Protein AF-0000000083092547 (afdb_homodimer)

Foldseek 3Di:
DVVVVVVVVVVVVLVVVQCVVVVNDPVSSVVVVVVVVVVVVVLVCLLVPVPDDDPPPDDDAAEDAAPDPQQKCVVVCLVPVPVVVVVCCVVRNQWYWTHHNSDIDIGGHFQVSCCCVQVDDCVVPNCLVQCVLLQCLLLHAPAQSNDDPVSNVQLLVLLLVQVDPVLLQVLLQLLLVLLVVLCVVVPFWDKDQQLVSLLLSLLLSLCCSAVHDLLSVVDDPVLSVLLVLLLLSQFPCSSNDGLVDPDPSSVSNNVSNVVQLVSLLVVLVVQVVDPDQDSHSLSSLQPDDDPVRHHDDSSHSSSSVSCSSNVLSNVLSQVLLLVQLVCQLVVVVLVVLLVVQCVVVNPVNDRDGDDPDDVNDDDDPPDDDDDDPPVVQQDPVQFDVSVDDDPCCAVPPNPPNDRPPPDQPQGHHPSGHSCVVVSCSNSVSSVSSVSQFKRKHADVSDDFDWDSRGPDTHGDPSMIIIGTDDD/DVVVVVVVVVCVVCVVVQCVVVVNDPVSSVVVVVVVVVVVVVLVCLLVVVPPDDPPPDDDAAEDAAPDPQQKCVVVCLVPVPVVVVVCCVVRNQWYWTHHNSDIDIGGHFQVSCCCVQVDDCVVPNCLVQCVLLQCLLLHAPAQSNDDPVSNVQLLVLLLVQVDPVLLQVLLQLLLVLLVVLCVVVPFWDKDQQLVSLLLSLLLSLCCSAVHDLRSVVDDPVLSVLLVLLLLSQFPCSSNDGLVDPDPSSVSNNVSNVVQLVSLLVVLVVQVVDPDQDSHSLSSLQPDDDPVRHHDDSSHSSSSVSCSSNVLSNVLSQVLLLVQLVCQLVVVVLVVLLVVQCVVVNPVNDRDGDDPDDVNDDDDPPDDDDDDPPVVQQDPVQFDVSVDDDPCCAVPPNPPRHRPPPDQPQGHHPRGHSCVVVSCSNSVSSVSSVSQFKRKHADVSDDFDWDSRGPDTHGDPSMIIIGTDDD

Structure (mmCIF, N/CA/C/O backbone):
data_AF-0000000083092547-model_v1
#
loop_
_entity.id
_entity.type
_entity.pdbx_description
1 polymer 'Lanosterol 14-alpha demethylase'
#
loop_
_atom_site.group_PDB
_atom_site.id
_atom_site.type_symbol
_atom_site.label_atom_id
_atom_site.label_alt_id
_atom_site.label_comp_id
_atom_site.label_asym_id
_atom_site.label_entity_id
_atom_site.label_seq_id
_atom_site.pdbx_PDB_ins_code
_atom_site.Cartn_x
_atom_site.Cartn_y
_atom_site.Cartn_z
_atom_site.occupancy
_atom_site.B_iso_or_equiv
_atom_site.auth_seq_id
_atom_site.auth_comp_id
_atom_site.auth_asym_id
_atom_site.auth_atom_id
_atom_site.pdbx_PDB_model_num
ATOM 1 N N . MET A 1 1 ? -41.469 18.703 29.484 1 38.44 1 MET A N 1
ATOM 2 C CA . MET A 1 1 ? -41.781 20.062 29.906 1 38.44 1 MET A CA 1
ATOM 3 C C . MET A 1 1 ? -40.656 21.016 29.531 1 38.44 1 MET A C 1
ATOM 5 O O . MET A 1 1 ? -40.906 22.156 29.109 1 38.44 1 MET A O 1
ATOM 9 N N . LEU A 1 2 ? -39.406 20.453 29.719 1 43.09 2 LEU A N 1
ATOM 10 C CA . LEU A 1 2 ? -38.219 21.281 29.469 1 43.09 2 LEU A CA 1
ATOM 11 C C . LEU A 1 2 ? -38 21.5 27.969 1 43.09 2 LEU A C 1
ATOM 13 O O . LEU A 1 2 ? -37.656 22.594 27.547 1 43.09 2 LEU A O 1
ATOM 17 N N . LEU A 1 3 ? -38.281 20.5 27.188 1 43.31 3 LEU A N 1
ATOM 18 C CA . LEU A 1 3 ? -38.125 20.641 25.734 1 43.31 3 LEU A CA 1
ATOM 19 C C . LEU A 1 3 ? -39.125 21.641 25.172 1 43.31 3 LEU A C 1
ATOM 21 O O . LEU A 1 3 ? -38.781 22.453 24.312 1 43.31 3 LEU A O 1
ATOM 25 N N . LEU A 1 4 ? -40.375 21.641 25.688 1 49.38 4 LEU A N 1
ATOM 26 C CA . LEU A 1 4 ? -41.375 22.609 25.281 1 49.38 4 LEU A CA 1
ATOM 27 C C . LEU A 1 4 ? -40.969 24.031 25.672 1 49.38 4 LEU A C 1
ATOM 29 O O . LEU A 1 4 ? -41.219 24.969 24.922 1 49.38 4 LEU A O 1
ATOM 33 N N . GLY A 1 5 ? -40.281 24.047 26.781 1 46.78 5 GLY A N 1
ATOM 34 C CA . GLY A 1 5 ? -39.812 25.344 27.25 1 46.78 5 GLY A CA 1
ATOM 35 C C . GLY A 1 5 ? -38.719 25.922 26.406 1 46.78 5 GLY A C 1
ATOM 36 O O . GLY A 1 5 ? -38.688 27.125 26.125 1 46.78 5 GLY A O 1
ATOM 37 N N . LEU A 1 6 ? -37.812 25.078 25.953 1 46.69 6 LEU A N 1
ATOM 38 C CA . LEU A 1 6 ? -36.688 25.547 25.156 1 46.69 6 LEU A CA 1
ATOM 39 C C . LEU A 1 6 ? -37.156 25.938 23.75 1 46.69 6 LEU A C 1
ATOM 41 O O . LEU A 1 6 ? -36.688 26.922 23.188 1 46.69 6 LEU A O 1
ATOM 45 N N . LEU A 1 7 ? -38.156 25.281 23.219 1 49 7 LEU A N 1
ATOM 46 C CA . LEU A 1 7 ? -38.781 25.672 21.953 1 49 7 LEU A CA 1
ATOM 47 C C . LEU A 1 7 ? -39.531 26.984 22.094 1 49 7 LEU A C 1
ATOM 49 O O . LEU A 1 7 ? -39.5 27.828 21.203 1 49 7 LEU A O 1
ATOM 53 N N . GLN A 1 8 ? -40.125 27.156 23.234 1 52.84 8 GLN A N 1
ATOM 54 C CA . GLN A 1 8 ? -40.875 28.391 23.5 1 52.84 8 GLN A CA 1
ATOM 55 C C . GLN A 1 8 ? -39.906 29.562 23.688 1 52.84 8 GLN A C 1
ATOM 57 O O . GLN A 1 8 ? -40.188 30.672 23.203 1 52.84 8 GLN A O 1
ATOM 62 N N . ALA A 1 9 ? -38.781 29.344 24.375 1 53.44 9 ALA A N 1
ATOM 63 C CA . ALA A 1 9 ? -37.781 30.406 24.578 1 53.44 9 ALA A CA 1
ATOM 64 C C . ALA A 1 9 ? -37.031 30.734 23.297 1 53.44 9 ALA A C 1
ATOM 66 O O . ALA A 1 9 ? -36.781 31.906 23 1 53.44 9 ALA A O 1
ATOM 67 N N . GLY A 1 10 ? -36.688 29.75 22.547 1 52.12 10 GLY A N 1
ATOM 68 C CA . GLY A 1 10 ? -36.125 30 21.219 1 52.12 10 GLY A CA 1
ATOM 69 C C . GLY A 1 10 ? -37.094 30.719 20.297 1 52.12 10 GLY A C 1
ATOM 70 O O . GLY A 1 10 ? -36.688 31.609 19.531 1 52.12 10 GLY A O 1
ATOM 71 N N . GLY A 1 11 ? -38.344 30.391 20.391 1 54.84 11 GLY A N 1
ATOM 72 C CA . GLY A 1 11 ? -39.375 31.094 19.672 1 54.84 11 GLY A CA 1
ATOM 73 C C . GLY A 1 11 ? -39.5 32.562 20.062 1 54.84 11 GLY A C 1
ATOM 74 O O . GLY A 1 11 ? -39.688 33.406 19.203 1 54.84 11 GLY A O 1
ATOM 75 N N . SER A 1 12 ? -39.375 32.781 21.359 1 56.62 12 SER A N 1
ATOM 76 C CA . SER A 1 12 ? -39.469 34.156 21.844 1 56.62 12 SER A CA 1
ATOM 77 C C . SER A 1 12 ? -38.281 34.969 21.406 1 56.62 12 SER A C 1
ATOM 79 O O . SER A 1 12 ? -38.406 36.125 20.984 1 56.62 12 SER A O 1
ATOM 81 N N . VAL A 1 13 ? -37.062 34.375 21.516 1 55.66 13 VAL A N 1
ATOM 82 C CA . VAL A 1 13 ? -35.875 35.094 21.094 1 55.66 13 VAL A CA 1
ATOM 83 C C . VAL A 1 13 ? -35.906 35.312 19.578 1 55.66 13 VAL A C 1
ATOM 85 O O . VAL A 1 13 ? -35.562 36.375 19.094 1 55.66 13 VAL A O 1
ATOM 88 N N . LEU A 1 14 ? -36.344 34.312 18.875 1 56.38 14 LEU A N 1
ATOM 89 C CA . LEU A 1 14 ? -36.531 34.469 17.438 1 56.38 14 LEU A CA 1
ATOM 90 C C . LEU A 1 14 ? -37.625 35.5 17.156 1 56.38 14 LEU A C 1
ATOM 92 O O . LEU A 1 14 ? -37.531 36.312 16.234 1 56.38 14 LEU A O 1
ATOM 96 N N . GLY A 1 15 ? -38.625 35.438 17.969 1 58.31 15 GLY A N 1
ATOM 97 C CA . GLY A 1 15 ? -39.688 36.406 17.891 1 58.31 15 GLY A CA 1
ATOM 98 C C . GLY A 1 15 ? -39.219 37.844 18.125 1 58.31 15 GLY A C 1
ATOM 99 O O . GLY A 1 15 ? -39.562 38.75 17.359 1 58.31 15 GLY A O 1
ATOM 100 N N . GLN A 1 16 ? -38.406 37.969 19.141 1 59.56 16 GLN A N 1
ATOM 101 C CA . GLN A 1 16 ? -37.875 39.312 19.453 1 59.56 16 GLN A CA 1
ATOM 102 C C . GLN A 1 16 ? -36.875 39.75 18.406 1 59.56 16 GLN A C 1
ATOM 104 O O . GLN A 1 16 ? -36.844 40.938 18.016 1 59.56 16 GLN A O 1
ATOM 109 N N . ALA A 1 17 ? -35.969 38.875 17.984 1 57.75 17 ALA A N 1
ATOM 110 C CA . ALA A 1 17 ? -35 39.188 16.938 1 57.75 17 ALA A CA 1
ATOM 111 C C . ALA A 1 17 ? -35.688 39.531 15.625 1 57.75 17 ALA A C 1
ATOM 113 O O . ALA A 1 17 ? -35.312 40.469 14.938 1 57.75 17 ALA A O 1
ATOM 114 N N . MET A 1 18 ? -36.719 38.812 15.32 1 57.62 18 MET A N 1
ATOM 115 C CA . MET A 1 18 ? -37.531 39.062 14.141 1 57.62 18 MET A CA 1
ATOM 116 C C . MET A 1 18 ? -38.219 40.406 14.258 1 57.62 18 MET A C 1
ATOM 118 O O . MET A 1 18 ? -38.375 41.156 13.273 1 57.62 18 MET A O 1
ATOM 122 N N . GLU A 1 19 ? -38.719 40.688 15.43 1 59.22 19 GLU A N 1
ATOM 123 C CA . GLU A 1 19 ? -39.312 41.969 15.68 1 59.22 19 GLU A CA 1
ATOM 124 C C . GLU A 1 19 ? -38.344 43.094 15.453 1 59.22 19 GLU A C 1
ATOM 126 O O . GLU A 1 19 ? -38.688 44.156 14.938 1 59.22 19 GLU A O 1
ATOM 131 N N . ARG A 1 20 ? -37.125 42.906 15.898 1 60.72 20 ARG A N 1
ATOM 132 C CA . ARG A 1 20 ? -36.125 43.938 15.727 1 60.72 20 ARG A CA 1
ATOM 133 C C . ARG A 1 20 ? -35.75 44.094 14.25 1 60.72 20 ARG A C 1
ATOM 135 O O . ARG A 1 20 ? -35.531 45.188 13.781 1 60.72 20 ARG A O 1
ATOM 142 N N . VAL A 1 21 ? -35.562 43.031 13.609 1 58.41 21 VAL A N 1
ATOM 143 C CA . VAL A 1 21 ? -35.156 43.094 12.211 1 58.41 21 VAL A CA 1
ATOM 144 C C . VAL A 1 21 ? -36.312 43.5 11.344 1 58.41 21 VAL A C 1
ATOM 146 O O . VAL A 1 21 ? -36.156 44.25 10.375 1 58.41 21 VAL A O 1
ATOM 149 N N . THR A 1 22 ? -37.594 43.062 11.758 1 59.53 22 THR A N 1
ATOM 150 C CA . THR A 1 22 ? -38.75 43.344 10.906 1 59.53 22 THR A CA 1
ATOM 151 C C . THR A 1 22 ? -39.438 44.625 11.367 1 59.53 22 THR A C 1
ATOM 153 O O . THR A 1 22 ? -40.375 45.125 10.695 1 59.53 22 THR A O 1
ATOM 156 N N . GLY A 1 23 ? -38.938 45.469 12.273 1 63.88 23 GLY A N 1
ATOM 157 C CA . GLY A 1 23 ? -39.5 46.719 12.742 1 63.88 23 GLY A CA 1
ATOM 158 C C . GLY A 1 23 ? -40.938 46.594 13.148 1 63.88 23 GLY A C 1
AT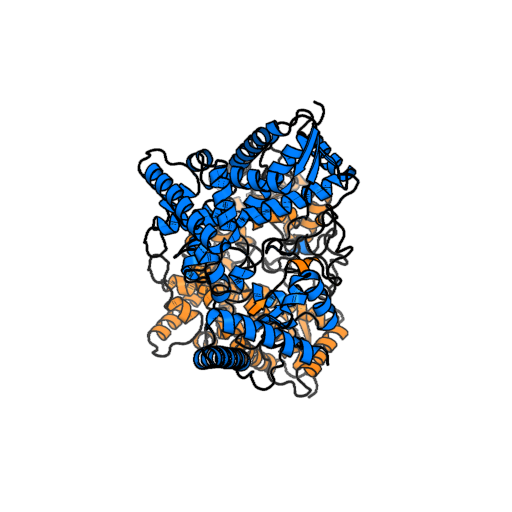OM 159 O O . GLY A 1 23 ? -41.719 47.562 13.055 1 63.88 23 GLY A O 1
ATOM 160 N N . GLY A 1 24 ? -41.625 45.531 13.648 1 59.41 24 GLY A N 1
ATOM 161 C CA . GLY A 1 24 ? -42.969 45.406 14.148 1 59.41 24 GLY A CA 1
ATOM 162 C C . GLY A 1 24 ? -43.969 45 13.086 1 59.41 24 GLY A C 1
ATOM 163 O O . GLY A 1 24 ? -45.156 44.906 13.344 1 59.41 24 GLY A O 1
ATOM 164 N N . ASN A 1 25 ? -43.594 45.062 11.852 1 64.62 25 ASN A N 1
ATOM 165 C CA . ASN A 1 25 ? -44.562 44.719 10.82 1 64.62 25 ASN A CA 1
ATOM 166 C C . ASN A 1 25 ? -44.875 43.219 10.812 1 64.62 25 ASN A C 1
ATOM 168 O O . ASN A 1 25 ? -43.969 42.406 10.672 1 64.62 25 ASN A O 1
ATOM 172 N N . LEU A 1 26 ? -46.062 42.812 11.281 1 66.69 26 LEU A N 1
ATOM 173 C CA . LEU A 1 26 ? -46.625 41.469 11.414 1 66.69 26 LEU A CA 1
ATOM 174 C C . LEU A 1 26 ? -46.406 40.688 10.133 1 66.69 26 LEU A C 1
ATOM 176 O O . LEU A 1 26 ? -46.062 39.5 10.195 1 66.69 26 LEU A O 1
ATOM 180 N N . LEU A 1 27 ? -46.469 41.375 9.023 1 64.38 27 LEU A N 1
ATOM 181 C CA . LEU A 1 27 ? -46.312 40.688 7.746 1 64.38 27 LEU A CA 1
ATOM 182 C C . LEU A 1 27 ? -44.875 40.219 7.57 1 64.38 27 LEU A C 1
ATOM 184 O O . LEU A 1 27 ? -44.656 39.094 7.113 1 64.38 27 LEU A O 1
ATOM 188 N N . SER A 1 28 ? -43.969 41.031 7.949 1 67.19 28 SER A N 1
ATOM 189 C CA . SER A 1 28 ? -42.562 40.625 7.84 1 67.19 28 SER A CA 1
ATOM 190 C C . SER A 1 28 ? -42.219 39.5 8.805 1 67.19 28 SER A C 1
ATOM 192 O O . SER A 1 28 ? -41.438 38.594 8.461 1 67.19 28 SER A O 1
ATOM 194 N N . MET A 1 29 ? -42.938 39.562 9.93 1 66.31 29 MET A N 1
ATOM 195 C CA . MET A 1 29 ? -42.719 38.5 10.906 1 66.31 29 MET A CA 1
ATOM 196 C C . MET A 1 29 ? -43.281 37.156 10.391 1 66.31 29 MET A C 1
ATOM 198 O O . MET A 1 29 ? -42.656 36.125 10.562 1 66.31 29 MET A O 1
ATOM 202 N N . LEU A 1 30 ? -44.406 37.312 9.781 1 68.69 30 LEU A N 1
ATOM 203 C CA . LEU A 1 30 ? -45.031 36.094 9.219 1 68.69 30 LEU A CA 1
ATOM 204 C C . LEU A 1 30 ? -44.188 35.562 8.062 1 68.69 30 LEU A C 1
ATOM 206 O O . LEU A 1 30 ? -44.031 34.344 7.926 1 68.69 30 LEU A O 1
ATOM 210 N N . LEU A 1 31 ? -43.594 36.406 7.281 1 67.12 31 LEU A N 1
ATOM 211 C CA . LEU A 1 31 ? -42.781 35.969 6.145 1 67.12 31 LEU A CA 1
ATOM 212 C C . LEU A 1 31 ? -41.5 35.312 6.617 1 67.12 31 LEU A C 1
ATOM 214 O O . LEU A 1 31 ? -41.062 34.312 6.051 1 67.12 31 LEU A O 1
ATOM 218 N N . ILE A 1 32 ? -41 35.844 7.629 1 69.94 32 ILE A N 1
ATOM 219 C CA . ILE A 1 32 ? -39.781 35.25 8.172 1 69.94 32 ILE A CA 1
ATOM 220 C C . ILE A 1 32 ? -40.094 33.906 8.82 1 69.94 32 ILE A C 1
ATOM 222 O O . ILE A 1 32 ? -39.312 32.938 8.664 1 69.94 32 ILE A O 1
ATOM 226 N N . ALA A 1 33 ? -41.281 33.938 9.508 1 68.88 33 ALA A N 1
ATOM 227 C CA . ALA A 1 33 ? -41.719 32.656 10.109 1 68.88 33 ALA A CA 1
ATOM 228 C C . ALA A 1 33 ? -41.969 31.609 9.047 1 68.88 33 ALA A C 1
ATOM 230 O O . ALA A 1 33 ? -41.594 30.453 9.211 1 68.88 33 ALA A O 1
ATOM 231 N N . CYS A 1 34 ? -42.594 31.969 7.965 1 67.19 34 CYS A N 1
ATOM 232 C CA . CYS A 1 34 ? -42.875 31.062 6.863 1 67.19 34 CYS A CA 1
ATOM 233 C C . CYS A 1 34 ? -41.562 30.609 6.188 1 67.19 34 CYS A C 1
ATOM 235 O O . CYS A 1 34 ? -41.406 29.438 5.879 1 67.19 34 CYS A O 1
ATOM 237 N N . ALA A 1 35 ? -40.75 31.547 5.922 1 68.56 35 ALA A N 1
ATOM 238 C CA . ALA A 1 35 ? -39.469 31.188 5.32 1 68.56 35 ALA A CA 1
ATOM 239 C C . ALA A 1 35 ? -38.688 30.234 6.215 1 68.56 35 ALA A C 1
ATOM 241 O O . ALA A 1 35 ? -38.062 29.281 5.727 1 68.56 35 ALA A O 1
ATOM 242 N N . PHE A 1 36 ? -38.844 30.5 7.484 1 66.12 36 PHE A N 1
ATOM 243 C CA . PHE A 1 36 ? -38.188 29.609 8.453 1 66.12 36 PHE A CA 1
ATOM 244 C C . PHE A 1 36 ? -38.812 28.219 8.422 1 66.12 36 PHE A C 1
ATOM 246 O O . PHE A 1 36 ? -38.125 27.219 8.422 1 66.12 36 PHE A O 1
ATOM 253 N N . THR A 1 37 ? -40.188 28.203 8.43 1 65.94 37 THR A N 1
ATOM 254 C CA . THR A 1 37 ? -40.906 26.922 8.398 1 65.94 37 THR A CA 1
ATOM 255 C C . THR A 1 37 ? -40.625 26.188 7.09 1 65.94 37 THR A C 1
ATOM 257 O O . THR A 1 37 ? -40.375 24.969 7.094 1 65.94 37 THR A O 1
ATOM 260 N N . LEU A 1 38 ? -40.656 26.781 5.988 1 63.62 38 LEU A N 1
ATOM 261 C CA . LEU A 1 38 ? -40.375 26.172 4.699 1 63.62 38 LEU A CA 1
ATOM 262 C C . LEU A 1 38 ? -38.938 25.703 4.621 1 63.62 38 LEU A C 1
ATOM 264 O O . LEU A 1 38 ? -38.625 24.656 4.051 1 63.62 38 LEU A O 1
ATOM 268 N N . GLY A 1 39 ? -38.062 26.438 5.086 1 63.47 39 GLY A N 1
ATOM 269 C CA . GLY A 1 39 ? -36.688 26.016 5.195 1 63.47 39 GLY A CA 1
ATOM 270 C C . GLY A 1 39 ? -36.531 24.734 6.008 1 63.47 39 GLY A C 1
ATOM 271 O O . GLY A 1 39 ? -35.781 23.844 5.617 1 63.47 39 GLY A O 1
ATOM 272 N N . LEU A 1 40 ? -37.375 24.75 7.074 1 63.69 40 LEU A N 1
ATOM 273 C CA . LEU A 1 40 ? -37.375 23.562 7.926 1 63.69 40 LEU A CA 1
ATOM 274 C C . LEU A 1 40 ? -37.906 22.344 7.176 1 63.69 40 LEU A C 1
ATOM 276 O O . LEU A 1 40 ? -37.344 21.25 7.293 1 63.69 40 LEU A O 1
ATOM 280 N N . VAL A 1 41 ? -38.969 22.531 6.5 1 61.53 41 VAL A N 1
ATOM 281 C CA . VAL A 1 41 ? -39.562 21.453 5.711 1 61.53 41 VAL A CA 1
ATOM 282 C C . VAL A 1 41 ? -38.594 21 4.625 1 61.53 41 VAL A C 1
ATOM 284 O O . VAL A 1 41 ? -38.438 19.812 4.383 1 61.53 41 VAL A O 1
ATOM 287 N N . TYR A 1 42 ? -38 21.875 3.947 1 57.31 42 TYR A N 1
ATOM 288 C CA . TYR A 1 42 ? -37.031 21.547 2.92 1 57.31 42 TYR A CA 1
ATOM 289 C C . TYR A 1 42 ? -35.875 20.766 3.506 1 57.31 42 TYR A C 1
ATOM 291 O O . TYR A 1 42 ? -35.438 19.75 2.939 1 57.31 42 TYR A O 1
ATOM 299 N N . LEU A 1 43 ? -35.469 21.25 4.539 1 57.41 43 LEU A N 1
ATOM 300 C CA . LEU A 1 43 ? -34.375 20.562 5.215 1 57.41 43 LEU A CA 1
ATOM 301 C C . LEU A 1 43 ? -34.812 19.156 5.637 1 57.41 43 LEU A C 1
ATOM 303 O O . LEU A 1 43 ? -34.031 18.203 5.543 1 57.41 43 LEU A O 1
ATOM 307 N N . PHE A 1 44 ? -36.031 19.062 6.051 1 56.47 44 PHE A N 1
ATOM 308 C CA . PHE A 1 44 ? -36.625 17.766 6.406 1 56.47 44 PHE A CA 1
ATOM 309 C C . PHE A 1 44 ? -36.688 16.859 5.188 1 56.47 44 PHE A C 1
ATOM 311 O O . PHE A 1 44 ? -36.375 15.672 5.27 1 56.47 44 PHE A O 1
ATOM 318 N N . ARG A 1 45 ? -37.156 17.344 4.125 1 54 45 ARG A N 1
ATOM 319 C CA . ARG A 1 45 ? -37.281 16.578 2.898 1 54 45 ARG A CA 1
ATOM 320 C C . ARG A 1 45 ? -35.906 16.125 2.4 1 54 45 ARG A C 1
ATOM 322 O O . ARG A 1 45 ? -35.75 15 1.912 1 54 45 ARG A O 1
ATOM 329 N N . LEU A 1 46 ? -35.062 16.984 2.365 1 54.09 46 LEU A N 1
ATOM 330 C CA . LEU A 1 46 ? -33.688 16.641 1.981 1 54.09 46 LEU A CA 1
ATOM 331 C C . LEU A 1 46 ? -33.156 15.5 2.855 1 54.09 46 LEU A C 1
ATOM 333 O O . LEU A 1 46 ? -32.438 14.625 2.371 1 54.09 46 LEU A O 1
ATOM 337 N N . ALA A 1 47 ? -33.594 15.617 4.074 1 51.5 47 ALA A N 1
ATOM 338 C CA . ALA A 1 47 ? -33.188 14.594 5.035 1 51.5 47 ALA A CA 1
ATOM 339 C C . ALA A 1 47 ? -33.844 13.25 4.715 1 51.5 47 ALA A C 1
ATOM 341 O O . ALA A 1 47 ? -33.219 12.195 4.848 1 51.5 47 ALA A O 1
ATOM 342 N N . VAL A 1 48 ? -35.062 13.328 4.395 1 50.88 48 VAL A N 1
ATOM 343 C CA . VAL A 1 48 ? -35.812 12.086 4.191 1 50.88 48 VAL A CA 1
ATOM 344 C C . VAL A 1 48 ? -35.594 11.578 2.77 1 50.88 48 VAL A C 1
ATOM 346 O O . VAL A 1 48 ? -35.656 10.375 2.518 1 50.88 48 VAL A O 1
ATOM 349 N N . GLY A 1 49 ? -35.5 12.383 1.814 1 47.59 49 GLY A N 1
ATOM 350 C CA . GLY A 1 49 ? -35.562 12.055 0.401 1 47.59 49 GLY A CA 1
ATOM 351 C C . GLY A 1 49 ? -34.469 11.133 -0.059 1 47.59 49 GLY A C 1
ATOM 352 O O . GLY A 1 49 ? -34.562 10.531 -1.129 1 47.59 49 GLY A O 1
ATOM 353 N N . HIS A 1 50 ? -33.344 11.234 0.402 1 49.78 50 HIS A N 1
ATOM 354 C CA . HIS A 1 50 ? -32.281 10.5 -0.278 1 49.78 50 HIS A CA 1
ATOM 355 C C . HIS A 1 50 ? -32.281 9.031 0.14 1 49.78 50 HIS A C 1
ATOM 357 O O . HIS A 1 50 ? -31.25 8.367 0.049 1 49.78 50 HIS A O 1
ATOM 363 N N . LEU A 1 51 ? -33.406 8.594 0.615 1 49.03 51 LEU A N 1
ATOM 364 C CA . LEU A 1 51 ? -33.375 7.172 0.926 1 49.03 51 LEU A CA 1
ATOM 365 C C . LEU A 1 51 ? -33.5 6.332 -0.344 1 49.03 51 LEU A C 1
ATOM 367 O O . LEU A 1 51 ? -34.562 6.195 -0.915 1 49.03 51 LEU A O 1
ATOM 371 N N . ALA A 1 52 ? -32.562 6.324 -1.123 1 53.59 52 ALA A N 1
ATOM 372 C CA . ALA A 1 52 ? -32.562 5.363 -2.223 1 53.59 52 ALA A CA 1
ATOM 373 C C . ALA A 1 52 ? -32.938 3.963 -1.726 1 53.59 52 ALA A C 1
ATOM 375 O O . ALA A 1 52 ? -32.531 3.572 -0.624 1 53.59 52 ALA A O 1
ATOM 376 N N . PRO A 1 53 ? -33.938 3.361 -2.5 1 58.41 53 PRO A N 1
ATOM 377 C CA . PRO A 1 53 ? -34.344 2.02 -2.102 1 58.41 53 PRO A CA 1
ATOM 378 C C . PRO A 1 53 ? -33.219 1.017 -2.059 1 58.41 53 PRO A C 1
ATOM 380 O O . PRO A 1 53 ? -32.312 1.054 -2.914 1 58.41 53 PRO A O 1
ATOM 383 N N . MET A 1 54 ? -33 0.577 -0.892 1 65.25 54 MET A N 1
ATOM 384 C CA . MET A 1 54 ? -32.031 -0.505 -0.712 1 65.25 54 MET A CA 1
ATOM 385 C C . MET A 1 54 ? -32.5 -1.772 -1.422 1 65.25 54 MET A C 1
ATOM 387 O O . MET A 1 54 ? -33.688 -2 -1.57 1 65.25 54 MET A O 1
ATOM 391 N N . PRO A 1 55 ? -31.578 -2.396 -2.166 1 62.84 55 PRO A N 1
ATOM 392 C CA . PRO A 1 55 ? -31.953 -3.689 -2.738 1 62.84 55 PRO A CA 1
ATOM 393 C C . PRO A 1 55 ? -32.719 -4.562 -1.752 1 62.84 55 PRO A C 1
ATOM 395 O O . PRO A 1 55 ? -32.562 -4.434 -0.538 1 62.84 55 PRO A O 1
ATOM 398 N N . PRO A 1 56 ? -33.781 -5.238 -2.318 1 64.31 56 PRO A N 1
ATOM 399 C CA . PRO A 1 56 ? -34.531 -6.125 -1.438 1 64.31 56 PRO A CA 1
ATOM 400 C C . PRO A 1 56 ? -33.656 -7.078 -0.645 1 64.31 56 PRO A C 1
ATOM 402 O O . PRO A 1 56 ? -32.688 -7.633 -1.191 1 64.31 56 PRO A O 1
ATOM 405 N N . GLY A 1 57 ? -33.75 -7.055 0.666 1 67.62 57 GLY A N 1
ATOM 406 C CA . GLY A 1 57 ? -33 -7.973 1.524 1 67.62 57 GLY A CA 1
ATOM 407 C C . GLY A 1 57 ? -31.719 -7.383 2.064 1 67.62 57 GLY A C 1
ATOM 408 O O . GLY A 1 57 ? -31.062 -7.996 2.9 1 67.62 57 GLY A O 1
ATOM 409 N N . ALA A 1 58 ? -31.422 -6.246 1.598 1 73.94 58 ALA A N 1
ATOM 410 C CA . ALA A 1 58 ? -30.188 -5.648 2.086 1 73.94 58 ALA A CA 1
ATOM 411 C C . ALA A 1 58 ? -30.344 -5.125 3.51 1 73.94 58 ALA A C 1
ATOM 413 O O . ALA A 1 58 ? -31.391 -4.578 3.859 1 73.94 58 ALA A O 1
ATOM 414 N N . LYS A 1 59 ? -29.391 -5.434 4.352 1 82.38 59 LYS A N 1
ATOM 415 C CA . LYS A 1 59 ? -29.375 -4.93 5.719 1 82.38 59 LYS A CA 1
ATOM 416 C C . LYS A 1 59 ? -28.594 -3.619 5.816 1 82.38 59 LYS A C 1
ATOM 418 O O . LYS A 1 59 ? -27.453 -3.535 5.371 1 82.38 59 LYS A O 1
ATOM 423 N N . SER A 1 60 ? -29.219 -2.613 6.312 1 86.38 60 SER A N 1
ATOM 424 C CA . SER A 1 60 ? -28.562 -1.323 6.52 1 86.38 60 SER A CA 1
ATOM 425 C C . SER A 1 60 ? -27.781 -1.305 7.828 1 86.38 60 SER A C 1
ATOM 427 O O . SER A 1 60 ? -28.109 -2.039 8.766 1 86.38 60 SER A O 1
ATOM 429 N N . PRO A 1 61 ? -26.766 -0.47 7.91 1 90.06 61 PRO A N 1
ATOM 430 C CA . PRO A 1 61 ? -26.047 -0.348 9.172 1 90.06 61 PRO A CA 1
ATOM 431 C C . PRO A 1 61 ? -26.922 0.155 10.312 1 90.06 61 PRO A C 1
ATOM 433 O O . PRO A 1 61 ? -27.891 0.874 10.078 1 90.06 61 PRO A O 1
ATOM 436 N N . PRO A 1 62 ? -26.547 -0.309 11.523 1 91.5 62 PRO A N 1
ATOM 437 C CA . PRO A 1 62 ? -27.25 0.269 12.672 1 91.5 62 PRO A CA 1
ATOM 438 C C . PRO A 1 62 ? -27.234 1.796 12.672 1 91.5 62 PRO A C 1
ATOM 440 O O . PRO A 1 62 ? -26.203 2.398 12.352 1 91.5 62 PRO A O 1
ATOM 443 N N . TYR A 1 63 ? -28.391 2.35 12.945 1 93.12 63 TYR A N 1
ATOM 444 C CA . TYR A 1 63 ? -28.516 3.801 12.984 1 93.12 63 TYR A CA 1
ATOM 445 C C . TYR A 1 63 ? -28.609 4.309 14.414 1 93.12 63 TYR A C 1
ATOM 447 O O . TYR A 1 63 ? -29.484 3.867 15.18 1 93.12 63 TYR A O 1
ATOM 455 N N . ILE A 1 64 ? -27.734 5.195 14.828 1 93.12 64 ILE A N 1
ATOM 456 C CA . ILE A 1 64 ? -27.766 5.797 16.156 1 93.12 64 ILE A CA 1
ATOM 457 C C . ILE A 1 64 ? -28.766 6.953 16.188 1 93.12 64 ILE A C 1
ATOM 459 O O . ILE A 1 64 ? -28.484 8.023 15.641 1 93.12 64 ILE A O 1
ATOM 463 N N . PHE A 1 65 ? -29.75 6.754 16.922 1 91.12 65 PHE A N 1
ATOM 464 C CA . PHE A 1 65 ? -30.844 7.707 16.938 1 91.12 65 PHE A CA 1
ATOM 465 C C . PHE A 1 65 ? -30.531 8.883 17.859 1 91.12 65 PHE A C 1
ATOM 467 O O . PHE A 1 65 ? -29.938 8.703 18.922 1 91.12 65 PHE A O 1
ATOM 474 N N . SER A 1 66 ? -30.812 10.031 17.328 1 89.94 66 SER A N 1
ATOM 475 C CA . SER A 1 66 ? -30.75 11.234 18.141 1 89.94 66 SER A CA 1
ATOM 476 C C . SER A 1 66 ? -32.094 11.938 18.203 1 89.94 66 SER A C 1
ATOM 478 O O . SER A 1 66 ? -32.812 12.062 17.188 1 89.94 66 SER A O 1
ATOM 480 N N . PRO A 1 67 ? -32.562 12.312 19.359 1 84.31 67 PRO A N 1
ATOM 481 C CA . PRO A 1 67 ? -33.844 13.023 19.484 1 84.31 67 PRO A CA 1
ATOM 482 C C . PRO A 1 67 ? -33.781 14.461 18.984 1 84.31 67 PRO A C 1
ATOM 484 O O . PRO A 1 67 ? -34.812 15.102 18.797 1 84.31 67 PRO A O 1
ATOM 487 N N . ILE A 1 68 ? -32.656 15.062 18.766 1 85.19 68 ILE A N 1
ATOM 488 C CA . ILE A 1 68 ? -32.5 16.422 18.297 1 85.19 68 ILE A CA 1
ATOM 489 C C . ILE A 1 68 ? -32.5 16.453 16.766 1 85.19 68 ILE A C 1
ATOM 491 O O . ILE A 1 68 ? -31.562 16.016 16.109 1 85.19 68 ILE A O 1
ATOM 495 N N . PRO A 1 69 ? -33.594 17 16.344 1 78.88 69 PRO A N 1
ATOM 496 C CA . PRO A 1 69 ? -33.719 16.984 14.883 1 78.88 69 PRO A CA 1
ATOM 497 C C . PRO A 1 69 ? -32.656 17.797 14.18 1 78.88 69 PRO A C 1
ATOM 499 O O . PRO A 1 69 ? -32.156 18.781 14.719 1 78.88 69 PRO A O 1
ATOM 502 N N . PHE A 1 70 ? -32.219 17.469 13.055 1 80.62 70 PHE A N 1
ATOM 503 C CA . PHE A 1 70 ? -31.297 18.141 12.141 1 80.62 70 PHE A CA 1
ATOM 504 C C . PHE A 1 70 ? -29.875 18.109 12.695 1 80.62 70 PHE A C 1
ATOM 506 O O . PHE A 1 70 ? -28.953 17.672 12.008 1 80.62 70 PHE A O 1
ATOM 513 N N . LEU A 1 71 ? -29.734 18.609 14.008 1 84 71 LEU A N 1
ATOM 514 C CA . LEU A 1 71 ? -28.406 18.641 14.594 1 84 71 LEU A CA 1
ATOM 515 C C . LEU A 1 71 ? -27.891 17.234 14.875 1 84 71 LEU A C 1
ATOM 517 O O . LEU A 1 71 ? -26.703 16.969 14.789 1 84 71 LEU A O 1
ATOM 521 N N . GLY A 1 72 ? -28.812 16.344 15.203 1 89.69 72 GLY A N 1
ATOM 522 C CA . GLY A 1 72 ? -28.469 14.969 15.516 1 89.69 72 GLY A CA 1
ATOM 523 C C . GLY A 1 72 ? -27.422 14.852 16.609 1 89.69 72 GLY A C 1
ATOM 524 O O . GLY A 1 72 ? -27.578 15.43 17.688 1 89.69 72 GLY A O 1
ATOM 525 N N . HIS A 1 73 ? -26.281 14.25 16.281 1 90.06 73 HIS A N 1
ATOM 526 C CA . HIS A 1 73 ? -25.234 13.984 17.266 1 90.06 73 HIS A CA 1
ATOM 527 C C . HIS A 1 73 ? -24.094 14.984 17.125 1 90.06 73 HIS A C 1
ATOM 529 O O . HIS A 1 73 ? -22.969 14.719 17.578 1 90.06 73 HIS A O 1
ATOM 535 N N . ALA A 1 74 ? -24.281 16.156 16.531 1 86.94 74 ALA A N 1
ATOM 536 C CA . ALA A 1 74 ? -23.25 17.141 16.25 1 86.94 74 ALA A CA 1
ATOM 537 C C . ALA A 1 74 ? -22.578 17.609 17.547 1 86.94 74 ALA A C 1
ATOM 539 O O . ALA A 1 74 ? -21.359 17.797 17.594 1 86.94 74 ALA A O 1
ATOM 540 N N . ILE A 1 75 ? -23.359 17.797 18.578 1 85.31 75 ILE A N 1
ATOM 541 C CA . ILE A 1 75 ? -22.828 18.328 19.828 1 85.31 75 ILE A CA 1
ATOM 542 C C . ILE A 1 75 ? -21.969 17.25 20.5 1 85.31 75 ILE A C 1
ATOM 544 O O . ILE A 1 75 ? -20.828 17.516 20.891 1 85.31 75 ILE A O 1
ATOM 548 N N . ALA A 1 76 ? -22.547 16.078 20.594 1 87 76 ALA A N 1
ATOM 549 C CA . ALA A 1 76 ? -21.812 14.969 21.219 1 87 76 ALA A CA 1
ATOM 550 C C . ALA A 1 76 ? -20.516 14.68 20.453 1 87 76 ALA A C 1
ATOM 552 O O . ALA A 1 76 ? -19.469 14.469 21.062 1 87 76 ALA A O 1
ATOM 553 N N . PHE A 1 77 ? -20.594 14.688 19.156 1 87.81 77 PHE A N 1
ATOM 554 C CA . PHE A 1 77 ? -19.438 14.453 18.312 1 87.81 77 PHE A CA 1
ATOM 555 C C . PHE A 1 77 ? -18.422 15.578 18.469 1 87.81 77 PHE A C 1
ATOM 557 O O . PHE A 1 77 ? -17.203 15.328 18.516 1 87.81 77 PHE A O 1
ATOM 564 N N . GLY A 1 78 ? -18.859 16.781 18.562 1 84 78 GLY A N 1
ATOM 565 C CA . GLY A 1 78 ? -17.984 17.938 18.688 1 84 78 GLY A CA 1
ATOM 566 C C . GLY A 1 78 ? -17.219 17.969 19.984 1 84 78 GLY A C 1
ATOM 567 O O . GLY A 1 78 ? -16.094 18.469 20.031 1 84 78 GLY A O 1
ATOM 568 N N . LYS A 1 79 ? -17.797 17.438 21.031 1 84.81 79 LYS A N 1
ATOM 569 C CA . LYS A 1 79 ? -17.125 17.406 22.328 1 84.81 79 LYS A CA 1
ATOM 570 C C . LYS A 1 79 ? -15.906 16.484 22.281 1 84.81 79 LYS A C 1
ATOM 572 O O . LYS A 1 79 ? -14.828 16.844 22.766 1 84.81 79 LYS A O 1
ATOM 577 N N . SER A 1 80 ? -16.094 15.336 21.734 1 86 80 SER A N 1
ATOM 578 C CA . SER A 1 80 ? -15 14.391 21.531 1 86 80 SER A CA 1
ATOM 579 C C . SER A 1 80 ? -15.359 13.359 20.469 1 86 80 SER A C 1
ATOM 581 O O . SER A 1 80 ? -15.93 12.312 20.781 1 86 80 SER A O 1
ATOM 583 N N . PRO A 1 81 ? -14.969 13.68 19.297 1 87.94 81 PRO A N 1
ATOM 584 C CA . PRO A 1 81 ? -15.273 12.719 18.234 1 87.94 81 PRO A CA 1
ATOM 585 C C . PRO A 1 81 ? -14.688 11.336 18.5 1 87.94 81 PRO A C 1
ATOM 587 O O . PRO A 1 81 ? -15.297 10.32 18.141 1 87.94 81 PRO A O 1
ATOM 590 N N . ILE A 1 82 ? -13.562 11.297 19.156 1 87.75 82 ILE A N 1
ATOM 591 C CA . ILE A 1 82 ? -12.875 10.039 19.422 1 87.75 82 ILE A CA 1
ATOM 592 C C . ILE A 1 82 ? -13.695 9.195 20.391 1 87.75 82 ILE A C 1
ATOM 594 O O . ILE A 1 82 ? -13.992 8.031 20.109 1 87.75 82 ILE A O 1
ATOM 598 N N . GLU A 1 83 ? -14.094 9.797 21.453 1 86.5 83 GLU A N 1
ATOM 599 C CA . GLU A 1 83 ? -14.875 9.078 22.453 1 86.5 83 GLU A CA 1
ATOM 600 C C . GLU A 1 83 ? -16.219 8.641 21.891 1 86.5 83 GLU A C 1
ATOM 602 O O . GLU A 1 83 ? -16.688 7.527 22.156 1 86.5 83 GLU A O 1
ATOM 607 N N . PHE A 1 84 ? -16.844 9.492 21.172 1 91.12 84 PHE A N 1
ATOM 608 C CA . PHE A 1 84 ? -18.125 9.172 20.547 1 91.12 84 PHE A CA 1
ATOM 609 C C . PHE A 1 84 ? -18.016 7.941 19.656 1 91.12 84 PHE A C 1
ATOM 611 O O . PHE A 1 84 ? -18.812 7.016 19.766 1 91.12 84 PHE A O 1
ATOM 618 N N . LEU A 1 85 ? -17 7.922 18.844 1 91.81 85 LEU A N 1
ATOM 619 C CA . LEU A 1 85 ? -16.828 6.848 17.875 1 91.81 85 LEU A CA 1
ATOM 620 C C . LEU A 1 85 ? -16.406 5.555 18.562 1 91.81 85 LEU A C 1
ATOM 622 O O . LEU A 1 85 ? -16.844 4.469 18.188 1 91.81 85 LEU A O 1
ATOM 626 N N . GLU A 1 86 ? -15.492 5.672 19.547 1 90.25 86 GLU A N 1
ATOM 627 C CA . GLU A 1 86 ? -15.094 4.484 20.297 1 90.25 86 GLU A CA 1
ATOM 628 C C . GLU A 1 86 ? -16.281 3.832 20.984 1 90.25 86 GLU A C 1
ATOM 630 O O . GLU A 1 86 ? -16.438 2.609 20.953 1 90.25 86 GLU A O 1
ATOM 635 N N . ASN A 1 87 ? -17.109 4.684 21.594 1 90.06 87 ASN A N 1
ATOM 636 C CA . ASN A 1 87 ? -18.312 4.18 22.25 1 90.06 87 ASN A CA 1
ATOM 637 C C . ASN A 1 87 ? -19.266 3.529 21.25 1 90.06 87 ASN A C 1
ATOM 639 O O . ASN A 1 87 ? -19.844 2.477 21.531 1 90.06 87 ASN A O 1
ATOM 643 N N . ALA A 1 88 ? -19.484 4.176 20.188 1 92.25 88 ALA A N 1
ATOM 644 C CA . ALA A 1 88 ? -20.359 3.637 19.141 1 92.25 88 ALA A CA 1
ATOM 645 C C . ALA A 1 88 ? -19.828 2.305 18.625 1 92.25 88 ALA A C 1
ATOM 647 O O . ALA A 1 88 ? -20.594 1.372 18.391 1 92.25 88 ALA A O 1
ATOM 648 N N . TYR A 1 89 ? -18.531 2.238 18.422 1 90.94 89 TYR A N 1
ATOM 649 C CA . TYR A 1 89 ? -17.906 1.003 17.969 1 90.94 89 TYR A CA 1
ATOM 650 C C . TYR A 1 89 ? -18.172 -0.137 18.953 1 90.94 89 TYR A C 1
ATOM 652 O O . TYR A 1 89 ? -18.469 -1.257 18.531 1 90.94 89 TYR A O 1
ATOM 660 N N . GLU A 1 90 ? -18 0.14 20.219 1 86.44 90 GLU A N 1
ATOM 661 C CA . GLU A 1 90 ? -18.203 -0.875 21.25 1 86.44 90 GLU A CA 1
ATOM 662 C C . GLU A 1 90 ? -19.656 -1.332 21.297 1 86.44 90 GLU A C 1
ATOM 664 O O . GLU A 1 90 ? -19.938 -2.516 21.5 1 86.44 90 GLU A O 1
ATOM 669 N N . LYS A 1 91 ? -20.516 -0.449 21.078 1 90.31 91 LYS A N 1
ATOM 670 C CA . LYS A 1 91 ? -21.938 -0.733 21.25 1 90.31 91 LYS A CA 1
ATOM 671 C C . LYS A 1 91 ? -22.547 -1.319 19.984 1 90.31 91 LYS A C 1
ATOM 673 O O . LYS A 1 91 ? -23.391 -2.211 20.047 1 90.31 91 LYS A O 1
ATOM 678 N N . TYR A 1 92 ? -22.156 -0.778 18.797 1 91.69 92 TYR A N 1
ATOM 679 C CA . TYR A 1 92 ? -22.875 -1.088 17.562 1 91.69 92 TYR A CA 1
ATOM 680 C C . TYR A 1 92 ? -22 -1.886 16.609 1 91.69 92 TYR A C 1
ATOM 682 O O . TYR A 1 92 ? -22.484 -2.391 15.594 1 91.69 92 TYR A O 1
ATOM 690 N N . GLY A 1 93 ? -20.719 -1.983 16.875 1 89.81 93 GLY A N 1
ATOM 691 C CA . GLY A 1 93 ? -19.812 -2.701 15.984 1 89.81 93 GLY A CA 1
ATOM 692 C C . GLY A 1 93 ? -19.078 -1.789 15.016 1 89.81 93 GLY A C 1
ATOM 693 O O . GLY A 1 93 ? -19.031 -0.574 15.219 1 89.81 93 GLY A O 1
ATOM 694 N N . PRO A 1 94 ? -18.5 -2.326 13.938 1 90.44 94 PRO A N 1
ATOM 695 C CA . PRO A 1 94 ? -17.547 -1.597 13.094 1 90.44 94 PRO A CA 1
ATOM 696 C C . PRO A 1 94 ? -18.25 -0.696 12.07 1 90.44 94 PRO A C 1
ATOM 698 O O . PRO A 1 94 ? -17.594 0.134 11.43 1 90.44 94 PRO A O 1
ATOM 701 N N . VAL A 1 95 ? -19.547 -0.917 11.859 1 92.31 95 VAL A N 1
ATOM 702 C CA . VAL A 1 95 ? -20.266 -0.115 10.883 1 92.31 95 VAL A CA 1
ATOM 703 C C . VAL A 1 95 ? -21.531 0.452 11.523 1 92.31 95 VAL A C 1
ATOM 705 O O . VAL A 1 95 ? -22.359 -0.296 12.062 1 92.31 95 VAL A O 1
ATOM 708 N N . PHE A 1 96 ? -21.672 1.746 11.5 1 94.25 96 PHE A N 1
ATOM 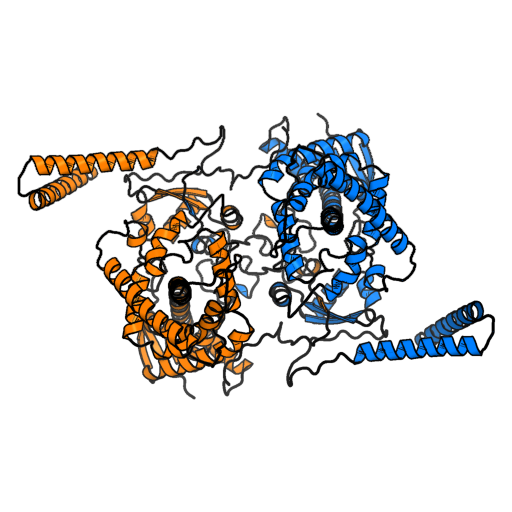709 C CA . PHE A 1 96 ? -22.844 2.404 12.039 1 94.25 96 PHE A CA 1
ATOM 710 C C . PHE A 1 96 ? -23.062 3.762 11.375 1 94.25 96 PHE A C 1
ATOM 712 O O . PHE 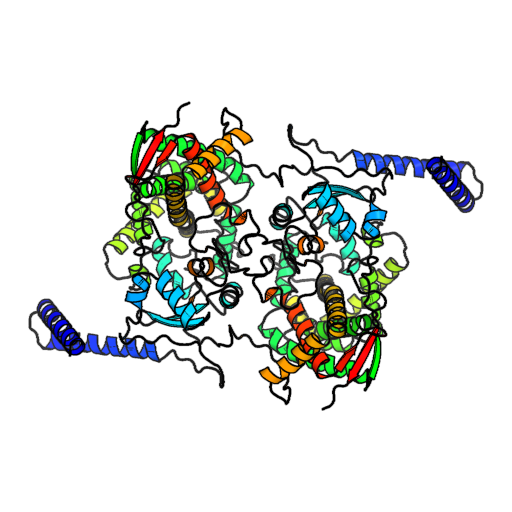A 1 96 ? -22.141 4.32 10.781 1 94.25 96 PHE A O 1
ATOM 719 N N . SER A 1 97 ? -24.297 4.211 11.469 1 93.5 97 SER A N 1
ATOM 720 C CA . SER A 1 97 ? -24.656 5.484 10.859 1 93.5 97 SER A CA 1
ATOM 721 C C . SER A 1 97 ? -25.281 6.43 11.883 1 93.5 97 SER A C 1
ATOM 723 O O . SER A 1 97 ? -25.875 5.98 12.859 1 93.5 97 SER A O 1
ATOM 725 N N . PHE A 1 98 ? -25.062 7.676 11.711 1 92.12 98 PHE A N 1
ATOM 726 C CA . PHE A 1 98 ? -25.75 8.711 12.477 1 92.12 98 PHE A CA 1
ATOM 727 C C . PHE A 1 98 ? -25.812 10.008 11.688 1 92.12 98 PHE A C 1
ATOM 729 O O . PHE A 1 98 ? -25.172 10.148 10.641 1 92.12 98 PHE A O 1
ATOM 736 N N . THR A 1 99 ? -26.625 10.875 12.164 1 89.5 99 THR A N 1
ATOM 737 C CA . THR A 1 99 ? -26.844 12.133 11.453 1 89.5 99 THR A CA 1
ATOM 738 C C . THR A 1 99 ? -26.219 13.297 12.219 1 89.5 99 THR A C 1
ATOM 740 O O . THR A 1 99 ? -26.266 13.336 13.445 1 89.5 99 THR A O 1
ATOM 743 N N . MET A 1 100 ? -25.594 14.141 11.477 1 86.75 100 MET A N 1
ATOM 744 C CA . MET A 1 100 ? -25.094 15.43 11.969 1 86.75 100 MET A CA 1
ATOM 745 C C . MET A 1 100 ? -25.438 16.547 11 1 86.75 100 MET A C 1
ATOM 747 O O . MET A 1 100 ? -25.062 16.5 9.82 1 86.75 100 MET A O 1
ATOM 751 N N . VAL A 1 101 ? -26.188 17.516 11.5 1 80.94 101 VAL A N 1
ATOM 752 C CA . VAL A 1 101 ? -26.531 18.719 10.75 1 80.94 101 VAL A CA 1
ATOM 753 C C . VAL A 1 101 ? -27.156 18.328 9.414 1 80.94 101 VAL A C 1
ATOM 755 O O . VAL A 1 101 ? -26.688 18.75 8.352 1 80.94 101 VAL A O 1
ATOM 758 N N . GLY A 1 102 ? -28.016 17.391 9.43 1 79.69 102 GLY A N 1
ATOM 759 C CA . GLY A 1 102 ? -28.859 17.062 8.281 1 79.69 102 GLY A CA 1
ATOM 760 C C . GLY A 1 102 ? -28.219 16.047 7.355 1 79.69 102 GLY A C 1
ATOM 761 O O . GLY A 1 102 ? -28.844 15.625 6.375 1 79.69 102 GLY A O 1
ATOM 762 N N . LYS A 1 103 ? -27.016 15.641 7.621 1 83.31 103 LYS A N 1
ATOM 763 C CA . LYS A 1 103 ? -26.344 14.641 6.789 1 83.31 103 LYS A CA 1
ATOM 764 C C . LYS A 1 103 ? -26.125 13.344 7.562 1 83.31 103 LYS A C 1
ATOM 766 O O . LYS A 1 103 ? -25.875 13.367 8.766 1 83.31 103 LYS A O 1
ATOM 771 N N . THR A 1 104 ? -26.203 12.305 6.84 1 87.56 104 THR A N 1
ATOM 772 C CA . THR A 1 104 ? -26 11.008 7.473 1 87.56 104 THR A CA 1
ATOM 773 C C . THR A 1 104 ? -24.594 10.492 7.203 1 87.56 104 THR A C 1
ATOM 775 O O . THR A 1 104 ? -24.156 10.445 6.051 1 87.56 104 THR A O 1
ATOM 778 N N . PHE A 1 105 ? -23.953 10.203 8.266 1 90 105 PHE A N 1
ATOM 779 C CA . PHE A 1 105 ? -22.594 9.68 8.211 1 90 105 PHE A CA 1
ATOM 780 C C . PHE A 1 105 ? -22.562 8.195 8.547 1 90 105 PHE A C 1
ATOM 782 O O . PHE A 1 105 ? -23.172 7.762 9.523 1 90 105 PHE A O 1
ATOM 789 N N . THR A 1 106 ? -21.938 7.41 7.715 1 92.69 106 THR A N 1
ATOM 790 C CA . THR A 1 106 ? -21.688 6.004 8.016 1 92.69 106 THR A CA 1
ATOM 791 C C . THR A 1 106 ? -20.203 5.766 8.266 1 92.69 106 THR A C 1
ATOM 793 O O . THR A 1 106 ? -19.375 5.953 7.363 1 92.69 106 THR A O 1
ATOM 796 N N . TYR A 1 107 ? -19.891 5.363 9.445 1 92.69 107 TYR A N 1
ATOM 797 C CA . TYR A 1 107 ? -18.5 5.152 9.82 1 92.69 107 TYR A CA 1
ATOM 798 C C . TYR A 1 107 ? -18.109 3.684 9.688 1 92.69 107 TYR A C 1
ATOM 800 O O . TYR A 1 107 ? -18.891 2.797 10.062 1 92.69 107 TYR A O 1
ATOM 808 N N . LEU A 1 108 ? -16.984 3.496 9.078 1 90.81 108 LEU A N 1
ATOM 809 C CA . LEU A 1 108 ? -16.328 2.201 8.961 1 90.81 108 LEU A CA 1
ATOM 810 C C . LEU A 1 108 ? -15.078 2.146 9.844 1 90.81 108 LEU A C 1
ATOM 812 O O . LEU A 1 108 ? -14.023 2.66 9.461 1 90.81 108 LEU A O 1
ATOM 816 N N . LEU A 1 109 ? -15.211 1.492 10.977 1 87.88 109 LEU A N 1
ATOM 817 C CA . LEU A 1 109 ? -14.109 1.464 11.938 1 87.88 109 LEU A CA 1
ATOM 818 C C . LEU A 1 109 ? -13.492 0.073 12.016 1 87.88 109 LEU A C 1
ATOM 820 O O . LEU A 1 109 ? -14.195 -0.933 11.914 1 87.88 109 LEU A O 1
ATOM 824 N N . GLY A 1 110 ? -12.195 0.058 12.219 1 82.5 110 GLY A N 1
ATOM 825 C CA . GLY A 1 110 ? -11.469 -1.202 12.188 1 82.5 110 GLY A CA 1
ATOM 826 C C . GLY A 1 110 ? -10.883 -1.517 10.828 1 82.5 110 GLY A C 1
ATOM 827 O O . GLY A 1 110 ? -11.352 -1.005 9.805 1 82.5 110 GLY A O 1
ATOM 828 N N . SER A 1 111 ? -9.906 -2.295 10.867 1 76.38 111 SER A N 1
ATOM 829 C CA . SER A 1 111 ? -9.148 -2.588 9.656 1 76.38 111 SER A CA 1
ATOM 830 C C . SER A 1 111 ? -10.047 -3.176 8.57 1 76.38 111 SER A C 1
ATOM 832 O O . SER A 1 111 ? -10.031 -2.717 7.43 1 76.38 111 SER A O 1
ATOM 834 N N . ASP A 1 112 ? -10.883 -4.074 8.891 1 74 112 ASP A N 1
ATOM 835 C CA . ASP A 1 112 ? -11.695 -4.785 7.91 1 74 112 ASP A CA 1
ATOM 836 C C . ASP A 1 112 ? -12.742 -3.859 7.289 1 74 112 ASP A C 1
ATOM 838 O O . ASP A 1 112 ? -12.883 -3.805 6.066 1 74 112 ASP A O 1
ATOM 842 N N . ALA A 1 113 ? -13.461 -3.191 8.148 1 81.62 113 ALA A N 1
ATOM 843 C CA . ALA A 1 113 ? -14.5 -2.301 7.641 1 81.62 113 ALA A CA 1
ATOM 844 C C . ALA A 1 113 ? -13.891 -1.151 6.84 1 81.62 113 ALA A C 1
ATOM 846 O O . ALA A 1 113 ? -14.406 -0.782 5.781 1 81.62 113 ALA A O 1
ATOM 847 N N . ALA A 1 114 ? -12.828 -0.668 7.336 1 83.62 114 ALA A N 1
ATOM 848 C CA . ALA A 1 114 ? -12.195 0.475 6.688 1 83.62 114 ALA A CA 1
ATOM 849 C C . ALA A 1 114 ? -11.672 0.101 5.305 1 83.62 114 ALA A C 1
ATOM 851 O O . ALA A 1 114 ? -11.477 0.97 4.449 1 83.62 114 ALA A O 1
ATOM 852 N N . ALA A 1 115 ? -11.398 -1.129 5.094 1 76.88 115 ALA A N 1
ATOM 853 C CA . ALA A 1 115 ? -10.875 -1.612 3.822 1 76.88 115 ALA A CA 1
ATOM 854 C C . ALA A 1 115 ? -11.789 -1.229 2.666 1 76.88 115 ALA A C 1
ATOM 856 O O . ALA A 1 115 ? -11.328 -0.979 1.552 1 76.88 115 ALA A O 1
ATOM 857 N N . LEU A 1 116 ? -13.062 -1.164 2.975 1 78.38 116 LEU A N 1
ATOM 858 C CA . LEU A 1 116 ? -14.008 -0.797 1.927 1 78.38 116 LEU A CA 1
ATOM 859 C C . LEU A 1 116 ? -13.672 0.576 1.352 1 78.38 116 LEU A C 1
ATOM 861 O O . LEU A 1 116 ? -13.594 0.739 0.132 1 78.38 116 LEU A O 1
ATOM 865 N N . LEU A 1 117 ? -13.508 1.444 2.268 1 82.44 117 LEU A N 1
ATOM 866 C CA . LEU A 1 117 ? -13.242 2.803 1.812 1 82.44 117 LEU A CA 1
ATOM 867 C C . LEU A 1 117 ? -11.891 2.883 1.106 1 82.44 117 LEU A C 1
ATOM 869 O O . LEU A 1 117 ? -11.781 3.465 0.025 1 82.44 117 LEU A O 1
ATOM 873 N N . PHE A 1 118 ? -10.938 2.297 1.612 1 79.25 118 PHE A N 1
ATOM 874 C CA . PHE A 1 118 ? -9.578 2.457 1.113 1 79.25 118 PHE A CA 1
ATOM 875 C C . PHE A 1 118 ? -9.383 1.698 -0.195 1 79.25 118 PHE A C 1
ATOM 877 O O . PHE A 1 118 ? -8.5 2.027 -0.986 1 79.25 118 PHE A O 1
ATOM 884 N N . ASN A 1 119 ? -10.195 0.761 -0.385 1 71.62 119 ASN A N 1
ATOM 885 C CA . ASN A 1 119 ? -10.062 -0.039 -1.597 1 71.62 119 ASN A CA 1
ATOM 886 C C . ASN A 1 119 ? -11.094 0.358 -2.65 1 71.62 119 ASN A C 1
ATOM 888 O O . ASN A 1 119 ? -11.094 -0.187 -3.756 1 71.62 119 ASN A O 1
ATOM 892 N N . SER A 1 120 ? -11.922 1.287 -2.326 1 75 120 SER A N 1
ATOM 893 C CA . SER A 1 120 ? -12.992 1.663 -3.242 1 75 120 SER A CA 1
ATOM 894 C C . SER A 1 120 ? -12.461 2.525 -4.383 1 75 120 SER A C 1
ATOM 896 O O . SER A 1 120 ? -11.477 3.248 -4.219 1 75 120 SER A O 1
ATOM 898 N N . LYS A 1 121 ? -13.164 2.475 -5.438 1 74.12 121 LYS A N 1
ATOM 899 C CA . LYS A 1 121 ? -12.875 3.354 -6.566 1 74.12 121 LYS A CA 1
ATOM 900 C C . LYS A 1 121 ? -13.516 4.723 -6.379 1 74.12 121 LYS A C 1
ATOM 902 O O . LYS A 1 121 ? -14.508 4.855 -5.656 1 74.12 121 LYS A O 1
ATOM 907 N N . ASN A 1 122 ? -12.984 5.629 -7.102 1 79.56 122 ASN A N 1
ATOM 908 C CA . ASN A 1 122 ? -13.484 6.992 -6.98 1 79.56 122 ASN A CA 1
ATOM 909 C C . ASN A 1 122 ? -14.922 7.105 -7.469 1 79.56 122 ASN A C 1
ATOM 911 O O . ASN A 1 122 ? -15.688 7.934 -6.965 1 79.56 122 ASN A O 1
ATOM 915 N N . GLU A 1 123 ? -15.289 6.309 -8.359 1 77 123 GLU A N 1
ATOM 916 C CA . GLU A 1 123 ? -16.641 6.363 -8.914 1 77 123 GLU A CA 1
ATOM 917 C C . GLU A 1 123 ? -17.672 5.926 -7.887 1 77 123 GLU A C 1
ATOM 919 O O . GLU A 1 123 ? -18.828 6.371 -7.934 1 77 123 GLU A O 1
ATOM 924 N N . ASP A 1 124 ? -17.25 5.105 -6.973 1 75.44 124 ASP A N 1
ATOM 925 C CA . ASP A 1 124 ? -18.172 4.594 -5.957 1 75.44 124 ASP A CA 1
ATOM 926 C C . ASP A 1 124 ? -18.188 5.496 -4.723 1 75.44 124 ASP A C 1
ATOM 928 O O . ASP A 1 124 ? -19.25 5.777 -4.168 1 75.44 124 ASP A O 1
ATOM 932 N N . LEU A 1 125 ? -17.094 5.828 -4.289 1 79.31 125 LEU A N 1
ATOM 933 C CA . LEU A 1 125 ? -16.922 6.727 -3.154 1 79.31 125 LEU A CA 1
ATOM 934 C C . LEU A 1 125 ? -15.992 7.883 -3.518 1 79.31 125 LEU A C 1
ATOM 936 O O . LEU A 1 125 ? -14.773 7.695 -3.633 1 79.31 125 LEU A O 1
ATOM 940 N N . ASN A 1 126 ? -16.594 8.992 -3.65 1 83.81 126 ASN A N 1
ATOM 941 C CA . ASN A 1 126 ? -15.797 10.141 -4.062 1 83.81 126 ASN A CA 1
ATOM 942 C C . ASN A 1 126 ? -15.625 11.141 -2.924 1 83.81 126 ASN A C 1
ATOM 944 O O . ASN A 1 126 ? -16.547 11.352 -2.133 1 83.81 126 ASN A O 1
ATOM 948 N N . ALA A 1 127 ? -14.508 11.672 -2.82 1 83.56 127 ALA A N 1
ATOM 949 C CA . ALA A 1 127 ? -14.195 12.625 -1.757 1 83.56 127 ALA A CA 1
ATOM 950 C C . ALA A 1 127 ? -14.453 14.055 -2.211 1 83.56 127 ALA A C 1
ATOM 952 O O . ALA A 1 127 ? -14.562 14.969 -1.386 1 83.56 127 ALA A O 1
ATOM 953 N N . GLU A 1 128 ? -14.531 14.32 -3.482 1 84.5 128 GLU A N 1
ATOM 954 C CA . GLU A 1 128 ? -14.656 15.664 -4.043 1 84.5 128 GLU A CA 1
ATOM 955 C C . GLU A 1 128 ? -15.914 16.359 -3.537 1 84.5 128 GLU A C 1
ATOM 957 O O . GLU A 1 128 ? -15.875 17.531 -3.182 1 84.5 128 GLU A O 1
ATOM 962 N N . ASP A 1 129 ? -16.906 15.625 -3.42 1 78.94 129 ASP A N 1
ATOM 963 C CA . ASP A 1 129 ? -18.172 16.203 -3.01 1 78.94 129 ASP A CA 1
ATOM 964 C C . ASP A 1 129 ? -18.109 16.719 -1.569 1 78.94 129 ASP A C 1
ATOM 966 O O . ASP A 1 129 ? -18.812 17.656 -1.206 1 78.94 129 ASP A O 1
ATOM 970 N N . VAL A 1 130 ? -17.281 16.125 -0.883 1 80.06 130 VAL A N 1
ATOM 971 C CA . VAL A 1 130 ? -17.188 16.469 0.532 1 80.06 130 VAL A CA 1
ATOM 972 C C . VAL A 1 130 ? -16.156 17.578 0.733 1 80.06 130 VAL A C 1
ATOM 974 O O . VAL A 1 130 ? -16.406 18.531 1.48 1 80.06 130 VAL A O 1
ATOM 977 N N . TYR A 1 131 ? -15.086 17.531 0.026 1 87.44 131 TYR A N 1
ATOM 978 C CA . TYR A 1 131 ? -13.945 18.375 0.375 1 87.44 131 TYR A CA 1
ATOM 979 C C . TYR A 1 131 ? -13.875 19.594 -0.527 1 87.44 131 TYR A C 1
ATOM 9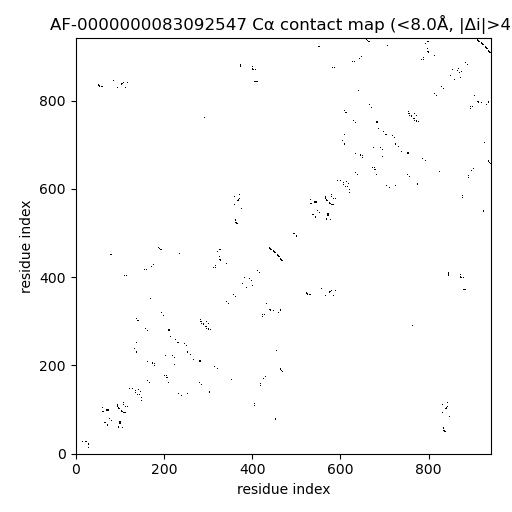81 O O . TYR A 1 131 ? -13.188 20.578 -0.209 1 87.44 131 TYR A O 1
ATOM 989 N N . SER A 1 132 ? -14.523 19.625 -1.637 1 87.69 132 SER A N 1
ATOM 990 C CA . SER A 1 132 ? -14.391 20.719 -2.586 1 87.69 132 SER A CA 1
ATOM 991 C C . SER A 1 132 ? -14.789 22.047 -1.951 1 87.69 132 SER A C 1
ATOM 993 O O . SER A 1 132 ? -14.078 23.047 -2.092 1 87.69 132 SER A O 1
ATOM 995 N N . ARG A 1 133 ? -15.828 22.062 -1.223 1 85.25 133 ARG A N 1
ATOM 996 C CA . ARG A 1 133 ? -16.328 23.297 -0.623 1 85.25 133 ARG A CA 1
ATOM 997 C C . ARG A 1 133 ? -15.359 23.812 0.439 1 85.25 133 ARG A C 1
ATOM 999 O O . ARG A 1 133 ? -15.258 25.031 0.654 1 85.25 133 ARG A O 1
ATOM 1006 N N . LEU A 1 134 ? -14.719 22.953 1.025 1 87.38 134 LEU A N 1
ATOM 1007 C CA . LEU A 1 134 ? -13.812 23.297 2.115 1 87.38 134 LEU A CA 1
ATOM 1008 C C . LEU A 1 134 ? -12.469 23.766 1.571 1 87.38 134 LEU A C 1
ATOM 1010 O O . LEU A 1 134 ? -11.891 24.734 2.078 1 87.38 134 LEU A O 1
ATOM 1014 N N . THR A 1 135 ? -12 23.156 0.537 1 90.69 135 THR A N 1
ATOM 1015 C CA . THR A 1 135 ? -10.617 23.375 0.124 1 90.69 135 THR A CA 1
ATOM 1016 C C . THR A 1 135 ? -10.531 24.438 -0.963 1 90.69 135 THR A C 1
ATOM 1018 O O . THR A 1 135 ? -9.516 25.125 -1.084 1 90.69 135 THR A O 1
ATOM 1021 N N . THR A 1 136 ? -11.539 24.625 -1.725 1 92.56 136 THR A N 1
ATOM 1022 C CA . THR A 1 136 ? -11.469 25.516 -2.881 1 92.56 136 THR A CA 1
ATOM 1023 C C . THR A 1 136 ? -11.219 26.953 -2.445 1 92.56 136 THR A C 1
ATOM 1025 O O . THR A 1 136 ? -10.383 27.656 -3.033 1 92.56 136 THR A O 1
ATOM 1028 N N . PRO A 1 137 ? -11.875 27.375 -1.381 1 91.88 137 PRO A N 1
ATOM 1029 C CA . PRO A 1 137 ? -11.594 28.75 -0.958 1 91.88 137 PRO A CA 1
ATOM 1030 C C . PRO A 1 137 ? -10.172 28.922 -0.426 1 91.88 137 PRO A C 1
ATOM 1032 O O . PRO A 1 137 ? -9.656 30.047 -0.383 1 91.88 137 PRO A O 1
ATOM 1035 N N . VAL A 1 138 ? -9.57 27.906 -0.091 1 91.88 138 VAL A N 1
ATOM 1036 C CA . VAL A 1 138 ? -8.234 27.969 0.503 1 91.88 138 VAL A CA 1
ATOM 1037 C C . VAL A 1 138 ? -7.176 27.797 -0.583 1 91.88 138 VAL A C 1
ATOM 1039 O O . VAL A 1 138 ? -6.266 28.609 -0.708 1 91.88 138 VAL A O 1
ATOM 1042 N N . PHE A 1 139 ? -7.336 26.828 -1.436 1 93.69 139 PHE A N 1
ATOM 1043 C CA . PHE A 1 139 ? -6.324 26.516 -2.436 1 93.69 139 PHE A CA 1
ATOM 1044 C C . PHE A 1 139 ? -6.574 27.281 -3.723 1 93.69 139 PHE A C 1
ATOM 1046 O O . PHE A 1 139 ? -5.641 27.547 -4.484 1 93.69 139 PHE A O 1
ATOM 1053 N N . GLY A 1 140 ? -7.836 27.547 -3.98 1 93.12 140 GLY A N 1
ATOM 1054 C CA . GLY A 1 140 ? -8.203 28.203 -5.223 1 93.12 140 GLY A CA 1
ATOM 1055 C C . GLY A 1 140 ? -8.891 27.281 -6.211 1 93.12 140 GLY A C 1
ATOM 1056 O O . GLY A 1 140 ? -8.836 26.047 -6.059 1 93.12 140 GLY A O 1
ATOM 1057 N N . LYS A 1 141 ? -9.484 27.891 -7.152 1 93.75 141 LYS A N 1
ATOM 1058 C CA . LYS A 1 141 ? -10.172 27.141 -8.203 1 93.75 141 LYS A CA 1
ATOM 1059 C C . LYS A 1 141 ? -9.18 26.391 -9.086 1 93.75 141 LYS A C 1
ATOM 1061 O O . LYS A 1 141 ? -8.07 26.875 -9.32 1 93.75 141 LYS A O 1
ATOM 1066 N N . GLY A 1 142 ? -9.609 25.234 -9.477 1 94.88 142 GLY A N 1
ATOM 1067 C CA . GLY A 1 142 ? -8.812 24.469 -10.43 1 94.88 142 GLY A CA 1
ATOM 1068 C C . GLY A 1 142 ? -7.754 23.609 -9.766 1 94.88 142 GLY A C 1
ATOM 1069 O O . GLY A 1 142 ? -6.859 23.094 -10.438 1 94.88 142 GLY A O 1
ATOM 1070 N N . VAL A 1 143 ? -7.848 23.453 -8.508 1 95.25 143 VAL A N 1
ATOM 1071 C CA . VAL A 1 143 ? -6.793 22.734 -7.805 1 95.25 143 VAL A CA 1
ATOM 1072 C C . VAL A 1 143 ? -7.41 21.703 -6.867 1 95.25 143 VAL A C 1
ATOM 1074 O O . VAL A 1 143 ? -8.477 21.938 -6.289 1 95.25 143 VAL A O 1
ATOM 1077 N N . ALA A 1 144 ? -6.754 20.531 -6.758 1 93.31 144 ALA A N 1
ATOM 1078 C CA . ALA A 1 144 ? -7.082 19.484 -5.797 1 93.31 144 ALA A CA 1
ATOM 1079 C C . ALA A 1 144 ? -8.523 19 -5.977 1 93.31 144 ALA A C 1
ATOM 1081 O O . ALA A 1 144 ? -8.883 18.469 -7.031 1 93.31 144 ALA A O 1
ATOM 1082 N N . TYR A 1 145 ? -9.406 19.375 -5.008 1 91.5 145 TYR A N 1
ATOM 1083 C CA . TYR A 1 145 ? -10.742 18.797 -5.039 1 91.5 145 TYR A CA 1
ATOM 1084 C C . TYR A 1 145 ? -11.695 19.656 -5.859 1 91.5 145 TYR A C 1
ATOM 1086 O O . TYR A 1 145 ? -12.883 19.359 -5.973 1 91.5 145 TYR A O 1
ATOM 1094 N N . ASP A 1 146 ? -11.172 20.688 -6.484 1 93.69 146 ASP A N 1
ATOM 1095 C CA . ASP A 1 146 ? -11.992 21.531 -7.348 1 93.69 146 ASP A CA 1
ATOM 1096 C C . ASP A 1 146 ? -11.945 21.047 -8.797 1 93.69 146 ASP A C 1
ATOM 1098 O O . ASP A 1 146 ? -12.477 21.703 -9.695 1 93.69 146 ASP A O 1
ATOM 1102 N N . VAL A 1 147 ? -11.273 19.984 -9.062 1 93.88 147 VAL A N 1
ATOM 1103 C CA . VAL A 1 147 ? -11.18 19.438 -10.414 1 93.88 147 VAL A CA 1
ATOM 1104 C C . VAL A 1 147 ? -11.625 17.984 -10.406 1 93.88 147 VAL A C 1
ATOM 1106 O O . VAL A 1 147 ? -11.672 17.344 -9.352 1 93.88 147 VAL A O 1
ATOM 1109 N N . PRO A 1 148 ? -11.906 17.5 -11.594 1 90.69 148 PRO A N 1
ATOM 1110 C CA . PRO A 1 148 ? -12.203 16.062 -11.656 1 90.69 148 PRO A CA 1
ATOM 1111 C C . PRO A 1 148 ? -11.039 15.195 -11.188 1 90.69 148 PRO A C 1
ATOM 1113 O O . PRO A 1 148 ? -9.875 15.594 -11.312 1 90.69 148 PRO A O 1
ATOM 1116 N N . ASN A 1 149 ? -11.375 14.047 -10.711 1 90.06 149 ASN A N 1
ATOM 1117 C CA . ASN A 1 149 ? -10.414 13.164 -10.062 1 90.06 149 ASN A CA 1
ATOM 1118 C C . ASN A 1 149 ? -9.234 12.859 -10.977 1 90.06 149 ASN A C 1
ATOM 1120 O O . ASN A 1 149 ? -8.086 12.852 -10.523 1 90.06 149 ASN A O 1
ATOM 1124 N N . PRO A 1 150 ? -9.43 12.617 -12.266 1 86.19 150 PRO A N 1
ATOM 1125 C CA . PRO A 1 150 ? -8.266 12.328 -13.117 1 86.19 150 PRO A CA 1
ATOM 1126 C C . PRO A 1 150 ? -7.273 13.477 -13.172 1 86.19 150 PRO A C 1
ATOM 1128 O O . PRO A 1 150 ? -6.059 13.258 -13.172 1 86.19 150 PRO A O 1
ATOM 1131 N N . VAL A 1 151 ? -7.754 14.648 -13.188 1 93 151 VAL A N 1
ATOM 1132 C CA . VAL A 1 151 ? -6.895 15.828 -13.195 1 93 151 VAL A CA 1
ATOM 1133 C C . VAL A 1 151 ? -6.191 15.969 -11.844 1 93 151 VAL A C 1
ATOM 1135 O O . VAL A 1 151 ? -5.004 16.297 -11.789 1 93 151 VAL A O 1
ATOM 1138 N N . PHE A 1 152 ? -6.891 15.703 -10.828 1 93.94 152 PHE A N 1
ATOM 1139 C CA . PHE A 1 152 ? -6.328 15.758 -9.484 1 93.94 152 PHE A CA 1
ATOM 1140 C C . PHE A 1 152 ? -5.176 14.773 -9.336 1 93.94 152 PHE A C 1
ATOM 1142 O O . PHE A 1 152 ? -4.148 15.094 -8.734 1 93.94 152 PHE A O 1
ATOM 1149 N N . LEU A 1 153 ? -5.355 13.664 -9.914 1 89.81 153 LEU A N 1
ATOM 1150 C CA . LEU A 1 153 ? -4.309 12.648 -9.844 1 89.81 153 LEU A CA 1
ATOM 1151 C C . LEU A 1 153 ? -3.055 13.117 -10.578 1 89.81 153 LEU A C 1
ATOM 1153 O O . LEU A 1 153 ? -1.936 12.828 -10.156 1 89.81 153 LEU A O 1
ATOM 1157 N N . GLU A 1 154 ? -3.213 13.75 -11.633 1 91.56 154 GLU A N 1
ATOM 1158 C CA . GLU A 1 154 ? -2.07 14.32 -12.352 1 91.56 154 GLU A CA 1
ATOM 1159 C C . GLU A 1 154 ? -1.366 15.375 -11.508 1 91.56 154 GLU A C 1
ATOM 1161 O O . GLU A 1 154 ? -0.135 15.422 -11.461 1 91.56 154 GLU A O 1
ATOM 1166 N N . GLN A 1 155 ? -2.152 16.172 -10.867 1 94.69 155 GLN A N 1
ATOM 1167 C CA . GLN A 1 155 ? -1.577 17.203 -10 1 94.69 155 GLN A CA 1
ATOM 1168 C C . GLN A 1 155 ? -0.77 16.562 -8.867 1 94.69 155 GLN A C 1
ATOM 1170 O O . GLN A 1 155 ? 0.332 17.016 -8.555 1 94.69 155 GLN A O 1
ATOM 1175 N N . LYS A 1 156 ? -1.337 15.586 -8.281 1 92.12 156 LYS A N 1
ATOM 1176 C CA . LYS A 1 156 ? -0.647 14.867 -7.215 1 92.12 156 LYS A CA 1
ATOM 1177 C C . LYS A 1 156 ? 0.681 14.297 -7.703 1 92.12 156 LYS A C 1
ATOM 1179 O O . LYS A 1 156 ? 1.688 14.359 -6.996 1 92.12 156 LYS A O 1
ATOM 1184 N N . LYS A 1 157 ? 0.621 13.812 -8.852 1 87.94 157 LYS A N 1
ATOM 1185 C CA . LYS A 1 157 ? 1.825 13.227 -9.438 1 87.94 157 LYS A CA 1
ATOM 1186 C C . LYS A 1 157 ? 2.898 14.289 -9.664 1 87.94 157 LYS A C 1
ATOM 1188 O O . LYS A 1 157 ? 4.082 14.039 -9.422 1 87.94 157 LYS A O 1
ATOM 1193 N N . MET A 1 158 ? 2.52 15.383 -10.156 1 92 158 MET A N 1
ATOM 1194 C CA . MET A 1 158 ? 3.451 16.484 -10.383 1 92 158 MET A CA 1
ATOM 1195 C C . MET A 1 158 ? 4.129 16.891 -9.078 1 92 158 MET A C 1
ATOM 1197 O O . MET A 1 158 ? 5.344 17.094 -9.047 1 92 158 MET A O 1
ATOM 1201 N N . LEU A 1 159 ? 3.387 16.953 -8.039 1 92.56 159 LEU A N 1
ATOM 1202 C CA . LEU A 1 159 ? 3.932 17.344 -6.746 1 92.56 159 LEU A CA 1
ATOM 1203 C C . LEU A 1 159 ? 4.844 16.25 -6.191 1 92.56 159 LEU A C 1
ATOM 1205 O O . LEU A 1 159 ? 5.895 16.547 -5.625 1 92.56 159 LEU A O 1
ATOM 1209 N N . LYS A 1 160 ? 4.395 15.078 -6.363 1 87.25 160 LYS A N 1
ATOM 1210 C CA . LYS A 1 160 ? 5.164 13.938 -5.863 1 87.25 160 LYS A CA 1
ATOM 1211 C C . LYS A 1 160 ? 6.551 13.898 -6.5 1 87.25 160 LYS A C 1
ATOM 1213 O O . LYS A 1 160 ? 7.527 13.523 -5.844 1 87.25 160 LYS A O 1
ATOM 1218 N N . SER A 1 161 ? 6.629 14.25 -7.691 1 81.38 161 SER A N 1
ATOM 1219 C CA . SER A 1 161 ? 7.902 14.219 -8.406 1 81.38 161 SER A CA 1
ATOM 1220 C C . SER A 1 161 ? 8.914 15.164 -7.766 1 81.38 161 SER A C 1
ATOM 1222 O O . SER A 1 161 ? 10.125 14.93 -7.836 1 81.38 161 SER A O 1
ATOM 1224 N N . GLY A 1 162 ? 8.438 16.172 -7.117 1 79.81 162 GLY A N 1
ATOM 1225 C CA . GLY A 1 162 ? 9.32 17.109 -6.438 1 79.81 162 GLY A CA 1
ATOM 1226 C C . GLY A 1 162 ? 9.672 16.672 -5.027 1 79.81 162 GLY A C 1
ATOM 1227 O O . GLY A 1 162 ? 10.578 17.234 -4.406 1 79.81 162 GLY A O 1
ATOM 1228 N N . LEU A 1 163 ? 8.984 15.703 -4.551 1 83.81 163 LEU A N 1
ATOM 1229 C CA . LEU A 1 163 ? 9.188 15.203 -3.197 1 83.81 163 LEU A CA 1
ATOM 1230 C C . LEU A 1 163 ? 9.922 13.867 -3.217 1 83.81 163 LEU A C 1
ATOM 1232 O O . LEU A 1 163 ? 9.352 12.828 -2.875 1 83.81 163 LEU A O 1
ATOM 1236 N N . ASN A 1 164 ? 11.203 13.898 -3.6 1 75.62 164 ASN A N 1
ATOM 1237 C CA . ASN A 1 164 ? 11.938 12.641 -3.748 1 75.62 164 ASN A CA 1
ATOM 1238 C C . ASN A 1 164 ? 13.172 12.609 -2.852 1 75.62 164 ASN A C 1
ATOM 1240 O O . ASN A 1 164 ? 13.539 13.625 -2.256 1 75.62 164 ASN A O 1
ATOM 1244 N N . ILE A 1 165 ? 13.805 11.484 -2.785 1 68.06 165 ILE A N 1
ATOM 1245 C CA . ILE A 1 165 ? 14.891 11.156 -1.866 1 68.06 165 ILE A CA 1
ATOM 1246 C C . ILE A 1 165 ? 16.109 12.039 -2.164 1 68.06 165 ILE A C 1
ATOM 1248 O O . ILE A 1 165 ? 16.797 12.484 -1.246 1 68.06 165 ILE A O 1
ATOM 1252 N N . ALA A 1 166 ? 16.328 12.266 -3.373 1 70.56 166 ALA A N 1
ATOM 1253 C CA . ALA A 1 166 ? 17.469 13.078 -3.764 1 70.56 166 ALA A CA 1
ATOM 1254 C C . ALA A 1 166 ? 17.391 14.469 -3.135 1 70.56 166 ALA A C 1
ATOM 1256 O O . ALA A 1 166 ? 18.406 15.023 -2.705 1 70.56 166 ALA A O 1
ATOM 1257 N N . HIS A 1 167 ? 16.25 15 -2.936 1 81.75 167 HIS A N 1
ATOM 1258 C CA . HIS A 1 167 ? 16.062 16.328 -2.371 1 81.75 167 HIS A CA 1
ATOM 1259 C C . HIS A 1 167 ? 16.125 16.297 -0.848 1 81.75 167 HIS A C 1
ATOM 1261 O O . HIS A 1 167 ? 16.484 17.297 -0.218 1 81.75 167 HIS A O 1
ATOM 1267 N N . PHE A 1 168 ? 15.867 15.164 -0.333 1 85.56 168 PHE A N 1
ATOM 1268 C CA . PHE A 1 168 ? 15.766 15.078 1.119 1 85.56 168 PHE A CA 1
ATOM 1269 C C . PHE A 1 168 ? 17.125 15.266 1.77 1 85.56 168 PHE A C 1
ATOM 1271 O O . PHE A 1 168 ? 17.234 15.82 2.865 1 85.56 168 PHE A O 1
ATOM 1278 N N . ARG A 1 169 ? 18.156 14.867 1.098 1 82.25 169 ARG A N 1
ATOM 1279 C CA . ARG A 1 169 ? 19.5 15.086 1.613 1 82.25 169 ARG A CA 1
ATOM 1280 C C . ARG A 1 169 ? 19.781 16.578 1.792 1 82.25 169 ARG A C 1
ATOM 1282 O O . ARG A 1 169 ? 20.312 17 2.818 1 82.25 169 ARG A O 1
ATOM 1289 N N . GLN A 1 170 ? 19.359 17.266 0.814 1 87.38 170 GLN A N 1
ATOM 1290 C CA . GLN A 1 170 ? 19.531 18.703 0.88 1 87.38 170 GLN A CA 1
ATOM 1291 C C . GLN A 1 170 ? 18.594 19.328 1.9 1 87.38 170 GLN A C 1
ATOM 1293 O O . GLN A 1 170 ? 18.953 20.297 2.576 1 87.38 170 GLN A O 1
ATOM 1298 N N . HIS A 1 171 ? 17.469 18.812 2.021 1 92.69 171 HIS A N 1
ATOM 1299 C CA . HIS A 1 171 ? 16.453 19.344 2.92 1 92.69 171 HIS A CA 1
ATOM 1300 C C . HIS A 1 171 ? 16.891 19.234 4.379 1 92.69 171 HIS A C 1
ATOM 1302 O O . HIS A 1 171 ? 16.625 20.125 5.184 1 92.69 171 HIS A O 1
ATOM 1308 N N . VAL A 1 172 ? 17.578 18.141 4.645 1 94.5 172 VAL A N 1
ATOM 1309 C CA . VAL A 1 172 ? 18.016 17.922 6.016 1 94.5 172 VAL A CA 1
ATOM 1310 C C . VAL A 1 172 ? 18.938 19.078 6.445 1 94.5 172 VAL A C 1
ATOM 1312 O O . VAL A 1 172 ? 18.766 19.641 7.527 1 94.5 172 VAL A O 1
ATOM 1315 N N . SER A 1 173 ? 19.812 19.422 5.59 1 94.69 173 SER A N 1
ATOM 1316 C CA . SER A 1 173 ? 20.734 20.5 5.895 1 94.69 173 SER A CA 1
ATOM 1317 C C . SER A 1 173 ? 20 21.828 6.035 1 94.69 173 SER A C 1
ATOM 1319 O O . SER A 1 173 ? 20.297 22.625 6.938 1 94.69 173 SER A O 1
ATOM 1321 N N . ILE A 1 174 ? 19.094 22.078 5.203 1 94.62 174 ILE A N 1
ATOM 1322 C CA . ILE A 1 174 ? 18.312 23.312 5.223 1 94.62 174 ILE A CA 1
ATOM 1323 C C . ILE A 1 174 ? 17.5 23.391 6.516 1 94.62 174 ILE A C 1
ATOM 1325 O O . ILE A 1 174 ? 17.516 24.406 7.203 1 94.62 174 ILE A O 1
ATOM 1329 N N . ILE A 1 175 ? 16.875 22.344 6.863 1 97.06 175 ILE A N 1
ATOM 1330 C CA . ILE A 1 175 ? 15.992 22.312 8.023 1 97.06 175 ILE A CA 1
ATOM 1331 C C . ILE A 1 175 ? 16.812 22.469 9.305 1 97.06 175 ILE A C 1
ATOM 1333 O O . ILE A 1 175 ? 16.406 23.188 10.219 1 97.06 175 ILE A O 1
ATOM 1337 N N . GLU A 1 176 ? 17.922 21.812 9.328 1 97.62 176 GLU A N 1
ATOM 1338 C CA . GLU A 1 176 ? 18.797 21.938 10.5 1 97.62 176 GLU A CA 1
ATOM 1339 C C . GLU A 1 176 ? 19.234 23.391 10.703 1 97.62 176 GLU A C 1
ATOM 1341 O O . GLU A 1 176 ? 19.172 23.906 11.82 1 97.62 176 GLU A O 1
ATOM 1346 N N . LYS A 1 177 ? 19.625 23.984 9.648 1 96.75 177 LYS A N 1
ATOM 1347 C CA . LYS A 1 177 ? 20.094 25.375 9.727 1 96.75 177 LYS A CA 1
ATOM 1348 C C . LYS A 1 177 ? 18.953 26.297 10.164 1 96.75 177 LYS A C 1
ATOM 1350 O O . LYS A 1 177 ? 19.141 27.141 11.039 1 96.75 177 LYS A O 1
ATOM 1355 N N . GLU A 1 178 ? 17.797 26.156 9.547 1 95.75 178 GLU A N 1
ATOM 1356 C CA . GLU A 1 178 ? 16.641 26.984 9.906 1 95.75 178 GLU A CA 1
ATOM 1357 C C . GLU A 1 178 ? 16.25 26.781 11.367 1 95.75 178 GLU A C 1
ATOM 1359 O O . GLU A 1 178 ? 15.844 27.719 12.047 1 95.75 178 GLU A O 1
ATOM 1364 N N . THR A 1 179 ? 16.344 25.594 11.805 1 97.38 179 THR A N 1
ATOM 1365 C CA . THR A 1 179 ? 15.969 25.266 13.18 1 97.38 179 THR A CA 1
ATOM 1366 C C . THR A 1 179 ? 16.922 25.938 14.164 1 97.38 179 THR A C 1
ATOM 1368 O O . THR A 1 179 ? 16.484 26.547 15.141 1 97.38 179 THR A O 1
ATOM 1371 N N . LYS A 1 180 ? 18.188 25.844 13.914 1 97.31 180 LYS A N 1
ATOM 1372 C CA . LYS A 1 180 ? 19.188 26.484 14.773 1 97.31 180 LYS A CA 1
ATOM 1373 C C . LYS A 1 180 ? 19 28 14.812 1 97.31 180 LYS A C 1
ATOM 1375 O O . LYS A 1 180 ? 19.016 28.609 15.883 1 97.31 180 LYS A O 1
ATOM 1380 N N . GLU A 1 181 ? 18.766 28.547 13.648 1 95.5 181 GLU A N 1
ATOM 1381 C CA . GLU A 1 181 ? 18.562 29.984 13.555 1 95.5 181 GLU A CA 1
ATOM 1382 C C . GLU A 1 181 ? 17.297 30.422 14.305 1 95.5 181 GLU A C 1
ATOM 1384 O O . GLU A 1 181 ? 17.312 31.422 15.008 1 95.5 181 GLU A O 1
ATOM 1389 N N . TYR A 1 182 ? 16.25 29.75 14.156 1 94.38 182 TYR A N 1
ATOM 1390 C CA . TYR A 1 182 ? 14.977 30.078 14.781 1 94.38 182 TYR A CA 1
ATOM 1391 C C . TYR A 1 182 ? 15.102 30.094 16.297 1 94.38 182 TYR A C 1
ATOM 1393 O O . TYR A 1 182 ? 14.602 31 16.969 1 94.38 182 TYR A O 1
ATOM 1401 N N . PHE A 1 183 ? 15.797 29.188 16.875 1 96.19 183 PHE A N 1
ATOM 1402 C CA . PHE A 1 183 ? 15.789 28.984 18.328 1 96.19 183 PHE A CA 1
ATOM 1403 C C . PHE A 1 183 ? 16.906 29.797 18.984 1 96.19 183 PHE A C 1
ATOM 1405 O O . PHE A 1 183 ? 17.062 29.766 20.219 1 96.19 183 PHE A O 1
ATOM 1412 N N . GLN A 1 184 ? 17.609 30.531 18.203 1 95.38 184 GLN A N 1
ATOM 1413 C CA . GLN A 1 184 ? 18.547 31.484 18.797 1 95.38 184 GLN A CA 1
ATOM 1414 C C . GLN A 1 184 ? 17.828 32.469 19.703 1 95.38 184 GLN A C 1
ATOM 1416 O O . GLN A 1 184 ? 18.359 32.875 20.75 1 95.38 184 GLN A O 1
ATOM 1421 N N . SER A 1 185 ? 16.656 32.75 19.344 1 93.75 185 SER A N 1
ATOM 1422 C CA . SER A 1 185 ? 15.898 33.75 20.078 1 93.75 185 SER A CA 1
ATOM 1423 C C . SER A 1 185 ? 15.375 33.188 21.391 1 93.75 185 SER A C 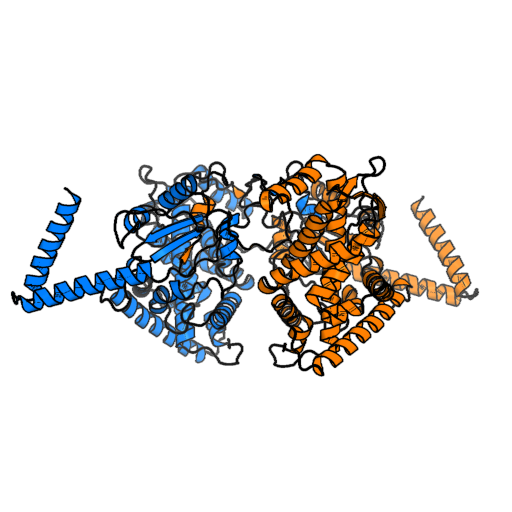1
ATOM 1425 O O . SER A 1 185 ? 14.961 33.938 22.281 1 93.75 185 SER A O 1
ATOM 1427 N N . TRP A 1 186 ? 15.367 31.906 21.547 1 95.75 186 TRP A N 1
ATOM 1428 C CA . TRP A 1 186 ? 14.844 31.297 22.766 1 95.75 186 TRP A CA 1
ATOM 1429 C C . TRP A 1 186 ? 15.82 31.469 23.922 1 95.75 186 TRP A C 1
ATOM 1431 O O . TRP A 1 186 ? 15.438 31.359 25.094 1 95.75 186 TRP A O 1
ATOM 1441 N N . GLY A 1 187 ? 17.109 31.734 23.656 1 94.88 187 GLY A N 1
ATOM 1442 C CA . GLY A 1 187 ? 18.109 31.969 24.688 1 94.88 187 GLY A CA 1
ATOM 1443 C C . GLY A 1 187 ? 18.438 30.719 25.484 1 94.88 187 GLY A C 1
ATOM 1444 O O . GLY A 1 187 ? 18.406 29.609 24.953 1 94.88 187 GLY A O 1
ATOM 1445 N N . GLU A 1 188 ? 18.812 30.922 26.828 1 96.12 188 GLU A N 1
ATOM 1446 C CA . GLU A 1 188 ? 19.375 29.844 27.625 1 96.12 188 GLU 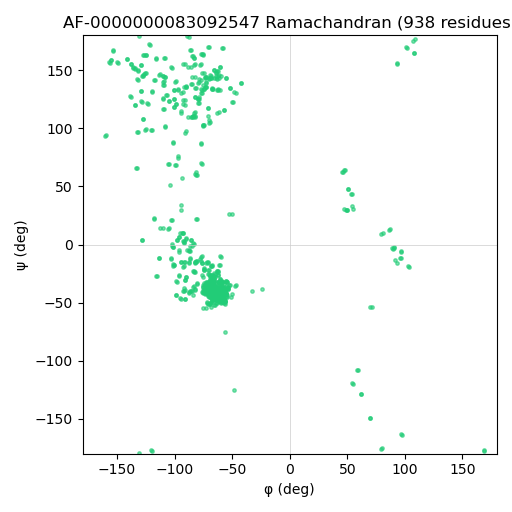A CA 1
ATOM 1447 C C . GLU A 1 188 ? 18.266 29 28.281 1 96.12 188 GLU A C 1
ATOM 1449 O O . GLU A 1 188 ? 18.406 27.797 28.438 1 96.12 188 GLU A O 1
ATOM 1454 N N . SER A 1 189 ? 17.281 29.672 28.734 1 97.31 189 SER A N 1
ATOM 1455 C CA . SER A 1 189 ? 16.156 28.969 29.359 1 97.31 189 SER A CA 1
ATOM 1456 C C . SER A 1 189 ? 14.891 29.812 29.328 1 97.31 189 SER A C 1
ATOM 1458 O O . SER A 1 189 ? 14.945 31.031 29.109 1 97.31 189 SER A O 1
ATOM 1460 N N . GLY A 1 190 ? 13.742 29.172 29.406 1 97.62 190 GLY A N 1
ATOM 1461 C CA . GLY A 1 190 ? 12.484 29.906 29.422 1 97.62 190 GLY A CA 1
ATOM 1462 C C . GLY A 1 190 ? 11.266 29.016 29.25 1 97.62 190 GLY A C 1
ATOM 1463 O O . GLY A 1 190 ? 11.367 27.781 29.359 1 97.62 190 GLY A O 1
ATOM 1464 N N . GLU A 1 191 ? 10.125 29.641 29.203 1 98.06 191 GLU A N 1
ATOM 1465 C CA . GLU A 1 191 ? 8.836 29.016 28.922 1 98.06 191 GLU A CA 1
ATOM 1466 C C . GLU A 1 191 ? 8.164 29.672 27.719 1 98.06 191 GLU A C 1
ATOM 1468 O O . GLU A 1 191 ? 7.992 30.891 27.672 1 98.06 191 GLU A O 1
ATOM 1473 N N . LYS A 1 192 ? 7.887 28.891 26.703 1 97.56 192 LYS A N 1
ATOM 1474 C CA . LYS A 1 192 ? 7.277 29.422 25.484 1 97.56 192 LYS A CA 1
ATOM 1475 C C . LYS A 1 192 ? 6.242 28.453 24.922 1 97.56 192 LYS A C 1
ATOM 1477 O O . LYS A 1 192 ? 6.223 27.281 25.281 1 97.56 192 LYS A O 1
ATOM 1482 N N . ASN A 1 193 ? 5.363 29 24.109 1 96.44 193 ASN A N 1
ATOM 1483 C CA . ASN A 1 193 ? 4.383 28.172 23.391 1 96.44 193 ASN A CA 1
ATOM 1484 C C . ASN A 1 193 ? 5.043 27.328 22.312 1 96.44 193 ASN A C 1
ATOM 1486 O O . ASN A 1 193 ? 5.414 27.828 21.266 1 96.44 193 ASN A O 1
ATOM 1490 N N . LEU A 1 194 ? 5.156 26.078 22.625 1 95.88 194 LEU A N 1
ATOM 1491 C CA . LEU A 1 194 ? 5.867 25.156 21.734 1 95.88 194 LEU A CA 1
ATOM 1492 C C . LEU A 1 194 ? 5.133 25 20.406 1 95.88 194 LEU A C 1
ATOM 1494 O O . LEU A 1 194 ? 5.758 24.953 19.344 1 95.88 194 LEU A O 1
ATOM 1498 N N . PHE A 1 195 ? 3.807 24.922 20.422 1 92.88 195 PHE A N 1
ATOM 1499 C CA . PHE A 1 195 ? 3.02 24.75 19.203 1 92.88 195 PHE A CA 1
ATOM 1500 C C . PHE A 1 195 ? 3.184 25.938 18.281 1 92.88 195 PHE A C 1
ATOM 1502 O O . PHE A 1 195 ? 3.328 25.781 17.062 1 92.88 195 PHE A O 1
ATOM 1509 N N . GLU A 1 196 ? 3.127 27.094 18.844 1 90.12 196 GLU A N 1
ATOM 1510 C CA . GLU A 1 196 ? 3.316 28.312 18.062 1 90.12 196 GLU A CA 1
ATOM 1511 C C . GLU A 1 196 ? 4.699 28.328 17.406 1 90.12 196 GLU A C 1
ATOM 1513 O O . GLU A 1 196 ? 4.832 28.656 16.219 1 90.12 196 GLU A O 1
ATOM 1518 N N . ALA A 1 197 ? 5.711 28.016 18.141 1 93.56 197 ALA A N 1
ATOM 1519 C CA . ALA A 1 197 ? 7.082 28 17.641 1 93.56 197 ALA A CA 1
ATOM 1520 C C . ALA A 1 197 ? 7.242 27 16.516 1 93.56 197 ALA A C 1
ATOM 1522 O O . ALA A 1 197 ? 7.824 27.297 15.469 1 93.56 197 ALA A O 1
ATOM 1523 N N . LEU A 1 198 ? 6.734 25.812 16.734 1 93.56 198 LEU A N 1
ATOM 1524 C CA . LEU A 1 198 ? 6.883 24.75 15.742 1 93.56 198 LEU A CA 1
ATOM 1525 C C . LEU A 1 198 ? 6.035 25.031 14.5 1 93.56 198 LEU A C 1
ATOM 1527 O O . LEU A 1 198 ? 6.422 24.688 13.383 1 93.56 198 LEU A O 1
ATOM 1531 N N . SER A 1 199 ? 4.855 25.656 14.656 1 89 199 SER A N 1
ATOM 1532 C CA . SER A 1 199 ? 4.043 26.062 13.516 1 89 199 SER A CA 1
ATOM 1533 C C . SER A 1 199 ? 4.805 27.031 12.617 1 89 199 SER A C 1
ATOM 1535 O O . SER A 1 199 ? 4.793 26.875 11.391 1 89 199 SER A O 1
ATOM 1537 N N . GLU A 1 200 ? 5.473 27.953 13.234 1 88.88 200 GLU A N 1
ATOM 1538 C CA . GLU A 1 200 ? 6.27 28.922 12.484 1 88.88 200 GLU A CA 1
ATOM 1539 C C . GLU A 1 200 ? 7.461 28.25 11.805 1 88.88 200 GLU A C 1
ATOM 1541 O O . GLU A 1 200 ? 7.711 28.469 10.617 1 88.88 200 GLU A O 1
ATOM 1546 N N . LEU A 1 201 ? 8.141 27.469 12.539 1 93.12 201 LEU A N 1
ATOM 1547 C CA . LEU A 1 201 ? 9.328 26.797 12.031 1 93.12 201 LEU A CA 1
ATOM 1548 C C . LEU A 1 201 ? 8.984 25.875 10.867 1 93.12 201 LEU A C 1
ATOM 1550 O O . LEU A 1 201 ? 9.719 25.797 9.883 1 93.12 201 LEU A O 1
ATOM 1554 N N . ILE A 1 202 ? 7.91 25.141 11 1 92.94 202 ILE A N 1
ATOM 1555 C CA . ILE A 1 202 ? 7.488 24.188 9.977 1 92.94 202 ILE A CA 1
ATOM 1556 C C . ILE A 1 202 ? 7.168 24.922 8.68 1 92.94 202 ILE A C 1
ATOM 1558 O O . ILE A 1 202 ? 7.539 24.469 7.594 1 92.94 202 ILE A O 1
ATOM 1562 N N . ILE A 1 203 ? 6.535 26.031 8.773 1 88 203 ILE A N 1
ATOM 1563 C CA . ILE A 1 203 ? 6.223 26.828 7.586 1 88 203 ILE A CA 1
ATOM 1564 C C . ILE A 1 203 ? 7.516 27.344 6.957 1 88 203 ILE A C 1
ATOM 1566 O O . ILE A 1 203 ? 7.66 27.344 5.73 1 88 203 ILE A O 1
ATOM 1570 N N . LEU A 1 204 ? 8.445 27.797 7.789 1 91.38 204 LEU A N 1
ATOM 1571 C CA . LEU A 1 204 ? 9.711 28.328 7.297 1 91.38 204 LEU A CA 1
ATOM 1572 C C . LEU A 1 204 ? 10.516 27.234 6.59 1 91.38 204 LEU A C 1
ATOM 1574 O O . LEU A 1 204 ? 11.016 27.453 5.48 1 91.38 204 LEU A O 1
ATOM 1578 N N . THR A 1 205 ? 10.602 26.125 7.191 1 94 205 THR A N 1
ATOM 1579 C CA . THR A 1 205 ? 11.406 25.062 6.625 1 94 205 THR A CA 1
ATOM 1580 C C . THR A 1 205 ? 10.75 24.484 5.375 1 94 205 THR A C 1
ATOM 1582 O O . THR A 1 205 ? 11.422 24.188 4.387 1 94 205 THR A O 1
ATOM 1585 N N . ALA A 1 206 ? 9.43 24.312 5.434 1 92.06 206 ALA A N 1
ATOM 1586 C CA . ALA A 1 206 ? 8.727 23.797 4.262 1 92.06 206 ALA A CA 1
ATOM 1587 C C . ALA A 1 206 ? 8.844 24.766 3.086 1 92.06 206 ALA A C 1
ATOM 1589 O O . ALA A 1 206 ? 9.078 24.344 1.952 1 92.06 206 ALA A O 1
ATOM 1590 N N . SER A 1 207 ? 8.648 26.016 3.35 1 90.5 207 SER A N 1
ATOM 1591 C CA . SER A 1 207 ? 8.766 27.016 2.297 1 90.5 207 SER A CA 1
ATOM 1592 C C . SER A 1 207 ? 10.156 27.016 1.678 1 90.5 207 SER A C 1
ATOM 1594 O O . SER A 1 207 ? 10.297 27.094 0.456 1 90.5 207 SER A O 1
ATOM 1596 N N . HIS A 1 208 ? 11.148 26.938 2.496 1 91.31 208 HIS A N 1
ATOM 1597 C CA . HIS A 1 208 ? 12.531 26.922 2.033 1 91.31 208 HIS A CA 1
ATOM 1598 C C . HIS A 1 208 ? 12.828 25.672 1.206 1 91.31 208 HIS A C 1
ATOM 1600 O O . HIS A 1 208 ? 13.461 25.766 0.149 1 91.31 208 HIS A O 1
ATOM 1606 N N . CYS A 1 209 ? 12.391 24.609 1.672 1 91.81 209 CYS A N 1
ATOM 1607 C CA . CYS A 1 209 ? 12.695 23.344 1.03 1 91.81 209 CYS A CA 1
ATOM 1608 C C . CYS A 1 209 ? 11.883 23.156 -0.243 1 91.81 209 CYS A C 1
ATOM 1610 O O . CYS A 1 209 ? 12.398 22.688 -1.256 1 91.81 209 CYS A 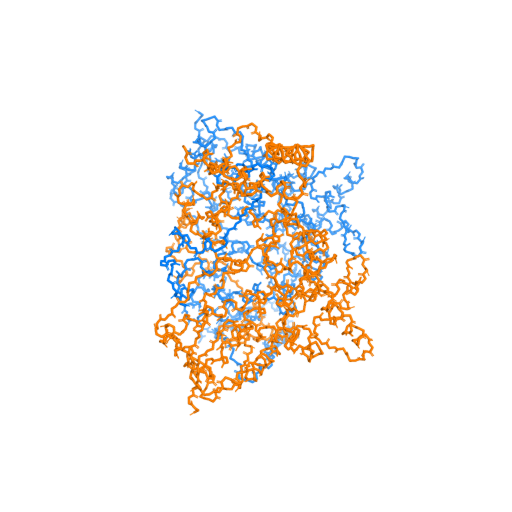O 1
ATOM 1612 N N . LEU A 1 210 ? 10.617 23.531 -0.193 1 90.19 210 LEU A N 1
ATOM 1613 C CA . LEU A 1 210 ? 9.688 23.125 -1.249 1 90.19 210 LEU A CA 1
ATOM 1614 C C . LEU A 1 210 ? 9.508 24.25 -2.262 1 90.19 210 LEU A C 1
ATOM 1616 O O . LEU A 1 210 ? 9.461 24 -3.469 1 90.19 210 LEU A O 1
ATOM 1620 N N . HIS A 1 211 ? 9.359 25.484 -1.774 1 88.25 211 HIS A N 1
ATOM 1621 C CA . HIS A 1 211 ? 9.109 26.609 -2.672 1 88.25 211 HIS A CA 1
ATOM 1622 C C . HIS A 1 211 ? 10.422 27.25 -3.131 1 88.25 211 HIS A C 1
ATOM 1624 O O . HIS A 1 211 ? 10.469 27.891 -4.184 1 88.25 211 HIS A O 1
ATOM 1630 N N . GLY A 1 212 ? 11.398 27.125 -2.312 1 85.31 212 GLY A N 1
ATOM 1631 C CA . GLY A 1 212 ? 12.688 27.688 -2.666 1 85.31 212 GLY A CA 1
ATOM 1632 C C . GLY A 1 212 ? 13.031 28.938 -1.869 1 85.31 212 GLY A C 1
ATOM 1633 O O . GLY A 1 212 ? 12.219 29.422 -1.085 1 85.31 212 GLY A O 1
ATOM 1634 N N . LYS A 1 213 ? 14.211 29.422 -2.086 1 84.69 213 LYS A N 1
ATOM 1635 C CA . LYS A 1 213 ? 14.781 30.516 -1.302 1 84.69 213 LYS A CA 1
ATOM 1636 C C . LYS A 1 213 ? 14.031 31.828 -1.55 1 84.69 213 LYS A C 1
ATOM 1638 O O . LYS A 1 213 ? 13.898 32.656 -0.645 1 84.69 213 LYS A O 1
ATOM 1643 N N . GLU A 1 214 ? 13.484 31.984 -2.705 1 82.44 214 GLU A N 1
ATOM 1644 C CA . GLU A 1 214 ? 12.797 33.219 -3.064 1 82.44 214 GLU A CA 1
ATOM 1645 C C . GLU A 1 214 ? 11.531 33.438 -2.23 1 82.44 214 GLU A C 1
ATOM 1647 O O . GLU A 1 214 ? 11.289 34.5 -1.712 1 82.44 214 GLU A O 1
ATOM 1652 N N . ILE A 1 215 ? 10.852 32.375 -2.123 1 82.94 215 ILE A N 1
ATOM 1653 C CA . ILE A 1 215 ? 9.609 32.469 -1.366 1 82.94 215 ILE A CA 1
ATOM 1654 C C . ILE A 1 215 ? 9.914 32.531 0.128 1 82.94 215 ILE A C 1
ATOM 1656 O O . ILE A 1 215 ? 9.297 33.312 0.863 1 82.94 215 ILE A O 1
ATOM 1660 N N . ARG A 1 216 ? 10.875 31.766 0.515 1 88.62 216 ARG A N 1
ATOM 1661 C CA . ARG A 1 216 ? 11.297 31.766 1.912 1 88.62 216 ARG A CA 1
ATOM 1662 C C . ARG A 1 216 ? 11.711 33.156 2.352 1 88.62 216 ARG A C 1
ATOM 1664 O O . ARG A 1 216 ? 11.398 33.594 3.467 1 88.62 216 ARG A O 1
ATOM 1671 N N . SER A 1 217 ? 12.336 33.844 1.525 1 86.69 217 SER A N 1
ATOM 1672 C CA . SER A 1 217 ? 12.852 35.156 1.854 1 86.69 217 SER A CA 1
ATOM 1673 C C . SER A 1 217 ? 11.719 36.156 2.061 1 86.69 217 SER A C 1
ATOM 1675 O O . SER A 1 217 ? 11.906 37.188 2.725 1 86.69 217 SER A O 1
ATOM 1677 N N . GLN A 1 218 ? 10.594 35.844 1.586 1 80.94 218 GLN A N 1
ATOM 1678 C CA . GLN A 1 218 ? 9.445 36.719 1.712 1 80.94 218 GLN A CA 1
ATOM 1679 C C . GLN A 1 218 ? 8.648 36.406 2.977 1 80.94 218 GLN A C 1
ATOM 1681 O O . GLN A 1 218 ? 7.793 37.219 3.383 1 80.94 218 GLN A O 1
ATOM 1686 N N . LEU A 1 219 ? 8.953 35.25 3.504 1 81.12 219 LEU A N 1
ATOM 1687 C CA . LEU A 1 219 ? 8.18 34.844 4.66 1 81.12 219 LEU A CA 1
ATOM 1688 C C . LEU A 1 219 ? 8.594 35.594 5.91 1 81.12 219 LEU A C 1
ATOM 1690 O O . LEU A 1 219 ? 9.695 35.406 6.418 1 81.12 219 LEU A O 1
ATOM 1694 N N . ASN A 1 220 ? 7.82 36.531 6.258 1 79.19 220 ASN A N 1
ATOM 1695 C CA . ASN A 1 220 ? 7.93 37.312 7.488 1 79.19 220 ASN A CA 1
ATOM 1696 C C . ASN A 1 220 ? 6.672 37.156 8.344 1 79.19 220 ASN A C 1
ATOM 1698 O O . ASN A 1 220 ? 5.84 36.281 8.102 1 79.19 220 ASN A O 1
ATOM 1702 N N . GLU A 1 221 ? 6.641 37.844 9.422 1 70.19 221 GLU A N 1
ATOM 1703 C CA . GLU A 1 221 ? 5.523 37.75 10.352 1 70.19 221 GLU A CA 1
ATOM 1704 C C . GLU A 1 221 ? 4.191 37.969 9.641 1 70.19 221 GLU A C 1
ATOM 1706 O O . GLU A 1 221 ? 3.201 37.312 9.953 1 70.19 221 GLU A O 1
ATOM 1711 N N . LYS A 1 222 ? 4.238 38.781 8.727 1 76.62 222 LYS A N 1
ATOM 1712 C CA . LYS A 1 222 ? 3.02 39.094 7.98 1 76.62 222 LYS A CA 1
ATOM 1713 C C . LYS A 1 222 ? 2.555 37.875 7.176 1 76.62 222 LYS A C 1
ATOM 1715 O O . LYS A 1 222 ? 1.368 37.531 7.172 1 76.62 222 LYS A O 1
ATOM 1720 N N . VAL A 1 223 ? 3.455 37.25 6.535 1 79.25 223 VAL A N 1
ATOM 1721 C CA . VAL A 1 223 ? 3.113 36.094 5.707 1 79.25 223 VAL A CA 1
ATOM 1722 C C . VAL A 1 223 ? 2.678 34.938 6.594 1 79.25 223 VAL A C 1
ATOM 1724 O O . VAL A 1 223 ? 1.768 34.188 6.234 1 79.25 223 VAL A O 1
ATOM 1727 N N . ALA A 1 224 ? 3.293 34.875 7.68 1 74.94 224 ALA A N 1
ATOM 1728 C CA . ALA A 1 224 ? 2.871 33.844 8.641 1 74.94 224 ALA A CA 1
ATOM 1729 C C . ALA A 1 224 ? 1.414 34.062 9.047 1 74.94 224 ALA A C 1
ATOM 1731 O O . ALA A 1 224 ? 0.663 33.062 9.172 1 74.94 224 ALA A O 1
ATOM 1732 N N . GLN A 1 225 ? 1.092 35.281 9.219 1 80.62 225 GLN A N 1
ATOM 1733 C CA . GLN A 1 225 ? -0.286 35.625 9.57 1 80.62 225 GLN A CA 1
ATOM 1734 C C . GLN A 1 225 ? -1.239 35.281 8.422 1 80.62 225 GLN A C 1
ATOM 1736 O O . GLN A 1 225 ? -2.367 34.844 8.656 1 80.62 225 GLN A O 1
ATOM 1741 N N . LEU A 1 226 ? -0.838 35.562 7.266 1 87 226 LEU A N 1
ATOM 1742 C CA . LEU A 1 226 ? -1.661 35.25 6.109 1 87 226 LEU A CA 1
ATOM 1743 C C . LEU A 1 226 ? -1.936 33.75 6.055 1 87 226 LEU A C 1
ATOM 1745 O O . LEU A 1 226 ? -3.064 33.312 5.793 1 87 226 LEU A O 1
ATOM 1749 N N . TYR A 1 227 ? -0.934 32.969 6.336 1 83.31 227 TYR A N 1
ATOM 1750 C CA . TYR A 1 227 ? -1.12 31.531 6.32 1 83.31 227 TYR A CA 1
ATOM 1751 C C . TYR A 1 227 ? -2.021 31.078 7.465 1 83.31 227 TYR A C 1
ATOM 1753 O O . TYR A 1 227 ? -2.812 30.141 7.312 1 83.31 227 TYR A O 1
ATOM 1761 N N . ALA A 1 228 ? -1.901 31.734 8.562 1 80.44 228 ALA A N 1
ATOM 1762 C CA . ALA A 1 228 ? -2.801 31.438 9.68 1 80.44 228 ALA A CA 1
ATOM 1763 C C . ALA A 1 228 ? -4.25 31.75 9.305 1 80.44 228 ALA A C 1
ATOM 1765 O O . ALA A 1 228 ? -5.156 30.984 9.648 1 80.44 228 ALA A O 1
ATOM 1766 N N . ASP A 1 229 ? -4.43 32.875 8.695 1 86.06 229 ASP A N 1
ATOM 1767 C CA . ASP A 1 229 ? -5.762 33.281 8.242 1 86.06 229 ASP A CA 1
ATOM 1768 C C . ASP A 1 229 ? -6.297 32.281 7.211 1 86.06 229 ASP A C 1
ATOM 1770 O O . ASP A 1 229 ? -7.488 31.953 7.211 1 86.06 229 ASP A O 1
ATOM 1774 N N . LEU A 1 230 ? -5.465 31.922 6.395 1 88.94 230 LEU A N 1
ATOM 1775 C CA . LEU A 1 230 ? -5.855 30.938 5.383 1 88.94 230 LEU A CA 1
ATOM 1776 C C . LEU A 1 230 ? -6.25 29.625 6.035 1 88.94 230 LEU A C 1
ATOM 1778 O O . LEU A 1 230 ? -7.258 29.016 5.656 1 88.94 230 LEU A O 1
ATOM 1782 N N . ASP A 1 231 ? -5.504 29.188 6.922 1 82.69 231 ASP A N 1
ATOM 1783 C CA . ASP A 1 231 ? -5.762 27.953 7.66 1 82.69 231 ASP A CA 1
ATOM 1784 C C . ASP A 1 231 ? -7.086 28.031 8.414 1 82.69 231 ASP A C 1
ATOM 1786 O O . ASP A 1 231 ? -7.719 27.016 8.68 1 82.69 231 ASP A O 1
ATOM 1790 N N . GLY A 1 232 ? -7.441 29.25 8.836 1 78.62 232 GLY A N 1
ATOM 1791 C CA . GLY A 1 232 ? -8.711 29.484 9.5 1 78.62 232 GLY A CA 1
ATOM 1792 C C . GLY A 1 232 ? -9.906 29.109 8.641 1 78.62 232 GLY A C 1
ATOM 1793 O O . GLY A 1 232 ? -11.023 28.969 9.148 1 78.62 232 GLY A O 1
ATOM 1794 N N . GLY A 1 233 ? -9.641 28.859 7.402 1 81.56 233 GLY A N 1
ATOM 1795 C CA . GLY A 1 233 ? -10.688 28.406 6.496 1 81.56 233 GLY A CA 1
ATOM 1796 C C . GLY A 1 233 ? -11.023 26.938 6.668 1 81.56 233 GLY A C 1
ATOM 1797 O O . GLY A 1 233 ? -12.062 26.484 6.176 1 81.56 233 GLY A O 1
ATOM 1798 N N . PHE A 1 234 ? -10.164 26.25 7.406 1 81.5 234 PHE A N 1
ATOM 1799 C CA . PHE A 1 234 ? -10.43 24.859 7.723 1 81.5 234 PHE A CA 1
ATOM 1800 C C . PHE A 1 234 ? -11.062 24.719 9.102 1 81.5 234 PHE A C 1
ATOM 1802 O O . PHE A 1 234 ? -10.383 24.359 10.062 1 81.5 234 PHE A O 1
ATOM 1809 N N . SER A 1 235 ? -12.273 25.062 9.148 1 76.94 235 SER A N 1
ATOM 1810 C CA . SER A 1 235 ? -13.008 25.031 10.406 1 76.94 235 SER A CA 1
ATOM 1811 C C . SER A 1 235 ? -14.297 24.219 10.266 1 76.94 235 SER A C 1
ATOM 1813 O O . SER A 1 235 ? -14.734 23.938 9.156 1 76.94 235 SER A O 1
ATOM 1815 N N . HIS A 1 236 ? -14.773 23.891 11.406 1 74.56 236 HIS A N 1
ATOM 1816 C CA . HIS A 1 236 ? -16.062 23.219 11.414 1 74.56 236 HIS A CA 1
ATOM 1817 C C . HIS A 1 236 ? -17.141 24.062 10.727 1 74.56 236 HIS A C 1
ATOM 1819 O O . HIS A 1 236 ? -17.984 23.531 10.008 1 74.56 236 HIS A O 1
ATOM 1825 N N . ALA A 1 237 ? -17.047 25.344 10.969 1 74.25 237 ALA A N 1
ATOM 1826 C CA . ALA A 1 237 ? -18 26.266 10.336 1 74.25 237 ALA A CA 1
ATOM 1827 C C . ALA A 1 237 ? -17.891 26.203 8.812 1 74.25 237 ALA A C 1
ATOM 1829 O O . ALA A 1 237 ? -18.906 26.219 8.117 1 74.25 237 ALA A O 1
ATOM 1830 N N . ALA A 1 238 ? -16.734 26.125 8.328 1 80.12 238 ALA A N 1
ATOM 1831 C CA . ALA A 1 238 ? -16.516 26.062 6.883 1 80.12 238 ALA A CA 1
ATOM 1832 C C . ALA A 1 238 ? -17.062 24.766 6.293 1 80.12 238 ALA A C 1
ATOM 1834 O O . ALA A 1 238 ? -17.5 24.734 5.137 1 80.12 238 ALA A O 1
ATOM 1835 N N . TRP A 1 239 ? -17.047 23.75 7.07 1 77.56 239 TRP A N 1
ATOM 1836 C CA . TRP A 1 239 ? -17.547 22.453 6.637 1 77.56 239 TRP A CA 1
ATOM 1837 C C . TRP A 1 239 ? -19.078 22.438 6.613 1 77.56 239 TRP A C 1
ATOM 1839 O O . TRP A 1 239 ? -19.688 21.859 5.715 1 77.56 239 TRP A O 1
ATOM 1849 N N . LEU A 1 240 ? -19.672 23.156 7.578 1 70.19 240 LEU A N 1
ATOM 1850 C CA . LEU A 1 240 ? -21.094 23.031 7.82 1 70.19 240 LEU A CA 1
ATOM 1851 C C . LEU A 1 240 ? -21.875 24.156 7.133 1 70.19 240 LEU A C 1
ATOM 1853 O O . LEU A 1 240 ? -23.031 23.969 6.742 1 70.19 240 LEU A O 1
ATOM 1857 N N . LEU A 1 241 ? -21.266 25.297 7.031 1 73.75 241 LEU A N 1
ATOM 1858 C CA . LEU A 1 241 ? -21.984 26.484 6.582 1 73.75 241 LEU A CA 1
ATOM 1859 C C . LEU A 1 241 ? -21.656 26.797 5.129 1 73.75 241 LEU A C 1
ATOM 1861 O O . LEU A 1 241 ? -20.562 26.469 4.648 1 73.75 241 LEU A O 1
ATOM 1865 N N . PRO A 1 242 ? -22.594 27.391 4.531 1 78.19 242 PRO A N 1
ATOM 1866 C CA . PRO A 1 242 ? -22.312 27.828 3.162 1 78.19 242 PRO A CA 1
ATOM 1867 C C . PRO A 1 242 ? -21.141 28.812 3.086 1 78.19 242 PRO A C 1
ATOM 1869 O O . PRO A 1 242 ? -21.016 29.688 3.945 1 78.19 242 PRO A O 1
ATOM 1872 N N . GLY A 1 243 ? -20.422 28.734 2.105 1 79.38 243 GLY A N 1
ATOM 1873 C CA . GLY A 1 243 ? -19.203 29.5 1.944 1 79.38 243 GLY A CA 1
ATOM 1874 C C . GLY A 1 243 ? -19.453 30.969 1.697 1 79.38 243 GLY A C 1
ATOM 1875 O O . GLY A 1 243 ? -18.562 31.797 1.916 1 79.38 243 GLY A O 1
ATOM 1876 N N . TRP A 1 244 ? -20.703 31.312 1.352 1 82.75 244 TRP A N 1
ATOM 1877 C CA . TRP A 1 244 ? -20.969 32.688 0.997 1 82.75 244 TRP A CA 1
ATOM 1878 C C . TRP A 1 244 ? -21.344 33.5 2.23 1 82.75 244 TRP A C 1
ATOM 1880 O O . TRP A 1 244 ? -21.453 34.75 2.164 1 82.75 244 TRP A O 1
ATOM 1890 N N . LEU A 1 245 ? -21.469 32.844 3.404 1 83.75 245 LEU A N 1
ATOM 1891 C CA . LEU A 1 245 ? -21.797 33.562 4.629 1 83.75 245 LEU A CA 1
ATOM 1892 C C . LEU A 1 245 ? -20.656 34.5 5.027 1 83.75 245 LEU A C 1
ATOM 1894 O O . LEU A 1 245 ? -19.484 34.125 5 1 83.75 245 LEU A O 1
ATOM 1898 N N . PRO A 1 246 ? -20.969 35.719 5.367 1 87.25 246 PRO A N 1
ATOM 1899 C CA . PRO A 1 246 ? -19.938 36.688 5.656 1 87.25 246 PRO A CA 1
ATOM 1900 C C . PRO A 1 246 ? -19.359 36.562 7.066 1 87.25 246 PRO A C 1
ATOM 1902 O O . PRO A 1 246 ? -19.359 37.531 7.832 1 87.25 246 PRO A O 1
ATOM 1905 N N . LEU A 1 247 ? -18.828 35.5 7.371 1 87.38 247 LEU A N 1
ATOM 1906 C CA . LEU A 1 247 ? -18.156 35.281 8.656 1 87.38 247 LEU A CA 1
ATOM 1907 C C . LEU A 1 247 ? -16.766 35.938 8.656 1 87.38 247 LEU A C 1
ATOM 1909 O O . LEU A 1 247 ? -16.078 35.906 7.637 1 87.38 247 LEU A O 1
ATOM 1913 N N . PRO A 1 248 ? -16.422 36.5 9.766 1 89.44 248 PRO A N 1
ATOM 1914 C CA . PRO A 1 248 ? -15.086 37.125 9.82 1 89.44 248 PRO A CA 1
ATOM 1915 C C . PRO A 1 248 ? -13.969 36.156 9.406 1 89.44 248 PRO A C 1
ATOM 1917 O O . PRO A 1 248 ? -13.047 36.562 8.695 1 89.44 248 PRO A O 1
ATOM 1920 N N . SER A 1 249 ? -14.039 34.938 9.766 1 87.06 249 SER A N 1
ATOM 1921 C CA . SER A 1 249 ? -13.008 33.969 9.406 1 87.06 249 SER A CA 1
ATOM 1922 C C . SER A 1 249 ? -12.984 33.719 7.902 1 87.06 249 SER A C 1
ATOM 1924 O O . SER A 1 249 ? -11.914 33.562 7.316 1 87.06 249 SER A O 1
ATOM 1926 N N . PHE A 1 250 ? -14.086 33.781 7.266 1 90.81 250 PHE A N 1
ATOM 1927 C CA . PHE A 1 250 ? -14.156 33.562 5.824 1 90.81 250 PHE A CA 1
ATOM 1928 C C . PHE A 1 250 ? -13.555 34.75 5.078 1 90.81 250 PHE A C 1
ATOM 1930 O O . PHE A 1 250 ? -12.852 34.562 4.082 1 90.81 250 PHE A O 1
ATOM 1937 N N . ARG A 1 251 ? -13.867 35.875 5.621 1 92.56 251 ARG A N 1
ATOM 1938 C CA . ARG A 1 251 ? -13.328 37.062 4.992 1 92.56 251 ARG A CA 1
ATOM 1939 C C . ARG A 1 251 ? -11.812 37.125 5.117 1 92.56 251 ARG A C 1
ATOM 1941 O O . ARG A 1 251 ? -11.117 37.469 4.164 1 92.56 251 ARG A O 1
ATOM 1948 N N . ARG A 1 252 ? -11.375 36.844 6.27 1 92.75 252 ARG A N 1
ATOM 1949 C CA . ARG A 1 252 ? -9.93 36.781 6.477 1 92.75 252 ARG A CA 1
ATOM 1950 C C . ARG A 1 252 ? -9.273 35.75 5.582 1 92.75 252 ARG A C 1
ATOM 1952 O O . ARG A 1 252 ? -8.211 36 5.004 1 92.75 252 ARG A O 1
ATOM 1959 N N . ARG A 1 253 ? -9.852 34.625 5.5 1 92.56 253 ARG A N 1
ATOM 1960 C CA . ARG A 1 253 ? -9.375 33.562 4.637 1 92.56 253 ARG A CA 1
ATOM 1961 C C . ARG A 1 253 ? -9.281 34.031 3.186 1 92.56 253 ARG A C 1
ATOM 1963 O O . ARG A 1 253 ? -8.25 33.844 2.533 1 92.56 253 ARG A O 1
ATOM 1970 N N . ASP A 1 254 ? -10.328 34.656 2.697 1 94.44 254 ASP A N 1
ATOM 1971 C CA . ASP A 1 254 ? -10.391 35.062 1.302 1 94.44 254 ASP A CA 1
ATOM 1972 C C . ASP A 1 254 ? -9.352 36.156 1.013 1 94.44 254 ASP A C 1
ATOM 1974 O O . ASP A 1 254 ? -8.734 36.156 -0.054 1 94.44 254 ASP A O 1
ATOM 1978 N N . ARG A 1 255 ? -9.266 37.031 1.946 1 94.81 255 ARG A N 1
ATOM 1979 C CA . ARG A 1 255 ? -8.25 38.062 1.802 1 94.81 255 ARG A CA 1
ATOM 1980 C C . ARG A 1 255 ? -6.848 37.469 1.797 1 94.81 255 ARG A C 1
ATOM 1982 O O . ARG A 1 255 ? -6.004 37.875 0.983 1 94.81 255 ARG A O 1
ATOM 1989 N N . ALA A 1 256 ? -6.594 36.594 2.729 1 94.56 256 ALA A N 1
ATOM 1990 C CA . ALA A 1 256 ? -5.297 35.938 2.807 1 94.56 256 ALA A CA 1
ATOM 1991 C C . ALA A 1 256 ? -4.996 35.156 1.522 1 94.56 256 ALA A C 1
ATOM 1993 O O . ALA A 1 256 ? -3.863 35.188 1.036 1 94.56 256 ALA A O 1
ATOM 1994 N N . HIS A 1 257 ? -5.988 34.531 0.984 1 94.81 257 HIS A N 1
ATOM 1995 C CA . HIS A 1 257 ? -5.832 33.781 -0.263 1 94.81 257 HIS A CA 1
ATOM 1996 C C . HIS A 1 257 ? -5.359 34.688 -1.39 1 94.81 257 HIS A C 1
ATOM 1998 O O . HIS A 1 257 ? -4.414 34.375 -2.107 1 94.81 257 HIS A O 1
ATOM 2004 N N . ARG A 1 258 ? -5.992 35.812 -1.499 1 95.25 258 ARG A N 1
ATOM 2005 C CA . ARG A 1 258 ? -5.648 36.75 -2.553 1 95.25 258 ARG A CA 1
ATOM 2006 C C . ARG A 1 258 ? -4.227 37.281 -2.377 1 95.25 258 ARG A C 1
ATOM 2008 O O . ARG A 1 258 ? -3.467 37.375 -3.344 1 95.25 258 ARG A O 1
ATOM 2015 N N . GLU A 1 259 ? -3.889 37.594 -1.2 1 93.75 259 GLU A N 1
ATOM 2016 C CA . GLU A 1 259 ? -2.57 38.125 -0.927 1 93.75 259 GLU A CA 1
ATOM 2017 C C . GLU A 1 259 ? -1.471 37.125 -1.172 1 93.75 259 GLU A C 1
ATOM 2019 O O . GLU A 1 259 ? -0.432 37.438 -1.753 1 93.75 259 GLU A O 1
ATOM 2024 N N . ILE A 1 260 ? -1.684 35.969 -0.764 1 92.5 260 ILE A N 1
ATOM 2025 C CA . ILE A 1 260 ? -0.688 34.906 -0.94 1 92.5 260 ILE A CA 1
ATOM 2026 C C . ILE A 1 260 ? -0.545 34.562 -2.424 1 92.5 260 ILE A C 1
ATOM 2028 O O . ILE A 1 260 ? 0.566 34.344 -2.912 1 92.5 260 ILE A O 1
ATOM 2032 N N . LYS A 1 261 ? -1.624 34.5 -3.111 1 94.31 261 LYS A N 1
ATOM 2033 C CA . LYS A 1 261 ? -1.555 34.281 -4.551 1 94.31 261 LYS A CA 1
ATOM 2034 C C . LYS A 1 261 ? -0.705 35.344 -5.242 1 94.31 261 LYS A C 1
ATOM 2036 O O . LYS A 1 261 ? 0.071 35.031 -6.148 1 94.31 261 LYS A O 1
ATOM 2041 N N . ASN A 1 262 ? -0.916 36.5 -4.781 1 93.44 262 ASN A N 1
ATOM 2042 C CA . ASN A 1 262 ? -0.144 37.594 -5.367 1 93.44 262 ASN A CA 1
ATOM 2043 C C . ASN A 1 262 ? 1.353 37.406 -5.141 1 93.44 262 ASN A C 1
ATOM 2045 O O . ASN A 1 262 ? 2.162 37.719 -6.02 1 93.44 262 ASN A O 1
ATOM 2049 N N . ILE A 1 263 ? 1.652 37 -4.027 1 90.44 263 ILE A N 1
ATOM 2050 C CA . ILE A 1 263 ? 3.051 36.719 -3.721 1 90.44 263 ILE A CA 1
ATOM 2051 C C . ILE A 1 263 ? 3.58 35.656 -4.66 1 90.44 263 ILE A C 1
ATOM 2053 O O . ILE A 1 263 ? 4.676 35.781 -5.211 1 90.44 263 ILE A O 1
ATOM 2057 N N . PHE A 1 264 ? 2.805 34.625 -4.887 1 92.69 264 PHE A N 1
ATOM 2058 C CA . PHE A 1 264 ? 3.24 33.531 -5.734 1 92.69 264 PHE A CA 1
ATOM 2059 C C . PHE A 1 264 ? 3.301 33.969 -7.195 1 92.69 264 PHE A C 1
ATOM 2061 O O . PHE A 1 264 ? 4.164 33.5 -7.945 1 92.69 264 PHE A O 1
ATOM 2068 N N . TYR A 1 265 ? 2.355 34.844 -7.59 1 94.19 265 TYR A N 1
ATOM 2069 C CA . TYR A 1 265 ? 2.406 35.344 -8.953 1 94.19 265 TYR A CA 1
ATOM 2070 C C . TYR A 1 265 ? 3.723 36.062 -9.211 1 94.19 265 TYR A C 1
ATOM 2072 O O . TYR A 1 265 ? 4.34 35.906 -10.266 1 94.19 265 TYR A O 1
ATOM 2080 N N . LYS A 1 266 ? 4.09 36.812 -8.234 1 91.56 266 LYS A N 1
ATOM 2081 C CA . LYS A 1 266 ? 5.348 37.531 -8.367 1 91.56 266 LYS A CA 1
ATOM 2082 C C . LYS A 1 266 ? 6.531 36.562 -8.422 1 91.56 266 LYS A C 1
ATOM 2084 O O . LYS A 1 266 ? 7.465 36.781 -9.203 1 91.56 266 LYS A O 1
ATOM 2089 N N . ALA A 1 267 ? 6.523 35.625 -7.641 1 89.75 267 ALA A N 1
ATOM 2090 C CA . ALA A 1 267 ? 7.594 34.625 -7.625 1 89.75 267 ALA A CA 1
ATOM 2091 C C . ALA A 1 267 ? 7.664 33.875 -8.953 1 89.75 267 ALA A C 1
ATOM 2093 O O . ALA A 1 267 ? 8.75 33.594 -9.453 1 89.75 267 ALA A O 1
ATOM 2094 N N . ILE A 1 268 ? 6.508 33.531 -9.508 1 92.75 268 ILE A N 1
ATOM 2095 C CA . ILE A 1 268 ? 6.418 32.812 -10.773 1 92.75 268 ILE A CA 1
ATOM 2096 C C . ILE A 1 268 ? 7.016 33.688 -11.891 1 92.75 268 ILE A C 1
ATOM 2098 O O . ILE A 1 268 ? 7.809 33.188 -12.695 1 92.75 268 ILE A O 1
ATOM 2102 N N . GLN A 1 269 ? 6.652 34.938 -11.852 1 93.19 269 GLN A N 1
ATOM 2103 C CA . GLN A 1 269 ? 7.16 35.844 -12.867 1 93.19 269 GLN A CA 1
ATOM 2104 C C . GLN A 1 269 ? 8.68 36 -12.766 1 93.19 269 GLN A C 1
ATOM 2106 O O . GLN A 1 269 ? 9.375 35.969 -13.781 1 93.19 269 GLN A O 1
ATOM 2111 N N . LYS A 1 270 ? 9.102 36.125 -11.617 1 90.06 270 LYS A N 1
ATOM 2112 C CA . LYS A 1 270 ? 10.539 36.25 -11.398 1 90.06 270 LYS A CA 1
ATOM 2113 C C . LYS A 1 270 ? 11.281 35 -11.867 1 90.06 270 LYS A C 1
ATOM 2115 O O . LYS A 1 270 ? 12.359 35.125 -12.469 1 90.06 270 LYS A O 1
ATOM 2120 N N . ARG A 1 271 ? 10.766 33.875 -11.578 1 90.25 271 ARG A N 1
ATOM 2121 C CA . ARG A 1 271 ? 11.383 32.625 -11.977 1 90.25 271 ARG A CA 1
ATOM 2122 C C . ARG A 1 271 ? 11.445 32.5 -13.5 1 90.25 271 ARG A C 1
ATOM 2124 O O . ARG A 1 271 ? 12.438 32.031 -14.047 1 90.25 271 ARG A O 1
ATOM 2131 N N . ARG A 1 272 ? 10.414 32.875 -14.117 1 90.94 272 ARG A N 1
ATOM 2132 C CA . ARG A 1 272 ? 10.367 32.781 -15.57 1 90.94 272 ARG A CA 1
ATOM 2133 C C . ARG A 1 272 ? 11.391 33.719 -16.219 1 90.94 272 ARG A C 1
ATOM 2135 O O . ARG A 1 272 ? 11.914 33.438 -17.297 1 90.94 272 ARG A O 1
ATOM 2142 N N . GLN A 1 273 ? 11.695 34.781 -15.484 1 90.94 273 GLN A N 1
ATOM 2143 C CA . GLN A 1 273 ? 12.633 35.781 -16 1 90.94 273 GLN A CA 1
ATOM 2144 C C . GLN A 1 273 ? 14.078 35.406 -15.664 1 90.94 273 GLN A C 1
ATOM 2146 O O . GLN A 1 273 ? 15.016 35.906 -16.266 1 90.94 273 GLN A O 1
ATOM 2151 N N . SER A 1 274 ? 14.094 34.5 -14.766 1 87.06 274 SER A N 1
ATOM 2152 C CA . SER A 1 274 ? 15.43 34.094 -14.328 1 87.06 274 SER A CA 1
ATOM 2153 C C . SER A 1 274 ? 16.016 33.031 -15.25 1 87.06 274 SER A C 1
ATOM 2155 O O . SER A 1 274 ? 15.289 32.188 -15.773 1 87.06 274 SER A O 1
ATOM 2157 N N . GLU A 1 275 ? 17.328 33.094 -15.477 1 81.44 275 GLU A N 1
ATOM 2158 C CA . GLU A 1 275 ? 18.031 32.094 -16.297 1 81.44 275 GLU A CA 1
ATOM 2159 C C . GLU A 1 275 ? 18.391 30.859 -15.477 1 81.44 275 GLU A C 1
ATOM 2161 O O . GLU A 1 275 ? 18.609 29.781 -16.031 1 81.44 275 GLU A O 1
ATOM 2166 N N . GLU A 1 276 ? 18.469 31.109 -14.195 1 81.38 276 GLU A N 1
ATOM 2167 C CA . GLU A 1 276 ? 18.844 30 -13.32 1 81.38 276 GLU A CA 1
ATOM 2168 C C . GLU A 1 276 ? 17.656 29.078 -13.055 1 81.38 276 GLU A C 1
ATOM 2170 O O . GLU A 1 276 ? 16.578 29.531 -12.703 1 81.38 276 GLU A O 1
ATOM 2175 N N . LYS A 1 277 ? 17.859 27.828 -13.414 1 80.31 277 LYS A N 1
ATOM 2176 C CA . LYS A 1 277 ? 16.844 26.828 -13.102 1 80.31 277 LYS A CA 1
ATOM 2177 C C . LYS A 1 277 ? 17.156 26.125 -11.781 1 80.31 277 LYS A C 1
ATOM 2179 O O . LYS A 1 277 ? 18.234 25.547 -11.625 1 80.31 277 LYS A O 1
ATOM 2184 N N . LEU A 1 278 ? 16.281 26.375 -10.82 1 80 278 LEU A N 1
ATOM 2185 C CA . LEU A 1 278 ? 16.438 25.75 -9.516 1 80 278 LEU A CA 1
ATOM 2186 C C . LEU A 1 278 ? 15.688 24.422 -9.453 1 80 278 LEU A C 1
ATOM 2188 O O . LEU A 1 278 ? 14.789 24.172 -10.258 1 80 278 LEU A O 1
ATOM 2192 N N . ASP A 1 279 ? 16.172 23.594 -8.562 1 79.81 279 ASP A N 1
ATOM 2193 C CA . ASP A 1 279 ? 15.555 22.281 -8.43 1 79.81 279 ASP A CA 1
ATOM 2194 C C . ASP A 1 279 ? 14.586 22.234 -7.246 1 79.81 279 ASP A C 1
ATOM 2196 O O . ASP A 1 279 ? 14.875 21.625 -6.219 1 79.81 279 ASP A O 1
ATOM 2200 N N . ASP A 1 280 ? 13.516 22.953 -7.422 1 86 280 ASP A N 1
ATOM 2201 C CA . ASP A 1 280 ? 12.477 22.953 -6.398 1 86 280 ASP A CA 1
ATOM 2202 C C . ASP A 1 280 ? 11.102 22.703 -7.02 1 86 280 ASP A C 1
ATOM 2204 O O . ASP A 1 280 ? 10.984 22.516 -8.234 1 86 280 ASP A O 1
ATOM 2208 N N . ILE A 1 281 ? 10.094 22.672 -6.234 1 91.56 281 ILE A N 1
ATOM 2209 C CA . ILE A 1 281 ? 8.773 22.266 -6.695 1 91.56 281 ILE A CA 1
ATOM 2210 C C . ILE A 1 281 ? 8.18 23.359 -7.59 1 91.56 281 ILE A C 1
ATOM 2212 O O . ILE A 1 281 ? 7.465 23.062 -8.547 1 91.56 281 ILE A O 1
ATOM 2216 N N . LEU A 1 282 ? 8.492 24.609 -7.273 1 91.12 282 LEU A N 1
ATOM 2217 C CA . LEU A 1 282 ? 8.023 25.688 -8.141 1 91.12 282 LEU A CA 1
ATOM 2218 C C . LEU A 1 282 ? 8.484 25.469 -9.578 1 91.12 282 LEU A C 1
ATOM 2220 O O . LEU A 1 282 ? 7.688 25.531 -10.508 1 91.12 282 LEU A O 1
ATOM 2224 N N . GLN A 1 283 ? 9.719 25.203 -9.734 1 90.44 283 GLN A N 1
ATOM 2225 C CA . GLN A 1 283 ? 10.266 24.953 -11.062 1 90.44 283 GLN A CA 1
ATOM 2226 C C . GLN A 1 283 ? 9.625 23.719 -11.695 1 90.44 283 GLN A C 1
ATOM 2228 O O . GLN A 1 283 ? 9.336 23.703 -12.898 1 90.44 283 GLN A O 1
ATOM 2233 N N . THR A 1 284 ? 9.453 22.734 -10.898 1 91.19 284 THR A N 1
ATOM 2234 C CA . THR A 1 284 ? 8.82 21.516 -11.375 1 91.19 284 THR A CA 1
ATOM 2235 C C . THR A 1 284 ? 7.434 21.812 -11.945 1 91.19 284 THR A C 1
ATOM 2237 O O . THR A 1 284 ? 7.082 21.312 -13.016 1 91.19 284 THR A O 1
ATOM 2240 N N . LEU A 1 285 ? 6.672 22.562 -11.25 1 94.88 285 LEU A N 1
ATOM 2241 C CA . LEU A 1 285 ? 5.316 22.875 -11.688 1 94.88 285 LEU A CA 1
ATOM 2242 C C . LEU A 1 285 ? 5.336 23.734 -12.953 1 94.88 285 LEU A C 1
ATOM 2244 O O . LEU A 1 285 ? 4.504 23.531 -13.852 1 94.88 285 LEU A O 1
ATOM 2248 N N . LEU A 1 286 ? 6.281 24.578 -13.039 1 93 286 LEU A N 1
ATOM 2249 C CA . LEU A 1 286 ? 6.383 25.453 -14.211 1 93 286 LEU A CA 1
ATOM 2250 C C . LEU A 1 286 ? 6.762 24.656 -15.453 1 93 286 LEU A C 1
ATOM 2252 O O . LEU A 1 286 ? 6.375 25.016 -16.562 1 93 286 LEU A O 1
ATOM 2256 N N . ASP A 1 287 ? 7.414 23.578 -15.219 1 92.12 287 ASP A N 1
ATOM 2257 C CA . ASP A 1 287 ? 7.887 22.766 -16.328 1 92.12 287 ASP A CA 1
ATOM 2258 C C . ASP A 1 287 ? 6.91 21.625 -16.625 1 92.12 287 ASP A C 1
ATOM 2260 O O . ASP A 1 287 ? 7.082 20.906 -17.609 1 92.12 287 ASP A O 1
ATOM 2264 N N . SER A 1 288 ? 5.906 21.484 -15.836 1 94.31 288 SER A N 1
ATOM 2265 C CA . SER A 1 288 ? 4.992 20.344 -15.969 1 94.31 288 SER A CA 1
ATOM 2266 C C . SER A 1 288 ? 3.867 20.656 -16.953 1 94.31 288 SER A C 1
ATOM 2268 O O . SER A 1 288 ? 3.52 21.828 -17.156 1 94.31 288 SER A O 1
ATOM 2270 N N . THR A 1 289 ? 3.334 19.562 -17.578 1 94.62 289 THR A N 1
ATOM 2271 C CA . THR A 1 289 ? 2.139 19.625 -18.406 1 94.62 289 THR A CA 1
ATOM 2272 C C . THR A 1 289 ? 1.18 18.484 -18.062 1 94.62 289 THR A C 1
ATOM 2274 O O . THR A 1 289 ? 1.601 17.438 -17.578 1 94.62 289 THR A O 1
ATOM 2277 N N . TYR A 1 290 ? -0.031 18.781 -18.297 1 93.12 290 TYR A N 1
ATOM 2278 C CA . TYR A 1 290 ? -1.016 17.719 -18.172 1 93.12 290 TYR A CA 1
ATOM 2279 C C . TYR A 1 290 ? -0.871 16.703 -19.312 1 93.12 290 TYR A C 1
ATOM 2281 O O . TYR A 1 290 ? -0.169 16.969 -20.297 1 93.12 290 TYR A O 1
ATOM 2289 N N . LYS A 1 291 ? -1.535 15.633 -19.203 1 83 291 LYS A N 1
ATOM 2290 C CA . LYS A 1 291 ? -1.485 14.57 -20.188 1 83 291 LYS A CA 1
ATOM 2291 C C . LYS A 1 291 ? -1.96 15.062 -21.547 1 83 291 LYS A C 1
ATOM 2293 O O . LYS A 1 291 ? -1.485 14.586 -22.594 1 83 291 LYS A O 1
ATOM 2298 N N . ASP A 1 292 ? -2.791 15.969 -21.516 1 86.31 292 ASP A N 1
ATOM 2299 C CA . ASP A 1 292 ? -3.328 16.5 -22.766 1 86.31 292 ASP A CA 1
ATOM 2300 C C . ASP A 1 292 ? -2.4 17.547 -23.359 1 86.31 292 ASP A C 1
ATOM 2302 O O . ASP A 1 292 ? -2.723 18.156 -24.391 1 86.31 292 ASP A O 1
ATOM 2306 N N . GLY A 1 293 ? -1.292 17.828 -22.719 1 89.12 293 GLY A N 1
ATOM 2307 C CA . GLY A 1 293 ? -0.273 18.719 -23.25 1 89.12 293 GLY A CA 1
ATOM 2308 C C . GLY A 1 293 ? -0.399 20.141 -22.719 1 89.12 293 GLY A C 1
ATOM 2309 O O . GLY A 1 293 ? 0.492 20.953 -22.938 1 89.12 293 GLY A O 1
ATOM 2310 N N . ARG A 1 294 ? -1.405 20.453 -22.109 1 94.44 294 ARG A N 1
ATOM 2311 C CA . ARG A 1 294 ? -1.632 21.797 -21.609 1 94.44 294 ARG A CA 1
ATOM 2312 C C . ARG A 1 294 ? -0.738 22.094 -20.406 1 94.44 294 ARG A C 1
ATOM 2314 O O . ARG A 1 294 ? -0.662 21.297 -19.469 1 94.44 294 ARG A O 1
ATOM 2321 N N . PRO A 1 295 ? -0.122 23.297 -20.391 1 95.44 295 PRO A N 1
ATOM 2322 C CA . PRO A 1 295 ? 0.64 23.688 -19.203 1 95.44 295 PRO A CA 1
ATOM 2323 C C . PRO A 1 295 ? -0.254 24.141 -18.047 1 95.44 295 PRO A C 1
ATOM 2325 O O . PRO A 1 295 ? -1.429 24.453 -18.266 1 95.44 295 PRO A O 1
ATOM 2328 N N . LEU A 1 296 ? 0.297 24.188 -16.875 1 97.06 296 LEU A N 1
ATOM 2329 C CA . LEU A 1 296 ? -0.43 24.734 -15.742 1 97.06 296 LEU A CA 1
ATOM 2330 C C . LEU A 1 296 ? -0.547 26.25 -15.844 1 97.06 296 LEU A C 1
ATOM 2332 O O . LEU A 1 296 ? 0.403 26.922 -16.25 1 97.06 296 LEU A O 1
ATOM 2336 N N . THR A 1 297 ? -1.719 26.719 -15.484 1 96.75 297 THR A N 1
ATOM 2337 C CA . THR A 1 297 ? -1.883 28.156 -15.391 1 96.75 297 THR A CA 1
ATOM 2338 C C . THR A 1 297 ? -1.211 28.703 -14.133 1 96.75 297 THR A C 1
ATOM 2340 O O . THR A 1 297 ? -0.949 27.953 -13.188 1 96.75 297 THR A O 1
ATOM 2343 N N . ASP A 1 298 ? -0.978 30.031 -14.078 1 96.25 298 ASP A N 1
ATOM 2344 C CA . ASP A 1 298 ? -0.411 30.656 -12.883 1 96.25 298 ASP A CA 1
ATOM 2345 C C . ASP A 1 298 ? -1.324 30.453 -11.68 1 96.25 298 ASP A C 1
ATOM 2347 O O . ASP A 1 298 ? -0.849 30.312 -10.555 1 96.25 298 ASP A O 1
ATOM 2351 N N . ASP A 1 299 ? -2.574 30.453 -11.977 1 96.56 299 ASP A N 1
ATOM 2352 C CA . ASP A 1 299 ? -3.545 30.25 -10.906 1 96.56 299 ASP A CA 1
ATOM 2353 C C . ASP A 1 299 ? -3.422 28.828 -10.328 1 96.56 299 ASP A C 1
ATOM 2355 O O . ASP A 1 299 ? -3.492 28.641 -9.117 1 96.56 299 ASP A O 1
ATOM 2359 N N . GLU A 1 300 ? -3.234 27.922 -11.18 1 97.19 300 GLU A N 1
ATOM 2360 C CA . GLU A 1 300 ? -3.08 26.531 -10.742 1 97.19 300 GLU A CA 1
ATOM 2361 C C . GLU A 1 300 ? -1.77 26.344 -9.984 1 97.19 300 GLU A C 1
ATOM 2363 O O . GLU A 1 300 ? -1.743 25.688 -8.938 1 97.19 300 GLU A O 1
ATOM 2368 N N . VAL A 1 301 ? -0.719 26.922 -10.508 1 96.56 301 VAL A N 1
ATOM 2369 C CA . VAL A 1 301 ? 0.582 26.797 -9.859 1 96.56 301 VAL A CA 1
ATOM 2370 C C . VAL A 1 301 ? 0.519 27.422 -8.461 1 96.56 301 VAL A C 1
ATOM 2372 O O . VAL A 1 301 ? 0.942 26.797 -7.484 1 96.56 301 VAL A O 1
ATOM 2375 N N . ALA A 1 302 ? -0.045 28.594 -8.391 1 95.69 302 ALA A N 1
ATOM 2376 C CA . ALA A 1 302 ? -0.167 29.281 -7.105 1 95.69 302 ALA A CA 1
ATOM 2377 C C . ALA A 1 302 ? -1.013 28.453 -6.133 1 95.69 302 ALA A C 1
ATOM 2379 O O . ALA A 1 302 ? -0.65 28.312 -4.961 1 95.69 302 ALA A O 1
ATOM 2380 N N . GLY A 1 303 ? -2.105 28 -6.605 1 96.12 303 GLY A N 1
ATOM 2381 C CA . GLY A 1 303 ? -2.979 27.203 -5.766 1 96.12 303 GLY A CA 1
ATOM 2382 C C . GLY A 1 303 ? -2.32 25.922 -5.273 1 96.12 303 GLY A C 1
ATOM 2383 O O . GLY A 1 303 ? -2.482 25.547 -4.109 1 96.12 303 GLY A O 1
ATOM 2384 N N . MET A 1 304 ? -1.603 25.297 -6.152 1 95.94 304 MET A N 1
ATOM 2385 C CA . MET A 1 304 ? -0.915 24.062 -5.793 1 95.94 304 MET A CA 1
ATOM 2386 C C . MET A 1 304 ? 0.178 24.312 -4.762 1 95.94 304 MET A C 1
ATOM 2388 O O . MET A 1 304 ? 0.382 23.516 -3.85 1 95.94 304 MET A O 1
ATOM 2392 N N . LEU A 1 305 ? 0.815 25.406 -4.895 1 93.62 305 LEU A N 1
ATOM 2393 C CA . LEU A 1 305 ? 1.849 25.781 -3.93 1 93.62 305 LEU A CA 1
ATOM 2394 C C . LEU A 1 305 ? 1.236 26.109 -2.572 1 93.62 305 LEU A C 1
ATOM 2396 O O . LEU A 1 305 ? 1.802 25.75 -1.532 1 93.62 305 LEU A O 1
ATOM 2400 N N . ILE A 1 306 ? 0.136 26.734 -2.557 1 92.81 306 ILE A N 1
ATOM 2401 C CA . ILE A 1 306 ? -0.583 27 -1.316 1 92.81 306 ILE A CA 1
ATOM 2402 C C . ILE A 1 306 ? -0.949 25.688 -0.641 1 92.81 306 ILE A C 1
ATOM 2404 O O . ILE A 1 306 ? -0.694 25.5 0.551 1 92.81 306 ILE A O 1
ATOM 2408 N N . GLY A 1 307 ? -1.524 24.812 -1.427 1 92.12 307 GLY A N 1
ATOM 2409 C CA . GLY A 1 307 ? -1.9 23.516 -0.903 1 92.12 307 GLY A CA 1
ATOM 2410 C C . GLY A 1 307 ? -0.722 22.719 -0.359 1 92.12 307 GLY A C 1
ATOM 2411 O O . GLY A 1 307 ? -0.825 22.094 0.695 1 92.12 307 GLY A O 1
ATOM 2412 N N . LEU A 1 308 ? 0.314 22.797 -1.067 1 91.62 308 LEU A N 1
ATOM 2413 C CA . LEU A 1 308 ? 1.52 22.062 -0.68 1 91.62 308 LEU A CA 1
ATOM 2414 C C . LEU A 1 308 ? 1.998 22.5 0.699 1 91.62 308 LEU A C 1
ATOM 2416 O O . LEU A 1 308 ? 2.377 21.672 1.524 1 91.62 308 LEU A O 1
ATOM 2420 N N . LEU A 1 309 ? 2.014 23.734 0.944 1 87.5 309 LEU A N 1
ATOM 2421 C CA . LEU A 1 309 ? 2.51 24.266 2.211 1 87.5 309 LEU A CA 1
ATOM 2422 C C . LEU A 1 309 ? 1.514 24.016 3.336 1 87.5 309 LEU A C 1
ATOM 2424 O O . LEU A 1 309 ? 1.904 23.625 4.441 1 87.5 309 LEU A O 1
ATOM 2428 N N . LEU A 1 310 ? 0.249 24.141 3.064 1 86.69 310 LEU A N 1
ATOM 2429 C CA . LEU A 1 310 ? -0.77 24.062 4.105 1 86.69 310 LEU A CA 1
ATOM 2430 C C . LEU A 1 310 ? -1.079 22.609 4.465 1 86.69 310 LEU A C 1
ATOM 2432 O O . LEU A 1 310 ? -1.424 22.312 5.609 1 86.69 310 LEU A O 1
ATOM 2436 N N . ALA A 1 311 ? -1.007 21.75 3.541 1 85.31 311 ALA A N 1
ATOM 2437 C CA . ALA A 1 311 ? -1.4 20.359 3.76 1 85.31 311 ALA A CA 1
ATOM 2438 C C . ALA A 1 311 ? -0.524 19.703 4.824 1 85.31 311 ALA A C 1
ATOM 2440 O O . ALA A 1 311 ? -0.998 18.859 5.598 1 85.31 311 ALA A O 1
ATOM 2441 N N . GLY A 1 312 ? 0.635 20.062 4.91 1 82.19 312 GLY A N 1
ATOM 2442 C CA . GLY A 1 312 ? 1.525 19.406 5.855 1 82.19 312 GLY A CA 1
ATOM 2443 C C . GLY A 1 312 ? 1.781 20.234 7.102 1 82.19 312 GLY A C 1
ATOM 2444 O O . GLY A 1 312 ? 2.213 19.688 8.125 1 82.19 312 GLY A O 1
ATOM 2445 N N . GLN A 1 313 ? 1.432 21.391 7.062 1 84.19 313 GLN A N 1
ATOM 2446 C CA . GLN A 1 313 ? 1.853 22.312 8.117 1 84.19 313 GLN A CA 1
ATOM 2447 C C . GLN A 1 313 ? 1.155 22 9.438 1 84.19 313 GLN A C 1
ATOM 2449 O O . GLN A 1 313 ? 1.813 21.797 10.461 1 84.19 313 GLN A O 1
ATOM 2454 N N . HIS A 1 314 ? -0.092 21.891 9.422 1 83 314 HIS A N 1
ATOM 2455 C CA . HIS A 1 314 ? -0.846 21.719 10.656 1 83 314 HIS A CA 1
ATOM 2456 C C . HIS A 1 314 ? -0.604 20.344 11.273 1 83 314 HIS A C 1
ATOM 2458 O O . HIS A 1 314 ? -0.465 20.219 12.492 1 83 314 HIS A O 1
ATOM 2464 N N . THR A 1 315 ? -0.566 19.438 10.391 1 89.25 315 THR A N 1
ATOM 2465 C CA . THR A 1 315 ? -0.348 18.062 10.867 1 89.25 315 THR A CA 1
ATOM 2466 C C . THR A 1 315 ? 1.061 17.922 11.438 1 89.25 315 THR A C 1
ATOM 2468 O O . THR A 1 315 ? 1.242 17.359 12.516 1 89.25 315 THR A O 1
ATOM 2471 N N . SER A 1 316 ? 2.025 18.469 10.75 1 92.94 316 SER A N 1
ATOM 2472 C CA . SER A 1 316 ? 3.41 18.344 11.195 1 92.94 316 SER A CA 1
ATOM 2473 C C . SER A 1 316 ? 3.646 19.141 12.477 1 92.94 316 SER A C 1
ATOM 2475 O O . SER A 1 316 ? 4.344 18.688 13.383 1 92.94 316 SER A O 1
ATOM 2477 N N . SER A 1 317 ? 3.109 20.344 12.586 1 91.75 317 SER A N 1
ATOM 2478 C CA . SER A 1 317 ? 3.266 21.156 13.773 1 91.75 317 SER A CA 1
ATOM 2479 C C . SER A 1 317 ? 2.615 20.516 14.992 1 91.75 317 SER A C 1
ATOM 2481 O O . SER A 1 317 ? 3.193 20.5 16.078 1 91.75 317 SER A O 1
ATOM 2483 N N . THR A 1 318 ? 1.399 20.016 14.766 1 91.5 318 THR A N 1
ATOM 2484 C CA . THR A 1 318 ? 0.67 19.359 15.844 1 91.5 318 THR A CA 1
ATOM 2485 C C . THR A 1 318 ? 1.415 18.125 16.312 1 91.5 318 THR A C 1
ATOM 2487 O O . THR A 1 318 ? 1.621 17.938 17.516 1 91.5 318 THR A O 1
ATOM 2490 N N . THR A 1 319 ? 1.836 17.297 15.375 1 93.62 319 THR A N 1
ATOM 2491 C CA . THR A 1 319 ? 2.572 16.078 15.703 1 93.62 319 THR A CA 1
ATOM 2492 C C . THR A 1 319 ? 3.869 16.406 16.438 1 93.62 319 THR A C 1
ATOM 2494 O O . THR A 1 319 ? 4.207 15.766 17.438 1 93.62 319 THR A O 1
ATOM 2497 N N . SER A 1 320 ? 4.527 17.375 15.984 1 95.12 320 SER A N 1
ATOM 2498 C CA . SER A 1 320 ? 5.789 17.797 16.578 1 95.12 320 SER A CA 1
ATOM 2499 C C . SER A 1 320 ? 5.574 18.344 18 1 95.12 320 SER A C 1
ATOM 2501 O O . SER A 1 320 ? 6.387 18.094 18.891 1 95.12 320 SER A O 1
ATOM 2503 N N . ALA A 1 321 ? 4.543 19.094 18.141 1 94.75 321 ALA A N 1
ATOM 2504 C CA . ALA A 1 321 ? 4.242 19.641 19.469 1 94.75 321 ALA A CA 1
ATOM 2505 C C . ALA A 1 321 ? 3.945 18.516 20.469 1 94.75 321 ALA A C 1
ATOM 2507 O O . ALA A 1 321 ? 4.473 18.516 21.578 1 94.75 321 ALA A O 1
ATOM 2508 N N . TRP A 1 322 ? 3.064 17.656 20.062 1 94.25 322 TRP A N 1
ATOM 2509 C CA . TRP A 1 322 ? 2.77 16.516 20.922 1 94.25 322 TRP A CA 1
ATOM 2510 C C . TRP A 1 322 ? 4.043 15.75 21.281 1 94.25 322 TRP A C 1
ATOM 2512 O O . TRP A 1 322 ? 4.246 15.359 22.422 1 94.25 322 TRP A O 1
ATOM 2522 N N . MET A 1 323 ? 4.898 15.539 20.328 1 94.62 323 MET A N 1
ATOM 2523 C CA . MET A 1 323 ? 6.168 14.859 20.578 1 94.62 323 MET A CA 1
ATOM 2524 C C . MET A 1 323 ? 6.973 15.578 21.656 1 94.62 323 MET A C 1
ATOM 2526 O O . MET A 1 323 ? 7.555 14.938 22.531 1 94.62 323 MET A O 1
ATOM 2530 N N . GLY A 1 324 ? 6.988 16.875 21.578 1 96.25 324 GLY A N 1
ATOM 2531 C CA . GLY A 1 324 ? 7.688 17.656 22.594 1 96.25 324 GLY A CA 1
ATOM 2532 C C . GLY A 1 324 ? 7.168 17.422 24 1 96.25 324 GLY A C 1
ATOM 2533 O O . GLY A 1 324 ? 7.949 17.266 24.938 1 96.25 324 GLY A O 1
ATOM 2534 N N . PHE A 1 325 ? 5.902 17.391 24.125 1 95.06 325 PHE A N 1
ATOM 2535 C CA . PHE A 1 325 ? 5.312 17.219 25.438 1 95.06 325 PHE A CA 1
ATOM 2536 C C . PHE A 1 325 ? 5.523 15.805 25.953 1 95.06 325 PHE A C 1
ATOM 2538 O O . PHE A 1 325 ? 5.758 15.594 27.156 1 95.06 325 PHE A O 1
ATOM 2545 N N . PHE A 1 326 ? 5.457 14.82 25.078 1 94.25 326 PHE A N 1
ATOM 2546 C CA . PHE A 1 326 ? 5.754 13.453 25.5 1 94.25 326 PHE A CA 1
ATOM 2547 C C . PHE A 1 326 ? 7.207 13.32 25.938 1 94.25 326 PHE A C 1
ATOM 2549 O O . PHE A 1 326 ? 7.504 12.656 26.938 1 94.25 326 PHE A O 1
ATOM 2556 N N . LEU A 1 327 ? 8.078 13.961 25.203 1 93.81 327 LEU A N 1
ATOM 2557 C CA . LEU A 1 327 ? 9.492 13.922 25.562 1 93.81 327 LEU A CA 1
ATOM 2558 C C . LEU A 1 327 ? 9.734 14.672 26.875 1 93.81 327 LEU A C 1
ATOM 2560 O O . LEU A 1 327 ? 10.578 14.258 27.672 1 93.81 327 LEU A O 1
ATOM 2564 N N . ALA A 1 328 ? 9.031 15.766 27.047 1 95.94 328 ALA A N 1
ATOM 2565 C CA . ALA A 1 328 ? 9.164 16.531 28.281 1 95.94 328 ALA A CA 1
ATOM 2566 C C . ALA A 1 328 ? 8.656 15.742 29.484 1 95.94 328 ALA A C 1
ATOM 2568 O O . ALA A 1 328 ? 9.172 15.875 30.594 1 95.94 328 ALA A O 1
ATOM 2569 N N . ARG A 1 329 ? 7.648 14.977 29.266 1 93.5 329 ARG A N 1
ATOM 2570 C CA . ARG A 1 329 ? 7.082 14.148 30.328 1 93.5 329 ARG A CA 1
ATOM 2571 C C . ARG A 1 329 ? 7.988 12.953 30.641 1 93.5 329 ARG A C 1
ATOM 2573 O O . ARG A 1 329 ? 8.172 12.594 31.797 1 93.5 329 ARG A O 1
ATOM 2580 N N . ASP A 1 330 ? 8.516 12.352 29.641 1 93 330 ASP A N 1
ATOM 2581 C CA . ASP A 1 330 ? 9.414 11.203 29.766 1 93 330 ASP A CA 1
ATOM 2582 C C . ASP A 1 330 ? 10.867 11.617 29.594 1 93 330 ASP A C 1
ATOM 2584 O O . ASP A 1 330 ? 11.469 11.367 28.531 1 93 330 ASP A O 1
ATOM 2588 N N . LYS A 1 331 ? 11.453 11.992 30.625 1 93.31 331 LYS A N 1
ATOM 2589 C CA . LYS A 1 331 ? 12.805 12.539 30.594 1 93.31 331 LYS A CA 1
ATOM 2590 C C . LYS A 1 331 ? 13.828 11.461 30.234 1 93.31 331 LYS A C 1
ATOM 2592 O O . LYS A 1 331 ? 14.844 11.742 29.609 1 93.31 331 LYS A O 1
ATOM 2597 N N . THR A 1 332 ? 13.531 10.297 30.656 1 90.62 332 THR A N 1
ATOM 2598 C CA . THR A 1 332 ? 14.414 9.188 30.328 1 90.62 332 THR A CA 1
ATOM 2599 C C . THR A 1 332 ? 14.469 8.977 28.812 1 90.62 332 THR A C 1
ATOM 2601 O O . THR A 1 332 ? 15.547 8.805 28.234 1 90.62 332 THR A O 1
ATOM 2604 N N . LEU A 1 333 ? 13.328 8.992 28.25 1 91.31 333 LEU A N 1
ATOM 2605 C CA . LEU A 1 333 ? 13.258 8.859 26.797 1 91.31 333 LEU A CA 1
ATOM 2606 C C . LEU A 1 333 ? 13.961 10.023 26.109 1 91.31 333 LEU A C 1
ATOM 2608 O O . LEU A 1 333 ? 14.672 9.828 25.125 1 91.31 333 LEU A O 1
ATOM 2612 N N . GLN A 1 334 ? 13.727 11.219 26.578 1 95.19 334 GLN A N 1
ATOM 2613 C CA . GLN A 1 334 ? 14.359 12.406 26.016 1 95.19 334 GLN A CA 1
ATOM 2614 C C . GLN A 1 334 ? 15.875 12.266 26 1 95.19 334 GLN A C 1
ATOM 2616 O O . GLN A 1 334 ? 16.531 12.523 24.984 1 95.19 334 GLN A O 1
ATOM 2621 N N . GLU A 1 335 ? 16.391 11.797 27.109 1 94.25 335 GLU A N 1
ATOM 2622 C CA . GLU A 1 335 ? 17.844 11.633 27.25 1 94.25 335 GLU A CA 1
ATOM 2623 C C . GLU A 1 335 ? 18.344 10.508 26.344 1 94.25 335 GLU A C 1
ATOM 2625 O O . GLU A 1 335 ? 19.438 10.602 25.781 1 94.25 335 GLU A O 1
ATOM 2630 N N . LYS A 1 336 ? 17.594 9.516 26.312 1 92.38 336 LYS A N 1
ATOM 2631 C CA . LYS A 1 336 ? 17.969 8.414 25.438 1 92.38 336 LYS A CA 1
ATOM 2632 C C . LYS A 1 336 ? 18.094 8.875 23.984 1 92.38 336 LYS A C 1
ATOM 2634 O O . LYS A 1 336 ? 19.016 8.461 23.281 1 92.38 336 LYS A O 1
ATOM 2639 N N . CYS A 1 337 ? 17.188 9.648 23.516 1 93.44 337 CYS A N 1
ATOM 2640 C CA . CYS A 1 337 ? 17.234 10.172 22.156 1 93.44 337 CYS A CA 1
ATOM 2641 C C . CYS A 1 337 ? 18.469 11.023 21.922 1 93.44 337 CYS A C 1
ATOM 2643 O O . CYS A 1 337 ? 19.125 10.922 20.891 1 93.44 337 CYS A O 1
ATOM 2645 N N . TYR A 1 338 ? 18.766 11.828 22.938 1 94.75 338 TYR A N 1
ATOM 2646 C CA . TYR A 1 338 ? 19.953 12.68 22.859 1 94.75 338 TYR A CA 1
ATOM 2647 C C . TYR A 1 338 ? 21.219 11.836 22.844 1 94.75 338 TYR A C 1
ATOM 2649 O O . TYR A 1 338 ? 22.094 12.039 22 1 94.75 338 TYR A O 1
ATOM 2657 N N . LEU A 1 339 ? 21.312 10.875 23.688 1 92.94 339 LEU A N 1
ATOM 2658 C CA . LEU A 1 339 ? 22.5 10.031 23.812 1 92.94 339 LEU A CA 1
ATOM 2659 C C . LEU A 1 339 ? 22.672 9.164 22.562 1 92.94 339 LEU A C 1
ATOM 2661 O O . LEU A 1 339 ? 23.812 8.867 22.172 1 92.94 339 LEU A O 1
ATOM 2665 N N . GLU A 1 340 ? 21.562 8.781 22.031 1 91.31 340 GLU A N 1
ATOM 2666 C CA . GLU A 1 340 ? 21.641 8.016 20.781 1 91.31 340 GLU A CA 1
ATOM 2667 C C . GLU A 1 340 ? 22.359 8.812 19.703 1 91.31 340 GLU A C 1
ATOM 2669 O O . GLU A 1 340 ? 23.125 8.25 18.922 1 91.31 340 GLU A O 1
ATOM 2674 N N . GLN A 1 341 ? 22.094 10.047 19.625 1 92.25 341 GLN A N 1
ATOM 2675 C CA . GLN A 1 341 ? 22.75 10.883 18.625 1 92.25 341 GLN A CA 1
ATOM 2676 C C . GLN A 1 341 ? 24.266 10.93 18.859 1 92.25 341 GLN A C 1
ATOM 2678 O O . GLN A 1 341 ? 25.047 10.859 17.922 1 92.25 341 GLN A O 1
ATOM 2683 N N . LYS A 1 342 ? 24.625 10.977 20.078 1 91.88 342 LYS A N 1
ATOM 2684 C CA . LYS A 1 342 ? 26.031 10.984 20.422 1 91.88 342 LYS A CA 1
ATOM 2685 C C . LYS A 1 342 ? 26.703 9.656 20.078 1 91.88 342 LYS A C 1
ATOM 2687 O O . LYS A 1 342 ? 27.828 9.625 19.594 1 91.88 342 LYS A O 1
ATOM 2692 N N . THR A 1 343 ? 25.984 8.648 20.359 1 89.62 343 THR A N 1
ATOM 2693 C CA . THR A 1 343 ? 26.516 7.312 20.094 1 89.62 343 THR A CA 1
ATOM 2694 C C . THR A 1 343 ? 26.688 7.078 18.609 1 89.62 343 THR A C 1
ATOM 2696 O O . THR A 1 343 ? 27.688 6.504 18.172 1 89.62 343 THR A O 1
ATOM 2699 N N . VAL A 1 344 ? 25.734 7.543 17.875 1 81.31 344 VAL A N 1
ATOM 2700 C CA . VAL A 1 344 ? 25.719 7.242 16.453 1 81.31 344 VAL A CA 1
ATOM 2701 C C . VAL A 1 344 ? 26.594 8.242 15.695 1 81.31 344 VAL A C 1
ATOM 2703 O O . VAL A 1 344 ? 27.312 7.871 14.766 1 81.31 344 VAL A O 1
ATOM 2706 N N . CYS A 1 345 ? 26.516 9.453 16.109 1 85.5 345 CYS A N 1
ATOM 2707 C CA . CYS A 1 345 ? 27.172 10.516 15.336 1 85.5 345 CYS A CA 1
ATOM 2708 C C . CYS A 1 345 ? 28.5 10.906 15.961 1 85.5 345 CYS A C 1
ATOM 2710 O O . CYS A 1 345 ? 29.344 11.516 15.297 1 85.5 345 CYS A O 1
ATOM 2712 N N . GLY A 1 346 ? 28.703 10.57 17.172 1 89.5 346 GLY A N 1
ATOM 2713 C CA . GLY A 1 346 ? 29.875 11.016 17.906 1 89.5 346 GLY A CA 1
ATOM 2714 C C . GLY A 1 346 ? 29.594 12.164 18.859 1 89.5 346 GLY A C 1
ATOM 2715 O O . GLY A 1 346 ? 28.547 12.82 18.75 1 89.5 346 GLY A O 1
ATOM 2716 N N . GLU A 1 347 ? 30.531 12.445 19.672 1 90.94 347 GLU A N 1
ATOM 2717 C CA . GLU A 1 347 ? 30.375 13.422 20.75 1 90.94 347 GLU A CA 1
ATOM 2718 C C . GLU A 1 347 ? 30.297 14.844 20.188 1 90.94 347 GLU A C 1
ATOM 2720 O O . GLU A 1 347 ? 29.672 15.711 20.797 1 90.94 347 GLU A O 1
ATOM 2725 N N . ASP A 1 348 ? 30.812 14.969 19.016 1 91.69 348 ASP A N 1
ATOM 2726 C CA . ASP A 1 348 ? 30.875 16.312 18.438 1 91.69 348 ASP A CA 1
ATOM 2727 C C . ASP A 1 348 ? 29.578 16.656 17.703 1 91.69 348 ASP A C 1
ATOM 2729 O O . ASP A 1 348 ? 29.406 17.766 17.219 1 91.69 348 ASP A O 1
ATOM 2733 N N . LEU A 1 349 ? 28.703 15.766 17.578 1 91.81 349 LEU A N 1
ATOM 2734 C CA . LEU A 1 349 ? 27.375 15.945 16.984 1 91.81 349 LEU A CA 1
ATOM 2735 C C . LEU A 1 349 ? 27.469 16.688 15.656 1 91.81 349 LEU A C 1
ATOM 2737 O O . LEU A 1 349 ? 26.938 17.781 15.523 1 91.81 349 LEU A O 1
ATOM 2741 N N . PRO A 1 350 ? 28.156 16 14.719 1 91.56 350 PRO A N 1
ATOM 2742 C CA . PRO A 1 350 ? 28.234 16.625 13.391 1 91.56 350 PRO A CA 1
ATOM 2743 C C . PRO A 1 350 ? 26.875 16.875 12.766 1 91.56 350 PRO A C 1
ATOM 2745 O O . PRO A 1 350 ? 25.859 16.406 13.281 1 91.56 350 PRO A O 1
ATOM 2748 N N . PRO A 1 351 ? 26.891 17.656 11.664 1 90.75 351 PRO A N 1
ATOM 2749 C CA . PRO A 1 351 ? 25.609 17.953 11 1 90.75 351 PRO A CA 1
ATOM 2750 C C . PRO A 1 351 ? 24.844 16.688 10.625 1 90.75 351 PRO A C 1
ATOM 2752 O O . PRO A 1 351 ? 25.453 15.672 10.281 1 90.75 351 PRO A O 1
ATOM 2755 N N . LEU A 1 352 ? 23.531 16.797 10.758 1 90.12 352 LEU A N 1
ATOM 2756 C CA . LEU A 1 352 ? 22.656 15.68 10.461 1 90.12 352 LEU A CA 1
ATOM 2757 C C . LEU A 1 352 ? 22.703 15.328 8.977 1 90.12 352 LEU A C 1
ATOM 2759 O O . LEU A 1 352 ? 22.906 16.203 8.133 1 90.12 352 LEU A O 1
ATOM 2763 N N . THR A 1 353 ? 22.625 14.047 8.672 1 80.94 353 THR A N 1
ATOM 2764 C CA . THR A 1 353 ? 22.625 13.578 7.289 1 80.94 353 THR A CA 1
ATOM 2765 C C . THR A 1 353 ? 21.453 12.633 7.047 1 80.94 353 THR A C 1
ATOM 2767 O O . THR A 1 353 ? 20.891 12.07 7.992 1 80.94 353 THR A O 1
ATOM 2770 N N . TYR A 1 354 ? 21.062 12.578 5.824 1 75 354 TYR A N 1
ATOM 2771 C CA . TYR A 1 354 ? 20.047 11.609 5.398 1 75 354 TYR A CA 1
ATOM 2772 C C . TYR A 1 354 ? 20.703 10.312 4.93 1 75 354 TYR A C 1
ATOM 2774 O O . TYR A 1 354 ? 21.375 10.289 3.891 1 75 354 TYR A O 1
ATOM 2782 N N . ASP A 1 355 ? 20.766 9.367 5.836 1 64.56 355 ASP A N 1
ATOM 2783 C CA . ASP A 1 355 ? 21.422 8.117 5.465 1 64.56 355 ASP A CA 1
ATOM 2784 C C . ASP A 1 355 ? 20.406 7.105 4.926 1 64.56 355 ASP A C 1
ATOM 2786 O O . ASP A 1 355 ? 19.344 6.898 5.527 1 64.56 355 ASP A O 1
ATOM 2790 N N . GLN A 1 356 ? 20.688 6.734 3.713 1 63.91 356 GLN A N 1
ATOM 2791 C CA . GLN A 1 356 ? 19.828 5.738 3.078 1 63.91 356 GLN A CA 1
ATOM 2792 C C . GLN A 1 356 ? 20.391 4.332 3.256 1 63.91 356 GLN A C 1
ATOM 2794 O O . GLN A 1 356 ? 20.188 3.463 2.408 1 63.91 356 GLN A O 1
ATOM 2799 N N . THR A 1 357 ? 21.016 4.039 4.352 1 68.19 357 THR A N 1
ATOM 2800 C CA . THR A 1 357 ? 21.531 2.688 4.523 1 68.19 357 THR A CA 1
ATOM 2801 C C . THR A 1 357 ? 20.406 1.716 4.855 1 68.19 357 THR A C 1
ATOM 2803 O O . THR A 1 357 ? 19.328 2.131 5.293 1 68.19 357 THR A O 1
ATOM 2806 N N . VAL A 1 358 ? 20.641 0.55 4.383 1 71.12 358 VAL A N 1
ATOM 2807 C CA . VAL A 1 358 ? 19.734 -0.522 4.781 1 71.12 358 VAL A CA 1
ATOM 2808 C C . VAL A 1 358 ? 20.375 -1.358 5.887 1 71.12 358 VAL A C 1
ATOM 2810 O O . VAL A 1 358 ? 21.359 -2.061 5.648 1 71.12 358 VAL A O 1
ATOM 2813 N N . ALA A 1 359 ? 19.75 -1.384 7.02 1 70.81 359 ALA A N 1
ATOM 2814 C CA . ALA A 1 359 ? 20.297 -2.072 8.188 1 70.81 359 ALA A CA 1
ATOM 2815 C C . ALA A 1 359 ? 21.766 -1.704 8.398 1 70.81 359 ALA A C 1
ATOM 2817 O O . ALA A 1 359 ? 22.594 -2.564 8.727 1 70.81 359 ALA A O 1
ATOM 2818 N N . GLY A 1 360 ? 22.141 -0.526 8.023 1 71.94 360 GLY A N 1
ATOM 2819 C CA . GLY A 1 360 ? 23.484 -0.022 8.25 1 71.94 360 GLY A CA 1
ATOM 2820 C C . GLY A 1 360 ? 24.438 -0.32 7.105 1 71.94 360 GLY A C 1
ATOM 2821 O O . GLY A 1 360 ? 25.609 0.052 7.156 1 71.94 360 GLY A O 1
ATOM 2822 N N . TYR A 1 361 ? 23.938 -1.037 6.09 1 79.06 361 TYR A N 1
ATOM 2823 C CA . TYR A 1 361 ? 24.812 -1.43 4.988 1 79.06 361 TYR A CA 1
ATOM 2824 C C . TYR A 1 361 ? 24.484 -0.64 3.729 1 79.06 361 TYR A C 1
ATOM 2826 O O . TYR A 1 361 ? 23.344 -0.235 3.52 1 79.06 361 TYR A O 1
ATOM 2834 N N . THR A 1 362 ? 25.516 -0.346 3 1 79.25 362 THR A N 1
ATOM 2835 C CA . THR A 1 362 ? 25.375 0.146 1.634 1 79.25 362 THR A CA 1
ATOM 2836 C C . THR A 1 362 ? 25.578 -0.987 0.629 1 79.25 362 THR A C 1
ATOM 2838 O O . THR A 1 362 ? 26.625 -1.643 0.622 1 79.25 362 THR A O 1
ATOM 2841 N N . ILE A 1 363 ? 24.625 -1.235 -0.146 1 80.69 363 ILE A N 1
ATOM 2842 C CA . ILE A 1 363 ? 24.703 -2.322 -1.116 1 80.69 363 ILE A CA 1
ATOM 2843 C C . ILE A 1 363 ? 25.516 -1.873 -2.328 1 80.69 363 ILE A C 1
ATOM 2845 O O . ILE A 1 363 ? 25.188 -0.872 -2.969 1 80.69 363 ILE A O 1
ATOM 2849 N N . PRO A 1 364 ? 26.5 -2.576 -2.666 1 80.44 364 PRO A N 1
ATOM 2850 C CA . PRO A 1 364 ? 27.312 -2.178 -3.816 1 80.44 364 PRO A CA 1
ATOM 2851 C C . PRO A 1 364 ? 26.547 -2.254 -5.137 1 80.44 364 PRO A C 1
ATOM 2853 O O . PRO A 1 364 ? 25.672 -3.109 -5.297 1 80.44 364 PRO A O 1
ATOM 2856 N N . PRO A 1 365 ? 26.922 -1.376 -6.098 1 79.56 365 PRO A N 1
ATOM 2857 C CA . PRO A 1 365 ? 26.312 -1.484 -7.43 1 79.56 365 PRO A CA 1
ATOM 2858 C C . PRO A 1 365 ? 26.641 -2.811 -8.117 1 79.56 365 PRO A C 1
ATOM 2860 O O . PRO A 1 365 ? 27.734 -3.35 -7.945 1 79.56 365 PRO A O 1
ATOM 2863 N N . GLY A 1 366 ? 25.703 -3.377 -8.836 1 79.75 366 GLY A N 1
ATOM 2864 C CA . GLY A 1 366 ? 25.922 -4.602 -9.594 1 79.75 366 GLY A CA 1
ATOM 2865 C C . GLY A 1 366 ? 25.312 -5.824 -8.938 1 79.75 366 GLY A C 1
ATOM 2866 O O . GLY A 1 366 ? 25.125 -6.859 -9.578 1 79.75 366 GLY A O 1
ATOM 2867 N N . HIS A 1 367 ? 25.047 -5.617 -7.566 1 82.62 367 HIS A N 1
ATOM 2868 C CA . HIS A 1 367 ? 24.359 -6.715 -6.891 1 82.62 367 HIS A CA 1
ATOM 2869 C C . HIS A 1 367 ? 22.922 -6.84 -7.359 1 82.62 367 HIS A C 1
ATOM 2871 O O . HIS A 1 367 ? 22.281 -5.836 -7.688 1 82.62 367 HIS A O 1
ATOM 2877 N N . GLN A 1 368 ? 22.469 -8.07 -7.469 1 84.75 368 GLN A N 1
ATOM 2878 C CA . GLN A 1 368 ? 21.031 -8.305 -7.586 1 84.75 368 GLN A CA 1
ATOM 2879 C C . GLN A 1 368 ? 20.359 -8.305 -6.219 1 84.75 368 GLN A C 1
ATOM 2881 O O . GLN A 1 368 ? 20.625 -9.18 -5.391 1 84.75 368 GLN A O 1
ATOM 2886 N N . VAL A 1 369 ? 19.625 -7.309 -6.008 1 87.62 369 VAL A N 1
ATOM 2887 C CA . VAL A 1 369 ? 18.953 -7.16 -4.715 1 87.62 369 VAL A CA 1
ATOM 2888 C C . VAL A 1 369 ? 17.672 -7.984 -4.695 1 87.62 369 VAL A C 1
ATOM 2890 O O . VAL A 1 369 ? 16.859 -7.891 -5.617 1 87.62 369 VAL A O 1
ATOM 2893 N N . CYS A 1 370 ? 17.531 -8.852 -3.643 1 88.62 370 CYS A N 1
ATOM 2894 C CA . CYS A 1 370 ? 16.422 -9.797 -3.586 1 88.62 370 CYS A CA 1
ATOM 2895 C C . CYS A 1 370 ? 15.695 -9.695 -2.254 1 88.62 370 CYS A C 1
ATOM 2897 O O . CYS A 1 370 ? 16.297 -9.352 -1.233 1 88.62 370 CYS A O 1
ATOM 2899 N N . VAL A 1 371 ? 14.445 -9.883 -2.318 1 87.5 371 VAL A N 1
ATOM 2900 C CA . VAL A 1 371 ? 13.625 -10.148 -1.14 1 87.5 371 VAL A CA 1
ATOM 2901 C C . VAL A 1 371 ? 13.008 -11.539 -1.238 1 87.5 371 VAL A C 1
ATOM 2903 O O . VAL A 1 371 ? 13.039 -12.164 -2.301 1 87.5 371 VAL A O 1
ATOM 2906 N N . SER A 1 372 ? 12.602 -12.07 -0.105 1 87.69 372 SER A N 1
ATOM 2907 C CA . SER A 1 372 ? 11.898 -13.344 -0.092 1 87.69 372 SER A CA 1
ATOM 2908 C C . SER A 1 372 ? 10.641 -13.273 0.771 1 87.69 372 SER A C 1
ATOM 2910 O O . SER A 1 372 ? 10.703 -13.469 1.987 1 87.69 372 SER A O 1
ATOM 2912 N N . PRO A 1 373 ? 9.516 -13.047 0.089 1 82.75 373 PRO A N 1
ATOM 2913 C CA . PRO A 1 373 ? 8.258 -13.055 0.842 1 82.75 373 PRO A CA 1
ATOM 2914 C C . PRO A 1 373 ? 8.039 -14.367 1.596 1 82.75 373 PRO A C 1
ATOM 2916 O O . PRO A 1 373 ? 7.531 -14.359 2.723 1 82.75 373 PRO A O 1
ATOM 2919 N N . THR A 1 374 ? 8.438 -15.461 0.957 1 84.5 374 THR A N 1
ATOM 2920 C CA . THR A 1 374 ? 8.273 -16.766 1.589 1 84.5 374 THR A CA 1
ATOM 2921 C C . THR A 1 374 ? 9.023 -16.828 2.918 1 84.5 374 THR A C 1
ATOM 2923 O O . THR A 1 374 ? 8.469 -17.25 3.932 1 84.5 374 THR A O 1
ATOM 2926 N N . VAL A 1 375 ? 10.227 -16.312 2.918 1 84.81 375 VAL A N 1
ATOM 2927 C CA . VAL A 1 375 ? 11.047 -16.359 4.125 1 84.81 375 VAL A CA 1
ATOM 2928 C C . VAL A 1 375 ? 10.547 -15.312 5.121 1 84.81 375 VAL A C 1
ATOM 2930 O O . VAL A 1 375 ? 10.469 -15.57 6.324 1 84.81 375 VAL A O 1
ATOM 2933 N N . ASN A 1 376 ? 10.211 -14.141 4.605 1 80.06 376 ASN A N 1
ATOM 2934 C CA . ASN A 1 376 ? 9.664 -13.102 5.473 1 80.06 376 ASN A CA 1
ATOM 2935 C C . ASN A 1 376 ? 8.453 -13.609 6.254 1 80.06 376 ASN A C 1
ATOM 2937 O O . ASN A 1 376 ? 8.25 -13.219 7.406 1 80.06 376 ASN A O 1
ATOM 2941 N N . GLN A 1 377 ? 7.656 -14.523 5.676 1 79.06 377 GLN A N 1
ATOM 2942 C CA . GLN A 1 377 ? 6.422 -15.023 6.277 1 79.06 377 GLN A CA 1
ATOM 2943 C C . GLN A 1 377 ? 6.699 -16.188 7.223 1 79.06 377 GLN A C 1
ATOM 2945 O O . GLN A 1 377 ? 5.77 -16.812 7.742 1 79.06 377 GLN A O 1
ATOM 2950 N N . ARG A 1 378 ? 8.062 -16.484 7.387 1 80.88 378 ARG A N 1
ATOM 2951 C CA . ARG A 1 378 ? 8.438 -17.625 8.211 1 80.88 378 ARG A CA 1
ATOM 2952 C C . ARG A 1 378 ? 9.461 -17.219 9.266 1 80.88 378 ARG A C 1
ATOM 2954 O O . ARG A 1 378 ? 9.969 -18.062 10.008 1 80.88 378 ARG A O 1
ATOM 2961 N N . LEU A 1 379 ? 9.758 -16 9.32 1 79.88 379 LEU A N 1
ATOM 2962 C CA . LEU A 1 379 ? 10.828 -15.57 10.227 1 79.88 379 LEU A CA 1
ATOM 2963 C C . LEU A 1 379 ? 10.414 -15.75 11.68 1 79.88 379 LEU A C 1
ATOM 2965 O O . LEU A 1 379 ? 9.32 -15.344 12.07 1 79.88 379 LEU A O 1
ATOM 2969 N N . LYS A 1 380 ? 11.273 -16.297 12.445 1 76.62 380 LYS A N 1
ATOM 2970 C CA . LYS A 1 380 ? 11.016 -16.641 13.836 1 76.62 380 LYS A CA 1
ATOM 2971 C C . LYS A 1 380 ? 10.703 -15.391 14.664 1 76.62 380 LYS A C 1
ATOM 2973 O O . LYS A 1 380 ? 9.898 -15.438 15.586 1 76.62 380 LYS A O 1
ATOM 2978 N N . ASP A 1 381 ? 11.305 -14.352 14.281 1 72.75 381 ASP A N 1
ATOM 2979 C CA . ASP A 1 381 ? 11.148 -13.148 15.094 1 72.75 381 ASP A CA 1
ATOM 2980 C C . ASP A 1 381 ? 9.898 -12.375 14.68 1 72.75 381 ASP A C 1
ATOM 2982 O O . ASP A 1 381 ? 9.531 -11.391 15.328 1 72.75 381 ASP A O 1
ATOM 2986 N N . SER A 1 382 ? 9.211 -12.914 13.664 1 70.69 382 SER A N 1
ATOM 2987 C CA . SER A 1 382 ? 8.055 -12.172 13.18 1 70.69 382 SER A CA 1
ATOM 2988 C C . SER A 1 382 ? 6.762 -12.953 13.414 1 70.69 382 SER A C 1
ATOM 2990 O O . SER A 1 382 ? 5.684 -12.359 13.516 1 70.69 382 SER A O 1
ATOM 2992 N N . TRP A 1 383 ? 6.91 -14.305 13.453 1 71.44 383 TRP A N 1
ATOM 2993 C CA . TRP A 1 383 ? 5.699 -15.125 13.453 1 71.44 383 TRP A CA 1
ATOM 2994 C C . TRP A 1 383 ? 5.734 -16.141 14.586 1 71.44 383 TRP A C 1
ATOM 2996 O O . TRP A 1 383 ? 6.742 -16.828 14.781 1 71.44 383 TRP A O 1
ATOM 3006 N N . VAL A 1 384 ? 4.57 -16.156 15.289 1 72.31 384 VAL A N 1
ATOM 3007 C CA . VAL A 1 384 ? 4.367 -17.219 16.266 1 72.31 384 VAL A CA 1
ATOM 3008 C C . VAL A 1 384 ? 3.801 -18.469 15.578 1 72.31 384 VAL A C 1
ATOM 3010 O O . VAL A 1 384 ? 2.908 -18.359 14.734 1 72.31 384 VAL A O 1
ATOM 3013 N N . GLU A 1 385 ? 4.301 -19.656 15.945 1 79.19 385 GLU A N 1
ATOM 3014 C CA . GLU A 1 385 ? 3.879 -20.891 15.305 1 79.19 385 GLU A CA 1
ATOM 3015 C C . GLU A 1 385 ? 3.957 -20.797 13.789 1 79.19 385 GLU A C 1
ATOM 3017 O O . GLU A 1 385 ? 3.004 -21.141 13.086 1 79.19 385 GLU A O 1
ATOM 3022 N N . ARG A 1 386 ? 5.078 -20.312 13.367 1 76.75 386 ARG A N 1
ATOM 3023 C CA . ARG A 1 386 ? 5.301 -19.844 12 1 76.75 386 ARG A CA 1
ATOM 3024 C C . ARG A 1 386 ? 5.137 -20.984 11 1 76.75 386 ARG A C 1
ATOM 3026 O O . ARG A 1 386 ? 4.844 -20.75 9.828 1 76.75 386 ARG A O 1
ATOM 3033 N N . LEU A 1 387 ? 5.285 -22.234 11.383 1 80.56 387 LEU A N 1
ATOM 3034 C CA . LEU A 1 387 ? 5.281 -23.328 10.422 1 80.56 387 LEU A CA 1
ATOM 3035 C C . LEU A 1 387 ? 3.934 -24.047 10.422 1 80.56 387 LEU A C 1
ATOM 3037 O O . LEU A 1 387 ? 3.711 -24.969 9.633 1 80.56 387 LEU A O 1
ATOM 3041 N N . ASP A 1 388 ? 3.043 -23.562 11.344 1 79.88 388 ASP A N 1
ATOM 3042 C CA . ASP A 1 388 ? 1.754 -24.234 11.469 1 79.88 388 ASP A CA 1
ATOM 3043 C C . ASP A 1 388 ? 0.717 -23.609 10.531 1 79.88 388 ASP A C 1
ATOM 3045 O O . ASP A 1 388 ? 0.661 -22.391 10.383 1 79.88 388 ASP A O 1
ATOM 3049 N N . PHE A 1 389 ? -0.01 -24.531 9.891 1 82.31 389 PHE A N 1
ATOM 3050 C CA . PHE A 1 389 ? -1.182 -24.078 9.148 1 82.31 389 PHE A CA 1
ATOM 3051 C C . PHE A 1 389 ? -2.326 -23.734 10.094 1 82.31 389 PHE A C 1
ATOM 3053 O O . PHE A 1 389 ? -2.91 -24.625 10.711 1 82.31 389 PHE A O 1
ATOM 3060 N N . ASN A 1 390 ? -2.5 -22.438 10.297 1 77.25 390 ASN A N 1
ATOM 3061 C CA . ASN A 1 390 ? -3.586 -21.922 11.133 1 77.25 390 ASN A CA 1
ATOM 3062 C C . ASN A 1 390 ? -4.516 -21.016 10.336 1 77.25 390 ASN A C 1
ATOM 3064 O O . ASN A 1 390 ? -4.199 -19.844 10.117 1 77.25 390 ASN A O 1
ATOM 3068 N N . PRO A 1 391 ? -5.672 -21.578 9.859 1 77.31 391 PRO A N 1
ATOM 3069 C CA . PRO A 1 391 ? -6.586 -20.797 9.031 1 77.31 391 PRO A CA 1
ATOM 3070 C C . PRO A 1 391 ? -7.145 -19.578 9.758 1 77.31 391 PRO A C 1
ATOM 3072 O O . PRO A 1 391 ? -7.664 -18.656 9.117 1 77.31 391 PRO A O 1
ATOM 3075 N N . ASP A 1 392 ? -7.02 -19.641 11.094 1 68.94 392 ASP A N 1
ATOM 3076 C CA . ASP A 1 392 ? -7.582 -18.547 11.883 1 68.94 392 ASP A CA 1
ATOM 3077 C C . ASP A 1 392 ? -6.504 -17.531 12.266 1 68.94 392 ASP A C 1
ATOM 3079 O O . ASP A 1 392 ? -6.766 -16.594 13.023 1 68.94 392 ASP A O 1
ATOM 3083 N N . ARG A 1 393 ? -5.363 -17.781 11.766 1 70 393 ARG A N 1
ATOM 3084 C CA . ARG A 1 393 ? -4.207 -16.984 12.164 1 70 393 ARG A CA 1
ATOM 3085 C C . ARG A 1 393 ? -4.473 -15.5 11.969 1 70 393 ARG A C 1
ATOM 3087 O O . ARG A 1 393 ? -4.035 -14.68 12.773 1 70 393 ARG A O 1
ATOM 3094 N N . TYR A 1 394 ? -5.156 -15.344 10.906 1 61.62 394 TYR A N 1
ATOM 3095 C CA . TYR A 1 394 ? -5.312 -13.938 10.555 1 61.62 394 TYR A CA 1
ATOM 3096 C C . TYR A 1 394 ? -6.617 -13.375 11.102 1 61.62 394 TYR A C 1
ATOM 3098 O O . TYR A 1 394 ? -6.91 -12.188 10.938 1 61.62 394 TYR A O 1
ATOM 3106 N N . LEU A 1 395 ? -7.457 -14.352 11.492 1 57.12 395 LEU A N 1
ATOM 3107 C CA . LEU A 1 395 ? -8.688 -13.906 12.133 1 57.12 395 LEU A CA 1
ATOM 3108 C C . LEU A 1 395 ? -8.398 -13.305 13.508 1 57.12 395 LEU A C 1
ATOM 3110 O O . LEU A 1 395 ? -9.141 -12.445 13.984 1 57.12 395 LEU A O 1
ATOM 3114 N N . GLN A 1 396 ? -7.453 -14 14.102 1 49.78 396 GLN A N 1
ATOM 3115 C CA . GLN A 1 396 ? -7.117 -13.57 15.453 1 49.78 396 GLN A CA 1
ATOM 3116 C C . GLN A 1 396 ? -6.023 -12.508 15.438 1 49.78 396 GLN A C 1
ATOM 3118 O O . GLN A 1 396 ? -5.512 -12.148 14.375 1 49.78 396 GLN A O 1
ATOM 3123 N N . ASP A 1 397 ? -5.547 -11.953 16.453 1 47.41 397 ASP A N 1
ATOM 3124 C CA . ASP A 1 397 ? -4.555 -10.914 16.719 1 47.41 397 ASP A CA 1
ATOM 3125 C C . ASP A 1 397 ? -3.234 -11.227 16.016 1 47.41 397 ASP A C 1
ATOM 3127 O O . ASP A 1 397 ? -2.244 -11.562 16.672 1 47.41 397 ASP A O 1
ATOM 3131 N N . ASN A 1 398 ? -3.377 -11.984 14.914 1 45.84 398 ASN A N 1
ATOM 3132 C CA . ASN A 1 398 ? -2.057 -12.258 14.359 1 45.84 398 ASN A CA 1
ATOM 3133 C C . ASN A 1 398 ? -1.347 -10.977 13.938 1 45.84 398 ASN A C 1
ATOM 3135 O O . ASN A 1 398 ? -1.88 -10.195 13.141 1 45.84 398 ASN A O 1
ATOM 3139 N N . PRO A 1 399 ? -0.373 -10.664 14.523 1 44.97 399 PRO A N 1
ATOM 3140 C CA . PRO A 1 399 ? 0.38 -9.422 14.375 1 44.97 399 PRO A CA 1
ATOM 3141 C C . PRO A 1 399 ? 0.73 -9.117 12.914 1 44.97 399 PRO A C 1
ATOM 3143 O O . PRO A 1 399 ? 0.759 -7.949 12.516 1 44.97 399 PRO A O 1
ATOM 3146 N N . ALA A 1 400 ? 1.205 -10.203 12.211 1 44.31 400 ALA A N 1
ATOM 3147 C CA . ALA A 1 400 ? 1.791 -9.945 10.898 1 44.31 400 ALA A CA 1
ATOM 3148 C C . ALA A 1 400 ? 0.713 -9.602 9.875 1 44.31 400 ALA A C 1
ATOM 3150 O O . ALA A 1 400 ? 0.964 -8.852 8.93 1 44.31 400 ALA A O 1
ATOM 3151 N N . SER A 1 401 ? -0.294 -10.508 9.758 1 45.72 401 SER A N 1
ATOM 3152 C CA . SER A 1 401 ? -1.328 -10.383 8.734 1 45.72 401 SER A CA 1
ATOM 3153 C C . SER A 1 401 ? -2.168 -9.133 8.945 1 45.72 401 SER A C 1
ATOM 3155 O O . SER A 1 401 ? -2.969 -8.758 8.086 1 45.72 401 SER A O 1
ATOM 3157 N N . GLY A 1 402 ? -2.396 -8.891 10.219 1 47.25 402 GLY A N 1
ATOM 3158 C CA . GLY A 1 402 ? -3.553 -8.078 10.555 1 47.25 402 GLY A CA 1
ATOM 3159 C C . GLY A 1 402 ? -3.643 -6.805 9.742 1 47.25 402 GLY A C 1
ATOM 3160 O O . GLY A 1 402 ? -4.125 -6.82 8.602 1 47.25 402 GLY A O 1
ATOM 3161 N N . GLU A 1 403 ? -3.73 -5.629 10.383 1 55.75 403 GLU A N 1
ATOM 3162 C CA . GLU A 1 403 ? -4.672 -4.523 10.227 1 55.75 403 GLU A CA 1
ATOM 3163 C C . GLU A 1 403 ? -4.133 -3.469 9.266 1 55.75 403 GLU A C 1
ATOM 3165 O O . GLU A 1 403 ? -3.688 -2.402 9.695 1 55.75 403 GLU A O 1
ATOM 3170 N N . LYS A 1 404 ? -3.898 -4.145 8.133 1 62 404 LYS A N 1
ATOM 3171 C CA . LYS A 1 404 ? -3.418 -3.26 7.074 1 62 404 LYS A CA 1
ATOM 3172 C C . LYS A 1 404 ? -3.869 -1.821 7.312 1 62 404 LYS A C 1
ATOM 3174 O O . LYS A 1 404 ? -3.109 -0.88 7.074 1 62 404 LYS A O 1
ATOM 3179 N N . PHE A 1 405 ? -5.121 -1.854 7.809 1 70.06 405 PHE A N 1
ATOM 3180 C CA . PHE A 1 405 ? -5.66 -0.506 7.953 1 70.06 405 PHE A CA 1
ATOM 3181 C C . PHE A 1 405 ? -5.84 -0.151 9.422 1 70.06 405 PHE A C 1
ATOM 3183 O O . PHE A 1 405 ? -6.504 0.832 9.758 1 70.06 405 PHE A O 1
ATOM 3190 N N . ALA A 1 406 ? -5.207 -0.982 10.242 1 69.75 406 ALA A N 1
ATOM 3191 C CA . ALA A 1 406 ? -5.242 -0.65 11.664 1 69.75 406 ALA A CA 1
ATOM 3192 C C . ALA A 1 406 ? -4.348 0.55 11.969 1 69.75 406 ALA A C 1
ATOM 3194 O O . ALA A 1 406 ? -4.625 1.317 12.891 1 69.75 406 ALA A O 1
ATOM 3195 N N . TYR A 1 407 ? -3.26 0.65 11.219 1 73.56 407 TYR A N 1
ATOM 3196 C CA . TYR A 1 407 ? -2.342 1.773 11.375 1 73.56 407 TYR A CA 1
ATOM 3197 C C . TYR A 1 407 ? -2.129 2.496 10.055 1 73.56 407 TYR A C 1
ATOM 3199 O O . TYR A 1 407 ? -1.328 2.061 9.219 1 73.56 407 TYR A O 1
ATOM 3207 N N . VAL A 1 408 ? -2.801 3.564 9.883 1 77.06 408 VAL A N 1
ATOM 3208 C CA . VAL A 1 408 ? -2.723 4.32 8.641 1 77.06 408 VAL A CA 1
ATOM 3209 C C . VAL A 1 408 ? -2.545 5.805 8.945 1 77.06 408 VAL A C 1
ATOM 3211 O O . VAL A 1 408 ? -3.336 6.641 8.5 1 77.06 408 VAL A O 1
ATOM 3214 N N . PRO A 1 409 ? -1.383 6.156 9.547 1 77.06 409 PRO A N 1
ATOM 3215 C CA . PRO A 1 409 ? -1.184 7.547 9.969 1 77.06 409 PRO A CA 1
ATOM 3216 C C . PRO A 1 409 ? -1.177 8.523 8.789 1 77.06 409 PRO A C 1
ATOM 3218 O O . PRO A 1 409 ? -1.474 9.703 8.961 1 77.06 409 PRO A O 1
ATOM 3221 N N . PHE A 1 410 ? -0.875 8.016 7.625 1 78.69 410 PHE A N 1
ATOM 3222 C CA . PHE A 1 410 ? -0.823 8.898 6.469 1 78.69 410 PHE A CA 1
ATOM 3223 C C . PHE A 1 410 ? -1.865 8.492 5.43 1 78.69 410 PHE A C 1
ATOM 3225 O O . PHE A 1 410 ? -1.713 8.781 4.242 1 78.69 410 PHE A O 1
ATOM 3232 N N . GLY A 1 411 ? -2.887 7.785 5.93 1 77.75 411 GLY A N 1
ATOM 3233 C CA . GLY A 1 411 ? -3.91 7.312 5.012 1 77.75 411 GLY A CA 1
ATOM 3234 C C . GLY A 1 411 ? -3.496 6.07 4.246 1 77.75 411 GLY A C 1
ATOM 3235 O O . GLY A 1 411 ? -2.459 5.473 4.535 1 77.75 411 GLY A O 1
ATOM 3236 N N . ALA A 1 412 ? -4.359 5.641 3.322 1 76.31 412 ALA A N 1
ATOM 3237 C CA . ALA A 1 412 ? -4.117 4.426 2.549 1 76.31 412 ALA A CA 1
ATOM 3238 C C . ALA A 1 412 ? -4.738 4.523 1.16 1 76.31 412 ALA A C 1
ATOM 3240 O O . ALA A 1 412 ? -5.605 5.371 0.92 1 76.31 412 ALA A O 1
ATOM 3241 N N . GLY A 1 413 ? -4.18 3.73 0.258 1 70.75 413 GLY A N 1
ATOM 3242 C CA . GLY A 1 413 ? -4.73 3.691 -1.087 1 70.75 413 GLY A CA 1
ATOM 3243 C C . GLY A 1 413 ? -4.66 5.031 -1.799 1 70.75 413 GLY A C 1
ATOM 3244 O O . GLY A 1 413 ? -3.605 5.668 -1.824 1 70.75 413 GLY A O 1
ATOM 3245 N N . ARG A 1 414 ? -5.777 5.465 -2.33 1 74.5 414 ARG A N 1
ATOM 3246 C CA . ARG A 1 414 ? -5.844 6.703 -3.102 1 74.5 414 ARG A CA 1
ATOM 3247 C C . ARG A 1 414 ? -5.824 7.922 -2.186 1 74.5 414 ARG A C 1
ATOM 3249 O O . ARG A 1 414 ? -5.594 9.047 -2.641 1 74.5 414 ARG A O 1
ATOM 3256 N N . HIS A 1 415 ? -5.977 7.613 -0.897 1 77.38 415 HIS A N 1
ATOM 3257 C CA . HIS A 1 415 ? -6.051 8.703 0.071 1 77.38 415 HIS A CA 1
ATOM 3258 C C . HIS A 1 415 ? -4.746 8.828 0.855 1 77.38 415 HIS A C 1
ATOM 3260 O O . HIS A 1 415 ? -4.688 9.547 1.854 1 77.38 415 HIS A O 1
ATOM 3266 N N . ARG A 1 416 ? -3.816 8.188 0.341 1 82.25 416 ARG A N 1
ATOM 3267 C CA . ARG A 1 416 ? -2.533 8.242 1.034 1 82.25 416 ARG A CA 1
ATOM 3268 C C . ARG A 1 416 ? -1.869 9.602 0.847 1 82.25 416 ARG A C 1
ATOM 3270 O O . ARG A 1 416 ? -1.911 10.172 -0.245 1 82.25 416 ARG A O 1
ATOM 3277 N N . CYS A 1 417 ? -1.251 10.023 1.819 1 86.44 417 CYS A N 1
ATOM 3278 C CA . CYS A 1 417 ? -0.598 11.328 1.817 1 86.44 417 CYS A CA 1
ATOM 3279 C C . CYS A 1 417 ? 0.693 11.289 1.009 1 86.44 417 CYS A C 1
ATOM 3281 O O . CYS A 1 417 ? 1.589 10.492 1.3 1 86.44 417 CYS A O 1
ATOM 3283 N N . ILE A 1 418 ? 0.861 12.219 0.126 1 86.5 418 ILE A N 1
ATOM 3284 C CA . ILE A 1 418 ? 2.057 12.273 -0.708 1 86.5 418 ILE A CA 1
ATOM 3285 C C . ILE A 1 418 ? 3.191 12.945 0.055 1 86.5 418 ILE A C 1
ATOM 3287 O O . ILE A 1 418 ? 4.359 12.836 -0.325 1 86.5 418 ILE A O 1
ATOM 3291 N N . GLY A 1 419 ? 2.865 13.656 1.166 1 89.25 419 GLY A N 1
ATOM 3292 C CA . GLY A 1 419 ? 3.869 14.391 1.92 1 89.25 419 GLY A CA 1
ATOM 3293 C C . GLY A 1 419 ? 4.473 13.586 3.055 1 89.25 419 GLY A C 1
ATOM 3294 O O . GLY A 1 419 ? 5.203 14.125 3.889 1 89.25 419 GLY A O 1
ATOM 3295 N N . GLU A 1 420 ? 4.172 12.336 3.08 1 88.31 420 GLU A N 1
ATOM 3296 C CA . GLU A 1 420 ? 4.57 11.477 4.195 1 88.31 420 GLU A CA 1
ATOM 3297 C C . GLU A 1 420 ? 6.082 11.508 4.402 1 88.31 420 GLU A C 1
ATOM 3299 O O . GLU A 1 420 ? 6.559 11.789 5.504 1 88.31 420 GLU A O 1
ATOM 3304 N N . ASN A 1 421 ? 6.84 11.297 3.367 1 83.94 421 ASN A N 1
ATOM 3305 C CA . ASN A 1 421 ? 8.289 11.219 3.492 1 83.94 421 ASN A CA 1
ATOM 3306 C C . ASN A 1 421 ? 8.898 12.562 3.889 1 83.94 421 ASN A C 1
ATOM 3308 O O . ASN A 1 421 ? 9.828 12.609 4.691 1 83.94 421 ASN A O 1
ATOM 3312 N N . PHE A 1 422 ? 8.391 13.57 3.354 1 91.5 422 PHE A N 1
ATOM 3313 C CA . PHE A 1 422 ? 8.883 14.891 3.723 1 91.5 422 PHE A CA 1
ATOM 3314 C C . PHE A 1 422 ? 8.562 15.195 5.18 1 91.5 422 PHE A C 1
ATOM 3316 O O . PHE A 1 422 ? 9.383 15.789 5.887 1 91.5 422 PHE A O 1
ATOM 3323 N N . ALA A 1 423 ? 7.352 14.852 5.566 1 93.25 423 ALA A N 1
ATOM 3324 C CA . ALA A 1 423 ? 6.953 15.078 6.953 1 93.25 423 ALA A CA 1
ATOM 3325 C C . ALA A 1 423 ? 7.926 14.406 7.918 1 93.25 423 ALA A C 1
ATOM 3327 O O . ALA A 1 423 ? 8.344 15.008 8.914 1 93.25 423 ALA A O 1
ATOM 3328 N N . TYR A 1 424 ? 8.344 13.203 7.629 1 90.19 424 TYR A N 1
ATOM 3329 C CA . TYR A 1 424 ? 9.289 12.492 8.484 1 90.19 424 TYR A CA 1
ATOM 3330 C C . TYR A 1 424 ? 10.641 13.195 8.5 1 90.19 424 TYR A C 1
ATOM 3332 O O . TYR A 1 424 ? 11.234 13.367 9.562 1 90.19 424 TYR A O 1
ATOM 3340 N N . VAL A 1 425 ? 11.07 13.578 7.367 1 92.25 425 VAL A N 1
ATOM 3341 C CA . VAL A 1 425 ? 12.352 14.258 7.277 1 92.25 425 VAL A CA 1
ATOM 3342 C C . VAL A 1 425 ? 12.305 15.555 8.086 1 92.25 425 VAL A C 1
ATOM 3344 O O . VAL A 1 425 ? 13.227 15.844 8.852 1 92.25 425 VAL A O 1
ATOM 3347 N N . GLN A 1 426 ? 11.25 16.266 7.895 1 95.38 426 GLN A N 1
ATOM 3348 C CA . GLN A 1 426 ? 11.117 17.562 8.539 1 95.38 426 GLN A CA 1
ATOM 3349 C C . GLN A 1 426 ? 11.039 17.422 10.055 1 95.38 426 GLN A C 1
ATOM 3351 O O . GLN A 1 426 ? 11.844 18 10.781 1 95.38 426 GLN A O 1
ATOM 3356 N N . ILE A 1 427 ? 10.164 16.594 10.523 1 96 427 ILE A N 1
ATOM 3357 C CA . ILE A 1 427 ? 9.914 16.469 11.953 1 96 427 ILE A CA 1
ATOM 3358 C C . ILE A 1 427 ? 11.125 15.836 12.641 1 96 427 ILE A C 1
ATOM 3360 O O . ILE A 1 427 ? 11.562 16.297 13.695 1 96 427 ILE A O 1
ATOM 3364 N N . LYS A 1 428 ? 11.711 14.812 12.016 1 94.38 428 LYS A N 1
ATOM 3365 C CA . LYS A 1 428 ? 12.867 14.148 12.609 1 94.38 428 LYS A CA 1
ATOM 3366 C C . LYS A 1 428 ? 14.07 15.094 12.688 1 94.38 428 LYS A C 1
ATOM 3368 O O . LYS A 1 428 ? 14.797 15.109 13.68 1 94.38 428 LYS A O 1
ATOM 3373 N N . THR A 1 429 ? 14.258 15.828 11.625 1 96.81 429 THR A N 1
ATOM 3374 C CA . THR A 1 429 ? 15.391 16.75 11.609 1 96.81 429 THR A CA 1
ATOM 3375 C C . THR A 1 429 ? 15.203 17.844 12.648 1 96.81 429 THR A C 1
ATOM 3377 O O . THR A 1 429 ? 16.141 18.172 13.391 1 96.81 429 THR A O 1
ATOM 3380 N N . ILE A 1 430 ? 14.047 18.375 12.711 1 97.25 430 ILE A N 1
ATOM 3381 C CA . ILE A 1 430 ? 13.75 19.438 13.656 1 97.25 430 ILE A CA 1
ATOM 3382 C C . ILE A 1 430 ? 13.977 18.938 15.086 1 97.25 430 ILE A C 1
ATOM 3384 O O . ILE A 1 430 ? 14.711 19.562 15.859 1 97.25 430 ILE A O 1
ATOM 3388 N N . TRP A 1 431 ? 13.477 17.875 15.383 1 97 431 TRP A N 1
ATOM 3389 C CA . TRP A 1 431 ? 13.555 17.406 16.766 1 97 431 TRP A CA 1
ATOM 3390 C C . TRP A 1 431 ? 14.953 16.891 17.094 1 97 431 TRP A C 1
ATOM 3392 O O . TRP A 1 431 ? 15.422 17.031 18.219 1 97 431 TRP A O 1
ATOM 3402 N N . SER A 1 432 ? 15.594 16.234 16.094 1 96.5 432 SER A N 1
ATOM 3403 C CA . SER A 1 432 ? 16.984 15.883 16.328 1 96.5 432 SER A CA 1
ATOM 3404 C C . SER A 1 432 ? 17.812 17.109 16.688 1 96.5 432 SER A C 1
ATOM 3406 O O . SER A 1 432 ? 18.656 17.062 17.594 1 96.5 432 SER A O 1
ATOM 3408 N N . THR A 1 433 ? 17.562 18.172 16 1 97.75 433 THR A N 1
ATOM 3409 C CA . THR A 1 433 ? 18.281 19.406 16.25 1 97.75 433 THR A CA 1
ATOM 3410 C C . THR A 1 433 ? 17.875 20 17.594 1 97.75 433 THR A C 1
ATOM 3412 O O . THR A 1 433 ? 18.734 20.422 18.375 1 97.75 433 THR A O 1
ATOM 3415 N N . MET A 1 434 ? 16.641 20.047 17.906 1 97.94 434 MET A N 1
ATOM 3416 C CA . MET A 1 434 ? 16.141 20.641 19.141 1 97.94 434 MET A CA 1
ATOM 3417 C C . MET A 1 434 ? 16.672 19.906 20.359 1 97.94 434 MET A C 1
ATOM 3419 O O . MET A 1 434 ? 17.016 20.516 21.359 1 97.94 434 MET A O 1
ATOM 3423 N N . LEU A 1 435 ? 16.797 18.578 20.25 1 97.06 435 LEU A N 1
ATOM 3424 C CA . LEU A 1 435 ? 17.266 17.75 21.359 1 97.06 435 LEU A CA 1
ATOM 3425 C C . LEU A 1 435 ? 18.75 17.984 21.609 1 97.06 435 LEU A C 1
ATOM 3427 O O . LEU A 1 435 ? 19.25 17.719 22.703 1 97.06 435 LEU A O 1
ATOM 3431 N N . ARG A 1 436 ? 19.406 18.391 20.594 1 96.69 436 ARG A N 1
ATOM 3432 C CA . ARG A 1 436 ? 20.812 18.75 20.75 1 96.69 436 ARG A CA 1
ATOM 3433 C C . ARG A 1 436 ? 20.969 20.109 21.422 1 96.69 436 ARG A C 1
ATOM 3435 O O . ARG A 1 436 ? 21.953 20.359 22.109 1 96.69 436 ARG A O 1
ATOM 3442 N N . LEU A 1 437 ? 20.031 20.984 21.312 1 97.06 437 LEU A N 1
ATOM 3443 C CA . LEU A 1 437 ? 20.109 22.359 21.781 1 97.06 437 LEU A CA 1
ATOM 3444 C C . LEU A 1 437 ? 19.562 22.484 23.203 1 97.06 437 LEU A C 1
ATOM 3446 O O . LEU A 1 437 ? 20.109 23.234 24.016 1 97.06 437 LEU A O 1
ATOM 3450 N N . TYR A 1 438 ? 18.453 21.734 23.438 1 97.88 438 TYR A N 1
ATOM 3451 C CA . TYR A 1 438 ? 17.734 22.016 24.688 1 97.88 438 TYR A CA 1
ATOM 3452 C C . TYR A 1 438 ? 17.312 20.719 25.359 1 97.88 438 TYR A C 1
ATOM 3454 O O . TYR A 1 438 ? 17.203 19.688 24.719 1 97.88 438 TYR A O 1
ATOM 3462 N N . GLU A 1 439 ? 17.141 20.844 26.656 1 97.5 439 GLU A N 1
ATOM 3463 C CA . GLU A 1 439 ? 16.312 19.922 27.438 1 97.5 439 GLU A CA 1
ATOM 3464 C C . GLU A 1 439 ? 14.922 20.516 27.703 1 97.5 439 GLU A C 1
ATOM 3466 O O . GLU A 1 439 ? 14.797 21.703 27.969 1 97.5 439 GLU A O 1
ATOM 3471 N N . PHE A 1 440 ? 13.906 19.719 27.625 1 97.94 440 PHE A N 1
ATOM 3472 C CA . PHE A 1 440 ? 12.531 20.188 27.766 1 97.94 440 PHE A CA 1
ATOM 3473 C C . PHE A 1 440 ? 11.867 19.562 28.984 1 97.94 440 PHE A C 1
ATOM 3475 O O . PHE A 1 440 ? 12.078 18.375 29.281 1 97.94 440 PHE A O 1
ATOM 3482 N N . ASP A 1 441 ? 11.078 20.391 29.656 1 97.56 441 ASP A N 1
ATOM 3483 C CA . ASP A 1 441 ? 10.367 19.938 30.859 1 97.56 441 ASP A CA 1
ATOM 3484 C C . ASP A 1 441 ? 8.922 20.422 30.844 1 97.56 441 ASP A C 1
ATOM 3486 O O . ASP A 1 441 ? 8.602 21.453 30.234 1 97.56 441 ASP A O 1
ATOM 3490 N N . LEU A 1 442 ? 8.078 19.641 31.531 1 97.25 442 LEU A N 1
ATOM 3491 C CA . LEU A 1 442 ? 6.723 20.125 31.781 1 97.25 442 LEU A CA 1
ATOM 3492 C C . LEU A 1 442 ? 6.73 21.219 32.844 1 97.25 442 LEU A C 1
ATOM 3494 O O . LEU A 1 442 ? 7.547 21.188 33.781 1 97.25 442 LEU A O 1
ATOM 3498 N N . ILE A 1 443 ? 5.883 22.141 32.656 1 97.5 443 ILE A N 1
ATOM 3499 C CA . ILE A 1 443 ? 5.707 23.172 33.688 1 97.5 443 ILE A CA 1
ATOM 3500 C C . ILE A 1 443 ? 4.75 22.672 34.75 1 97.5 443 ILE A C 1
ATOM 3502 O O . ILE A 1 443 ? 3.547 22.531 34.531 1 97.5 443 ILE A O 1
ATOM 3506 N N . ASP A 1 444 ? 5.27 22.422 35.906 1 96.31 444 ASP A N 1
ATOM 3507 C CA . ASP A 1 444 ? 4.492 21.969 37.062 1 96.31 444 ASP A CA 1
ATOM 3508 C C . ASP A 1 444 ? 3.699 20.703 36.719 1 96.31 444 ASP A C 1
ATOM 3510 O O . ASP A 1 444 ? 2.516 20.594 37.031 1 96.31 444 ASP A O 1
ATOM 3514 N N . GLY A 1 445 ? 4.246 19.938 35.844 1 93.88 445 GLY A N 1
ATOM 3515 C CA . GLY A 1 445 ? 3.652 18.641 35.531 1 93.88 445 GLY A CA 1
ATOM 3516 C C . GLY A 1 445 ? 2.498 18.75 34.562 1 93.88 445 GLY A C 1
ATOM 3517 O O . GLY A 1 445 ? 1.863 17.734 34.25 1 93.88 445 GLY A O 1
ATOM 3518 N N . TYR A 1 446 ? 2.277 19.906 33.969 1 95.56 446 TYR A N 1
ATOM 3519 C CA . TYR A 1 446 ? 1.152 20.125 33.062 1 95.56 446 TYR A CA 1
ATOM 3520 C C . TYR A 1 446 ? 1.356 19.375 31.75 1 95.56 446 TYR A C 1
ATOM 3522 O O . TYR A 1 446 ? 2.35 19.594 31.062 1 95.56 446 TYR A O 1
ATOM 3530 N N . PHE A 1 447 ? 0.468 18.438 31.453 1 95.25 447 PHE A N 1
ATOM 3531 C CA . PHE A 1 447 ? 0.387 17.797 30.141 1 95.25 447 PHE A CA 1
ATOM 3532 C C . PHE A 1 447 ? -0.878 18.219 29.406 1 95.25 447 PHE A C 1
ATOM 3534 O O . PHE A 1 447 ? -1.984 18.078 29.938 1 95.25 447 PHE A O 1
ATOM 3541 N N . PRO A 1 448 ? -0.793 18.719 28.188 1 94.5 448 PRO A N 1
ATOM 3542 C CA . PRO A 1 448 ? -1.943 19.297 27.484 1 94.5 448 PRO A CA 1
ATOM 3543 C C . PRO A 1 448 ? -3.041 18.281 27.203 1 94.5 448 PRO A C 1
ATOM 3545 O O . PRO A 1 448 ? -2.75 17.094 26.969 1 94.5 448 PRO A O 1
ATOM 3548 N N . THR A 1 449 ? -4.23 18.781 27.266 1 90.56 449 THR A N 1
ATOM 3549 C CA . THR A 1 449 ? -5.359 18.016 26.75 1 90.56 449 THR A CA 1
ATOM 3550 C C . THR A 1 449 ? -5.535 18.266 25.25 1 90.56 449 THR A C 1
ATOM 3552 O O . THR A 1 449 ? -4.902 19.172 24.688 1 90.56 449 THR A O 1
ATOM 3555 N N . VAL A 1 450 ? -6.348 17.438 24.609 1 88.31 450 VAL A N 1
ATOM 3556 C CA . VAL A 1 450 ? -6.59 17.547 23.172 1 88.31 450 VAL A CA 1
ATOM 3557 C C . VAL A 1 450 ? -7.59 18.672 22.906 1 88.31 450 VAL A C 1
ATOM 3559 O O . VAL A 1 450 ? -8.641 18.75 23.547 1 88.31 450 VAL A O 1
ATOM 3562 N N . ASN A 1 451 ? -7.219 19.562 22.094 1 86.12 451 ASN A N 1
ATOM 3563 C CA . ASN A 1 451 ? -8.117 20.594 21.594 1 86.12 451 ASN A CA 1
ATOM 3564 C C . ASN A 1 451 ? -8.93 20.109 20.406 1 86.12 451 ASN A C 1
ATOM 3566 O O . ASN A 1 451 ? -8.406 19.984 19.297 1 86.12 451 ASN A O 1
ATOM 3570 N N . TYR A 1 452 ? -10.242 19.906 20.594 1 80.19 452 TYR A N 1
ATOM 3571 C CA . TYR A 1 452 ? -11.094 19.344 19.547 1 80.19 452 TYR A CA 1
ATOM 3572 C C . TYR A 1 452 ? -11.805 20.453 18.766 1 80.19 452 TYR A C 1
ATOM 3574 O O . TYR A 1 452 ? -12.641 20.172 17.906 1 80.19 452 TYR A O 1
ATOM 3582 N N . THR A 1 453 ? -11.508 21.625 19 1 74.69 453 THR A N 1
ATOM 3583 C CA . THR A 1 453 ? -12.203 22.719 18.344 1 74.69 453 THR A CA 1
ATOM 3584 C C . THR A 1 453 ? -11.633 22.953 16.953 1 74.69 453 THR A C 1
ATOM 3586 O O . THR A 1 453 ? -12.234 23.672 16.141 1 74.69 453 THR A O 1
ATOM 3589 N N . THR A 1 454 ? -10.523 22.406 16.672 1 73 454 THR A N 1
ATOM 3590 C CA . THR A 1 454 ? -9.93 22.469 15.336 1 73 454 THR A CA 1
ATOM 3591 C C . THR A 1 454 ? -10.008 21.109 14.641 1 73 454 THR A C 1
ATOM 3593 O O . THR A 1 454 ? -10.203 20.078 15.297 1 73 454 THR A O 1
ATOM 3596 N N . MET A 1 455 ? -9.883 21.125 13.375 1 75.94 455 MET A N 1
ATOM 3597 C CA . MET A 1 455 ? -9.961 19.875 12.625 1 75.94 455 MET A CA 1
ATOM 3598 C C . MET A 1 455 ? -8.773 18.984 12.945 1 75.94 455 MET A C 1
ATOM 3600 O O . MET A 1 455 ? -8.875 17.75 12.867 1 75.94 455 MET A O 1
ATOM 3604 N N . ILE A 1 456 ? -7.703 19.609 13.219 1 80.31 456 ILE A N 1
ATOM 3605 C CA . ILE A 1 456 ? -6.527 18.875 13.672 1 80.31 456 ILE A CA 1
ATOM 3606 C C . ILE A 1 456 ? -6.41 18.984 15.188 1 80.31 456 ILE A C 1
ATOM 3608 O O . ILE A 1 456 ? -6.562 20.062 15.758 1 80.31 456 ILE A O 1
ATOM 3612 N N . HIS A 1 457 ? -6.176 17.906 15.875 1 84.81 457 HIS A N 1
ATOM 3613 C CA . HIS A 1 457 ? -6.188 17.812 17.328 1 84.81 457 HIS A CA 1
ATOM 3614 C C . HIS A 1 457 ? -4.91 18.391 17.922 1 84.81 457 HIS A C 1
ATOM 3616 O O . HIS A 1 457 ? -3.986 17.656 18.266 1 84.81 457 HIS A O 1
ATOM 3622 N N . THR A 1 458 ? -4.902 19.672 18.172 1 88 458 THR A N 1
ATOM 3623 C CA . THR A 1 458 ? -3.75 20.375 18.719 1 88 458 THR A CA 1
ATOM 3624 C C . THR A 1 458 ? -3.734 20.266 20.25 1 88 458 THR A C 1
ATOM 3626 O O . THR A 1 458 ? -4.746 19.922 20.859 1 88 458 THR A O 1
ATOM 3629 N N . PRO A 1 459 ? -2.58 20.531 20.891 1 92.06 459 PRO A N 1
ATOM 3630 C CA . PRO A 1 459 ? -2.523 20.562 22.359 1 92.06 459 PRO A CA 1
ATOM 3631 C C . PRO A 1 459 ? -3.055 21.875 22.938 1 92.06 459 PRO A C 1
ATOM 3633 O O . PRO A 1 459 ? -2.816 22.938 22.375 1 92.06 459 PRO A O 1
ATOM 3636 N N . GLU A 1 460 ? -3.803 21.734 24.031 1 91.81 460 GLU A N 1
ATOM 3637 C CA . GLU A 1 460 ? -4.32 22.906 24.719 1 91.81 460 GLU A CA 1
ATOM 3638 C C . GLU A 1 460 ? -3.23 23.594 25.547 1 91.81 460 GLU A C 1
ATOM 3640 O O . GLU A 1 460 ? -2.506 22.938 26.297 1 91.81 460 GLU A O 1
ATOM 3645 N N . ASN A 1 461 ? -3.121 24.844 25.438 1 94 461 ASN A N 1
ATOM 3646 C CA . ASN A 1 461 ? -2.146 25.641 26.188 1 94 461 ASN A CA 1
ATOM 3647 C C . ASN A 1 461 ? -0.757 25 26.141 1 94 461 ASN A C 1
ATOM 3649 O O . ASN A 1 461 ? -0.158 24.734 27.172 1 94 461 ASN A O 1
ATOM 3653 N N . PRO A 1 462 ? -0.186 24.891 24.938 1 96.19 462 PRO A N 1
ATOM 3654 C CA . PRO A 1 462 ? 1.048 24.125 24.75 1 96.19 462 PRO A CA 1
ATOM 3655 C C . PRO A 1 462 ? 2.299 24.922 25.109 1 96.19 462 PRO A C 1
ATOM 3657 O O . PRO A 1 462 ? 3.201 25.062 24.281 1 96.19 462 PRO A O 1
ATOM 3660 N N . VAL A 1 463 ? 2.381 25.328 26.344 1 97.75 463 VAL A N 1
ATOM 3661 C CA . VAL A 1 463 ? 3.57 26 26.844 1 97.75 463 VAL A CA 1
ATOM 3662 C C . VAL A 1 463 ? 4.527 25 27.469 1 97.75 463 VAL A C 1
ATOM 3664 O O . VAL A 1 463 ? 4.117 24.141 28.25 1 97.75 463 VAL A O 1
ATOM 3667 N N . ILE A 1 464 ? 5.809 25.094 27.062 1 97.69 464 ILE A N 1
ATOM 3668 C CA . ILE A 1 464 ? 6.805 24.125 27.5 1 97.69 464 ILE A CA 1
ATOM 3669 C C . ILE A 1 464 ? 8.008 24.859 28.094 1 97.69 464 ILE A C 1
ATOM 3671 O O . ILE A 1 464 ? 8.289 26 27.719 1 97.69 464 ILE A O 1
ATOM 3675 N N . ARG A 1 465 ? 8.633 24.25 29.109 1 98.31 465 ARG A N 1
ATOM 3676 C CA . ARG A 1 465 ? 9.867 24.781 29.688 1 98.31 465 ARG A CA 1
ATOM 3677 C C . ARG A 1 465 ? 11.086 24.203 28.969 1 98.31 465 ARG A C 1
ATOM 3679 O O . ARG A 1 465 ? 11.109 23.016 28.625 1 98.31 465 ARG A O 1
ATOM 3686 N N . TYR A 1 466 ? 12.078 25.031 28.656 1 98.31 466 TYR A N 1
ATOM 3687 C CA . TYR A 1 466 ? 13.297 24.578 28 1 98.31 466 TYR A CA 1
ATOM 3688 C C . TYR A 1 466 ? 14.531 25.125 28.703 1 98.31 466 TYR A C 1
ATOM 3690 O O . TYR A 1 466 ? 14.484 26.188 29.328 1 98.31 466 TYR A O 1
ATOM 3698 N N . LYS A 1 467 ? 15.602 24.406 28.656 1 98.06 467 LYS A N 1
ATOM 3699 C CA . LYS A 1 467 ? 16.938 24.781 29.125 1 98.06 467 LYS A CA 1
ATOM 3700 C C . LYS A 1 467 ? 18.016 24.328 28.156 1 98.06 467 LYS A C 1
ATOM 3702 O O . LYS A 1 467 ? 18.047 23.156 27.75 1 98.06 467 LYS A O 1
ATOM 3707 N N . ARG A 1 468 ? 18.844 25.297 27.797 1 97.44 468 ARG A N 1
ATOM 3708 C CA . ARG A 1 468 ? 19.906 24.984 26.844 1 97.44 468 ARG A CA 1
ATOM 3709 C C . ARG A 1 468 ? 20.859 23.938 27.406 1 97.44 468 ARG A C 1
ATOM 3711 O O . ARG A 1 468 ? 21.219 23.984 28.594 1 97.44 468 ARG A O 1
ATOM 3718 N N . ARG A 1 469 ? 21.141 22.953 26.547 1 94.69 469 ARG A N 1
ATOM 3719 C CA . ARG A 1 469 ? 22.109 21.938 26.969 1 94.69 469 ARG A CA 1
ATOM 3720 C C . ARG A 1 469 ? 23.516 22.531 27.078 1 94.69 469 ARG A C 1
ATOM 3722 O O . ARG A 1 469 ? 23.875 23.406 26.281 1 94.69 469 ARG A O 1
ATOM 3729 N N . SER A 1 470 ? 24.266 22.016 28.062 1 83.75 470 SER A N 1
ATOM 3730 C CA . SER A 1 470 ? 25.641 22.484 28.25 1 83.75 470 SER A CA 1
ATOM 3731 C C . SER A 1 470 ? 26.562 21.906 27.172 1 83.75 470 SER A C 1
ATOM 3733 O O . SER A 1 470 ? 26.391 20.766 26.75 1 83.75 470 SER A O 1
ATOM 3735 N N . LYS A 1 471 ? 27.484 22.672 26.562 1 66.25 471 LYS A N 1
ATOM 3736 C CA . LYS A 1 471 ? 28.453 22.234 25.562 1 66.25 471 LYS A CA 1
ATOM 3737 C C . LYS A 1 471 ? 29.469 21.266 26.156 1 66.25 471 LYS A C 1
ATOM 3739 O O . LYS A 1 471 ? 29.844 21.406 27.328 1 66.25 471 LYS A O 1
ATOM 3744 N N . MET B 1 1 ? 42.75 -33.406 -1.229 1 38.69 1 MET B N 1
ATOM 3745 C CA . MET B 1 1 ? 43.062 -34.531 -2.109 1 38.69 1 MET B CA 1
ATOM 3746 C C . MET B 1 1 ? 41.875 -34.844 -3.029 1 38.69 1 MET B C 1
ATOM 3748 O O . MET B 1 1 ? 42.062 -35.156 -4.207 1 38.69 1 MET B O 1
ATOM 3752 N N . LEU B 1 2 ? 40.656 -34.719 -2.381 1 42.78 2 LEU B N 1
ATOM 3753 C CA . LEU B 1 2 ? 39.438 -35.031 -3.119 1 42.78 2 LEU B CA 1
ATOM 3754 C C . LEU B 1 2 ? 39.125 -33.969 -4.145 1 42.78 2 LEU B C 1
ATOM 3756 O O . LEU B 1 2 ? 38.688 -34.281 -5.266 1 42.78 2 LEU B O 1
ATOM 3760 N N . LEU B 1 3 ? 39.344 -32.719 -3.816 1 43 3 LEU B N 1
ATOM 3761 C CA . LEU B 1 3 ? 39.094 -31.625 -4.758 1 43 3 LEU B CA 1
ATOM 3762 C C . LEU B 1 3 ? 40.031 -31.734 -5.965 1 43 3 LEU B C 1
ATOM 3764 O O . LEU B 1 3 ? 39.594 -31.516 -7.102 1 43 3 LEU B O 1
ATOM 3768 N N . LEU B 1 4 ? 41.312 -32.094 -5.754 1 49.47 4 LEU B N 1
ATOM 3769 C CA . LEU B 1 4 ? 42.25 -32.281 -6.836 1 49.47 4 LEU B CA 1
ATOM 3770 C C . LEU B 1 4 ? 41.844 -33.469 -7.73 1 49.47 4 LEU B C 1
ATOM 3772 O O . LEU B 1 4 ? 42 -33.406 -8.953 1 49.47 4 LEU B O 1
ATOM 3776 N N . GLY B 1 5 ? 41.219 -34.406 -7.055 1 46.84 5 GLY B N 1
ATOM 3777 C CA . GLY B 1 5 ? 40.75 -35.562 -7.805 1 46.84 5 GLY B CA 1
ATOM 3778 C C . GLY B 1 5 ? 39.594 -35.25 -8.703 1 46.84 5 GLY B C 1
ATOM 3779 O O . GLY B 1 5 ? 39.5 -35.719 -9.836 1 46.84 5 GLY B O 1
ATOM 3780 N N . LEU B 1 6 ? 38.656 -34.438 -8.195 1 46.84 6 LEU B N 1
ATOM 3781 C CA . LEU B 1 6 ? 37.469 -34.094 -8.984 1 46.84 6 LEU B CA 1
ATOM 3782 C C . LEU B 1 6 ? 37.844 -33.156 -10.133 1 46.84 6 LEU B C 1
ATOM 3784 O O . LEU B 1 6 ? 37.312 -33.312 -11.242 1 46.84 6 LEU B O 1
ATOM 3788 N N . LEU B 1 7 ? 38.812 -32.312 -9.977 1 48.75 7 LEU B N 1
ATOM 3789 C CA . LEU B 1 7 ? 39.344 -31.5 -11.062 1 48.75 7 LEU B CA 1
ATOM 3790 C C . LEU B 1 7 ? 40.062 -32.344 -12.094 1 48.75 7 LEU B C 1
ATOM 3792 O O . LEU B 1 7 ? 39.938 -32.094 -13.297 1 48.75 7 LEU B O 1
ATOM 3796 N N . GLN B 1 8 ? 40.75 -33.344 -11.625 1 52.47 8 GLN B N 1
ATOM 3797 C CA . GLN B 1 8 ? 41.438 -34.25 -12.508 1 52.47 8 GLN B CA 1
ATOM 3798 C C . GLN B 1 8 ? 40.469 -35.125 -13.297 1 52.47 8 GLN B C 1
ATOM 3800 O O . GLN B 1 8 ? 40.656 -35.344 -14.492 1 52.47 8 GLN B O 1
ATOM 3805 N N . ALA B 1 9 ? 39.375 -35.625 -12.625 1 53.16 9 ALA B N 1
ATOM 3806 C CA . ALA B 1 9 ? 38.406 -36.469 -13.297 1 53.16 9 ALA B CA 1
ATOM 3807 C C . ALA B 1 9 ? 37.562 -35.656 -14.273 1 53.16 9 ALA B C 1
ATOM 3809 O O . ALA B 1 9 ? 37.25 -36.094 -15.375 1 53.16 9 ALA B O 1
ATOM 3810 N N . GLY B 1 10 ? 37.156 -34.469 -13.906 1 51.94 10 GLY B N 1
ATOM 3811 C CA . GLY B 1 10 ? 36.5 -33.562 -14.836 1 51.94 10 GLY B CA 1
ATOM 3812 C C . GLY B 1 10 ? 37.375 -33.188 -16.016 1 51.94 10 GLY B C 1
ATOM 3813 O O . GLY B 1 10 ? 36.906 -33.125 -17.156 1 51.94 10 GLY B O 1
ATOM 3814 N N . GLY B 1 11 ? 38.656 -33 -15.758 1 54.84 11 GLY B N 1
ATOM 3815 C CA . GLY B 1 11 ? 39.625 -32.781 -16.828 1 54.84 11 GLY B CA 1
ATOM 3816 C C . GLY B 1 11 ? 39.719 -33.969 -17.781 1 54.84 11 GLY B C 1
ATOM 3817 O O . GLY B 1 11 ? 39.812 -33.781 -19 1 54.84 11 GLY B O 1
ATOM 3818 N N . SER B 1 12 ? 39.688 -35.156 -17.203 1 56.38 12 SER B N 1
ATOM 3819 C CA . SER B 1 12 ? 39.781 -36.344 -18.047 1 56.38 12 SER B CA 1
ATOM 3820 C C . SER B 1 12 ? 38.5 -36.5 -18.891 1 56.38 12 SER B C 1
ATOM 3822 O O . SER B 1 12 ? 38.594 -36.844 -20.078 1 56.38 12 SER B O 1
ATOM 3824 N N . VAL B 1 13 ? 37.344 -36.312 -18.25 1 55.28 13 VAL B N 1
ATOM 3825 C CA . VAL B 1 13 ? 36.094 -36.406 -18.984 1 55.28 13 VAL B CA 1
ATOM 3826 C C . VAL B 1 13 ? 36 -35.312 -20.047 1 55.28 13 VAL B C 1
ATOM 3828 O O . VAL B 1 13 ? 35.594 -35.562 -21.188 1 55.28 13 VAL B O 1
ATOM 3831 N N . LEU B 1 14 ? 36.438 -34.125 -19.672 1 56.28 14 LEU B N 1
ATOM 3832 C CA . LEU B 1 14 ? 36.5 -33.062 -20.656 1 56.28 14 LEU B CA 1
ATOM 3833 C C . LEU B 1 14 ? 37.562 -33.375 -21.719 1 56.28 14 LEU B C 1
ATOM 3835 O O . LEU B 1 14 ? 37.344 -33.094 -22.891 1 56.28 14 LEU B O 1
ATOM 3839 N N . GLY B 1 15 ? 38.594 -33.969 -21.25 1 58.19 15 GLY B N 1
ATOM 3840 C CA . GLY B 1 15 ? 39.625 -34.438 -22.172 1 58.19 15 GLY B CA 1
ATOM 3841 C C . GLY B 1 15 ? 39.125 -35.469 -23.172 1 58.19 15 GLY B C 1
ATOM 3842 O O . GLY B 1 15 ? 39.375 -35.375 -24.359 1 58.19 15 GLY B O 1
ATOM 3843 N N . GLN B 1 16 ? 38.375 -36.438 -22.641 1 59.59 16 GLN B N 1
ATOM 3844 C CA . GLN B 1 16 ? 37.844 -37.469 -23.5 1 59.59 16 GLN B CA 1
ATOM 3845 C C . GLN B 1 16 ? 36.75 -36.906 -24.406 1 59.59 16 GLN B C 1
ATOM 3847 O O . GLN B 1 16 ? 36.656 -37.25 -25.578 1 59.59 16 GLN B O 1
ATOM 3852 N N . ALA B 1 17 ? 35.844 -36.094 -23.844 1 57.62 17 ALA B N 1
ATOM 3853 C CA . ALA B 1 17 ? 34.781 -35.469 -24.641 1 57.62 17 ALA B CA 1
ATOM 3854 C C . ALA B 1 17 ? 35.375 -34.562 -25.719 1 57.62 17 ALA B C 1
ATOM 3856 O O . ALA B 1 17 ? 34.938 -34.562 -26.859 1 57.62 17 ALA B O 1
ATOM 3857 N N . MET B 1 18 ? 36.406 -33.875 -25.375 1 57.41 18 MET B N 1
ATOM 3858 C CA . MET B 1 18 ? 37.125 -33.031 -26.328 1 57.41 18 MET B CA 1
ATOM 3859 C C . MET B 1 18 ? 37.781 -33.875 -27.406 1 57.41 18 MET B C 1
ATOM 3861 O O . MET B 1 18 ? 37.812 -33.5 -28.562 1 57.41 18 MET B O 1
ATOM 3865 N N . GLU B 1 19 ? 38.344 -34.969 -26.969 1 59.31 19 GLU B N 1
ATOM 3866 C CA . GLU B 1 19 ? 38.906 -35.906 -27.922 1 59.31 19 GLU B CA 1
ATOM 3867 C C . GLU B 1 19 ? 37.875 -36.406 -28.906 1 59.31 19 GLU B C 1
ATOM 3869 O O . GLU B 1 19 ? 38.156 -36.562 -30.094 1 59.31 19 GLU B O 1
ATOM 3874 N N . ARG B 1 20 ? 36.719 -36.688 -28.391 1 60.44 20 ARG B N 1
ATOM 3875 C CA . ARG B 1 20 ? 35.656 -37.188 -29.266 1 60.44 20 ARG B CA 1
ATOM 3876 C C . ARG B 1 20 ? 35.188 -36.094 -30.219 1 60.44 20 ARG B C 1
ATOM 3878 O O . ARG B 1 20 ? 34.875 -36.344 -31.391 1 60.44 20 ARG B O 1
ATOM 3885 N N . VAL B 1 21 ? 35 -34.938 -29.734 1 58.03 21 VAL B N 1
ATOM 3886 C CA . VAL B 1 21 ? 34.5 -33.844 -30.547 1 58.03 21 VAL B CA 1
ATOM 3887 C C . VAL B 1 21 ? 35.594 -33.344 -31.484 1 58.03 21 VAL B C 1
ATOM 3889 O O . VAL B 1 21 ? 35.312 -33 -32.625 1 58.03 21 VAL B O 1
ATOM 3892 N N . THR B 1 22 ? 36.906 -33.375 -30.984 1 59.19 22 THR B N 1
ATOM 3893 C CA . THR B 1 22 ? 38 -32.812 -31.797 1 59.19 22 THR B CA 1
ATOM 3894 C C . THR B 1 22 ? 38.656 -33.906 -32.625 1 59.19 22 THR B C 1
ATOM 3896 O O . THR B 1 22 ? 39.5 -33.594 -33.469 1 59.19 22 THR B O 1
ATOM 3899 N N . GLY B 1 23 ? 38.188 -35.125 -32.75 1 64.06 23 GLY B N 1
ATOM 3900 C CA . GLY B 1 23 ? 38.719 -36.219 -33.562 1 64.06 23 GLY B CA 1
ATOM 3901 C C . GLY B 1 23 ? 40.219 -36.438 -33.344 1 64.06 23 GLY B C 1
ATOM 3902 O O . GLY B 1 23 ? 40.938 -36.875 -34.25 1 64.06 23 GLY B O 1
ATOM 3903 N N . GLY B 1 24 ? 40.969 -36.219 -32.25 1 59.62 24 GLY B N 1
ATOM 3904 C CA . GLY B 1 24 ? 42.375 -36.5 -31.969 1 59.62 24 GLY B CA 1
ATOM 3905 C C . GLY B 1 24 ? 43.281 -35.344 -32.281 1 59.62 24 GLY B C 1
ATOM 3906 O O . GLY B 1 24 ? 44.5 -35.469 -32.188 1 59.62 24 GLY B O 1
ATOM 3907 N N . ASN B 1 25 ? 42.812 -34.375 -33.031 1 64.25 25 ASN B N 1
ATOM 3908 C CA . ASN B 1 25 ? 43.75 -33.312 -33.406 1 64.25 25 ASN B CA 1
ATOM 3909 C C . ASN B 1 25 ? 44.094 -32.438 -32.219 1 64.25 25 ASN B C 1
ATOM 3911 O O . ASN B 1 25 ? 43.219 -31.875 -31.578 1 64.25 25 ASN B O 1
ATOM 3915 N N . LEU B 1 26 ? 45.344 -32.531 -31.734 1 66 26 LEU B N 1
ATOM 3916 C CA . LEU B 1 26 ? 45.969 -31.828 -30.609 1 66 26 LEU B CA 1
ATOM 3917 C C . LEU B 1 26 ? 45.688 -30.328 -30.688 1 66 26 LEU B C 1
ATOM 3919 O O . LEU B 1 26 ? 45.406 -29.688 -29.656 1 66 26 LEU B O 1
ATOM 3923 N N . LEU B 1 27 ? 45.656 -29.828 -31.891 1 64.06 27 LEU B N 1
ATOM 3924 C CA . LEU B 1 27 ? 45.438 -28.391 -32.062 1 64.06 27 LEU B CA 1
ATOM 3925 C C . LEU B 1 27 ? 44 -28.016 -31.672 1 64.06 27 LEU B C 1
ATOM 3927 O O . LEU B 1 27 ? 43.781 -27 -31.016 1 64.06 27 LEU B O 1
ATOM 3931 N N . SER B 1 28 ? 43.094 -28.828 -32.062 1 67 28 SER B N 1
ATOM 3932 C CA . SER B 1 28 ? 41.688 -28.562 -31.719 1 67 28 SER B CA 1
ATOM 3933 C C . SER B 1 28 ? 41.438 -28.703 -30.219 1 67 28 SER B C 1
ATOM 3935 O O . SER B 1 28 ? 40.688 -27.922 -29.625 1 67 28 SER B O 1
ATOM 3937 N N . MET B 1 29 ? 42.25 -29.625 -29.641 1 66.06 29 MET B N 1
ATOM 3938 C CA . MET B 1 29 ? 42.156 -29.797 -28.203 1 66.06 29 MET B CA 1
ATOM 3939 C C . MET B 1 29 ? 42.719 -28.578 -27.469 1 66.06 29 MET B C 1
ATOM 3941 O O . MET B 1 29 ? 42.125 -28.141 -26.469 1 66.06 29 MET B O 1
ATOM 3945 N N . LEU B 1 30 ? 43.781 -28.125 -28 1 68.06 30 LEU B N 1
ATOM 3946 C CA . LEU B 1 30 ? 44.406 -26.938 -27.406 1 68.06 30 LEU B CA 1
ATOM 3947 C C . LEU B 1 30 ? 43.531 -25.719 -27.578 1 68.06 30 LEU B C 1
ATOM 3949 O O . LEU B 1 30 ? 43.406 -24.906 -26.656 1 68.06 30 LEU B O 1
ATOM 3953 N N . LEU B 1 31 ? 42.844 -25.594 -28.688 1 66.88 31 LEU B N 1
ATOM 3954 C CA . LEU B 1 31 ? 41.969 -24.453 -28.938 1 66.88 31 LEU B CA 1
ATOM 3955 C C . LEU B 1 31 ? 40.75 -24.5 -28.031 1 66.88 31 LEU B C 1
ATOM 3957 O O . LEU B 1 31 ? 40.312 -23.469 -27.516 1 66.88 31 LEU B O 1
ATOM 3961 N N . ILE B 1 32 ? 40.281 -25.672 -27.844 1 69.56 32 ILE B N 1
ATOM 3962 C CA . ILE B 1 32 ? 39.125 -25.812 -26.969 1 69.56 32 ILE B CA 1
ATOM 3963 C C . ILE B 1 32 ? 39.531 -25.547 -25.531 1 69.56 32 ILE B C 1
ATOM 3965 O O . ILE B 1 32 ? 38.812 -24.891 -24.781 1 69.56 32 ILE B O 1
ATOM 3969 N N . ALA B 1 33 ? 40.781 -26.062 -25.219 1 68.06 33 ALA B N 1
ATOM 3970 C CA . ALA B 1 33 ? 41.281 -25.797 -23.875 1 68.06 33 ALA B CA 1
ATOM 3971 C C . ALA B 1 33 ? 41.531 -24.312 -23.656 1 68.06 33 ALA B C 1
ATOM 3973 O O . ALA B 1 33 ? 41.188 -23.781 -22.594 1 68.06 33 ALA B O 1
ATOM 3974 N N . CYS B 1 34 ? 42.031 -23.625 -24.625 1 66.81 34 CYS B N 1
ATOM 3975 C CA . CYS B 1 34 ? 42.25 -22.172 -24.531 1 66.81 34 CYS B CA 1
ATOM 3976 C C . CYS B 1 34 ? 40.938 -21.422 -24.484 1 66.81 34 CYS B C 1
ATOM 3978 O O . CYS B 1 34 ? 40.781 -20.484 -23.688 1 66.81 34 CYS B O 1
ATOM 3980 N N . ALA B 1 35 ? 40.062 -21.781 -25.328 1 68.12 35 ALA B N 1
ATOM 3981 C CA . ALA B 1 35 ? 38.75 -21.141 -25.297 1 68.12 35 ALA B CA 1
ATOM 3982 C C . ALA B 1 35 ? 38.062 -21.328 -23.953 1 68.12 35 ALA B C 1
ATOM 3984 O O . ALA B 1 35 ? 37.438 -20.406 -23.422 1 68.12 35 ALA B O 1
ATOM 3985 N N . PHE B 1 36 ? 38.312 -22.516 -23.438 1 65.81 36 PHE B N 1
ATOM 3986 C CA . PHE B 1 36 ? 37.781 -22.812 -22.125 1 65.81 36 PHE B CA 1
ATOM 3987 C C . PHE B 1 36 ? 38.438 -21.953 -21.047 1 65.81 36 PHE B C 1
ATOM 3989 O O . PHE B 1 36 ? 37.781 -21.406 -20.188 1 65.81 36 PHE B O 1
ATOM 3996 N N . THR B 1 37 ? 39.812 -21.891 -21.125 1 65.69 37 THR B N 1
ATOM 3997 C CA . THR B 1 37 ? 40.531 -21.094 -20.156 1 65.69 37 THR B CA 1
ATOM 3998 C C . THR B 1 37 ? 40.188 -19.625 -20.297 1 65.69 37 THR B C 1
ATOM 4000 O O . THR B 1 37 ? 40 -18.922 -19.297 1 65.69 37 THR B O 1
ATOM 4003 N N . LEU B 1 38 ? 40.125 -19.078 -21.422 1 63.31 38 LEU B N 1
ATOM 4004 C CA . LEU B 1 38 ? 39.781 -17.672 -21.641 1 63.31 38 LEU B CA 1
ATOM 4005 C C . LEU B 1 38 ? 38.344 -17.406 -21.219 1 63.31 38 LEU B C 1
ATOM 4007 O O . LEU B 1 38 ? 38.062 -16.344 -20.672 1 63.31 38 LEU B O 1
ATOM 4011 N N . GLY B 1 39 ? 37.5 -18.25 -21.484 1 63.59 39 GLY B N 1
ATOM 4012 C CA . GLY B 1 39 ? 36.156 -18.141 -20.984 1 63.59 39 GLY B CA 1
ATOM 4013 C C . GLY B 1 39 ? 36.094 -18.062 -19.469 1 63.59 39 GLY B C 1
ATOM 4014 O O . GLY B 1 39 ? 35.344 -17.25 -18.922 1 63.59 39 GLY B O 1
ATOM 4015 N N . LEU B 1 40 ? 37 -18.891 -18.922 1 63.78 40 LEU B N 1
ATOM 4016 C CA . LEU B 1 40 ? 37.094 -18.891 -17.469 1 63.78 40 LEU B CA 1
ATOM 4017 C C . LEU B 1 40 ? 37.625 -17.562 -16.938 1 63.78 40 LEU B C 1
ATOM 4019 O O . LEU B 1 40 ? 37.094 -17.031 -15.945 1 63.78 40 LEU B O 1
ATOM 4023 N N . VAL B 1 41 ? 38.625 -17.078 -17.547 1 61.09 41 VAL B N 1
ATOM 4024 C CA . VAL B 1 41 ? 39.188 -15.781 -17.172 1 61.09 41 VAL B CA 1
ATOM 4025 C C . VAL B 1 41 ? 38.156 -14.68 -17.375 1 61.09 41 VAL B C 1
ATOM 4027 O O . VAL B 1 41 ? 38.031 -13.789 -16.531 1 61.09 41 VAL B O 1
ATOM 4030 N N . TYR B 1 42 ? 37.5 -14.664 -18.438 1 57.41 42 TYR B N 1
ATOM 4031 C CA . TYR B 1 42 ? 36.469 -13.68 -18.703 1 57.41 42 TYR B CA 1
ATOM 4032 C C . TYR B 1 42 ? 35.375 -13.742 -17.656 1 57.41 42 TYR B C 1
ATOM 4034 O O . TYR B 1 42 ? 34.938 -12.711 -17.125 1 57.41 42 TYR B O 1
ATOM 4042 N N . LEU B 1 43 ? 35 -14.883 -17.422 1 57.72 43 LEU B N 1
ATOM 4043 C CA . LEU B 1 43 ? 34 -15.062 -16.391 1 57.72 43 LEU B CA 1
ATOM 4044 C C . LEU B 1 43 ? 34.5 -14.578 -15.039 1 57.72 43 LEU B C 1
ATOM 4046 O O . LEU B 1 43 ? 33.75 -13.977 -14.266 1 57.72 43 LEU B O 1
ATOM 4050 N N . PHE B 1 44 ? 35.781 -14.82 -14.805 1 56.34 44 PHE B N 1
ATOM 4051 C CA . PHE B 1 44 ? 36.406 -14.336 -13.586 1 56.34 44 PHE B CA 1
ATOM 4052 C C . PHE B 1 44 ? 36.438 -12.812 -13.555 1 56.34 44 PHE B C 1
ATOM 4054 O O . PHE B 1 44 ? 36.188 -12.203 -12.516 1 56.34 44 PHE B O 1
ATOM 4061 N N . ARG B 1 45 ? 36.812 -12.211 -14.594 1 53.62 45 ARG B N 1
ATOM 4062 C CA . ARG B 1 45 ? 36.875 -10.758 -14.672 1 53.62 45 ARG B CA 1
ATOM 4063 C C . ARG B 1 45 ? 35.5 -10.141 -14.508 1 53.62 45 ARG B C 1
ATOM 4065 O O . ARG B 1 45 ? 35.344 -9.102 -13.867 1 53.62 45 ARG B O 1
ATOM 4072 N N . LEU B 1 46 ? 34.625 -10.664 -15.18 1 53.97 46 LEU B N 1
ATOM 4073 C CA . LEU B 1 46 ? 33.25 -10.195 -15.023 1 53.97 46 LEU B CA 1
ATOM 4074 C C . LEU B 1 46 ? 32.812 -10.273 -13.562 1 53.97 46 LEU B C 1
ATOM 4076 O O . LEU B 1 46 ? 32.094 -9.398 -13.078 1 53.97 46 LEU B O 1
ATOM 4080 N N . ALA B 1 47 ? 33.312 -11.305 -12.969 1 51.53 47 ALA B N 1
ATOM 4081 C CA . ALA B 1 47 ? 33 -11.508 -11.555 1 51.53 47 ALA B CA 1
ATOM 4082 C C . ALA B 1 47 ? 33.688 -10.445 -10.688 1 51.53 47 ALA B C 1
ATOM 4084 O O . ALA B 1 47 ? 33.094 -9.969 -9.719 1 51.53 47 ALA B O 1
ATOM 4085 N N . VAL B 1 48 ? 34.875 -10.195 -11.023 1 50.97 48 VAL B N 1
ATOM 4086 C CA . VAL B 1 48 ? 35.656 -9.281 -10.18 1 50.97 48 VAL B CA 1
ATOM 4087 C C . VAL B 1 48 ? 35.344 -7.84 -10.562 1 50.97 48 VAL B C 1
ATOM 4089 O O . VAL B 1 48 ? 35.406 -6.938 -9.727 1 50.97 48 VAL B O 1
ATOM 4092 N N . GLY B 1 49 ? 35.125 -7.535 -11.766 1 47.53 49 GLY B N 1
ATOM 4093 C CA . GLY B 1 49 ? 35.125 -6.188 -12.312 1 47.53 49 GLY B CA 1
ATOM 4094 C C . GLY B 1 49 ? 34 -5.332 -11.742 1 47.53 49 GLY B C 1
ATOM 4095 O O . GLY B 1 49 ? 34.031 -4.105 -11.859 1 47.53 49 GLY B O 1
ATOM 4096 N N . HIS B 1 50 ? 32.938 -5.816 -11.484 1 49.62 50 HIS B N 1
ATOM 4097 C CA . HIS B 1 50 ? 31.844 -4.891 -11.195 1 49.62 50 HIS B CA 1
ATOM 4098 C C . HIS B 1 50 ? 31.906 -4.391 -9.758 1 49.62 50 HIS B C 1
ATOM 4100 O O . HIS B 1 50 ? 30.891 -3.971 -9.195 1 49.62 50 HIS B O 1
ATOM 4106 N N . LEU B 1 51 ? 33.094 -4.488 -9.195 1 49.12 51 LEU B N 1
ATOM 4107 C CA . LEU B 1 51 ? 33.125 -3.936 -7.848 1 49.12 51 LEU B CA 1
ATOM 4108 C C . LEU B 1 51 ? 33.156 -2.412 -7.887 1 49.12 51 LEU B C 1
ATOM 4110 O O . LEU B 1 51 ? 34.219 -1.826 -8.18 1 49.12 51 LEU B O 1
ATOM 4114 N N . ALA B 1 52 ? 32.219 -1.793 -8.25 1 53.66 52 ALA B N 1
ATOM 4115 C CA . ALA B 1 52 ? 32.188 -0.341 -8.094 1 53.66 52 ALA B CA 1
ATOM 4116 C C . ALA B 1 52 ? 32.594 0.073 -6.691 1 53.66 52 ALA B C 1
ATOM 4118 O O . ALA B 1 52 ? 32.312 -0.623 -5.715 1 53.66 52 ALA B O 1
ATOM 4119 N N . PRO B 1 53 ? 33.562 1.091 -6.711 1 58.62 53 PRO B N 1
ATOM 4120 C CA . PRO B 1 53 ? 34.094 1.557 -5.418 1 58.62 53 PRO B CA 1
ATOM 4121 C C . PRO B 1 53 ? 32.969 2.061 -4.492 1 58.62 53 PRO B C 1
ATOM 4123 O O . PRO B 1 53 ? 32.031 2.699 -4.949 1 58.62 53 PRO B O 1
ATOM 4126 N N . MET B 1 54 ? 32.844 1.362 -3.457 1 65.5 54 MET B N 1
ATOM 4127 C CA . MET B 1 54 ? 31.953 1.811 -2.402 1 65.5 54 MET B CA 1
ATOM 4128 C C . MET B 1 54 ? 32.406 3.143 -1.819 1 65.5 54 MET B C 1
ATOM 4130 O O . MET B 1 54 ? 33.625 3.443 -1.815 1 65.5 54 MET B O 1
ATOM 4134 N N . PRO B 1 55 ? 31.469 4.066 -1.66 1 62.88 55 PRO B N 1
ATOM 4135 C CA . PRO B 1 55 ? 31.859 5.301 -0.973 1 62.88 55 PRO B CA 1
ATOM 4136 C C . PRO B 1 55 ? 32.75 5.043 0.252 1 62.88 55 PRO B C 1
ATOM 4138 O O . PRO B 1 55 ? 32.656 3.973 0.862 1 62.88 55 PRO B O 1
ATOM 4141 N N . PRO B 1 56 ? 33.781 5.926 0.389 1 64.38 56 PRO B N 1
ATOM 4142 C CA . PRO B 1 56 ? 34.625 5.754 1.564 1 64.38 56 PRO B CA 1
ATOM 4143 C C . PRO B 1 56 ? 33.844 5.629 2.861 1 64.38 56 PRO B C 1
ATOM 4145 O O . PRO B 1 56 ? 32.875 6.355 3.066 1 64.38 56 PRO B O 1
ATOM 4148 N N . GLY B 1 57 ? 34.031 4.562 3.586 1 67.69 57 GLY B N 1
ATOM 4149 C CA . GLY B 1 57 ? 33.406 4.367 4.879 1 67.69 57 GLY B CA 1
ATOM 4150 C C . GLY B 1 57 ? 32.125 3.535 4.809 1 67.69 57 GLY B C 1
ATOM 4151 O O . GLY B 1 57 ? 31.547 3.184 5.836 1 67.69 57 GLY B O 1
ATOM 4152 N N . ALA B 1 58 ? 31.766 3.256 3.641 1 73.75 58 ALA B N 1
ATOM 4153 C CA . ALA B 1 58 ? 30.547 2.461 3.523 1 73.75 58 ALA B CA 1
ATOM 4154 C C . ALA B 1 58 ? 30.797 1.007 3.91 1 73.75 58 ALA B C 1
ATOM 4156 O O . ALA B 1 58 ? 31.844 0.446 3.59 1 73.75 58 ALA B O 1
ATOM 4157 N N . LYS B 1 59 ? 29.906 0.456 4.711 1 82.44 59 LYS B N 1
ATOM 4158 C CA . LYS B 1 59 ? 29.984 -0.95 5.098 1 82.44 59 LYS B CA 1
ATOM 4159 C C . LYS B 1 59 ? 29.156 -1.821 4.148 1 82.44 59 LYS B C 1
ATOM 4161 O O . LYS B 1 59 ? 27.984 -1.549 3.9 1 82.44 59 LYS B O 1
ATOM 4166 N N . SER B 1 60 ? 29.781 -2.789 3.572 1 86.38 60 SER B N 1
ATOM 4167 C CA . SER B 1 60 ? 29.094 -3.736 2.695 1 86.38 60 SER B CA 1
ATOM 4168 C C . SER B 1 60 ? 28.406 -4.836 3.498 1 86.38 60 SER B C 1
ATOM 4170 O O . SER B 1 60 ? 28.828 -5.156 4.609 1 86.38 60 SER B O 1
ATOM 4172 N N . PRO B 1 61 ? 27.375 -5.438 2.924 1 90.06 61 PRO B N 1
ATOM 4173 C CA . PRO B 1 61 ? 26.734 -6.559 3.613 1 90.06 61 PRO B CA 1
ATOM 4174 C C . PRO B 1 61 ? 27.672 -7.746 3.803 1 90.06 61 PRO B C 1
ATOM 4176 O O . PRO B 1 61 ? 28.609 -7.938 3.012 1 90.06 61 PRO B O 1
ATOM 4179 N N . PRO B 1 62 ? 27.422 -8.469 4.918 1 91.44 62 PRO B N 1
ATOM 4180 C CA . PRO B 1 62 ? 28.188 -9.711 5.066 1 91.44 62 PRO B CA 1
ATOM 4181 C C . PRO B 1 62 ? 28.094 -10.609 3.832 1 91.44 62 PRO B C 1
ATOM 4183 O O . PRO B 1 62 ? 27.016 -10.75 3.24 1 91.44 62 PRO B O 1
ATOM 4186 N N . TYR B 1 63 ? 29.25 -11.109 3.449 1 93.19 63 TYR B N 1
ATOM 4187 C CA . TYR B 1 63 ? 29.328 -11.977 2.281 1 93.19 63 TYR B CA 1
ATOM 4188 C C . TYR B 1 63 ? 29.5 -13.43 2.697 1 93.19 63 TYR B C 1
ATOM 4190 O O . TYR B 1 63 ? 30.422 -13.766 3.447 1 93.19 63 TYR B O 1
ATOM 4198 N N . ILE B 1 64 ? 28.625 -14.312 2.268 1 93.19 64 ILE B N 1
ATOM 4199 C CA . ILE B 1 64 ? 28.719 -15.742 2.551 1 93.19 64 ILE B CA 1
ATOM 4200 C C . ILE B 1 64 ? 29.672 -16.406 1.555 1 93.19 64 ILE B C 1
ATOM 4202 O O . ILE B 1 64 ? 29.328 -16.594 0.39 1 93.19 64 ILE B O 1
ATOM 4206 N N . PHE B 1 65 ? 30.719 -16.844 2.07 1 91.12 65 PHE B N 1
ATOM 4207 C CA . PHE B 1 65 ? 31.781 -17.375 1.229 1 91.12 65 PHE B CA 1
ATOM 4208 C C . PHE B 1 65 ? 31.484 -18.812 0.824 1 91.12 65 PHE B C 1
ATOM 4210 O O . PHE B 1 65 ? 30.969 -19.594 1.624 1 91.12 65 PHE B O 1
ATOM 4217 N N . SER B 1 66 ? 31.688 -19.047 -0.43 1 90 66 SER B N 1
ATOM 4218 C CA . SER B 1 66 ? 31.641 -20.406 -0.939 1 90 66 SER B CA 1
ATOM 4219 C C . SER B 1 66 ? 32.969 -20.828 -1.562 1 90 66 SER B C 1
ATOM 4221 O O . SER B 1 66 ? 33.594 -20.047 -2.299 1 90 66 SER B O 1
ATOM 4223 N N . PRO B 1 67 ? 33.469 -21.984 -1.229 1 84.69 67 PRO B N 1
ATOM 4224 C CA . PRO B 1 67 ? 34.719 -22.453 -1.823 1 84.69 67 PRO B CA 1
ATOM 4225 C C . PRO B 1 67 ? 34.562 -22.875 -3.281 1 84.69 67 PRO B C 1
ATOM 4227 O O . PRO B 1 67 ? 35.562 -23.078 -3.982 1 84.69 67 PRO B O 1
ATOM 4230 N N . ILE B 1 68 ? 33.406 -23.094 -3.812 1 85.19 68 ILE B N 1
ATOM 4231 C CA . ILE B 1 68 ? 33.156 -23.5 -5.191 1 85.19 68 ILE B CA 1
ATOM 4232 C C . ILE B 1 68 ? 33.094 -22.266 -6.09 1 85.19 68 ILE B C 1
ATOM 4234 O O . ILE B 1 68 ? 32.125 -21.516 -6.047 1 85.19 68 ILE B O 1
ATOM 4238 N N . PRO B 1 69 ? 34.125 -22.203 -6.867 1 78.88 69 PRO B N 1
ATOM 4239 C CA . PRO B 1 69 ? 34.156 -21 -7.703 1 78.88 69 PRO B CA 1
ATOM 4240 C C . PRO B 1 69 ? 33 -20.938 -8.695 1 78.88 69 PRO B C 1
ATOM 4242 O O . PRO B 1 69 ? 32.5 -21.969 -9.148 1 78.88 69 PRO B O 1
ATOM 4245 N N . PHE B 1 70 ? 32.5 -19.844 -9.055 1 80.81 70 PHE B N 1
ATOM 4246 C CA . PHE B 1 70 ? 31.484 -19.531 -10.055 1 80.81 70 PHE B CA 1
ATOM 4247 C C . PHE B 1 70 ? 30.109 -20.016 -9.609 1 80.81 70 PHE B C 1
ATOM 4249 O O . PHE B 1 70 ? 29.156 -19.234 -9.578 1 80.81 70 PHE B O 1
ATOM 4256 N N . LEU B 1 71 ? 30.047 -21.375 -9.25 1 84 71 LEU B N 1
ATOM 4257 C CA . LEU B 1 71 ? 28.766 -21.922 -8.836 1 84 71 LEU B CA 1
ATOM 4258 C C . LEU B 1 71 ? 28.328 -21.344 -7.492 1 84 71 LEU B C 1
ATOM 4260 O O . LEU B 1 71 ? 27.141 -21.172 -7.242 1 84 71 LEU B O 1
ATOM 4264 N N . GLY B 1 72 ? 29.297 -21.078 -6.645 1 89.75 72 GLY B N 1
ATOM 4265 C CA . GLY B 1 72 ? 29.031 -20.531 -5.316 1 89.75 72 GLY B CA 1
ATOM 4266 C C . GLY B 1 72 ? 28.062 -21.391 -4.516 1 89.75 72 GLY B C 1
ATOM 4267 O O . GLY B 1 72 ? 28.281 -22.594 -4.367 1 89.75 72 GLY B O 1
ATOM 4268 N N . HIS B 1 73 ? 26.938 -20.812 -4.129 1 90 73 HIS B N 1
ATOM 4269 C CA . HIS B 1 73 ? 25.984 -21.484 -3.268 1 90 73 HIS B CA 1
ATOM 4270 C C . HIS B 1 73 ? 24.797 -22.016 -4.07 1 90 73 HIS B C 1
ATOM 4272 O O . HIS B 1 73 ? 23.719 -22.266 -3.51 1 90 73 HIS B O 1
ATOM 4278 N N . ALA B 1 74 ? 24.891 -22.219 -5.383 1 87.12 74 ALA B N 1
ATOM 4279 C CA . ALA B 1 74 ? 23.797 -22.594 -6.266 1 87.12 74 ALA B CA 1
ATOM 4280 C C . ALA B 1 74 ? 23.219 -23.953 -5.863 1 87.12 74 ALA B C 1
ATOM 4282 O O . ALA B 1 74 ? 22 -24.141 -5.891 1 87.12 74 ALA B O 1
ATOM 4283 N N . ILE B 1 75 ? 24.062 -24.844 -5.477 1 85.19 75 ILE B N 1
ATOM 4284 C CA . ILE B 1 75 ? 23.609 -26.188 -5.133 1 85.19 75 ILE B CA 1
ATOM 4285 C C . ILE B 1 75 ? 22.844 -26.156 -3.811 1 85.19 75 ILE B C 1
ATOM 4287 O O . ILE B 1 75 ? 21.734 -26.672 -3.717 1 85.19 75 ILE B O 1
ATOM 4291 N N . ALA B 1 76 ? 23.469 -25.531 -2.832 1 86.94 76 ALA B N 1
ATOM 4292 C CA . ALA B 1 76 ? 22.812 -25.422 -1.53 1 86.94 76 ALA B CA 1
ATOM 4293 C C . ALA B 1 76 ? 21.484 -24.672 -1.642 1 86.94 76 ALA B C 1
ATOM 4295 O O . ALA B 1 76 ? 20.484 -25.078 -1.045 1 86.94 76 ALA B O 1
ATOM 4296 N N . PHE B 1 77 ? 21.469 -23.625 -2.398 1 87.94 77 PHE B N 1
ATOM 4297 C CA . PHE B 1 77 ? 20.25 -22.844 -2.607 1 87.94 77 PHE B CA 1
ATOM 4298 C C . PHE B 1 77 ? 19.219 -23.656 -3.363 1 87.94 77 PHE B C 1
ATOM 4300 O O . PHE B 1 77 ? 18.016 -23.594 -3.053 1 87.94 77 PHE B O 1
ATOM 4307 N N . GLY B 1 78 ? 19.609 -24.422 -4.316 1 84 78 GLY B N 1
ATOM 4308 C CA . GLY B 1 78 ? 18.719 -25.219 -5.129 1 84 78 GLY B CA 1
ATOM 4309 C C . GLY B 1 78 ? 18.031 -26.328 -4.344 1 84 78 GLY B C 1
ATOM 4310 O O . GLY B 1 78 ? 16.891 -26.703 -4.645 1 84 78 GLY B O 1
ATOM 4311 N N . LYS B 1 79 ? 18.719 -26.844 -3.357 1 84.69 79 LYS B N 1
ATOM 4312 C CA . LYS B 1 79 ? 18.141 -27.891 -2.529 1 84.69 79 LYS B CA 1
ATOM 4313 C C . LYS B 1 79 ? 16.969 -27.359 -1.707 1 84.69 79 LYS B C 1
ATOM 4315 O O . LYS B 1 79 ? 15.914 -28 -1.635 1 84.69 79 LYS B O 1
ATOM 4320 N N . SER B 1 80 ? 17.156 -26.266 -1.111 1 86 80 SER B N 1
ATOM 4321 C CA . SER B 1 80 ? 16.078 -25.578 -0.378 1 86 80 SER B CA 1
ATOM 4322 C C . SER B 1 80 ? 16.406 -24.109 -0.185 1 86 80 SER B C 1
ATOM 4324 O O . SER B 1 80 ? 17.047 -23.719 0.794 1 86 80 SER B O 1
ATOM 4326 N N . PRO B 1 81 ? 15.906 -23.344 -1.094 1 88 81 PRO B N 1
ATOM 4327 C CA . PRO B 1 81 ? 16.172 -21.906 -0.954 1 88 81 PRO B CA 1
ATOM 4328 C C . PRO B 1 81 ? 15.648 -21.344 0.365 1 88 81 PRO B C 1
ATOM 4330 O O . PRO B 1 81 ? 16.266 -20.453 0.942 1 88 81 PRO B O 1
ATOM 4333 N N . ILE B 1 82 ? 14.586 -21.906 0.861 1 87.75 82 ILE B N 1
ATOM 4334 C CA . ILE B 1 82 ? 13.961 -21.406 2.084 1 87.75 82 ILE B CA 1
ATOM 4335 C C . ILE B 1 82 ? 14.883 -21.672 3.273 1 87.75 82 ILE B C 1
ATOM 4337 O O . ILE B 1 82 ? 15.203 -20.75 4.031 1 87.75 82 ILE B O 1
ATOM 4341 N N . GLU B 1 83 ? 15.344 -22.875 3.373 1 86.5 83 GLU B N 1
ATOM 4342 C CA . GLU B 1 83 ? 16.234 -23.234 4.48 1 86.5 83 GLU B CA 1
ATOM 4343 C C . GLU B 1 83 ? 17.547 -22.469 4.406 1 86.5 83 GLU B C 1
ATOM 4345 O O . GLU B 1 83 ? 18.062 -22.016 5.434 1 86.5 83 GLU B O 1
ATOM 4350 N N . PHE B 1 84 ? 18.078 -22.359 3.246 1 91.06 84 PHE B N 1
ATOM 4351 C CA . PHE B 1 84 ? 19.328 -21.609 3.053 1 91.06 84 PHE B CA 1
ATOM 4352 C C . PHE B 1 84 ? 19.188 -20.188 3.549 1 91.06 84 PHE B C 1
ATOM 4354 O O . PHE B 1 84 ? 20.031 -19.703 4.309 1 91.06 84 PHE B O 1
ATOM 4361 N N . LEU B 1 85 ? 18.125 -19.547 3.172 1 91.94 85 LEU B N 1
ATOM 4362 C CA . LEU B 1 85 ? 17.906 -18.141 3.496 1 91.94 85 LEU B CA 1
ATOM 4363 C C . LEU B 1 85 ? 17.594 -17.969 4.977 1 91.94 85 LEU B C 1
ATOM 4365 O O . LEU B 1 85 ? 18.047 -17 5.605 1 91.94 85 LEU B O 1
ATOM 4369 N N . GLU B 1 86 ? 16.75 -18.859 5.508 1 90.25 86 GLU B N 1
ATOM 4370 C CA . GLU B 1 86 ? 16.453 -18.781 6.934 1 90.25 86 GLU B CA 1
ATOM 4371 C C . GLU B 1 86 ? 17.719 -18.922 7.773 1 90.25 86 GLU B C 1
ATOM 4373 O O . GLU B 1 86 ? 17.922 -18.172 8.734 1 90.25 86 GLU B O 1
ATOM 4378 N N . ASN B 1 87 ? 18.547 -19.875 7.379 1 89.94 87 ASN B N 1
ATOM 4379 C CA . ASN B 1 87 ? 19.812 -20.078 8.086 1 89.94 87 ASN B CA 1
ATOM 4380 C C . ASN B 1 87 ? 20.719 -18.859 7.965 1 89.94 87 ASN B C 1
ATOM 4382 O O . ASN B 1 87 ? 21.359 -18.438 8.945 1 89.94 87 ASN B O 1
ATOM 4386 N N . ALA B 1 88 ? 20.828 -18.359 6.809 1 92.31 88 ALA B N 1
ATOM 4387 C CA . ALA B 1 88 ? 21.641 -17.172 6.578 1 92.31 88 ALA B CA 1
ATOM 4388 C C . ALA B 1 88 ? 21.141 -15.984 7.391 1 92.31 88 ALA B C 1
ATOM 4390 O O . ALA B 1 88 ? 21.922 -15.227 7.961 1 92.31 88 ALA B O 1
ATOM 4391 N N . TYR B 1 89 ? 19.828 -15.836 7.438 1 91.06 89 TYR B N 1
ATOM 4392 C CA . TYR B 1 89 ? 19.219 -14.766 8.219 1 91.06 89 TYR B CA 1
ATOM 4393 C C . TYR B 1 89 ? 19.594 -14.883 9.695 1 91.06 89 TYR B C 1
ATOM 4395 O O . TYR B 1 89 ? 19.922 -13.883 10.336 1 91.06 89 TYR B O 1
ATOM 4403 N N . GLU B 1 90 ? 19.516 -16.094 10.203 1 86.56 90 GLU B N 1
ATOM 4404 C CA . GLU B 1 90 ? 19.828 -16.328 11.609 1 86.56 90 GLU B CA 1
ATOM 4405 C C . GLU B 1 90 ? 21.297 -16.047 11.906 1 86.56 90 GLU B C 1
ATOM 4407 O O . GLU B 1 90 ? 21.625 -15.516 12.969 1 86.56 90 GLU B O 1
ATOM 4412 N N . LYS B 1 91 ? 22.109 -16.344 11.008 1 90.38 91 LYS B N 1
ATOM 4413 C CA . LYS B 1 91 ? 23.547 -16.281 11.234 1 90.38 91 LYS B CA 1
ATOM 4414 C C . LYS B 1 91 ? 24.078 -14.875 10.938 1 90.38 91 LYS B C 1
ATOM 4416 O O . LYS B 1 91 ? 24.953 -14.375 11.641 1 90.38 91 LYS B O 1
ATOM 4421 N N . TYR B 1 92 ? 23.578 -14.242 9.836 1 91.69 92 TYR B N 1
ATOM 4422 C CA . TYR B 1 92 ? 24.234 -13.039 9.32 1 91.69 92 TYR B CA 1
ATOM 4423 C C . TYR B 1 92 ? 23.312 -11.828 9.484 1 91.69 92 TYR B C 1
ATOM 4425 O O . TYR B 1 92 ? 23.75 -10.688 9.266 1 91.69 92 TYR B O 1
ATOM 4433 N N . GLY B 1 93 ? 22.047 -12.031 9.805 1 89.94 93 GLY B N 1
ATOM 4434 C CA . GLY B 1 93 ? 21.125 -10.922 9.938 1 89.94 93 GLY B CA 1
ATOM 4435 C C . GLY B 1 93 ? 20.281 -10.695 8.688 1 89.94 93 GLY B C 1
ATOM 4436 O O . GLY B 1 93 ? 20.203 -11.57 7.82 1 89.94 93 GLY B O 1
ATOM 4437 N N . PRO B 1 94 ? 19.641 -9.539 8.539 1 90.5 94 PRO B N 1
ATOM 4438 C CA . PRO B 1 94 ? 18.609 -9.312 7.523 1 90.5 94 PRO B CA 1
ATOM 4439 C C . PRO B 1 94 ? 19.188 -8.984 6.152 1 90.5 94 PRO B C 1
ATOM 4441 O O . PRO B 1 94 ? 18.469 -8.977 5.152 1 90.5 94 PRO B O 1
ATOM 4444 N N . VAL B 1 95 ? 20.484 -8.633 6.121 1 92.31 95 VAL B N 1
ATOM 4445 C CA . VAL B 1 95 ? 21.109 -8.273 4.852 1 92.31 95 VAL B CA 1
ATOM 4446 C C . VAL B 1 95 ? 22.391 -9.078 4.668 1 92.31 95 VAL B C 1
ATOM 4448 O O . VAL B 1 95 ? 23.266 -9.055 5.527 1 92.31 95 VAL B O 1
ATOM 4451 N N . PHE B 1 96 ? 22.469 -9.812 3.59 1 94.19 96 PHE B N 1
ATOM 4452 C CA . PHE B 1 96 ? 23.656 -10.586 3.281 1 94.19 96 PHE B CA 1
ATOM 4453 C C . PHE B 1 96 ? 23.766 -10.836 1.782 1 94.19 96 PHE B C 1
ATOM 4455 O O . PHE B 1 96 ? 22.781 -10.711 1.052 1 94.19 96 PHE B O 1
ATOM 4462 N N . SER B 1 97 ? 24.984 -11.133 1.377 1 93.5 97 SER B N 1
ATOM 4463 C CA . SER B 1 97 ? 25.25 -11.367 -0.038 1 93.5 97 SER B CA 1
ATOM 4464 C C . SER B 1 97 ? 25.922 -12.719 -0.258 1 93.5 97 SER B C 1
ATOM 4466 O O . SER B 1 97 ? 26.609 -13.227 0.628 1 93.5 97 SER B O 1
ATOM 4468 N N . PHE B 1 98 ? 25.641 -13.312 -1.359 1 92 98 PHE B N 1
ATOM 4469 C CA . PHE B 1 98 ? 26.344 -14.516 -1.806 1 92 98 PHE B CA 1
ATOM 4470 C C . PHE B 1 98 ? 26.312 -14.625 -3.324 1 92 98 PHE B C 1
ATOM 4472 O O . PHE B 1 98 ? 25.594 -13.883 -3.992 1 92 98 PHE B O 1
ATOM 4479 N N . THR B 1 99 ? 27.109 -15.5 -3.805 1 89.56 99 THR B N 1
ATOM 4480 C CA . THR B 1 99 ? 27.234 -15.648 -5.25 1 89.56 99 THR B CA 1
ATOM 4481 C C . THR B 1 99 ? 26.625 -16.969 -5.711 1 89.56 99 THR B C 1
ATOM 4483 O O . THR B 1 99 ? 26.734 -17.984 -5.027 1 89.56 99 THR B O 1
ATOM 4486 N N . MET B 1 100 ? 25.906 -16.875 -6.789 1 86.81 100 MET B N 1
ATOM 4487 C CA . MET B 1 100 ? 25.391 -18.047 -7.508 1 86.81 100 MET B CA 1
ATOM 4488 C C . MET B 1 100 ? 25.625 -17.891 -9.008 1 86.81 100 MET B C 1
ATOM 4490 O O . MET B 1 100 ? 25.172 -16.922 -9.617 1 86.81 100 MET B O 1
ATOM 4494 N N . VAL B 1 101 ? 26.375 -18.828 -9.555 1 81 101 VAL B N 1
ATOM 4495 C CA . VAL B 1 101 ? 26.625 -18.906 -10.984 1 81 101 VAL B CA 1
ATOM 4496 C C . VAL B 1 101 ? 27.156 -17.578 -11.492 1 81 101 VAL B C 1
ATOM 4498 O O . VAL B 1 101 ? 26.609 -16.984 -12.422 1 81 101 VAL B O 1
ATOM 4501 N N . GLY B 1 102 ? 28.047 -17 -10.781 1 79.69 102 GLY B N 1
ATOM 4502 C CA . GLY B 1 102 ? 28.812 -15.852 -11.234 1 79.69 102 GLY B CA 1
ATOM 4503 C C . GLY B 1 102 ? 28.141 -14.531 -10.898 1 79.69 102 GLY B C 1
ATOM 4504 O O . GLY B 1 102 ? 28.703 -13.461 -11.172 1 79.69 102 GLY B O 1
ATOM 4505 N N . LYS B 1 103 ? 26.984 -14.562 -10.336 1 83.38 103 LYS B N 1
ATOM 4506 C CA . LYS B 1 103 ? 26.297 -13.328 -9.953 1 83.38 103 LYS B CA 1
ATOM 4507 C C . LYS B 1 103 ? 26.188 -13.203 -8.438 1 83.38 103 LYS B C 1
ATOM 4509 O O . LYS B 1 103 ? 26.016 -14.203 -7.742 1 83.38 103 LYS B O 1
ATOM 4514 N N . THR B 1 104 ? 26.25 -12.008 -8.016 1 87.62 104 THR B N 1
ATOM 4515 C CA . THR B 1 104 ? 26.141 -11.773 -6.582 1 87.62 104 THR B CA 1
ATOM 4516 C C . THR B 1 104 ? 24.734 -11.312 -6.219 1 87.62 104 THR B C 1
ATOM 4518 O O . THR B 1 104 ? 24.219 -10.367 -6.82 1 87.62 104 THR B O 1
ATOM 4521 N N . PHE B 1 105 ? 24.188 -12.031 -5.316 1 90.12 105 PHE B N 1
ATOM 4522 C CA . PHE B 1 105 ? 22.844 -11.734 -4.828 1 90.12 105 PHE B CA 1
ATOM 4523 C C . PHE B 1 105 ? 22.891 -11.148 -3.426 1 90.12 105 PHE B C 1
ATOM 4525 O O . PHE B 1 105 ? 23.594 -11.664 -2.551 1 90.12 105 PHE B O 1
ATOM 4532 N N . THR B 1 106 ? 22.25 -10.031 -3.221 1 92.69 106 THR B N 1
ATOM 4533 C CA . THR B 1 106 ? 22.062 -9.469 -1.887 1 92.69 106 THR B CA 1
ATOM 4534 C C . THR B 1 106 ? 20.609 -9.586 -1.441 1 92.69 106 THR B C 1
ATOM 4536 O O . THR B 1 106 ? 19.719 -8.992 -2.057 1 92.69 106 THR B O 1
ATOM 4539 N N . TYR B 1 107 ? 20.406 -10.32 -0.407 1 92.75 107 TYR B N 1
ATOM 4540 C CA . TYR B 1 107 ? 19.062 -10.555 0.083 1 92.75 107 TYR B CA 1
ATOM 4541 C C . TYR B 1 107 ? 18.719 -9.609 1.226 1 92.75 107 TYR B C 1
ATOM 4543 O O . TYR B 1 107 ? 19.547 -9.359 2.102 1 92.75 107 TYR B O 1
ATOM 4551 N N . LEU B 1 108 ? 17.562 -9.055 1.112 1 90.88 108 LEU B N 1
ATOM 4552 C CA . LEU B 1 108 ? 16.938 -8.227 2.143 1 90.88 108 LEU B CA 1
ATOM 4553 C C . LEU B 1 108 ? 15.766 -8.953 2.789 1 90.88 108 LEU B C 1
ATOM 4555 O O . LEU B 1 108 ? 14.664 -8.984 2.227 1 90.88 108 LEU B O 1
ATOM 4559 N N . LEU B 1 109 ? 16 -9.492 3.965 1 88 109 LEU B N 1
ATOM 4560 C CA . LEU B 1 109 ? 14.977 -10.297 4.625 1 88 109 LEU B CA 1
ATOM 4561 C C . LEU B 1 109 ? 14.422 -9.562 5.844 1 88 109 LEU B C 1
ATOM 4563 O O . LEU B 1 109 ? 15.156 -8.875 6.547 1 88 109 LEU B O 1
ATOM 4567 N N . GLY B 1 110 ? 13.133 -9.766 6.07 1 82.75 110 GLY B N 1
ATOM 4568 C CA . GLY B 1 110 ? 12.461 -9.023 7.121 1 82.75 110 GLY B CA 1
ATOM 4569 C C . GLY B 1 110 ? 11.797 -7.754 6.625 1 82.75 110 GLY B C 1
ATOM 4570 O O . GLY B 1 110 ? 12.172 -7.211 5.586 1 82.75 110 GLY B O 1
ATOM 4571 N N . SER B 1 111 ? 10.844 -7.363 7.344 1 76.69 111 SER B N 1
ATOM 4572 C CA . SER B 1 111 ? 10.023 -6.234 6.926 1 76.69 111 SER B CA 1
ATOM 4573 C C . SER B 1 111 ? 10.867 -4.984 6.711 1 76.69 111 SER B C 1
ATOM 4575 O O . SER B 1 111 ? 10.758 -4.32 5.68 1 76.69 111 SER B O 1
ATOM 4577 N N . ASP B 1 112 ? 11.75 -4.688 7.566 1 74.12 112 ASP B N 1
ATOM 4578 C CA . ASP B 1 112 ? 12.523 -3.451 7.52 1 74.12 112 ASP B CA 1
ATOM 4579 C C . ASP B 1 112 ? 13.484 -3.451 6.336 1 74.12 112 ASP B C 1
ATOM 4581 O O . ASP B 1 112 ? 13.539 -2.484 5.57 1 74.12 112 ASP B O 1
ATOM 4585 N N . ALA B 1 113 ? 14.234 -4.52 6.238 1 81.88 113 ALA B N 1
ATOM 4586 C CA . ALA B 1 113 ? 15.195 -4.594 5.145 1 81.88 113 ALA B CA 1
ATOM 4587 C C . ALA B 1 113 ? 14.492 -4.633 3.793 1 81.88 113 ALA B C 1
ATOM 4589 O O . ALA B 1 113 ? 14.914 -3.971 2.844 1 81.88 113 ALA B O 1
ATOM 4590 N N . ALA B 1 114 ? 13.453 -5.355 3.764 1 83.69 114 ALA B N 1
ATOM 4591 C CA . ALA B 1 114 ? 12.727 -5.52 2.508 1 83.69 114 ALA B CA 1
ATOM 4592 C C . ALA B 1 114 ? 12.125 -4.195 2.047 1 83.69 114 ALA B C 1
ATOM 4594 O O . ALA B 1 114 ? 11.844 -4.012 0.86 1 83.69 114 ALA B O 1
ATOM 4595 N N . ALA B 1 115 ? 11.883 -3.314 2.943 1 77 115 ALA B N 1
ATOM 4596 C CA . ALA B 1 115 ? 11.289 -2.016 2.635 1 77 115 ALA B CA 1
ATOM 4597 C C . ALA B 1 115 ? 12.109 -1.271 1.589 1 77 115 ALA B C 1
ATOM 4599 O O . ALA B 1 115 ? 11.562 -0.527 0.772 1 77 115 ALA B O 1
ATOM 4600 N N . LEU B 1 116 ? 13.398 -1.515 1.626 1 78.38 116 LEU B N 1
ATOM 4601 C CA . LEU B 1 116 ? 14.25 -0.846 0.652 1 78.38 116 LEU B CA 1
ATOM 4602 C C . LEU B 1 116 ? 13.828 -1.191 -0.771 1 78.38 116 LEU B C 1
ATOM 4604 O O . LEU B 1 116 ? 13.656 -0.3 -1.605 1 78.38 116 LEU B O 1
ATOM 4608 N N . LEU B 1 117 ? 13.688 -2.449 -0.932 1 82.62 117 LEU B N 1
ATOM 4609 C CA . LEU B 1 117 ? 13.336 -2.881 -2.279 1 82.62 117 LEU B CA 1
ATOM 4610 C C . LEU B 1 117 ? 11.938 -2.395 -2.658 1 82.62 117 LEU B C 1
ATOM 4612 O O . LEU B 1 117 ? 11.742 -1.856 -3.748 1 82.62 117 LEU B O 1
ATOM 4616 N N . PHE B 1 118 ? 11.039 -2.502 -1.813 1 79.69 118 PHE B N 1
ATOM 4617 C CA . PHE B 1 118 ? 9.641 -2.236 -2.137 1 79.69 118 PHE B CA 1
ATOM 4618 C C . PHE B 1 118 ? 9.391 -0.738 -2.268 1 79.69 118 PHE B C 1
ATOM 4620 O O . PHE B 1 118 ? 8.438 -0.318 -2.93 1 79.69 118 PHE B O 1
ATOM 4627 N N . ASN B 1 119 ? 10.227 -0.006 -1.675 1 72.06 119 ASN B N 1
ATOM 4628 C CA . ASN B 1 119 ? 10.039 1.439 -1.719 1 72.06 119 ASN B CA 1
ATOM 4629 C C . ASN B 1 119 ? 10.984 2.098 -2.727 1 72.06 119 ASN B C 1
ATOM 4631 O O . ASN B 1 119 ? 10.938 3.312 -2.922 1 72.06 119 ASN B O 1
ATOM 4635 N N . SER B 1 120 ? 11.781 1.311 -3.373 1 75.25 120 SER B N 1
ATOM 4636 C CA . SER B 1 120 ? 12.773 1.868 -4.289 1 75.25 120 SER B CA 1
ATOM 4637 C C . SER B 1 120 ? 12.133 2.268 -5.617 1 75.25 120 SER B C 1
ATOM 4639 O O . SER B 1 120 ? 11.133 1.678 -6.035 1 75.25 120 SER B O 1
ATOM 4641 N N . LYS B 1 121 ? 12.758 3.178 -6.238 1 74.44 121 LYS B N 1
ATOM 4642 C CA . LYS B 1 121 ? 12.359 3.568 -7.586 1 74.44 121 LYS B CA 1
ATOM 4643 C C . LYS B 1 121 ? 12.961 2.635 -8.633 1 74.44 121 LYS B C 1
ATOM 4645 O O . LYS B 1 121 ? 13.984 2 -8.383 1 74.44 121 LYS B O 1
ATOM 4650 N N . ASN B 1 122 ? 12.336 2.686 -9.758 1 80.25 122 ASN B N 1
ATOM 4651 C CA . ASN B 1 122 ? 12.797 1.808 -10.828 1 80.25 122 ASN B CA 1
ATOM 4652 C C . ASN B 1 122 ? 14.195 2.184 -11.305 1 80.25 122 ASN B C 1
ATOM 4654 O O . ASN B 1 122 ? 14.961 1.32 -11.734 1 80.25 122 ASN B O 1
ATOM 4658 N N . GLU B 1 123 ? 14.516 3.389 -11.188 1 77.31 123 GLU B N 1
ATOM 4659 C CA . GLU B 1 123 ? 15.82 3.859 -11.641 1 77.31 123 GLU B CA 1
ATOM 4660 C C . GLU B 1 123 ? 16.953 3.316 -10.766 1 77.31 123 GLU B C 1
ATOM 4662 O O . GLU B 1 123 ? 18.078 3.139 -11.227 1 77.31 123 GLU B O 1
ATOM 4667 N N . ASP B 1 124 ? 16.625 3.035 -9.539 1 75.94 124 ASP B N 1
ATOM 4668 C CA . ASP B 1 124 ? 17.625 2.547 -8.594 1 75.94 124 ASP B CA 1
ATOM 4669 C C . ASP B 1 124 ? 17.688 1.022 -8.609 1 75.94 124 ASP B C 1
ATOM 4671 O O . ASP B 1 124 ? 18.781 0.449 -8.586 1 75.94 124 ASP B O 1
ATOM 4675 N N . LEU B 1 125 ? 16.625 0.439 -8.562 1 79.94 125 LEU B N 1
ATOM 4676 C CA . LEU B 1 125 ? 16.5 -1.012 -8.625 1 79.94 125 LEU B CA 1
ATOM 4677 C C . LEU B 1 125 ? 15.508 -1.421 -9.711 1 79.94 125 LEU B C 1
ATOM 4679 O O . LEU B 1 125 ? 14.297 -1.248 -9.547 1 79.94 125 LEU B O 1
ATOM 4683 N N . ASN B 1 126 ? 16.062 -1.947 -10.734 1 84.25 126 ASN B N 1
ATOM 4684 C CA . ASN B 1 126 ? 15.188 -2.309 -11.844 1 84.25 126 ASN B CA 1
ATOM 4685 C C . ASN B 1 126 ? 15.07 -3.822 -11.992 1 84.25 126 ASN B C 1
ATOM 4687 O O . ASN B 1 126 ? 16.031 -4.551 -11.773 1 84.25 126 ASN B O 1
ATOM 4691 N N . ALA B 1 127 ? 13.938 -4.262 -12.273 1 83.88 127 ALA B N 1
ATOM 4692 C CA . ALA B 1 127 ? 13.672 -5.691 -12.406 1 83.88 127 ALA B CA 1
ATOM 4693 C C . ALA B 1 127 ? 13.852 -6.152 -13.852 1 83.88 127 ALA B C 1
ATOM 4695 O O . ALA B 1 127 ? 13.977 -7.348 -14.125 1 83.88 127 ALA B O 1
ATOM 4696 N N . GLU B 1 128 ? 13.836 -5.262 -14.805 1 84.62 128 GLU B N 1
ATOM 4697 C CA . GLU B 1 128 ? 13.867 -5.582 -16.234 1 84.62 128 GLU B CA 1
ATOM 4698 C C . GLU B 1 128 ? 15.125 -6.359 -16.594 1 84.62 128 GLU B C 1
ATOM 4700 O O . GLU B 1 128 ? 15.062 -7.34 -17.344 1 84.62 128 GLU B O 1
ATOM 4705 N N . ASP B 1 129 ? 16.141 -5.996 -15.992 1 78.62 129 ASP B N 1
ATOM 4706 C CA . ASP B 1 129 ? 17.422 -6.625 -16.312 1 78.62 129 ASP B CA 1
ATOM 4707 C C . ASP B 1 129 ? 17.438 -8.086 -15.883 1 78.62 129 ASP B C 1
ATOM 4709 O O . ASP B 1 129 ? 18.125 -8.914 -16.5 1 78.62 129 ASP B O 1
ATOM 4713 N N . VAL B 1 130 ? 16.672 -8.336 -14.945 1 80.12 130 VAL B N 1
ATOM 4714 C CA . VAL B 1 130 ? 16.688 -9.688 -14.398 1 80.12 130 VAL B CA 1
ATOM 4715 C C . VAL B 1 130 ? 15.633 -10.539 -15.109 1 80.12 130 VAL B C 1
ATOM 4717 O O . VAL B 1 130 ? 15.883 -11.688 -15.461 1 80.12 130 VAL B O 1
ATOM 4720 N N . TYR B 1 131 ? 14.516 -9.969 -15.414 1 87.44 131 TYR B N 1
ATOM 4721 C CA . TYR B 1 131 ? 13.375 -10.781 -15.812 1 87.44 131 TYR B CA 1
ATOM 4722 C C . TYR B 1 131 ? 13.188 -10.773 -17.328 1 87.44 131 TYR B C 1
ATOM 4724 O O . TYR B 1 131 ? 12.492 -11.625 -17.875 1 87.44 131 TYR B O 1
ATOM 4732 N N . SER B 1 132 ? 13.742 -9.859 -18.031 1 87.62 132 SER B N 1
ATOM 4733 C CA . SER B 1 132 ? 13.508 -9.742 -19.469 1 87.62 132 SER B CA 1
ATOM 4734 C C . SER B 1 132 ? 13.898 -11.016 -20.203 1 87.62 132 SER B C 1
ATOM 4736 O O . SER B 1 132 ? 13.141 -11.516 -21.047 1 87.62 132 SER B O 1
ATOM 4738 N N . ARG B 1 133 ? 14.992 -11.578 -19.875 1 85.12 133 ARG B N 1
ATOM 4739 C CA . ARG B 1 133 ? 15.484 -12.766 -20.562 1 85.12 133 ARG B CA 1
ATOM 4740 C C . ARG B 1 133 ? 14.578 -13.969 -20.297 1 85.12 133 ARG B C 1
ATOM 4742 O O . ARG B 1 133 ? 14.445 -14.852 -21.141 1 85.12 133 ARG B O 1
ATOM 4749 N N . LEU B 1 134 ? 14.008 -13.953 -19.203 1 87.38 134 LEU B N 1
ATOM 4750 C CA . LEU B 1 134 ? 13.164 -15.07 -18.781 1 87.38 134 LEU B CA 1
ATOM 4751 C C . LEU B 1 134 ? 11.773 -14.953 -19.391 1 87.38 134 LEU B C 1
ATOM 4753 O O . LEU B 1 134 ? 11.203 -15.945 -19.859 1 87.38 134 LEU B O 1
ATOM 4757 N N . THR B 1 135 ? 11.258 -13.773 -19.469 1 90.69 135 THR B N 1
ATOM 4758 C CA . THR B 1 135 ? 9.844 -13.609 -19.766 1 90.69 135 THR B CA 1
ATOM 4759 C C . THR B 1 135 ? 9.641 -13.359 -21.266 1 90.69 135 THR B C 1
ATOM 4761 O O . THR B 1 135 ? 8.602 -13.703 -21.828 1 90.69 135 THR B O 1
ATOM 4764 N N . THR B 1 136 ? 10.578 -12.82 -21.938 1 92.56 136 THR B N 1
ATOM 4765 C CA . THR B 1 136 ? 10.398 -12.406 -23.328 1 92.56 136 THR B CA 1
ATOM 4766 C C . THR B 1 136 ? 10.125 -13.609 -24.219 1 92.56 136 THR B C 1
ATOM 4768 O O . THR B 1 136 ? 9.219 -13.57 -25.062 1 92.56 136 THR B O 1
ATOM 4771 N N . PRO B 1 137 ? 10.836 -14.695 -23.984 1 91.88 137 PRO B N 1
ATOM 4772 C CA . PRO B 1 137 ? 10.531 -15.852 -24.828 1 91.88 137 PRO B CA 1
ATOM 4773 C C . PRO B 1 137 ? 9.148 -16.438 -24.562 1 91.88 137 PRO B C 1
ATOM 4775 O O . PRO B 1 137 ? 8.594 -17.141 -25.406 1 91.88 137 PRO B O 1
ATOM 4778 N N . VAL B 1 138 ? 8.617 -16.125 -23.5 1 91.81 138 VAL B N 1
ATOM 4779 C CA . VAL B 1 138 ? 7.332 -16.703 -23.109 1 91.81 138 VAL B CA 1
ATOM 4780 C C . VAL B 1 138 ? 6.207 -15.75 -23.516 1 91.81 138 VAL B C 1
ATOM 4782 O O . VAL B 1 138 ? 5.258 -16.156 -24.203 1 91.81 138 VAL B O 1
ATOM 4785 N N . PHE B 1 139 ? 6.34 -14.492 -23.25 1 93.62 139 PHE B N 1
ATOM 4786 C CA . PHE B 1 139 ? 5.27 -13.531 -23.5 1 93.62 139 PHE B CA 1
ATOM 4787 C C . PHE B 1 139 ? 5.398 -12.93 -24.891 1 93.62 139 PHE B C 1
ATOM 4789 O O . PHE B 1 139 ? 4.406 -12.492 -25.469 1 93.62 139 PHE B O 1
ATOM 4796 N N . GLY B 1 140 ? 6.633 -12.828 -25.344 1 93.06 140 GLY B N 1
ATOM 4797 C CA . GLY B 1 140 ? 6.883 -12.188 -26.625 1 93.06 140 GLY B CA 1
ATOM 4798 C C . GLY B 1 140 ? 7.535 -10.82 -26.5 1 93.06 140 GLY B C 1
ATOM 4799 O O . GLY B 1 140 ? 7.547 -10.234 -25.406 1 93.06 140 GLY B O 1
ATOM 4800 N N . LYS B 1 141 ? 8.031 -10.391 -27.578 1 93.69 141 LYS B N 1
ATOM 4801 C CA . LYS B 1 141 ? 8.672 -9.078 -27.641 1 93.69 141 LYS B CA 1
ATOM 4802 C C . LYS B 1 141 ? 7.641 -7.965 -27.469 1 93.69 141 LYS B C 1
ATOM 4804 O O . LYS B 1 141 ? 6.5 -8.094 -27.922 1 93.69 141 LYS B O 1
ATOM 4809 N N . GLY B 1 142 ? 8.086 -6.945 -26.781 1 94.81 142 GLY B N 1
ATOM 4810 C CA . GLY B 1 142 ? 7.254 -5.762 -26.656 1 94.81 142 GLY B CA 1
ATOM 4811 C C . GLY B 1 142 ? 6.273 -5.836 -25.5 1 94.81 142 GLY B C 1
ATOM 4812 O O . GLY B 1 142 ? 5.348 -5.027 -25.422 1 94.81 142 GLY B O 1
ATOM 4813 N N . VAL B 1 143 ? 6.453 -6.766 -24.656 1 95.25 143 VAL B N 1
ATOM 4814 C CA . VAL B 1 143 ? 5.477 -6.961 -23.594 1 95.25 143 VAL B CA 1
ATOM 4815 C C . VAL B 1 143 ? 6.199 -7.094 -22.25 1 95.25 143 VAL B C 1
ATOM 4817 O O . VAL B 1 143 ? 7.293 -7.656 -22.188 1 95.25 143 VAL B O 1
ATOM 4820 N N . ALA B 1 144 ? 5.602 -6.516 -21.188 1 93.38 144 ALA B N 1
ATOM 4821 C CA . ALA B 1 144 ? 6.039 -6.668 -19.812 1 93.38 144 ALA B CA 1
ATOM 4822 C C . ALA B 1 144 ? 7.48 -6.191 -19.625 1 93.38 144 ALA B C 1
ATOM 4824 O O . ALA B 1 144 ? 7.781 -5.016 -19.844 1 93.38 144 ALA B O 1
ATOM 4825 N N . TYR B 1 145 ? 8.422 -7.16 -19.422 1 91.56 145 TYR B N 1
ATOM 4826 C CA . TYR B 1 145 ? 9.773 -6.75 -19.062 1 91.56 145 TYR B CA 1
ATOM 4827 C C . TYR B 1 145 ? 10.633 -6.551 -20.312 1 91.56 145 TYR B C 1
ATOM 4829 O O . TYR B 1 145 ? 11.812 -6.227 -20.219 1 91.56 145 TYR B O 1
ATOM 4837 N N . ASP B 1 146 ? 10.023 -6.672 -21.484 1 93.62 146 ASP B N 1
ATOM 4838 C CA . ASP B 1 146 ? 10.742 -6.434 -22.734 1 93.62 146 ASP B CA 1
ATOM 4839 C C . ASP B 1 146 ? 10.609 -4.977 -23.172 1 93.62 146 ASP B C 1
ATOM 4841 O O . ASP B 1 146 ? 11.047 -4.613 -24.266 1 93.62 146 ASP B O 1
ATOM 4845 N N . VAL B 1 147 ? 9.953 -4.172 -22.422 1 93.94 147 VAL B N 1
ATOM 4846 C CA . VAL B 1 147 ? 9.789 -2.762 -22.75 1 93.94 147 VAL B CA 1
ATOM 4847 C C . VAL B 1 147 ? 10.281 -1.896 -21.594 1 93.94 147 VAL B C 1
ATOM 4849 O O . VAL B 1 147 ? 10.43 -2.381 -20.469 1 93.94 147 VAL B O 1
ATOM 4852 N N . PRO B 1 148 ? 10.5 -0.638 -21.906 1 90.81 148 PRO B N 1
ATOM 4853 C CA . PRO B 1 148 ? 10.844 0.261 -20.797 1 90.81 148 PRO B CA 1
ATOM 4854 C C . PRO B 1 148 ? 9.742 0.348 -19.75 1 90.81 148 PRO B C 1
ATOM 4856 O O . PRO B 1 148 ? 8.562 0.178 -20.062 1 90.81 148 PRO B O 1
ATOM 4859 N N . ASN B 1 149 ? 10.156 0.642 -18.562 1 90.25 149 ASN B N 1
ATOM 4860 C CA . ASN B 1 149 ? 9.273 0.597 -17.406 1 90.25 149 ASN B CA 1
ATOM 4861 C C . ASN B 1 149 ? 8.039 1.476 -17.594 1 90.25 149 ASN B C 1
ATOM 4863 O O . ASN B 1 149 ? 6.93 1.074 -17.25 1 90.25 149 ASN B O 1
ATOM 4867 N N . PRO B 1 150 ? 8.156 2.668 -18.172 1 86.38 150 PRO B N 1
ATOM 4868 C CA . PRO B 1 150 ? 6.949 3.484 -18.344 1 86.38 150 PRO B CA 1
ATOM 4869 C C . PRO B 1 150 ? 5.91 2.818 -19.234 1 86.38 150 PRO B C 1
ATOM 4871 O O . PRO B 1 150 ? 4.707 2.91 -18.969 1 86.38 150 PRO B O 1
ATOM 4874 N N . VAL B 1 151 ? 6.355 2.158 -20.234 1 93.06 151 VAL B N 1
ATOM 4875 C CA . VAL B 1 151 ? 5.457 1.445 -21.141 1 93.06 151 VAL B CA 1
ATOM 4876 C C . VAL B 1 151 ? 4.848 0.246 -20.406 1 93.06 151 VAL B C 1
ATOM 4878 O O . VAL B 1 151 ? 3.656 -0.037 -20.562 1 93.06 151 VAL B O 1
ATOM 4881 N N . PHE B 1 152 ? 5.629 -0.385 -19.656 1 94.06 152 PHE B N 1
ATOM 4882 C CA . PHE B 1 152 ? 5.164 -1.529 -18.891 1 94.06 152 PHE B CA 1
ATOM 4883 C C . PHE B 1 152 ? 4.066 -1.113 -17.922 1 94.06 152 PHE B C 1
ATOM 4885 O O . PHE B 1 152 ? 3.074 -1.825 -17.75 1 94.06 152 PHE B O 1
ATOM 4892 N N . LEU B 1 153 ? 4.238 -0.004 -17.359 1 89.88 153 LEU B N 1
ATOM 4893 C CA . LEU B 1 153 ? 3.238 0.498 -16.422 1 89.88 153 LEU B CA 1
ATOM 4894 C C . LEU B 1 153 ? 1.92 0.774 -17.141 1 89.88 153 LEU B C 1
ATOM 4896 O O . LEU B 1 153 ? 0.846 0.556 -16.562 1 89.88 153 LEU B O 1
ATOM 4900 N N . GLU B 1 154 ? 1.979 1.261 -18.281 1 91.56 154 GLU B N 1
ATOM 4901 C CA . GLU B 1 154 ? 0.768 1.465 -19.078 1 91.56 154 GLU B CA 1
ATOM 4902 C C . GLU B 1 154 ? 0.087 0.137 -19.391 1 91.56 154 GLU B C 1
ATOM 4904 O O . GLU B 1 154 ? -1.138 0.026 -19.312 1 91.56 154 GLU B O 1
ATOM 4909 N N . GLN B 1 155 ? 0.886 -0.816 -19.719 1 94.81 155 GLN B N 1
ATOM 4910 C CA . GLN B 1 155 ? 0.337 -2.139 -20 1 94.81 155 GLN B CA 1
ATOM 4911 C C . GLN B 1 155 ? -0.364 -2.711 -18.766 1 94.81 155 GLN B C 1
ATOM 4913 O O . GLN B 1 155 ? -1.459 -3.268 -18.875 1 94.81 155 GLN B O 1
ATOM 4918 N N . LYS B 1 156 ? 0.284 -2.592 -17.672 1 92.25 156 LYS B N 1
ATOM 4919 C CA . LYS B 1 156 ? -0.299 -3.064 -16.422 1 92.25 156 LYS B CA 1
ATOM 4920 C C . LYS B 1 156 ? -1.638 -2.383 -16.141 1 92.25 156 LYS B C 1
ATOM 4922 O O . LYS B 1 156 ? -2.594 -3.033 -15.719 1 92.25 156 LYS B O 1
ATOM 4927 N N . LYS B 1 157 ? -1.647 -1.167 -16.422 1 87.88 157 LYS B N 1
ATOM 4928 C CA . LYS B 1 157 ? -2.869 -0.398 -16.203 1 87.88 157 LYS B CA 1
ATOM 4929 C C . LYS B 1 157 ? -3.994 -0.879 -17.109 1 87.88 157 LYS B C 1
ATOM 4931 O O . LYS B 1 157 ? -5.148 -0.972 -16.688 1 87.88 157 LYS B O 1
ATOM 4936 N N . MET B 1 158 ? -3.697 -1.107 -18.312 1 91.94 158 MET B N 1
ATOM 4937 C CA . MET B 1 158 ? -4.684 -1.607 -19.266 1 91.94 158 MET B CA 1
ATOM 4938 C C . MET B 1 158 ? -5.277 -2.928 -18.797 1 91.94 158 MET B C 1
ATOM 4940 O O . MET B 1 158 ? -6.492 -3.123 -18.844 1 91.94 158 MET B O 1
ATOM 4944 N N . LEU B 1 159 ? -4.461 -3.764 -18.297 1 92.56 159 LEU B N 1
ATOM 4945 C CA . LEU B 1 159 ? -4.926 -5.062 -17.812 1 92.56 159 LEU B CA 1
ATOM 4946 C C . LEU B 1 159 ? -5.754 -4.906 -16.547 1 92.56 159 LEU B C 1
ATOM 4948 O O . LEU B 1 159 ? -6.777 -5.574 -16.375 1 92.56 159 LEU B O 1
ATOM 4952 N N . LYS B 1 160 ? -5.266 -4.066 -15.719 1 87.31 160 LYS B N 1
ATOM 4953 C CA . LYS B 1 160 ? -5.961 -3.836 -14.453 1 87.31 160 LYS B CA 1
ATOM 4954 C C . LYS B 1 160 ? -7.387 -3.346 -14.688 1 87.31 160 LYS B C 1
ATOM 4956 O O . LYS B 1 160 ? -8.297 -3.697 -13.938 1 87.31 160 LYS B O 1
ATOM 4961 N N . SER B 1 161 ? -7.562 -2.586 -15.672 1 81.38 161 SER B N 1
ATOM 4962 C CA . SER B 1 161 ? -8.883 -2.037 -15.969 1 81.38 161 SER B CA 1
ATOM 4963 C C . SER B 1 161 ? -9.883 -3.141 -16.281 1 81.38 161 SER B C 1
ATOM 4965 O O . SER B 1 161 ? -11.078 -2.99 -16.047 1 81.38 161 SER B O 1
ATOM 4967 N N . GLY B 1 162 ? -9.414 -4.234 -16.75 1 79.88 162 GLY B N 1
ATOM 4968 C CA . GLY B 1 162 ? -10.273 -5.363 -17.062 1 79.88 162 GLY B CA 1
ATOM 4969 C C . GLY B 1 162 ? -10.516 -6.27 -15.859 1 79.88 162 GLY B C 1
ATOM 4970 O O . GLY B 1 162 ? -11.383 -7.141 -15.906 1 79.88 162 GLY B O 1
ATOM 4971 N N . LEU B 1 163 ? -9.75 -6.066 -14.844 1 83.69 163 LEU B N 1
ATOM 4972 C CA . LEU B 1 163 ? -9.836 -6.883 -13.641 1 83.69 163 LEU B CA 1
ATOM 4973 C C . LEU B 1 163 ? -10.523 -6.117 -12.516 1 83.69 163 LEU B C 1
ATOM 4975 O O . LEU B 1 163 ? -9.891 -5.777 -11.508 1 83.69 163 LEU B O 1
ATOM 4979 N N . ASN B 1 164 ? -11.82 -5.871 -12.664 1 75.62 164 ASN B N 1
ATOM 4980 C CA . ASN B 1 164 ? -12.516 -5.047 -11.68 1 75.62 164 ASN B CA 1
ATOM 4981 C C . ASN B 1 164 ? -13.68 -5.797 -11.047 1 75.62 164 ASN B C 1
ATOM 4983 O O . ASN B 1 164 ? -14.047 -6.883 -11.5 1 75.62 164 ASN B O 1
ATOM 4987 N N . ILE B 1 165 ? -14.266 -5.215 -10.055 1 67.94 165 ILE B N 1
ATOM 4988 C CA . ILE B 1 165 ? -15.273 -5.812 -9.18 1 67.94 165 ILE B CA 1
ATOM 4989 C C . ILE B 1 165 ? -16.531 -6.121 -9.984 1 67.94 165 ILE B C 1
ATOM 4991 O O . ILE B 1 165 ? -17.172 -7.152 -9.766 1 67.94 165 ILE B O 1
ATOM 4995 N N . ALA B 1 166 ? -16.859 -5.285 -10.844 1 70.62 166 ALA B N 1
ATOM 4996 C CA . ALA B 1 166 ? -18.047 -5.484 -11.656 1 70.62 166 ALA B CA 1
ATOM 4997 C C . ALA B 1 166 ? -17.984 -6.801 -12.422 1 70.62 166 ALA B C 1
ATOM 4999 O O . ALA B 1 166 ? -18.984 -7.508 -12.547 1 70.62 166 ALA B O 1
ATOM 5000 N N . HIS B 1 167 ? -16.859 -7.219 -12.828 1 81.81 167 HIS B N 1
ATOM 5001 C CA . HIS B 1 167 ? -16.672 -8.445 -13.594 1 81.81 167 HIS B CA 1
ATOM 5002 C C . HIS B 1 167 ? -16.625 -9.664 -12.68 1 81.81 167 HIS B C 1
ATOM 5004 O O . HIS B 1 167 ? -17 -10.766 -13.086 1 81.81 167 HIS B O 1
ATOM 5010 N N . PHE B 1 168 ? -16.281 -9.43 -11.469 1 85.56 168 PHE B N 1
ATOM 5011 C CA . PHE B 1 168 ? -16.078 -10.555 -10.562 1 85.56 168 PHE B CA 1
ATOM 5012 C C . PHE B 1 168 ? -17.391 -11.242 -10.242 1 85.56 168 PHE B C 1
ATOM 5014 O O . PHE B 1 168 ? -17.438 -12.461 -10.047 1 85.56 168 PHE B O 1
ATOM 5021 N N . ARG B 1 169 ? -18.438 -10.492 -10.227 1 82.12 169 ARG B N 1
ATOM 5022 C CA . ARG B 1 169 ? -19.75 -11.086 -10.008 1 82.12 169 ARG B CA 1
ATOM 5023 C C . ARG B 1 169 ? -20.078 -12.117 -11.094 1 82.12 169 ARG B C 1
ATOM 5025 O O . ARG B 1 169 ? -20.547 -13.211 -10.797 1 82.12 169 ARG B O 1
ATOM 5032 N N . GLN B 1 170 ? -19.766 -11.711 -12.25 1 87.5 170 GLN B N 1
ATOM 5033 C CA . GLN B 1 170 ? -19.984 -12.617 -13.367 1 87.5 170 GLN B CA 1
ATOM 5034 C C . GLN B 1 170 ? -19 -13.781 -13.352 1 87.5 170 GLN B C 1
ATOM 5036 O O . GLN B 1 170 ? -19.344 -14.906 -13.719 1 87.5 170 GLN B O 1
ATOM 5041 N N . HIS B 1 171 ? -17.859 -13.523 -12.953 1 92.75 171 HIS B N 1
ATOM 5042 C CA . HIS B 1 171 ? -16.797 -14.531 -12.938 1 92.75 171 HIS B CA 1
ATOM 5043 C C . HIS B 1 171 ? -17.125 -15.656 -11.969 1 92.75 171 HIS B C 1
ATOM 5045 O O . HIS B 1 171 ? -16.844 -16.828 -12.242 1 92.75 171 HIS B O 1
ATOM 5051 N N . VAL B 1 172 ? -17.734 -15.266 -10.867 1 94.5 172 VAL B N 1
ATOM 5052 C CA . VAL B 1 172 ? -18.062 -16.266 -9.867 1 94.5 172 VAL B CA 1
ATOM 5053 C C . VAL B 1 172 ? -18.984 -17.328 -10.484 1 94.5 172 VAL B C 1
ATOM 5055 O O . VAL B 1 172 ? -18.766 -18.531 -10.328 1 94.5 172 VAL B O 1
ATOM 5058 N N . SER B 1 173 ? -19.938 -16.859 -11.195 1 94.69 173 SER B N 1
ATOM 5059 C CA . SER B 1 173 ? -20.875 -17.766 -11.836 1 94.69 173 SER B CA 1
ATOM 5060 C C . SER B 1 173 ? -20.188 -18.625 -12.883 1 94.69 173 SER B C 1
ATOM 5062 O O . SER B 1 173 ? -20.438 -19.844 -12.969 1 94.69 173 SER B O 1
ATOM 5064 N N . ILE B 1 174 ? -19.359 -18.078 -13.641 1 94.75 174 ILE B N 1
ATOM 5065 C CA . ILE B 1 174 ? -18.625 -18.781 -14.68 1 94.75 174 ILE B CA 1
ATOM 5066 C C . ILE B 1 174 ? -17.734 -19.844 -14.055 1 94.75 174 ILE B C 1
ATOM 5068 O O . ILE B 1 174 ? -17.734 -21 -14.484 1 94.75 174 ILE B O 1
ATOM 5072 N N . ILE B 1 175 ? -17.031 -19.5 -13.039 1 97.06 175 ILE B N 1
ATOM 5073 C CA . ILE B 1 175 ? -16.062 -20.391 -12.398 1 97.06 175 ILE B CA 1
ATOM 5074 C C . ILE B 1 175 ? -16.797 -21.547 -11.727 1 97.06 175 ILE B C 1
ATOM 5076 O O . ILE B 1 175 ? -16.359 -22.703 -11.812 1 97.06 175 ILE B O 1
ATOM 5080 N N . GLU B 1 176 ? -17.891 -21.219 -11.102 1 97.62 176 GLU B N 1
ATOM 5081 C CA . GLU B 1 176 ? -18.672 -22.281 -10.461 1 97.62 176 GLU B CA 1
ATOM 5082 C C . GLU B 1 176 ? -19.141 -23.297 -11.484 1 97.62 176 GLU B C 1
ATOM 5084 O O . GLU B 1 176 ? -19.016 -24.516 -11.266 1 97.62 176 GLU B O 1
ATOM 5089 N N . LYS B 1 177 ? -19.641 -22.812 -12.562 1 96.69 177 LYS B N 1
ATOM 5090 C CA . LYS B 1 177 ? -20.141 -23.688 -13.602 1 96.69 177 LYS B CA 1
ATOM 5091 C C . LYS B 1 177 ? -19.016 -24.547 -14.188 1 96.69 177 LYS B C 1
ATOM 5093 O O . LYS B 1 177 ? -19.172 -25.766 -14.344 1 96.69 177 LYS B O 1
ATOM 5098 N N . GLU B 1 178 ? -17.906 -23.938 -14.523 1 95.75 178 GLU B N 1
ATOM 5099 C CA . GLU B 1 178 ? -16.75 -24.656 -15.062 1 95.75 178 GLU B CA 1
ATOM 5100 C C . GLU B 1 178 ? -16.25 -25.703 -14.07 1 95.75 178 GLU B C 1
ATOM 5102 O O . GLU B 1 178 ? -15.844 -26.797 -14.477 1 95.75 178 GLU B O 1
ATOM 5107 N N . THR B 1 179 ? -16.266 -25.375 -12.844 1 97.38 179 THR B N 1
ATOM 5108 C CA . THR B 1 179 ? -15.789 -26.281 -11.812 1 97.38 179 THR B CA 1
ATOM 5109 C C . THR B 1 179 ? -16.688 -27.516 -11.711 1 97.38 179 THR B C 1
ATOM 5111 O O . THR B 1 179 ? -16.203 -28.641 -11.688 1 97.38 179 THR B O 1
ATOM 5114 N N . LYS B 1 180 ? -17.969 -27.297 -11.695 1 97.25 180 LYS B N 1
ATOM 5115 C CA . LYS B 1 180 ? -18.922 -28.391 -11.641 1 97.25 180 LYS B CA 1
ATOM 5116 C C . LYS B 1 180 ? -18.781 -29.297 -12.859 1 97.25 180 LYS B C 1
ATOM 5118 O O . LYS B 1 180 ? -18.766 -30.531 -12.727 1 97.25 180 LYS B O 1
ATOM 5123 N N . GLU B 1 181 ? -18.656 -28.672 -13.992 1 95.5 181 GLU B N 1
ATOM 5124 C CA . GLU B 1 181 ? -18.531 -29.438 -15.234 1 95.5 181 GLU B CA 1
ATOM 5125 C C . GLU B 1 181 ? -17.234 -30.25 -15.242 1 95.5 181 GLU B C 1
ATOM 5127 O O . GLU B 1 181 ? -17.234 -31.406 -15.648 1 95.5 181 GLU B O 1
ATOM 5132 N N . TYR B 1 182 ? -16.156 -29.688 -14.859 1 94.38 182 TYR B N 1
ATOM 5133 C CA . TYR B 1 182 ? -14.859 -30.344 -14.859 1 94.38 182 TYR B CA 1
ATOM 5134 C C . TYR B 1 182 ? -14.875 -31.594 -13.977 1 94.38 182 TYR B C 1
ATOM 5136 O O . TYR B 1 182 ? -14.367 -32.656 -14.367 1 94.38 182 TYR B O 1
ATOM 5144 N N . PHE B 1 183 ? -15.5 -31.562 -12.859 1 96.19 183 PHE B N 1
ATOM 5145 C CA . PHE B 1 183 ? -15.383 -32.625 -11.859 1 96.19 183 PHE B CA 1
ATOM 5146 C C . PHE B 1 183 ? -16.469 -33.656 -12.047 1 96.19 183 PHE B C 1
ATOM 5148 O O . PHE B 1 183 ? -16.547 -34.656 -11.305 1 96.19 183 PHE B O 1
ATOM 5155 N N . GLN B 1 184 ? -17.266 -33.5 -13.047 1 95.31 184 GLN B N 1
ATOM 5156 C CA . GLN B 1 184 ? -18.188 -34.562 -13.406 1 95.31 184 GLN B CA 1
ATOM 5157 C C . GLN B 1 184 ? -17.438 -35.844 -13.742 1 95.31 184 GLN B C 1
ATOM 5159 O O . GLN B 1 184 ? -17.906 -36.938 -13.422 1 95.31 184 GLN B O 1
ATOM 5164 N N . SER B 1 185 ? -16.312 -35.656 -14.258 1 93.62 185 SER B N 1
ATOM 5165 C CA . SER B 1 185 ? -15.531 -36.812 -14.703 1 93.62 185 SER B CA 1
ATOM 5166 C C . SER B 1 185 ? -14.898 -37.531 -13.523 1 93.62 185 SER B C 1
ATOM 5168 O O . SER B 1 185 ? -14.445 -38.688 -13.656 1 93.62 185 SER B O 1
ATOM 5170 N N . TRP B 1 186 ? -14.828 -36.938 -12.391 1 95.75 186 TRP B N 1
ATOM 5171 C CA . TRP B 1 186 ? -14.203 -37.531 -11.227 1 95.75 186 TRP B CA 1
ATOM 5172 C C . TRP B 1 186 ? -15.102 -38.625 -10.617 1 95.75 186 TRP B C 1
ATOM 5174 O O . TRP B 1 186 ? -14.633 -39.5 -9.883 1 95.75 186 TRP B O 1
ATOM 5184 N N . GLY B 1 187 ? -16.422 -38.594 -10.898 1 94.81 187 GLY B N 1
ATOM 5185 C CA . GLY B 1 187 ? -17.344 -39.594 -10.414 1 94.81 187 GLY B CA 1
ATOM 5186 C C . GLY B 1 187 ? -17.578 -39.531 -8.914 1 94.81 187 GLY B C 1
ATOM 5187 O O . GLY B 1 187 ? -17.531 -38.438 -8.328 1 94.81 187 GLY B O 1
ATOM 5188 N N . GLU B 1 188 ? -17.859 -40.75 -8.281 1 96.12 188 GLU B N 1
ATOM 5189 C CA . GLU B 1 188 ? -18.312 -40.812 -6.891 1 96.12 188 GLU B CA 1
ATOM 5190 C C . GLU B 1 188 ? -17.141 -40.781 -5.922 1 96.12 188 GLU B C 1
ATOM 5192 O O . GLU B 1 188 ? -17.219 -40.219 -4.84 1 96.12 188 GLU B O 1
ATOM 5197 N N . SER B 1 189 ? -16.141 -41.531 -6.266 1 97.31 189 SER B N 1
ATOM 5198 C CA . SER B 1 189 ? -14.953 -41.594 -5.41 1 97.31 189 SER B CA 1
ATOM 5199 C C . SER B 1 189 ? -13.719 -42 -6.203 1 97.31 189 SER B C 1
ATOM 5201 O O . SER B 1 189 ? -13.836 -42.531 -7.309 1 97.31 189 SER B O 1
ATOM 5203 N N . GLY B 1 190 ? -12.547 -41.656 -5.723 1 97.62 190 GLY B N 1
ATOM 5204 C CA . GLY B 1 190 ? -11.32 -42.062 -6.395 1 97.62 190 GLY B CA 1
ATOM 5205 C C . GLY B 1 190 ? -10.086 -41.344 -5.859 1 97.62 190 GLY B C 1
ATOM 5206 O O . GLY B 1 190 ? -10.133 -40.719 -4.797 1 97.62 190 GLY B O 1
ATOM 5207 N N . GLU B 1 191 ? -8.984 -41.625 -6.477 1 98.06 191 GLU B N 1
ATOM 5208 C CA . GLU B 1 191 ? -7.691 -40.969 -6.23 1 98.06 191 GLU B CA 1
ATOM 5209 C C . GLU B 1 191 ? -7.129 -40.375 -7.508 1 98.06 191 GLU B C 1
ATOM 5211 O O . GLU B 1 191 ? -7.008 -41.031 -8.531 1 98.06 191 GLU B O 1
ATOM 5216 N N . LYS B 1 192 ? -6.891 -39.062 -7.488 1 97.56 192 LYS B N 1
ATOM 5217 C CA . LYS B 1 192 ? -6.395 -38.375 -8.664 1 97.56 192 LYS B CA 1
ATOM 5218 C C . LYS B 1 192 ? -5.367 -37.312 -8.281 1 97.56 192 LYS B C 1
ATOM 5220 O O . LYS B 1 192 ? -5.273 -36.906 -7.121 1 97.56 192 LYS B O 1
ATOM 5225 N N . ASN B 1 193 ? -4.57 -36.938 -9.258 1 96.38 193 ASN B N 1
ATOM 5226 C CA . ASN B 1 193 ? -3.615 -35.844 -9.078 1 96.38 193 ASN B CA 1
ATOM 5227 C C . ASN B 1 193 ? -4.316 -34.5 -8.961 1 96.38 193 ASN B C 1
ATOM 5229 O O . ASN B 1 193 ? -4.793 -33.969 -9.961 1 96.38 193 ASN B O 1
ATOM 5233 N N . LEU B 1 194 ? -4.363 -34 -7.77 1 95.88 194 LEU B N 1
ATOM 5234 C CA . LEU B 1 194 ? -5.102 -32.781 -7.492 1 95.88 194 LEU B CA 1
ATOM 5235 C C . LEU B 1 194 ? -4.457 -31.594 -8.195 1 95.88 194 LEU B C 1
ATOM 5237 O O . LEU B 1 194 ? -5.156 -30.734 -8.727 1 95.88 194 LEU B O 1
ATOM 5241 N N . PHE B 1 195 ? -3.127 -31.516 -8.203 1 92.81 195 PHE B N 1
ATOM 5242 C CA . PHE B 1 195 ? -2.424 -30.406 -8.828 1 92.81 195 PHE B CA 1
ATOM 5243 C C . PHE B 1 195 ? -2.697 -30.344 -10.32 1 92.81 195 PHE B C 1
ATOM 5245 O O . PHE B 1 195 ? -2.922 -29.281 -10.883 1 92.81 195 PHE B O 1
ATOM 5252 N N . GLU B 1 196 ? -2.654 -31.469 -10.938 1 90 196 GLU B N 1
ATOM 5253 C CA . GLU B 1 196 ? -2.945 -31.547 -12.367 1 90 196 GLU B CA 1
ATOM 5254 C C . GLU B 1 196 ? -4.371 -31.094 -12.664 1 90 196 GLU B C 1
ATOM 5256 O O . GLU B 1 196 ? -4.602 -30.312 -13.602 1 90 196 GLU B O 1
ATOM 5261 N N . ALA B 1 197 ? -5.312 -31.531 -11.906 1 93.44 197 ALA B N 1
ATOM 5262 C CA . ALA B 1 197 ? -6.715 -31.172 -12.094 1 93.44 197 ALA B CA 1
ATOM 5263 C C . ALA B 1 197 ? -6.918 -29.672 -11.914 1 93.44 197 ALA B C 1
ATOM 5265 O O . ALA B 1 197 ? -7.582 -29.031 -12.734 1 93.44 197 ALA B O 1
ATOM 5266 N N . LEU B 1 198 ? -6.352 -29.141 -10.859 1 93.5 198 LEU B N 1
ATOM 5267 C CA . LEU B 1 198 ? -6.531 -27.719 -10.562 1 93.5 198 LEU B CA 1
ATOM 5268 C C . LEU B 1 198 ? -5.789 -26.859 -11.578 1 93.5 198 LEU B C 1
ATOM 5270 O O . LEU B 1 198 ? -6.242 -25.766 -11.914 1 93.5 198 LEU B O 1
ATOM 5274 N N . SER B 1 199 ? -4.621 -27.312 -12.07 1 88.88 199 SER B N 1
ATOM 5275 C CA . SER B 1 199 ? -3.91 -26.578 -13.125 1 88.88 199 SER B CA 1
ATOM 5276 C C . SER B 1 199 ? -4.77 -26.438 -14.375 1 88.88 199 SER B C 1
ATOM 5278 O O . SER B 1 199 ? -4.848 -25.359 -14.961 1 88.88 199 SER B O 1
ATOM 5280 N N . GLU B 1 200 ? -5.426 -27.5 -14.719 1 88.88 200 GLU B N 1
ATOM 5281 C CA . GLU B 1 200 ? -6.312 -27.484 -15.883 1 88.88 200 GLU B CA 1
ATOM 5282 C C . GLU B 1 200 ? -7.52 -26.594 -15.641 1 88.88 200 GLU B C 1
ATOM 5284 O O . GLU B 1 200 ? -7.867 -25.766 -16.484 1 88.88 200 GLU B O 1
ATOM 5289 N N . LEU B 1 201 ? -8.117 -26.766 -14.523 1 93.06 201 LEU B N 1
ATOM 5290 C CA . LEU B 1 201 ? -9.312 -26 -14.203 1 93.06 201 LEU B CA 1
ATOM 5291 C C . LEU B 1 201 ? -9.016 -24.5 -14.141 1 93.06 201 LEU B C 1
ATOM 5293 O O . LEU B 1 201 ? -9.82 -23.688 -14.609 1 93.06 201 LEU B O 1
ATOM 5297 N N . ILE B 1 202 ? -7.906 -24.141 -13.547 1 92.94 202 ILE B N 1
ATOM 5298 C CA . ILE B 1 202 ? -7.523 -22.734 -13.398 1 92.94 202 ILE B CA 1
ATOM 5299 C C . ILE B 1 202 ? -7.324 -22.109 -14.773 1 92.94 202 ILE B C 1
ATOM 5301 O O . ILE B 1 202 ? -7.766 -20.984 -15.016 1 92.94 202 ILE B O 1
ATOM 5305 N N . ILE B 1 203 ? -6.738 -22.812 -15.656 1 88 203 ILE B N 1
ATOM 5306 C CA . ILE B 1 203 ? -6.543 -22.297 -17.016 1 88 203 ILE B CA 1
ATOM 5307 C C . ILE B 1 203 ? -7.895 -22.141 -17.703 1 88 203 ILE B C 1
ATOM 5309 O O . ILE B 1 203 ? -8.125 -21.156 -18.406 1 88 203 ILE B O 1
ATOM 5313 N N . LEU B 1 204 ? -8.773 -23.109 -17.531 1 91.31 204 LEU B N 1
ATOM 5314 C CA . LEU B 1 204 ? -10.094 -23.062 -18.156 1 91.31 204 LEU B CA 1
ATOM 5315 C C . LEU B 1 204 ? -10.906 -21.891 -17.625 1 91.31 204 LEU B C 1
ATOM 5317 O O . LEU B 1 204 ? -11.492 -21.125 -18.406 1 91.31 204 LEU B O 1
ATOM 5321 N N . THR B 1 205 ? -10.906 -21.734 -16.375 1 93.94 205 THR B N 1
ATOM 5322 C CA . THR B 1 205 ? -11.711 -20.672 -15.766 1 93.94 205 THR B CA 1
ATOM 5323 C C . THR B 1 205 ? -11.117 -19.297 -16.078 1 93.94 205 THR B C 1
ATOM 5325 O O . THR B 1 205 ? -11.852 -18.344 -16.359 1 93.94 205 THR B O 1
ATOM 5328 N N . ALA B 1 206 ? -9.789 -19.219 -16 1 92 206 ALA B N 1
ATOM 5329 C CA . ALA B 1 206 ? -9.148 -17.938 -16.312 1 92 206 ALA B CA 1
ATOM 5330 C C . ALA B 1 206 ? -9.391 -17.547 -17.766 1 92 206 ALA B C 1
ATOM 5332 O O . ALA B 1 206 ? -9.703 -16.391 -18.062 1 92 206 ALA B O 1
ATOM 5333 N N . SER B 1 207 ? -9.234 -18.484 -18.641 1 90.5 207 SER B N 1
ATOM 5334 C CA . SER B 1 207 ? -9.469 -18.219 -20.062 1 90.5 207 SER B CA 1
ATOM 5335 C C . SER B 1 207 ? -10.898 -17.766 -20.312 1 90.5 207 SER B C 1
ATOM 5337 O O . SER B 1 207 ? -11.133 -16.828 -21.078 1 90.5 207 SER B O 1
ATOM 5339 N N . HIS B 1 208 ? -11.82 -18.422 -19.719 1 91.31 208 HIS B N 1
ATOM 5340 C CA . HIS B 1 208 ? -13.234 -18.094 -19.875 1 91.31 208 HIS B CA 1
ATOM 5341 C C . HIS B 1 208 ? -13.547 -16.703 -19.328 1 91.31 208 HIS B C 1
ATOM 5343 O O . HIS B 1 208 ? -14.25 -15.922 -19.969 1 91.31 208 HIS B O 1
ATOM 5349 N N . CYS B 1 209 ? -13.023 -16.438 -18.219 1 91.81 209 CYS B N 1
ATOM 5350 C CA . CYS B 1 209 ? -13.328 -15.188 -17.531 1 91.81 209 CYS B CA 1
ATOM 5351 C C . CYS B 1 209 ? -12.602 -14.023 -18.188 1 91.81 209 CYS B C 1
ATOM 5353 O O . CYS B 1 209 ? -13.172 -12.945 -18.359 1 91.81 209 CYS B O 1
ATOM 5355 N N . LEU B 1 210 ? -11.359 -14.234 -18.547 1 90.12 210 LEU B N 1
ATOM 5356 C CA . LEU B 1 210 ? -10.5 -13.109 -18.906 1 90.12 210 LEU B CA 1
ATOM 5357 C C . LEU B 1 210 ? -10.43 -12.938 -20.422 1 90.12 210 LEU B C 1
ATOM 5359 O O . LEU B 1 210 ? -10.469 -11.812 -20.922 1 90.12 210 LEU B O 1
ATOM 5363 N N . HIS B 1 211 ? -10.289 -14.047 -21.141 1 88.25 211 HIS B N 1
ATOM 5364 C CA . HIS B 1 211 ? -10.148 -13.961 -22.594 1 88.25 211 HIS B CA 1
ATOM 5365 C C . HIS B 1 211 ? -11.508 -14.016 -23.281 1 88.25 211 HIS B C 1
ATOM 5367 O O . HIS B 1 211 ? -11.656 -13.539 -24.422 1 88.25 211 HIS B O 1
ATOM 5373 N N . GLY B 1 212 ? -12.422 -14.656 -22.656 1 85.38 212 GLY B N 1
ATOM 5374 C CA . GLY B 1 212 ? -13.758 -14.742 -23.219 1 85.38 212 GLY B CA 1
ATOM 5375 C C . GLY B 1 212 ? -14.094 -16.125 -23.734 1 85.38 212 GLY B C 1
ATOM 5376 O O . GLY B 1 212 ? -13.242 -17.016 -23.734 1 85.38 212 GLY B O 1
ATOM 5377 N N . LYS B 1 213 ? -15.297 -16.281 -24.188 1 84.62 213 LYS B N 1
ATOM 5378 C CA . LYS B 1 213 ? -15.852 -17.578 -24.562 1 84.62 213 LYS B CA 1
ATOM 5379 C C . LYS B 1 213 ? -15.172 -18.109 -25.828 1 84.62 213 LYS B C 1
ATOM 5381 O O . LYS B 1 213 ? -15 -19.328 -25.984 1 84.62 213 LYS B O 1
ATOM 5386 N N . GLU B 1 214 ? -14.727 -17.234 -26.688 1 82.38 214 GLU B N 1
ATOM 5387 C CA . GLU B 1 214 ? -14.117 -17.656 -27.938 1 82.38 214 GLU B CA 1
ATOM 5388 C C . GLU B 1 214 ? -12.805 -18.391 -27.703 1 82.38 214 GLU B C 1
ATOM 5390 O O . GLU B 1 214 ? -12.562 -19.453 -28.312 1 82.38 214 GLU B O 1
ATOM 5395 N N . ILE B 1 215 ? -12.07 -17.859 -26.859 1 82.88 215 ILE B N 1
ATOM 5396 C CA . ILE B 1 215 ? -10.781 -18.469 -26.562 1 82.88 215 ILE B CA 1
ATOM 5397 C C . ILE B 1 215 ? -10.984 -19.734 -25.719 1 82.88 215 ILE B C 1
ATOM 5399 O O . ILE B 1 215 ? -10.344 -20.75 -25.969 1 82.88 215 ILE B O 1
ATOM 5403 N N . ARG B 1 216 ? -11.875 -19.641 -24.812 1 88.56 216 ARG B N 1
ATOM 5404 C CA . ARG B 1 216 ? -12.188 -20.781 -23.969 1 88.56 216 ARG B CA 1
ATOM 5405 C C . ARG B 1 216 ? -12.625 -21.969 -24.812 1 88.56 216 ARG B C 1
ATOM 5407 O O . ARG B 1 216 ? -12.25 -23.109 -24.531 1 88.56 216 ARG B O 1
ATOM 5414 N N . SER B 1 217 ? -13.336 -21.719 -25.797 1 86.62 217 SER B N 1
ATOM 5415 C CA . SER B 1 217 ? -13.883 -22.781 -26.641 1 86.62 217 SER B CA 1
ATOM 5416 C C . SER B 1 217 ? -12.781 -23.484 -27.422 1 86.62 217 SER B C 1
ATOM 5418 O O . SER B 1 217 ? -12.953 -24.625 -27.844 1 86.62 217 SER B O 1
ATOM 5420 N N . GLN B 1 218 ? -11.68 -22.859 -27.516 1 80.81 218 GLN B N 1
ATOM 5421 C CA . GLN B 1 218 ? -10.562 -23.438 -28.25 1 80.81 218 GLN B CA 1
ATOM 5422 C C . GLN B 1 218 ? -9.656 -24.25 -27.312 1 80.81 218 GLN B C 1
ATOM 5424 O O . GLN B 1 218 ? -8.805 -25.016 -27.781 1 80.81 218 GLN B O 1
ATOM 5429 N N . LEU B 1 219 ? -9.875 -24.016 -26.047 1 80.94 219 LEU B N 1
ATOM 5430 C CA . LEU B 1 219 ? -8.992 -24.672 -25.078 1 80.94 219 LEU B CA 1
ATOM 5431 C C . LEU B 1 219 ? -9.344 -26.156 -24.953 1 80.94 219 LEU B C 1
ATOM 5433 O O . LEU B 1 219 ? -10.414 -26.5 -24.438 1 80.94 219 LEU B O 1
ATOM 5437 N N . ASN B 1 220 ? -8.586 -26.938 -25.547 1 79.19 220 ASN B N 1
ATOM 5438 C CA . ASN B 1 220 ? -8.633 -28.391 -25.438 1 79.19 220 ASN B CA 1
ATOM 5439 C C . ASN B 1 220 ? -7.316 -28.969 -24.922 1 79.19 220 ASN B C 1
ATOM 5441 O O . ASN B 1 220 ? -6.473 -28.219 -24.406 1 79.19 220 ASN B O 1
ATOM 5445 N N . GLU B 1 221 ? -7.223 -30.234 -24.844 1 70.06 221 GLU B N 1
ATOM 5446 C CA . GLU B 1 221 ? -6.039 -30.906 -24.312 1 70.06 221 GLU B CA 1
ATOM 5447 C C . GLU B 1 221 ? -4.77 -30.406 -25 1 70.06 221 GLU B C 1
ATOM 5449 O O . GLU B 1 221 ? -3.734 -30.234 -24.344 1 70.06 221 GLU B O 1
ATOM 5454 N N . LYS B 1 222 ? -4.914 -30.125 -26.188 1 76.5 222 LYS B N 1
ATOM 5455 C CA . LYS B 1 222 ? -3.762 -29.656 -26.953 1 76.5 222 LYS B CA 1
ATOM 5456 C C . LYS B 1 222 ? -3.312 -28.281 -26.469 1 76.5 222 LYS B C 1
ATOM 5458 O O . LYS B 1 222 ? -2.117 -28.047 -26.281 1 76.5 222 LYS B O 1
ATOM 5463 N N . VAL B 1 223 ? -4.238 -27.422 -26.266 1 79.06 223 VAL B N 1
ATOM 5464 C CA . VAL B 1 223 ? -3.916 -26.062 -25.844 1 79.06 223 VAL B CA 1
ATOM 5465 C C . VAL B 1 223 ? -3.373 -26.094 -24.422 1 79.06 223 VAL B C 1
ATOM 5467 O O . VAL B 1 223 ? -2.463 -25.328 -24.078 1 79.06 223 VAL B O 1
ATOM 5470 N N . ALA B 1 224 ? -3.908 -26.969 -23.688 1 74.75 224 ALA B N 1
ATOM 5471 C CA . ALA B 1 224 ? -3.379 -27.125 -22.328 1 74.75 224 ALA B CA 1
ATOM 5472 C C . ALA B 1 224 ? -1.904 -27.516 -22.359 1 74.75 224 ALA B C 1
ATOM 5474 O O . ALA B 1 224 ? -1.108 -27.031 -21.562 1 74.75 224 ALA B O 1
ATOM 5475 N N . GLN B 1 225 ? -1.616 -28.359 -23.297 1 80.44 225 GLN B N 1
ATOM 5476 C CA . GLN B 1 225 ? -0.231 -28.797 -23.453 1 80.44 225 GLN B CA 1
ATOM 5477 C C . GLN B 1 225 ? 0.65 -27.641 -23.922 1 80.44 225 GLN B C 1
ATOM 5479 O O . GLN B 1 225 ? 1.809 -27.531 -23.516 1 80.44 225 GLN B O 1
ATOM 5484 N N . LEU B 1 226 ? 0.152 -26.875 -24.812 1 86.88 226 LEU B N 1
ATOM 5485 C CA . LEU B 1 226 ? 0.902 -25.719 -25.266 1 86.88 226 LEU B CA 1
ATOM 5486 C C . LEU B 1 226 ? 1.229 -24.797 -24.094 1 86.88 226 LEU B C 1
ATOM 5488 O O . LEU B 1 226 ? 2.352 -24.297 -24 1 86.88 226 LEU B O 1
ATOM 5492 N N . TYR B 1 227 ? 0.283 -24.609 -23.25 1 83.38 227 TYR B N 1
ATOM 5493 C CA . TYR B 1 227 ? 0.524 -23.75 -22.094 1 83.38 227 TYR B CA 1
ATOM 5494 C C . TYR B 1 227 ? 1.521 -24.391 -21.141 1 83.38 227 TYR B C 1
ATOM 5496 O O . TYR B 1 227 ? 2.338 -23.688 -20.531 1 83.38 227 TYR B O 1
ATOM 5504 N N . ALA B 1 228 ? 1.465 -25.656 -21.016 1 80.12 228 ALA B N 1
ATOM 5505 C CA . ALA B 1 228 ? 2.451 -26.375 -20.203 1 80.12 228 ALA B CA 1
ATOM 5506 C C . ALA B 1 228 ? 3.857 -26.188 -20.766 1 80.12 228 ALA B C 1
ATOM 5508 O O . ALA B 1 228 ? 4.816 -25.984 -20.016 1 80.12 228 ALA B O 1
ATOM 5509 N N . ASP B 1 229 ? 3.943 -26.344 -22.047 1 86 229 ASP B N 1
ATOM 5510 C CA . ASP B 1 229 ? 5.223 -26.156 -22.719 1 86 229 ASP B CA 1
ATOM 5511 C C . ASP B 1 229 ? 5.723 -24.719 -22.562 1 86 229 ASP B C 1
ATOM 5513 O O . ASP B 1 229 ? 6.922 -24.5 -22.391 1 86 229 ASP B O 1
ATOM 5517 N N . LEU B 1 230 ? 4.844 -23.875 -22.688 1 88.81 230 LEU B N 1
ATOM 5518 C CA . LEU B 1 230 ? 5.199 -22.484 -22.5 1 88.81 230 LEU B CA 1
ATOM 5519 C C . LEU B 1 230 ? 5.688 -22.219 -21.078 1 88.81 230 LEU B C 1
ATOM 5521 O O . LEU B 1 230 ? 6.688 -21.516 -20.891 1 88.81 230 LEU B O 1
ATOM 5525 N N . ASP B 1 231 ? 5.023 -22.719 -20.156 1 82.5 231 ASP B N 1
ATOM 5526 C CA . ASP B 1 231 ? 5.379 -22.594 -18.75 1 82.5 231 ASP B CA 1
ATOM 5527 C C . ASP B 1 231 ? 6.746 -23.203 -18.469 1 82.5 231 ASP B C 1
ATOM 5529 O O . ASP B 1 231 ? 7.43 -22.797 -17.531 1 82.5 231 ASP B O 1
ATOM 5533 N N . GLY B 1 232 ? 7.09 -24.234 -19.234 1 78.44 232 GLY B N 1
ATOM 5534 C CA . GLY B 1 232 ? 8.398 -24.859 -19.125 1 78.44 232 GLY B CA 1
ATOM 5535 C C . GLY B 1 232 ? 9.547 -23.906 -19.422 1 78.44 232 GLY B C 1
ATOM 5536 O O . GLY B 1 232 ? 10.695 -24.188 -19.094 1 78.44 232 GLY B O 1
ATOM 5537 N N . GLY B 1 233 ? 9.195 -22.766 -19.922 1 81.44 233 GLY B N 1
ATOM 5538 C CA . GLY B 1 233 ? 10.18 -21.719 -20.156 1 81.44 233 GLY B CA 1
ATOM 5539 C C . GLY B 1 233 ? 10.594 -21 -18.891 1 81.44 233 GLY B C 1
ATOM 5540 O O . GLY B 1 233 ? 11.594 -20.281 -18.875 1 81.44 233 GLY B O 1
ATOM 5541 N N . PHE B 1 234 ? 9.805 -21.219 -17.828 1 81.5 234 PHE B N 1
ATOM 5542 C CA . PHE B 1 234 ? 10.156 -20.641 -16.531 1 81.5 234 PHE B CA 1
ATOM 5543 C C . PHE B 1 234 ? 10.883 -21.672 -15.672 1 81.5 234 PHE B C 1
ATOM 5545 O O . PHE B 1 234 ? 10.297 -22.25 -14.75 1 81.5 234 PHE B O 1
ATOM 5552 N N . SER B 1 235 ? 12.086 -21.859 -16.016 1 76.94 235 SER B N 1
ATOM 5553 C CA . SER B 1 235 ? 12.914 -22.828 -15.312 1 76.94 235 SER B CA 1
ATOM 5554 C C . SER B 1 235 ? 14.219 -22.203 -14.836 1 76.94 235 SER B C 1
ATOM 5556 O O . SER B 1 235 ? 14.586 -21.109 -15.273 1 76.94 235 SER B O 1
ATOM 5558 N N . HIS B 1 236 ? 14.781 -22.906 -13.938 1 74.56 236 HIS B N 1
ATOM 5559 C CA . HIS B 1 236 ? 16.094 -22.469 -13.484 1 74.56 236 HIS B CA 1
ATOM 5560 C C . HIS B 1 236 ? 17.078 -22.375 -14.648 1 74.56 236 HIS B C 1
ATOM 5562 O O . HIS B 1 236 ? 17.891 -21.453 -14.695 1 74.56 236 HIS B O 1
ATOM 5568 N N . ALA B 1 237 ? 16.953 -23.328 -15.555 1 74.19 237 ALA B N 1
ATOM 5569 C CA . ALA B 1 237 ? 17.828 -23.312 -16.734 1 74.19 237 ALA B CA 1
ATOM 5570 C C . ALA B 1 237 ? 17.609 -22.047 -17.547 1 74.19 237 ALA B C 1
ATOM 5572 O O . ALA B 1 237 ? 18.562 -21.453 -18.047 1 74.19 237 ALA B O 1
ATOM 5573 N N . ALA B 1 238 ? 16.422 -21.656 -17.672 1 80.12 238 ALA B N 1
ATOM 5574 C CA . ALA B 1 238 ? 16.109 -20.453 -18.453 1 80.12 238 ALA B CA 1
ATOM 5575 C C . ALA B 1 238 ? 16.656 -19.203 -17.781 1 80.12 238 ALA B C 1
ATOM 5577 O O . ALA B 1 238 ? 17 -18.234 -18.469 1 80.12 238 ALA B O 1
ATOM 5578 N N . TRP B 1 239 ? 16.719 -19.234 -16.5 1 77.69 239 TRP B N 1
ATOM 5579 C CA . TRP B 1 239 ? 17.25 -18.109 -15.742 1 77.69 239 TRP B CA 1
ATOM 5580 C C . TRP B 1 239 ? 18.766 -18.016 -15.859 1 77.69 239 TRP B C 1
ATOM 5582 O O . TRP B 1 239 ? 19.328 -16.922 -15.953 1 77.69 239 TRP B O 1
ATOM 5592 N N . LEU B 1 240 ? 19.391 -19.203 -15.93 1 70.19 240 LEU B N 1
ATOM 5593 C CA . LEU B 1 240 ? 20.844 -19.266 -15.789 1 70.19 240 LEU B CA 1
ATOM 5594 C C . LEU B 1 240 ? 21.531 -19.344 -17.156 1 70.19 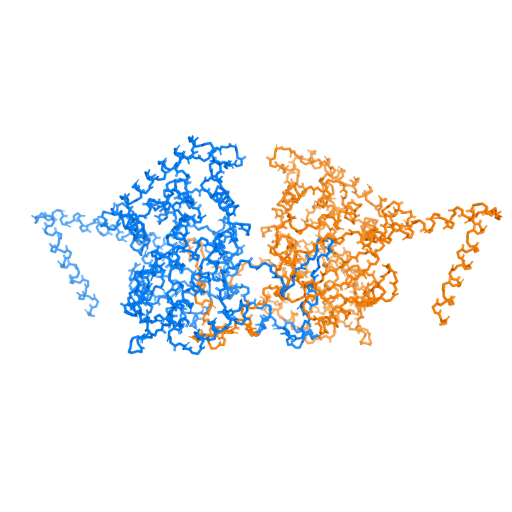240 LEU B C 1
ATOM 5596 O O . LEU B 1 240 ? 22.656 -18.875 -17.312 1 70.19 240 LEU B O 1
ATOM 5600 N N . LEU B 1 241 ? 20.875 -19.953 -18.094 1 73.56 241 LEU B N 1
ATOM 5601 C CA . LEU B 1 241 ? 21.516 -20.25 -19.359 1 73.56 241 LEU B CA 1
ATOM 5602 C C . LEU B 1 241 ? 21.062 -19.266 -20.438 1 73.56 241 LEU B C 1
ATOM 5604 O O . LEU B 1 241 ? 19.953 -18.734 -20.391 1 73.56 241 LEU B O 1
ATOM 5608 N N . PRO B 1 242 ? 21.953 -19.109 -21.344 1 78.12 242 PRO B N 1
ATOM 5609 C CA . PRO B 1 242 ? 21.547 -18.25 -22.469 1 78.12 242 PRO B CA 1
ATOM 5610 C C . PRO B 1 242 ? 20.344 -18.812 -23.234 1 78.12 242 PRO B C 1
ATOM 5612 O O . PRO B 1 242 ? 20.234 -20.031 -23.422 1 78.12 242 PRO B O 1
ATOM 5615 N N . GLY B 1 243 ? 19.562 -18 -23.688 1 79.38 243 GLY B N 1
ATOM 5616 C CA . GLY B 1 243 ? 18.297 -18.359 -24.312 1 79.38 243 GLY B CA 1
ATOM 5617 C C . GLY B 1 243 ? 18.484 -19.016 -25.672 1 79.38 243 GLY B C 1
ATOM 5618 O O . GLY B 1 243 ? 17.578 -19.703 -26.156 1 79.38 243 GLY B O 1
ATOM 5619 N N . TRP B 1 244 ? 19.688 -18.875 -26.234 1 82.62 244 TRP B N 1
ATOM 5620 C CA . TRP B 1 244 ? 19.891 -19.391 -27.578 1 82.62 244 TRP B CA 1
ATOM 5621 C C . TRP B 1 244 ? 20.312 -20.859 -27.547 1 82.62 244 TRP B C 1
ATOM 5623 O O . TRP B 1 244 ? 20.391 -21.516 -28.594 1 82.62 244 TRP B O 1
ATOM 5633 N N . LEU B 1 245 ? 20.531 -21.406 -26.328 1 83.75 245 LEU B N 1
ATOM 5634 C CA . LEU B 1 245 ? 20.922 -22.812 -26.234 1 83.75 245 LEU B CA 1
ATOM 5635 C C . LEU B 1 245 ? 19.781 -23.719 -26.672 1 83.75 245 LEU B C 1
ATOM 5637 O O . LEU B 1 245 ? 18.625 -23.516 -26.281 1 83.75 245 LEU B O 1
ATOM 5641 N N . PRO B 1 246 ? 20.078 -24.688 -27.469 1 87.19 246 PRO B N 1
ATOM 5642 C CA . PRO B 1 246 ? 19.031 -25.531 -28.031 1 87.19 246 PRO B CA 1
ATOM 5643 C C . PRO B 1 246 ? 18.562 -26.625 -27.078 1 87.19 246 PRO B C 1
ATOM 5645 O O . PRO B 1 246 ? 18.594 -27.812 -27.406 1 87.19 246 PRO B O 1
ATOM 5648 N N . LEU B 1 247 ? 18.078 -26.266 -25.984 1 87.25 247 LEU B N 1
ATOM 5649 C CA . LEU B 1 247 ? 17.516 -27.219 -25.031 1 87.25 247 LEU B CA 1
ATOM 5650 C C . LEU B 1 247 ? 16.109 -27.641 -25.438 1 87.25 247 LEU B C 1
ATOM 5652 O O . LEU B 1 247 ? 15.352 -26.828 -25.969 1 87.25 247 LEU B O 1
ATOM 5656 N N . PRO B 1 248 ? 15.812 -28.875 -25.234 1 89.38 248 PRO B N 1
ATOM 5657 C CA . PRO B 1 248 ? 14.469 -29.328 -25.609 1 89.38 248 PRO B CA 1
ATOM 5658 C C . PRO B 1 248 ? 13.359 -28.484 -25 1 89.38 248 PRO B C 1
ATOM 5660 O O . PRO B 1 248 ? 12.375 -28.156 -25.656 1 89.38 248 PRO B O 1
ATOM 5663 N N . SER B 1 249 ? 13.508 -28.062 -23.812 1 87 249 SER B N 1
ATOM 5664 C CA . SER B 1 249 ? 12.5 -27.25 -23.156 1 87 249 SER B CA 1
ATOM 5665 C C . SER B 1 249 ? 12.367 -25.875 -23.828 1 87 249 SER B C 1
ATOM 5667 O O . SER B 1 249 ? 11.266 -25.344 -23.938 1 87 249 SER B O 1
ATOM 5669 N N . PHE B 1 250 ? 13.438 -25.344 -24.312 1 90.75 250 PHE B N 1
ATOM 5670 C CA . PHE B 1 250 ? 13.406 -24.062 -24.984 1 90.75 250 PHE B CA 1
ATOM 5671 C C . PHE B 1 250 ? 12.703 -24.172 -26.328 1 90.75 250 PHE B C 1
ATOM 5673 O O . PHE B 1 250 ? 11.938 -23.281 -26.719 1 90.75 250 PHE B O 1
ATOM 5680 N N . ARG B 1 251 ? 13.008 -25.25 -26.938 1 92.5 251 ARG B N 1
ATOM 5681 C CA . ARG B 1 251 ? 12.383 -25.469 -28.25 1 92.5 251 ARG B CA 1
ATOM 5682 C C . ARG B 1 251 ? 10.875 -25.656 -28.109 1 92.5 251 ARG B C 1
ATOM 5684 O O . ARG B 1 251 ? 10.102 -25.125 -28.906 1 92.5 251 ARG B O 1
ATOM 5691 N N . ARG B 1 252 ? 10.531 -26.438 -27.172 1 92.69 252 ARG B N 1
ATOM 5692 C CA . ARG B 1 252 ? 9.109 -26.641 -26.922 1 92.69 252 ARG B CA 1
ATOM 5693 C C . ARG B 1 252 ? 8.43 -25.328 -26.547 1 92.69 252 ARG B C 1
ATOM 5695 O O . ARG B 1 252 ? 7.324 -25.031 -27 1 92.69 252 ARG B O 1
ATOM 5702 N N . ARG B 1 253 ? 9.047 -24.578 -25.719 1 92.56 253 ARG B N 1
ATOM 5703 C CA . ARG B 1 253 ? 8.547 -23.266 -25.328 1 92.56 253 ARG B CA 1
ATOM 5704 C C . ARG B 1 253 ? 8.336 -22.375 -26.531 1 92.56 253 ARG B C 1
ATOM 5706 O O . ARG B 1 253 ? 7.266 -21.766 -26.688 1 92.56 253 ARG B O 1
ATOM 5713 N N . ASP B 1 254 ? 9.32 -22.297 -27.406 1 94.5 254 ASP B N 1
ATOM 5714 C CA . ASP B 1 254 ? 9.258 -21.406 -28.562 1 94.5 254 ASP B CA 1
ATOM 5715 C C . ASP B 1 254 ? 8.164 -21.844 -29.531 1 94.5 254 ASP B C 1
ATOM 5717 O O . ASP B 1 254 ? 7.469 -21.016 -30.109 1 94.5 254 ASP B O 1
ATOM 5721 N N . ARG B 1 255 ? 8.109 -23.125 -29.688 1 94.75 255 ARG B N 1
ATOM 5722 C CA . ARG B 1 255 ? 7.051 -23.656 -30.547 1 94.75 255 ARG B CA 1
ATOM 5723 C C . ARG B 1 255 ? 5.672 -23.344 -29.969 1 94.75 255 ARG B C 1
ATOM 5725 O O . ARG B 1 255 ? 4.762 -22.953 -30.688 1 94.75 255 ARG B O 1
ATOM 5732 N N . ALA B 1 256 ? 5.527 -23.609 -28.703 1 94.44 256 ALA B N 1
ATOM 5733 C CA . ALA B 1 256 ? 4.266 -23.328 -28.016 1 94.44 256 ALA B CA 1
ATOM 5734 C C . ALA B 1 256 ? 3.902 -21.859 -28.125 1 94.44 256 ALA B C 1
ATOM 5736 O O . ALA B 1 256 ? 2.738 -21.5 -28.328 1 94.44 256 ALA B O 1
ATOM 5737 N N . HIS B 1 257 ? 4.871 -21 -27.984 1 94.81 257 HIS B N 1
ATOM 5738 C CA . HIS B 1 257 ? 4.652 -19.562 -28.094 1 94.81 257 HIS B CA 1
ATOM 5739 C C . HIS B 1 257 ? 4.066 -19.203 -29.453 1 94.81 257 HIS B C 1
ATOM 5741 O O . HIS B 1 257 ? 3.086 -18.453 -29.531 1 94.81 257 HIS B O 1
ATOM 5747 N N . ARG B 1 258 ? 4.641 -19.75 -30.484 1 95.19 258 ARG B N 1
ATOM 5748 C CA . ARG B 1 258 ? 4.188 -19.453 -31.828 1 95.19 258 ARG B CA 1
ATOM 5749 C C . ARG B 1 258 ? 2.762 -19.953 -32.062 1 95.19 258 ARG B C 1
ATOM 5751 O O . ARG B 1 258 ? 1.935 -19.25 -32.625 1 95.19 258 ARG B O 1
ATOM 5758 N N . GLU B 1 259 ? 2.508 -21.094 -31.578 1 93.62 259 GLU B N 1
ATOM 5759 C CA . GLU B 1 259 ? 1.191 -21.688 -31.781 1 93.62 259 GLU B CA 1
ATOM 5760 C C . GLU B 1 259 ? 0.117 -20.922 -31 1 93.62 259 GLU B C 1
ATOM 5762 O O . GLU B 1 259 ? -0.972 -20.672 -31.531 1 93.62 259 GLU B O 1
ATOM 5767 N N . ILE B 1 260 ? 0.398 -20.562 -29.844 1 92.31 260 ILE B N 1
ATOM 5768 C CA . ILE B 1 260 ? -0.566 -19.844 -29.031 1 92.31 260 ILE B CA 1
ATOM 5769 C C . ILE B 1 260 ? -0.804 -18.453 -29.609 1 92.31 260 ILE B C 1
ATOM 5771 O O . ILE B 1 260 ? -1.939 -17.969 -29.641 1 92.31 260 ILE B O 1
ATOM 5775 N N . LYS B 1 261 ? 0.218 -17.828 -30.047 1 94.31 261 LYS B N 1
ATOM 5776 C CA . LYS B 1 261 ? 0.055 -16.531 -30.688 1 94.31 261 LYS B CA 1
ATOM 5777 C C . LYS B 1 261 ? -0.883 -16.625 -31.891 1 94.31 261 LYS B C 1
ATOM 5779 O O . LYS B 1 261 ? -1.707 -15.734 -32.094 1 94.31 261 LYS B O 1
ATOM 5784 N N . ASN B 1 262 ? -0.683 -17.672 -32.562 1 93.38 262 ASN B N 1
ATOM 5785 C CA . ASN B 1 262 ? -1.536 -17.859 -33.75 1 93.38 262 ASN B CA 1
ATOM 5786 C C . ASN B 1 262 ? -3.006 -17.984 -33.344 1 93.38 262 ASN B C 1
ATOM 5788 O O . ASN B 1 262 ? -3.887 -17.484 -34.031 1 93.38 262 ASN B O 1
ATOM 5792 N N . ILE B 1 263 ? -3.201 -18.672 -32.344 1 90.31 263 ILE B N 1
ATOM 5793 C CA . ILE B 1 263 ? -4.562 -18.812 -31.844 1 90.31 263 ILE B CA 1
ATOM 5794 C C . ILE B 1 263 ? -5.117 -17.438 -31.469 1 90.31 263 ILE B C 1
ATOM 5796 O O . ILE B 1 263 ? -6.25 -17.094 -31.828 1 90.31 263 ILE B O 1
ATOM 5800 N N . PHE B 1 264 ? -4.332 -16.625 -30.844 1 92.62 264 PHE B N 1
ATOM 5801 C CA . PHE B 1 264 ? -4.785 -15.312 -30.406 1 92.62 264 PHE B CA 1
ATOM 5802 C C . PHE B 1 264 ? -4.969 -14.375 -31.594 1 92.62 264 PHE B C 1
ATOM 5804 O O . PHE B 1 264 ? -5.871 -13.531 -31.594 1 92.62 264 PHE B O 1
ATOM 5811 N N . TYR B 1 265 ? -4.078 -14.531 -32.625 1 94.12 265 TYR B N 1
ATOM 5812 C CA . TYR B 1 265 ? -4.246 -13.727 -33.812 1 94.12 265 TYR B CA 1
ATOM 5813 C C . TYR B 1 265 ? -5.605 -13.984 -34.469 1 94.12 265 TYR B C 1
ATOM 5815 O O . TYR B 1 265 ? -6.289 -13.055 -34.875 1 94.12 265 TYR B O 1
ATOM 5823 N N . LYS B 1 266 ? -5.926 -15.219 -34.469 1 91.56 266 LYS B N 1
ATOM 5824 C CA . LYS B 1 266 ? -7.219 -15.586 -35.031 1 91.56 266 LYS B CA 1
ATOM 5825 C C . LYS B 1 266 ? -8.367 -15.023 -34.219 1 91.56 266 LYS B C 1
ATOM 5827 O O . LYS B 1 266 ? -9.359 -14.539 -34.75 1 91.56 266 LYS B O 1
ATOM 5832 N N . ALA B 1 267 ? -8.258 -15.102 -32.969 1 89.75 267 ALA B N 1
ATOM 5833 C CA . ALA B 1 267 ? -9.289 -14.578 -32.094 1 89.75 267 ALA B CA 1
ATOM 5834 C C . ALA B 1 267 ? -9.43 -13.062 -32.25 1 89.75 267 ALA B C 1
ATOM 5836 O O . ALA B 1 267 ? -10.539 -12.531 -32.219 1 89.75 267 ALA B O 1
ATOM 5837 N N . ILE B 1 268 ? -8.305 -12.367 -32.375 1 92.69 268 ILE B N 1
ATOM 5838 C CA . ILE B 1 268 ? -8.281 -10.922 -32.531 1 92.69 268 ILE B CA 1
ATOM 5839 C C . ILE B 1 268 ? -8.992 -10.531 -33.812 1 92.69 268 ILE B C 1
ATOM 5841 O O . ILE B 1 268 ? -9.828 -9.625 -33.844 1 92.69 268 ILE B O 1
ATOM 5845 N N . GLN B 1 269 ? -8.672 -11.281 -34.844 1 93.19 269 GLN B N 1
ATOM 5846 C CA . GLN B 1 269 ? -9.281 -11.008 -36.156 1 93.19 269 GLN B CA 1
ATOM 5847 C C . GLN B 1 269 ? -10.789 -11.234 -36.094 1 93.19 269 GLN B C 1
ATOM 5849 O O . GLN B 1 269 ? -11.562 -10.422 -36.625 1 93.19 269 GLN B O 1
ATOM 5854 N N . LYS B 1 270 ? -11.141 -12.273 -35.5 1 90 270 LYS B N 1
ATOM 5855 C CA . LYS B 1 270 ? -12.562 -12.578 -35.375 1 90 270 LYS B CA 1
ATOM 5856 C C . LYS B 1 270 ? -13.289 -11.5 -34.594 1 90 270 LYS B C 1
ATOM 5858 O O . LYS B 1 270 ? -14.406 -11.109 -34.938 1 90 270 LYS B O 1
ATOM 5863 N N . ARG B 1 271 ? -12.711 -11.047 -33.531 1 90.25 271 ARG B N 1
ATOM 5864 C CA . ARG B 1 271 ? -13.312 -10.008 -32.719 1 90.25 271 ARG B CA 1
ATOM 5865 C C . ARG B 1 271 ? -13.477 -8.711 -33.5 1 90.25 271 ARG B C 1
ATOM 5867 O O . ARG B 1 271 ? -14.492 -8.023 -33.344 1 90.25 271 ARG B O 1
ATOM 5874 N N . ARG B 1 272 ? -12.516 -8.391 -34.25 1 91.06 272 ARG B N 1
ATOM 5875 C CA . ARG B 1 272 ? -12.562 -7.16 -35.031 1 91.06 272 ARG B CA 1
ATOM 5876 C C . ARG B 1 272 ? -13.664 -7.227 -36.062 1 91.06 272 ARG B C 1
ATOM 5878 O O . ARG B 1 272 ? -14.25 -6.203 -36.438 1 91.06 272 ARG B O 1
ATOM 5885 N N . GLN B 1 273 ? -13.953 -8.445 -36.469 1 91.06 273 GLN B N 1
ATOM 5886 C CA . GLN B 1 273 ? -14.969 -8.641 -37.531 1 91.06 273 GLN B CA 1
ATOM 5887 C C . GLN B 1 273 ? -16.359 -8.742 -36.906 1 91.06 273 GLN B C 1
ATOM 5889 O O . GLN B 1 273 ? -17.359 -8.594 -37.625 1 91.06 273 GLN B O 1
ATOM 5894 N N . SER B 1 274 ? -16.281 -8.961 -35.656 1 87.06 274 SER B N 1
ATOM 5895 C CA . SER B 1 274 ? -17.562 -9.125 -34.969 1 87.06 274 SER B CA 1
ATOM 5896 C C . SER B 1 274 ? -18.172 -7.781 -34.625 1 87.06 274 SER B C 1
ATOM 5898 O O . SER B 1 274 ? -17.453 -6.84 -34.281 1 87.06 274 SER B O 1
ATOM 5900 N N . GLU B 1 275 ? -19.5 -7.66 -34.688 1 81.69 275 GLU B N 1
ATOM 5901 C CA . GLU B 1 275 ? -20.219 -6.449 -34.312 1 81.69 275 GLU B CA 1
ATOM 5902 C C . GLU B 1 275 ? -20.469 -6.414 -32.812 1 81.69 275 GLU B C 1
ATOM 5904 O O . GLU B 1 275 ? -20.688 -5.344 -32.25 1 81.69 275 GLU B O 1
ATOM 5909 N N . GLU B 1 276 ? -20.453 -7.59 -32.25 1 81.38 276 GLU B N 1
ATOM 5910 C CA . GLU B 1 276 ? -20.734 -7.676 -30.828 1 81.38 276 GLU B CA 1
ATOM 5911 C C . GLU B 1 276 ? -19.5 -7.305 -30 1 81.38 276 GLU B C 1
ATOM 5913 O O . GLU B 1 276 ? -18.406 -7.812 -30.25 1 81.38 276 GLU B O 1
ATOM 5918 N N . LYS B 1 277 ? -19.703 -6.293 -29.172 1 80.62 277 LYS B N 1
ATOM 5919 C CA . LYS B 1 277 ? -18.625 -5.93 -28.25 1 80.62 277 LYS B CA 1
ATOM 5920 C C . LYS B 1 277 ? -18.812 -6.617 -26.906 1 80.62 277 LYS B C 1
ATOM 5922 O O . LYS B 1 277 ? -19.859 -6.477 -26.266 1 80.62 277 LYS B O 1
ATOM 5927 N N . LEU B 1 278 ? -17.859 -7.504 -26.609 1 80.12 278 LEU B N 1
ATOM 5928 C CA . LEU B 1 278 ? -17.906 -8.211 -25.344 1 80.12 278 LEU B CA 1
ATOM 5929 C C . LEU B 1 278 ? -17.094 -7.457 -24.281 1 80.12 278 LEU B C 1
ATOM 5931 O O . LEU B 1 278 ? -16.219 -6.652 -24.609 1 80.12 278 LEU B O 1
ATOM 5935 N N . ASP B 1 279 ? -17.484 -7.703 -23.062 1 79.94 279 ASP B N 1
ATOM 5936 C CA . ASP B 1 279 ? -16.812 -7.023 -21.953 1 79.94 279 ASP B CA 1
ATOM 5937 C C . ASP B 1 279 ? -15.766 -7.922 -21.312 1 79.94 279 ASP B C 1
ATOM 5939 O O . ASP B 1 279 ? -15.953 -8.406 -20.203 1 79.94 279 ASP B O 1
ATOM 5943 N N . ASP B 1 280 ? -14.734 -8.156 -22.078 1 86.06 280 ASP B N 1
ATOM 5944 C CA . ASP B 1 280 ? -13.625 -8.938 -21.547 1 86.06 280 ASP B CA 1
ATOM 5945 C C . ASP B 1 280 ? -12.289 -8.242 -21.812 1 86.06 280 ASP B C 1
ATOM 5947 O O . ASP B 1 280 ? -12.258 -7.148 -22.375 1 86.06 280 ASP B O 1
ATOM 5951 N N . ILE B 1 281 ? -11.227 -8.828 -21.406 1 91.56 281 ILE B N 1
ATOM 5952 C CA . ILE B 1 281 ? -9.93 -8.172 -21.438 1 91.56 281 ILE B CA 1
ATOM 5953 C C . ILE B 1 281 ? -9.445 -8.062 -22.891 1 91.56 281 ILE B C 1
ATOM 5955 O O . ILE B 1 281 ? -8.781 -7.086 -23.25 1 91.56 281 ILE B O 1
ATOM 5959 N N . LEU B 1 282 ? -9.781 -9.047 -23.688 1 91.12 282 LEU B N 1
ATOM 5960 C CA . LEU B 1 282 ? -9.414 -8.953 -25.094 1 91.12 282 LEU B CA 1
ATOM 5961 C C . LEU B 1 282 ? -9.977 -7.676 -25.719 1 91.12 282 LEU B C 1
ATOM 5963 O O . LEU B 1 282 ? -9.242 -6.93 -26.375 1 91.12 282 LEU B O 1
ATOM 5967 N N . GLN B 1 283 ? -11.203 -7.445 -25.5 1 90.5 283 GLN B N 1
ATOM 5968 C CA . GLN B 1 283 ? -11.828 -6.242 -26.047 1 90.5 283 GLN B CA 1
ATOM 5969 C C . GLN B 1 283 ? -11.195 -4.984 -25.453 1 90.5 283 GLN B C 1
ATOM 5971 O O . GLN B 1 283 ? -10.992 -3.998 -26.156 1 90.5 283 GLN B O 1
ATOM 5976 N N . THR B 1 284 ? -10.93 -5.059 -24.203 1 91.19 284 THR B N 1
ATOM 5977 C CA . THR B 1 284 ? -10.289 -3.934 -23.531 1 91.19 284 THR B CA 1
ATOM 5978 C C . THR B 1 284 ? -8.969 -3.59 -24.188 1 91.19 284 THR B C 1
ATOM 5980 O O . THR B 1 284 ? -8.68 -2.416 -24.438 1 91.19 284 THR B O 1
ATOM 5983 N N . LEU B 1 285 ? -8.188 -4.559 -24.484 1 94.88 285 LEU B N 1
ATOM 5984 C CA . LEU B 1 285 ? -6.875 -4.332 -25.078 1 94.88 285 LEU B CA 1
ATOM 5985 C C . LEU B 1 285 ? -7.02 -3.803 -26.5 1 94.88 285 LEU B C 1
ATOM 5987 O O . LEU B 1 285 ? -6.25 -2.938 -26.938 1 94.88 285 LEU B O 1
ATOM 5991 N N . LEU B 1 286 ? -7.992 -4.277 -27.188 1 92.94 286 LEU B N 1
ATOM 5992 C CA . LEU B 1 286 ? -8.211 -3.842 -28.562 1 92.94 286 LEU B CA 1
ATOM 5993 C C . LEU B 1 286 ? -8.648 -2.381 -28.609 1 92.94 286 LEU B C 1
ATOM 5995 O O . LEU B 1 286 ? -8.367 -1.673 -29.578 1 92.94 286 LEU B O 1
ATOM 5999 N N . ASP B 1 287 ? -9.242 -1.968 -27.547 1 92.06 287 ASP B N 1
ATOM 6000 C CA . ASP B 1 287 ? -9.758 -0.604 -27.5 1 92.06 287 ASP B CA 1
ATOM 6001 C C . ASP B 1 287 ? -8.758 0.337 -26.828 1 92.06 287 ASP B C 1
ATOM 6003 O O . ASP B 1 287 ? -8.977 1.551 -26.781 1 92.06 287 ASP B O 1
ATOM 6007 N N . SER B 1 288 ? -7.715 -0.186 -26.297 1 94.31 288 SER B N 1
ATOM 6008 C CA . SER B 1 288 ? -6.77 0.614 -25.531 1 94.31 288 SER B CA 1
ATOM 6009 C C . SER B 1 288 ? -5.73 1.269 -26.438 1 94.31 288 SER B C 1
ATOM 6011 O O . SER B 1 288 ? -5.441 0.765 -27.531 1 94.31 288 SER B O 1
ATOM 6013 N N . THR B 1 289 ? -5.191 2.438 -25.953 1 94.56 289 THR B N 1
ATOM 6014 C CA . THR B 1 289 ? -4.066 3.125 -26.578 1 94.56 289 THR B CA 1
ATOM 6015 C C . THR B 1 289 ? -3.041 3.547 -25.531 1 94.56 289 THR B C 1
ATOM 6017 O O . THR B 1 289 ? -3.387 3.742 -24.359 1 94.56 289 THR B O 1
ATOM 6020 N N . TYR B 1 290 ? -1.868 3.598 -26 1 92.94 290 TYR B N 1
ATOM 6021 C CA . TYR B 1 290 ? -0.838 4.156 -25.141 1 92.94 290 TYR B CA 1
ATOM 6022 C C . TYR B 1 290 ? -1.024 5.66 -24.969 1 92.94 290 TYR B C 1
ATOM 6024 O O . TYR B 1 290 ? -1.798 6.281 -25.703 1 92.94 290 TYR B O 1
ATOM 6032 N N . LYS B 1 291 ? -0.313 6.207 -24.094 1 82.69 291 LYS B N 1
ATOM 6033 C CA . LYS B 1 291 ? -0.393 7.637 -23.797 1 82.69 291 LYS B CA 1
ATOM 6034 C C . LYS B 1 291 ? -0.036 8.469 -25.031 1 82.69 291 LYS B C 1
ATOM 6036 O O . LYS B 1 291 ? -0.566 9.562 -25.219 1 82.69 291 LYS B O 1
ATOM 6041 N N . ASP B 1 292 ? 0.77 7.922 -25.797 1 86.31 292 ASP B N 1
ATOM 6042 C CA . ASP B 1 292 ? 1.193 8.648 -26.984 1 86.31 292 ASP B CA 1
ATOM 6043 C C . ASP B 1 292 ? 0.185 8.477 -28.125 1 86.31 292 ASP B C 1
ATOM 6045 O O . ASP B 1 292 ? 0.409 8.961 -29.234 1 86.31 292 ASP B O 1
ATOM 6049 N N . GLY B 1 293 ? -0.879 7.77 -27.891 1 89.12 293 GLY B N 1
ATOM 6050 C CA . GLY B 1 293 ? -1.968 7.637 -28.844 1 89.12 293 GLY B CA 1
ATOM 6051 C C . GLY B 1 293 ? -1.861 6.387 -29.703 1 89.12 293 GLY B C 1
ATOM 6052 O O . GLY B 1 293 ? -2.801 6.039 -30.422 1 89.12 293 GLY B O 1
ATOM 6053 N N . ARG B 1 294 ? -0.825 5.766 -29.672 1 94 294 ARG B N 1
ATOM 6054 C CA . ARG B 1 294 ? -0.617 4.574 -30.5 1 94 294 ARG B CA 1
ATOM 6055 C C . ARG B 1 294 ? -1.434 3.398 -29.969 1 94 294 ARG B C 1
ATOM 6057 O O . ARG B 1 294 ? -1.405 3.105 -28.766 1 94 294 ARG B O 1
ATOM 6064 N N . PRO B 1 295 ? -2.107 2.662 -30.891 1 95.31 295 PRO B N 1
ATOM 6065 C CA . PRO B 1 295 ? -2.795 1.442 -30.453 1 95.31 295 PRO B CA 1
ATOM 6066 C C . PRO B 1 295 ? -1.837 0.278 -30.219 1 95.31 295 PRO B C 1
ATOM 6068 O O . PRO B 1 295 ? -0.687 0.319 -30.656 1 95.31 295 PRO B O 1
ATOM 6071 N N . LEU B 1 296 ? -2.307 -0.723 -29.531 1 97.19 296 LEU B N 1
ATOM 6072 C CA . LEU B 1 296 ? -1.52 -1.94 -29.375 1 97.19 296 LEU B CA 1
ATOM 6073 C C . LEU B 1 296 ? -1.469 -2.736 -30.672 1 97.19 296 LEU B C 1
ATOM 6075 O O . LEU B 1 296 ? -2.473 -2.836 -31.391 1 97.19 296 LEU B O 1
ATOM 6079 N N . THR B 1 297 ? -0.292 -3.25 -30.922 1 96.69 297 THR B N 1
ATOM 6080 C CA . THR B 1 297 ? -0.177 -4.164 -32.062 1 96.69 297 THR B CA 1
ATOM 6081 C C . THR B 1 297 ? -0.776 -5.523 -31.703 1 96.69 297 THR B C 1
ATOM 6083 O O . THR B 1 297 ? -0.939 -5.859 -30.531 1 96.69 297 THR B O 1
ATOM 6086 N N . ASP B 1 298 ? -1.05 -6.352 -32.719 1 96.31 298 ASP B N 1
ATOM 6087 C CA . ASP B 1 298 ? -1.552 -7.699 -32.5 1 96.31 298 ASP B CA 1
ATOM 6088 C C . ASP B 1 298 ? -0.547 -8.531 -31.703 1 96.31 298 ASP B C 1
ATOM 6090 O O . ASP B 1 298 ? -0.935 -9.375 -30.891 1 96.31 298 ASP B O 1
ATOM 6094 N N . ASP B 1 299 ? 0.678 -8.242 -31.969 1 96.56 299 ASP B N 1
ATOM 6095 C CA . ASP B 1 299 ? 1.731 -8.945 -31.25 1 96.56 299 ASP B CA 1
ATOM 6096 C C . ASP B 1 299 ? 1.705 -8.602 -29.766 1 96.56 299 ASP B C 1
ATOM 6098 O O . ASP B 1 299 ? 1.866 -9.477 -28.906 1 96.56 299 ASP B O 1
ATOM 6102 N N . GLU B 1 300 ? 1.502 -7.387 -29.5 1 97.19 300 GLU B N 1
ATOM 6103 C CA . GLU B 1 300 ? 1.433 -6.941 -28.109 1 97.19 300 GLU B CA 1
ATOM 6104 C C . GLU B 1 300 ? 0.189 -7.492 -27.406 1 97.19 300 GLU B C 1
ATOM 6106 O O . GLU B 1 300 ? 0.262 -7.961 -26.281 1 97.19 300 GLU B O 1
ATOM 6111 N N . VAL B 1 301 ? -0.927 -7.438 -28.109 1 96.56 301 VAL B N 1
ATOM 6112 C CA . VAL B 1 301 ? -2.174 -7.945 -27.547 1 96.56 301 VAL B CA 1
ATOM 6113 C C . VAL B 1 301 ? -2.033 -9.438 -27.234 1 96.56 301 VAL B C 1
ATOM 6115 O O . VAL B 1 301 ? -2.355 -9.883 -26.141 1 96.56 301 VAL B O 1
ATOM 6118 N N . ALA B 1 302 ? -1.511 -10.156 -28.188 1 95.62 302 ALA B N 1
ATOM 6119 C CA . ALA B 1 302 ? -1.32 -11.594 -28 1 95.62 302 ALA B CA 1
ATOM 6120 C C . ALA B 1 302 ? -0.375 -11.875 -26.828 1 95.62 302 ALA B C 1
ATOM 6122 O O . ALA B 1 302 ? -0.647 -12.742 -26 1 95.62 302 ALA B O 1
ATOM 6123 N N . GLY B 1 303 ? 0.706 -11.188 -26.828 1 96.06 303 GLY B N 1
ATOM 6124 C CA . GLY B 1 303 ? 1.668 -11.359 -25.75 1 96.06 303 GLY B CA 1
ATOM 6125 C C . GLY B 1 303 ? 1.096 -11.039 -24.375 1 96.06 303 GLY B C 1
ATOM 6126 O O . GLY B 1 303 ? 1.354 -11.758 -23.406 1 96.06 303 GLY B O 1
ATOM 6127 N N . MET B 1 304 ? 0.343 -9.992 -24.328 1 95.88 304 MET B N 1
ATOM 6128 C CA . MET B 1 304 ? -0.269 -9.586 -23.062 1 95.88 304 MET B CA 1
ATOM 6129 C C . MET B 1 304 ? -1.295 -10.609 -22.594 1 95.88 304 MET B C 1
ATOM 6131 O O . MET B 1 304 ? -1.4 -10.891 -21.406 1 95.88 304 MET B O 1
ATOM 6135 N N . LEU B 1 305 ? -1.983 -11.164 -23.516 1 93.56 305 LEU B N 1
ATOM 6136 C CA . LEU B 1 305 ? -2.957 -12.195 -23.172 1 93.56 305 LEU B CA 1
ATOM 6137 C C . LEU B 1 305 ? -2.26 -13.469 -22.688 1 93.56 305 LEU B C 1
ATOM 6139 O O . LEU B 1 305 ? -2.732 -14.125 -21.766 1 93.56 305 LEU B O 1
ATOM 6143 N N . ILE B 1 306 ? -1.193 -13.805 -23.281 1 92.69 306 ILE B N 1
ATOM 6144 C CA . ILE B 1 306 ? -0.395 -14.938 -22.828 1 92.69 306 ILE B CA 1
ATOM 6145 C C . ILE B 1 306 ? 0.064 -14.695 -21.391 1 92.69 306 ILE B C 1
ATOM 6147 O O . ILE B 1 306 ? -0.099 -15.562 -20.516 1 92.69 306 ILE B O 1
ATOM 6151 N N . GLY B 1 307 ? 0.622 -13.539 -21.172 1 92 307 GLY B N 1
ATOM 6152 C CA . GLY B 1 307 ? 1.078 -13.18 -19.828 1 92 307 GLY B CA 1
ATOM 6153 C C . GLY B 1 307 ? -0.029 -13.203 -18.797 1 92 307 GLY B C 1
ATOM 6154 O O . GLY B 1 307 ? 0.172 -13.68 -17.672 1 92 307 GLY B O 1
ATOM 6155 N N . LEU B 1 308 ? -1.12 -12.711 -19.203 1 91.5 308 LEU B N 1
ATOM 6156 C CA . LEU B 1 308 ? -2.268 -12.648 -18.312 1 91.5 308 LEU B CA 1
ATOM 6157 C C . LEU B 1 308 ? -2.662 -14.039 -17.828 1 91.5 308 LEU B C 1
ATOM 6159 O O . LEU B 1 308 ? -2.953 -14.234 -16.641 1 91.5 308 LEU B O 1
ATOM 6163 N N . LEU B 1 309 ? -2.701 -14.961 -18.688 1 87.44 309 LEU B N 1
ATOM 6164 C CA . LEU B 1 309 ? -3.123 -16.312 -18.344 1 87.44 309 LEU B CA 1
ATOM 6165 C C . LEU B 1 309 ? -2.039 -17.031 -17.547 1 87.44 309 LEU B C 1
ATOM 6167 O O . LEU B 1 309 ? -2.334 -17.719 -16.562 1 87.44 309 LEU B O 1
ATOM 6171 N N . LEU B 1 310 ? -0.802 -16.844 -17.891 1 86.5 310 LEU B N 1
ATOM 6172 C CA . LEU B 1 310 ? 0.291 -17.609 -17.312 1 86.5 310 LEU B CA 1
ATOM 6173 C C . LEU B 1 310 ? 0.679 -17.031 -15.945 1 86.5 310 LEU B C 1
ATOM 6175 O O . LEU B 1 310 ? 1.116 -17.781 -15.062 1 86.5 310 LEU B O 1
ATOM 6179 N N . ALA B 1 311 ? 0.584 -15.781 -15.773 1 85.06 311 ALA B N 1
ATOM 6180 C CA . ALA B 1 311 ? 1.043 -15.133 -14.547 1 85.06 311 ALA B CA 1
ATOM 6181 C C . ALA B 1 311 ? 0.269 -15.641 -13.336 1 85.06 311 ALA B C 1
ATOM 6183 O O . ALA B 1 311 ? 0.826 -15.766 -12.242 1 85.06 311 ALA B O 1
ATOM 6184 N N . GLY B 1 312 ? -0.904 -15.969 -13.492 1 82.19 312 GLY B N 1
ATOM 6185 C CA . GLY B 1 312 ? -1.7 -16.391 -12.352 1 82.19 312 GLY B CA 1
ATOM 6186 C C . GLY B 1 312 ? -1.903 -17.891 -12.273 1 82.19 312 GLY B C 1
ATOM 6187 O O . GLY B 1 312 ? -2.25 -18.422 -11.219 1 82.19 312 GLY B O 1
ATOM 6188 N N . GLN B 1 313 ? -1.586 -18.531 -13.266 1 84.25 313 GLN B N 1
ATOM 6189 C CA . GLN B 1 313 ? -1.965 -19.938 -13.367 1 84.25 313 GLN B CA 1
ATOM 6190 C C . GLN B 1 313 ? -1.164 -20.797 -12.398 1 84.25 313 GLN B C 1
ATOM 6192 O O . GLN B 1 313 ? -1.74 -21.516 -11.578 1 84.25 313 GLN B O 1
ATOM 6197 N N . HIS B 1 314 ? 0.078 -20.672 -12.414 1 82.81 314 HIS B N 1
ATOM 6198 C CA . HIS B 1 314 ? 0.923 -21.562 -11.609 1 82.81 314 HIS B CA 1
ATOM 6199 C C . HIS B 1 314 ? 0.776 -21.266 -10.125 1 82.81 314 HIS B C 1
ATOM 6201 O O . HIS B 1 314 ? 0.726 -22.188 -9.305 1 82.81 314 HIS B O 1
ATOM 6207 N N . THR B 1 315 ? 0.713 -20 -9.883 1 89.25 315 THR B N 1
ATOM 6208 C CA . THR B 1 315 ? 0.579 -19.609 -8.484 1 89.25 315 THR B CA 1
ATOM 6209 C C . THR B 1 315 ? -0.78 -20.031 -7.93 1 89.25 315 THR B C 1
ATOM 6211 O O . THR B 1 315 ? -0.864 -20.594 -6.84 1 89.25 315 THR B O 1
ATOM 6214 N N . SER B 1 316 ? -1.811 -19.828 -8.703 1 92.94 316 SER B N 1
ATOM 6215 C CA . SER B 1 316 ? -3.154 -20.172 -8.25 1 92.94 316 SER B CA 1
ATOM 6216 C C . SER B 1 316 ? -3.326 -21.688 -8.141 1 92.94 316 SER B C 1
ATOM 6218 O O . SER B 1 316 ? -3.938 -22.172 -7.188 1 92.94 316 SER B O 1
ATOM 6220 N N . SER B 1 317 ? -2.834 -22.453 -9.086 1 91.75 317 SER B N 1
ATOM 6221 C CA . SER B 1 317 ? -2.934 -23.906 -9.047 1 91.75 317 SER B CA 1
ATOM 6222 C C . SER B 1 317 ? -2.176 -24.484 -7.859 1 91.75 317 SER B C 1
ATOM 6224 O O . SER B 1 317 ? -2.674 -25.375 -7.176 1 91.75 317 SER B O 1
ATOM 6226 N N . THR B 1 318 ? -0.954 -23.969 -7.68 1 91.44 318 THR B N 1
ATOM 6227 C CA . THR B 1 318 ? -0.127 -24.438 -6.57 1 91.44 318 THR B CA 1
ATOM 6228 C C . THR B 1 318 ? -0.793 -24.125 -5.234 1 91.44 318 THR B C 1
ATOM 6230 O O . THR B 1 318 ? -0.907 -24.984 -4.371 1 91.44 318 THR B O 1
ATOM 6233 N N . THR B 1 319 ? -1.239 -22.875 -5.078 1 93.62 319 THR B N 1
ATOM 6234 C CA . THR B 1 319 ? -1.909 -22.469 -3.85 1 93.62 319 THR B CA 1
ATOM 6235 C C . THR B 1 319 ? -3.158 -23.312 -3.604 1 93.62 319 THR B C 1
ATOM 6237 O O . THR B 1 319 ? -3.398 -23.75 -2.48 1 93.62 319 THR B O 1
ATOM 6240 N N . SER B 1 320 ? -3.898 -23.531 -4.613 1 95.12 320 SER B N 1
ATOM 6241 C CA . SER B 1 320 ? -5.125 -24.312 -4.508 1 95.12 320 SER B CA 1
ATOM 6242 C C . SER B 1 320 ? -4.828 -25.75 -4.145 1 95.12 320 SER B C 1
ATOM 6244 O O . SER B 1 320 ? -5.559 -26.375 -3.363 1 95.12 320 SER B O 1
ATOM 6246 N N . ALA B 1 321 ? -3.803 -26.281 -4.738 1 94.75 321 ALA B N 1
ATOM 6247 C CA . ALA B 1 321 ? -3.432 -27.672 -4.438 1 94.75 321 ALA B CA 1
ATOM 6248 C C . ALA B 1 321 ? -3.023 -27.812 -2.975 1 94.75 321 ALA B C 1
ATOM 6250 O O . ALA B 1 321 ? -3.471 -28.734 -2.289 1 94.75 321 ALA B O 1
ATOM 6251 N N . TRP B 1 322 ? -2.146 -26.953 -2.564 1 94.25 322 TRP B N 1
ATOM 6252 C CA . TRP B 1 322 ? -1.749 -26.984 -1.161 1 94.25 322 TRP B CA 1
ATOM 6253 C C . TRP B 1 322 ? -2.965 -26.859 -0.248 1 94.25 322 TRP B C 1
ATOM 6255 O O . TRP B 1 322 ? -3.07 -27.578 0.75 1 94.25 322 TRP B O 1
ATOM 6265 N N . MET B 1 323 ? -3.871 -25.984 -0.566 1 94.62 323 MET B N 1
ATOM 6266 C CA . MET B 1 323 ? -5.094 -25.844 0.218 1 94.62 323 MET B CA 1
ATOM 6267 C C . MET B 1 323 ? -5.844 -27.172 0.316 1 94.62 323 MET B C 1
ATOM 6269 O O . MET B 1 323 ? -6.336 -27.531 1.387 1 94.62 323 MET B O 1
ATOM 6273 N N . GLY B 1 324 ? -5.914 -27.859 -0.773 1 96.19 324 GLY B N 1
ATOM 6274 C CA . GLY B 1 324 ? -6.57 -29.156 -0.777 1 96.19 324 GLY B CA 1
ATOM 6275 C C . GLY B 1 324 ? -5.941 -30.156 0.189 1 96.19 324 GLY B C 1
ATOM 6276 O O . GLY B 1 324 ? -6.648 -30.844 0.926 1 96.19 324 GLY B O 1
ATOM 6277 N N . PHE B 1 325 ? -4.672 -30.188 0.208 1 95.12 325 PHE B N 1
ATOM 6278 C CA . PHE B 1 325 ? -3.984 -31.141 1.065 1 95.12 325 PHE B CA 1
ATOM 6279 C C . PHE B 1 325 ? -4.105 -30.734 2.531 1 95.12 325 PHE B C 1
ATOM 6281 O O . PHE B 1 325 ? -4.246 -31.594 3.404 1 95.12 325 PHE B O 1
ATOM 6288 N N . PHE B 1 326 ? -4.059 -29.453 2.811 1 94.38 326 PHE B N 1
ATOM 6289 C CA . PHE B 1 326 ? -4.273 -29.016 4.18 1 94.38 326 PHE B CA 1
ATOM 6290 C C . PHE B 1 326 ? -5.684 -29.344 4.648 1 94.38 326 PHE B C 1
ATOM 6292 O O . PHE B 1 326 ? -5.883 -29.781 5.781 1 94.38 326 PHE B O 1
ATOM 6299 N N . LEU B 1 327 ? -6.625 -29.141 3.764 1 93.88 327 LEU B N 1
ATOM 6300 C CA . LEU B 1 327 ? -8.008 -29.469 4.102 1 93.88 327 LEU B CA 1
ATOM 6301 C C . LEU B 1 327 ? -8.188 -30.969 4.273 1 93.88 327 LEU B C 1
ATOM 6303 O O . LEU B 1 327 ? -8.961 -31.422 5.129 1 93.88 327 LEU B O 1
ATOM 6307 N N . ALA B 1 328 ? -7.512 -31.75 3.439 1 96 328 ALA B N 1
ATOM 6308 C CA . ALA B 1 328 ? -7.59 -33.188 3.543 1 96 328 ALA B CA 1
ATOM 6309 C C . ALA B 1 328 ? -6.961 -33.688 4.848 1 96 328 ALA B C 1
ATOM 6311 O O . ALA B 1 328 ? -7.406 -34.688 5.418 1 96 328 ALA B O 1
ATOM 6312 N N . ARG B 1 329 ? -5.945 -33.031 5.27 1 93.69 329 ARG B N 1
ATOM 6313 C CA . ARG B 1 329 ? -5.273 -33.375 6.516 1 93.69 329 ARG B CA 1
ATOM 6314 C C . ARG B 1 329 ? -6.105 -32.969 7.723 1 93.69 329 ARG B C 1
ATOM 6316 O O . ARG B 1 329 ? -6.191 -33.719 8.703 1 93.69 329 ARG B O 1
ATOM 6323 N N . ASP B 1 330 ? -6.68 -31.828 7.684 1 93.12 330 ASP B N 1
ATOM 6324 C CA . ASP B 1 330 ? -7.52 -31.297 8.75 1 93.12 330 ASP B CA 1
ATOM 6325 C C . ASP B 1 330 ? -9 -31.453 8.414 1 93.12 330 ASP B C 1
ATOM 6327 O O . ASP B 1 330 ? -9.664 -30.469 8.055 1 93.12 330 ASP B O 1
ATOM 6331 N N . LYS B 1 331 ? -9.523 -32.531 8.758 1 93.25 331 LYS B N 1
ATOM 6332 C CA . LYS B 1 331 ? -10.898 -32.875 8.391 1 93.25 331 LYS B CA 1
ATOM 6333 C C . LYS B 1 331 ? -11.898 -32 9.141 1 93.25 331 LYS B C 1
ATOM 6335 O O . LYS B 1 331 ? -12.969 -31.688 8.617 1 93.25 331 LYS B O 1
ATOM 6340 N N . THR B 1 332 ? -11.531 -31.641 10.305 1 90.81 332 THR B N 1
ATOM 6341 C CA . THR B 1 332 ? -12.398 -30.75 11.078 1 90.81 332 THR B CA 1
ATOM 6342 C C . THR B 1 332 ? -12.555 -29.406 10.375 1 90.81 332 THR B C 1
ATOM 6344 O O . THR B 1 332 ? -13.672 -28.891 10.25 1 90.81 332 THR B O 1
ATOM 6347 N N . LEU B 1 333 ? -11.461 -28.922 9.945 1 91.44 333 LEU B N 1
ATOM 6348 C CA . LEU B 1 333 ? -11.484 -27.656 9.211 1 91.44 333 LEU B CA 1
ATOM 6349 C C . LEU B 1 333 ? -12.281 -27.812 7.918 1 91.44 333 LEU B C 1
ATOM 6351 O O . LEU B 1 333 ? -13.055 -26.922 7.555 1 91.44 333 LEU B O 1
ATOM 6355 N N . GLN B 1 334 ? -12.055 -28.875 7.203 1 95.31 334 GLN B N 1
ATOM 6356 C CA . GLN B 1 334 ? -12.766 -29.125 5.957 1 95.31 334 GLN B CA 1
ATOM 6357 C C . GLN B 1 334 ? -14.281 -29.094 6.176 1 95.31 334 GLN B C 1
ATOM 6359 O O . GLN B 1 334 ? -15.008 -28.438 5.426 1 95.31 334 GLN B O 1
ATOM 6364 N N . GLU B 1 335 ? -14.695 -29.75 7.242 1 94.31 335 GLU B N 1
ATOM 6365 C CA . GLU B 1 335 ? -16.125 -29.797 7.551 1 94.31 335 GLU B CA 1
ATOM 6366 C C . GLU B 1 335 ? -16.656 -28.438 7.984 1 94.31 335 GLU B C 1
ATOM 6368 O O . GLU B 1 335 ? -17.781 -28.078 7.648 1 94.31 335 GLU B O 1
ATOM 6373 N N . LYS B 1 336 ? -15.867 -27.797 8.703 1 92.56 336 LYS B N 1
ATOM 6374 C CA . LYS B 1 336 ? -16.266 -26.453 9.125 1 92.56 336 LYS B CA 1
ATOM 6375 C C . LYS B 1 336 ? -16.516 -25.562 7.918 1 92.56 336 LYS B C 1
ATOM 6377 O O . LYS B 1 336 ? -17.469 -24.781 7.91 1 92.56 336 LYS B O 1
ATOM 6382 N N . CYS B 1 337 ? -15.68 -25.594 6.945 1 93.56 337 CYS B N 1
ATOM 6383 C CA . CYS B 1 337 ? -15.836 -24.797 5.73 1 93.56 337 CYS B CA 1
ATOM 6384 C C . CYS B 1 337 ? -17.125 -25.156 5.004 1 93.56 337 CYS B C 1
ATOM 6386 O O . CYS B 1 337 ? -17.844 -24.281 4.531 1 93.56 337 CYS B O 1
ATOM 6388 N N . TYR B 1 338 ? -17.359 -26.453 4.961 1 94.75 338 TYR B N 1
ATOM 6389 C CA . TYR B 1 338 ? -18.594 -26.922 4.316 1 94.75 338 TYR B CA 1
ATOM 6390 C C . TYR B 1 338 ? -19.828 -26.469 5.082 1 94.75 338 TYR B C 1
ATOM 6392 O O . TYR B 1 338 ? -20.766 -25.938 4.492 1 94.75 338 TYR B O 1
ATOM 6400 N N . LEU B 1 339 ? -19.828 -26.609 6.352 1 93.06 339 LEU B N 1
ATOM 6401 C CA . LEU B 1 339 ? -20.953 -26.266 7.195 1 93.06 339 LEU B CA 1
ATOM 6402 C C . LEU B 1 339 ? -21.203 -24.75 7.191 1 93.06 339 LEU B C 1
ATOM 6404 O O . LEU B 1 339 ? -22.344 -24.297 7.281 1 93.06 339 LEU B O 1
ATOM 6408 N N . GLU B 1 340 ? -20.109 -24.062 7.113 1 91.56 340 GLU B N 1
ATOM 6409 C CA . GLU B 1 340 ? -20.266 -22.609 7.023 1 91.56 340 GLU B CA 1
ATOM 6410 C C . GLU B 1 340 ? -21.078 -22.203 5.797 1 91.56 340 GLU B C 1
ATOM 6412 O O . GLU B 1 340 ? -21.891 -21.281 5.859 1 91.56 340 GLU B O 1
ATOM 6417 N N . GLN B 1 341 ? -20.875 -22.859 4.723 1 92.38 341 GLN B N 1
ATOM 6418 C CA . GLN B 1 341 ? -21.641 -22.562 3.518 1 92.38 341 GLN B CA 1
ATOM 6419 C C . GLN B 1 341 ? -23.125 -22.844 3.729 1 92.38 341 GLN B C 1
ATOM 6421 O O . GLN B 1 341 ? -23.969 -22.062 3.295 1 92.38 341 GLN B O 1
ATOM 6426 N N . LYS B 1 342 ? -23.391 -23.859 4.414 1 91.94 342 LYS B N 1
ATOM 6427 C CA . LYS B 1 342 ? -24.781 -24.203 4.707 1 91.94 342 LYS B CA 1
ATOM 6428 C C . LYS B 1 342 ? -25.422 -23.172 5.637 1 91.94 342 LYS B C 1
ATOM 6430 O O . LYS B 1 342 ? -26.578 -22.812 5.461 1 91.94 342 LYS B O 1
ATOM 6435 N N . THR B 1 343 ? -24.656 -22.797 6.559 1 89.94 343 THR B N 1
ATOM 6436 C CA . THR B 1 343 ? -25.141 -21.828 7.531 1 89.94 343 THR B CA 1
ATOM 6437 C C . THR B 1 343 ? -25.422 -20.484 6.871 1 89.94 343 THR B C 1
ATOM 6439 O O . THR B 1 343 ? -26.438 -19.844 7.16 1 89.94 343 THR B O 1
ATOM 6442 N N . VAL B 1 344 ? -24.562 -20.125 6.012 1 81.62 344 VAL B N 1
ATOM 6443 C CA . VAL B 1 344 ? -24.625 -18.781 5.426 1 81.62 344 VAL B CA 1
ATOM 6444 C C . VAL B 1 344 ? -25.578 -18.797 4.238 1 81.62 344 VAL B C 1
ATOM 6446 O O . VAL B 1 344 ? -26.359 -17.859 4.055 1 81.62 344 VAL B O 1
ATOM 6449 N N . CYS B 1 345 ? -25.531 -19.828 3.484 1 85.88 345 CYS B N 1
ATOM 6450 C CA . CYS B 1 345 ? -26.266 -19.844 2.227 1 85.88 345 CYS B CA 1
ATOM 6451 C C . CYS B 1 345 ? -27.562 -20.625 2.363 1 85.88 345 CYS B C 1
ATOM 6453 O O . CYS B 1 345 ? -28.469 -20.484 1.54 1 85.88 345 CYS B O 1
ATOM 6455 N N . GLY B 1 346 ? -27.672 -21.422 3.354 1 89.75 346 GLY B N 1
ATOM 6456 C CA . GLY B 1 346 ? -28.797 -22.328 3.502 1 89.75 346 GLY B CA 1
ATOM 6457 C C . GLY B 1 346 ? -28.484 -23.75 3.1 1 89.75 346 GLY B C 1
ATOM 6458 O O . GLY B 1 346 ? -27.484 -24 2.43 1 89.75 346 GLY B O 1
ATOM 6459 N N . GLU B 1 347 ? -29.375 -24.625 3.404 1 91.06 347 GLU B N 1
ATOM 6460 C CA . GLU B 1 347 ? -29.188 -26.047 3.219 1 91.06 347 GLU B CA 1
ATOM 6461 C C . GLU B 1 347 ? -29.188 -26.422 1.738 1 91.06 347 GLU B C 1
ATOM 6463 O O . GLU B 1 347 ? -28.547 -27.406 1.336 1 91.06 347 GLU B O 1
ATOM 6468 N N . ASP B 1 348 ? -29.781 -25.547 0.973 1 91.88 348 ASP B N 1
ATOM 6469 C CA . ASP B 1 348 ? -29.938 -25.859 -0.445 1 91.88 348 ASP B CA 1
ATOM 6470 C C . ASP B 1 348 ? -28.703 -25.406 -1.236 1 91.88 348 ASP B C 1
ATOM 6472 O O . ASP B 1 348 ? -28.609 -25.672 -2.438 1 91.88 348 ASP B O 1
ATOM 6476 N N . LEU B 1 349 ? -27.812 -24.766 -0.638 1 92.06 349 LEU B N 1
ATOM 6477 C CA . LEU B 1 349 ? -26.547 -24.344 -1.22 1 92.06 349 LEU B CA 1
ATOM 6478 C C . LEU B 1 349 ? -26.766 -23.703 -2.588 1 92.06 349 LEU B C 1
ATOM 6480 O O . LEU B 1 349 ? -26.281 -24.219 -3.6 1 92.06 349 LEU B O 1
ATOM 6484 N N . PRO B 1 350 ? -27.484 -22.562 -2.533 1 91.81 350 PRO B N 1
ATOM 6485 C CA . PRO B 1 350 ? -27.688 -21.844 -3.801 1 91.81 350 PRO B CA 1
ATOM 6486 C C . PRO B 1 350 ? -26.375 -21.453 -4.469 1 91.81 350 PRO B C 1
ATOM 6488 O O . PRO B 1 350 ? -25.312 -21.547 -3.861 1 91.81 350 PRO B O 1
ATOM 6491 N N . PRO B 1 351 ? -26.5 -21 -5.75 1 91.06 351 PRO B N 1
ATOM 6492 C CA . PRO B 1 351 ? -25.281 -20.578 -6.461 1 91.06 351 PRO B CA 1
ATOM 6493 C C . PRO B 1 351 ? -24.5 -19.516 -5.707 1 91.06 351 PRO B C 1
ATOM 6495 O O . PRO B 1 351 ? -25.078 -18.656 -5.043 1 91.06 351 PRO B O 1
ATOM 6498 N N . LEU B 1 352 ? -23.188 -19.641 -5.809 1 90.38 352 LEU B N 1
ATOM 6499 C CA . LEU B 1 352 ? -22.281 -18.719 -5.137 1 90.38 352 LEU B CA 1
ATOM 6500 C C . LEU B 1 352 ? -22.438 -17.312 -5.699 1 90.38 352 LEU B C 1
ATOM 6502 O O . LEU B 1 352 ? -22.719 -17.141 -6.887 1 90.38 352 LEU B O 1
ATOM 6506 N N . THR B 1 353 ? -22.328 -16.297 -4.844 1 81.38 353 THR B N 1
ATOM 6507 C CA . THR B 1 353 ? -22.406 -14.906 -5.262 1 81.38 353 THR B CA 1
ATOM 6508 C C . THR B 1 353 ? -21.219 -14.117 -4.719 1 81.38 353 THR B C 1
ATOM 6510 O O . THR B 1 353 ? -20.578 -14.539 -3.754 1 81.38 353 THR B O 1
ATOM 6513 N N . TYR B 1 354 ? -20.906 -13.094 -5.398 1 75.19 354 TYR B N 1
ATOM 6514 C CA . TYR B 1 354 ? -19.891 -12.148 -4.938 1 75.19 354 TYR B CA 1
ATOM 6515 C C . TYR B 1 354 ? -20.531 -11.039 -4.105 1 75.19 354 TYR B C 1
ATOM 6517 O O . TYR B 1 354 ? -21.281 -10.211 -4.629 1 75.19 354 TYR B O 1
ATOM 6525 N N . ASP B 1 355 ? -20.469 -11.211 -2.807 1 64.69 355 ASP B N 1
ATOM 6526 C CA . ASP B 1 355 ? -21.094 -10.219 -1.945 1 64.69 355 ASP B CA 1
ATOM 6527 C C . ASP B 1 355 ? -20.109 -9.125 -1.555 1 64.69 355 ASP B C 1
ATOM 6529 O O . ASP B 1 355 ? -18.984 -9.422 -1.13 1 64.69 355 ASP B O 1
ATOM 6533 N N . GLN B 1 356 ? -20.5 -7.949 -1.936 1 64.19 356 GLN B N 1
ATOM 6534 C CA . GLN B 1 356 ? -19.672 -6.797 -1.603 1 64.19 356 GLN B CA 1
ATOM 6535 C C . GLN B 1 356 ? -20.141 -6.137 -0.31 1 64.19 356 GLN B C 1
ATOM 6537 O O . GLN B 1 356 ? -19.969 -4.93 -0.119 1 64.19 356 GLN B O 1
ATOM 6542 N N . THR B 1 357 ? -20.703 -6.875 0.607 1 68.69 357 THR B N 1
ATOM 6543 C CA . THR B 1 357 ? -21.141 -6.242 1.843 1 68.69 357 THR B CA 1
ATOM 6544 C C . THR B 1 357 ? -19.953 -5.906 2.738 1 68.69 357 THR B C 1
ATOM 6546 O O . THR B 1 357 ? -18.875 -6.469 2.572 1 68.69 357 THR B O 1
ATOM 6549 N N . VAL B 1 358 ? -20.172 -4.855 3.426 1 71.56 358 VAL B N 1
ATOM 6550 C CA . VAL B 1 358 ? -19.188 -4.523 4.461 1 71.56 358 VAL B CA 1
ATOM 6551 C C . VAL B 1 358 ? -19.719 -4.953 5.824 1 71.56 358 VAL B C 1
ATOM 6553 O O . VAL B 1 358 ? -20.688 -4.383 6.332 1 71.56 358 VAL B O 1
ATOM 6556 N N . ALA B 1 359 ? -19.031 -5.836 6.453 1 71 359 ALA B N 1
ATOM 6557 C CA . ALA B 1 359 ? -19.469 -6.398 7.73 1 71 359 ALA B CA 1
ATOM 6558 C C . ALA B 1 359 ? -20.922 -6.844 7.664 1 71 359 ALA B C 1
ATOM 6560 O O . ALA B 1 359 ? -21.688 -6.633 8.609 1 71 359 ALA B O 1
ATOM 6561 N N . GLY B 1 360 ? -21.375 -7.242 6.516 1 72.19 360 GLY B N 1
ATOM 6562 C CA . GLY B 1 360 ? -22.719 -7.773 6.336 1 72.19 360 GLY B CA 1
ATOM 6563 C C . GLY B 1 360 ? -23.734 -6.707 5.988 1 72.19 360 GLY B C 1
ATOM 6564 O O . GLY B 1 360 ? -24.922 -7.008 5.805 1 72.19 360 GLY B O 1
ATOM 6565 N N . TYR B 1 361 ? -23.281 -5.453 5.938 1 79.38 361 TYR B N 1
ATOM 6566 C CA . TYR B 1 361 ? -24.219 -4.363 5.684 1 79.38 361 TYR B CA 1
ATOM 6567 C C . TYR B 1 361 ? -24.016 -3.785 4.289 1 79.38 361 TYR B C 1
ATOM 6569 O O . TYR B 1 361 ? -22.906 -3.805 3.758 1 79.38 361 TYR B O 1
ATOM 6577 N N . THR B 1 362 ? -25.109 -3.412 3.699 1 79.56 362 THR B N 1
ATOM 6578 C CA . THR B 1 362 ? -25.078 -2.586 2.498 1 79.56 362 THR B CA 1
ATOM 6579 C C . THR B 1 362 ? -25.312 -1.118 2.848 1 79.56 362 THR B C 1
ATOM 6581 O O . THR B 1 362 ? -26.328 -0.768 3.447 1 79.56 362 THR B O 1
ATOM 6584 N N . ILE B 1 363 ? -24.406 -0.312 2.531 1 80.81 363 ILE B N 1
ATOM 6585 C CA . ILE B 1 363 ? -24.531 1.105 2.855 1 80.81 363 ILE B CA 1
ATOM 6586 C C . ILE B 1 363 ? -25.438 1.794 1.847 1 80.81 363 ILE B C 1
ATOM 6588 O O . ILE B 1 363 ? -25.203 1.737 0.638 1 80.81 363 ILE B O 1
ATOM 6592 N N . PRO B 1 364 ? -26.422 2.436 2.293 1 80.62 364 PRO B N 1
ATOM 6593 C CA . PRO B 1 364 ? -27.328 3.104 1.361 1 80.62 364 PRO B CA 1
ATOM 6594 C C . PRO B 1 364 ? -26.672 4.246 0.599 1 80.62 364 PRO B C 1
ATOM 6596 O O . PRO B 1 364 ? -25.781 4.91 1.131 1 80.62 364 PRO B O 1
ATOM 6599 N N . PRO B 1 365 ? -27.141 4.504 -0.643 1 79.56 365 PRO B N 1
ATOM 6600 C CA . PRO B 1 365 ? -26.641 5.668 -1.373 1 79.56 365 PRO B CA 1
ATOM 6601 C C . PRO B 1 365 ? -26.953 6.988 -0.669 1 79.56 365 PRO B C 1
ATOM 6603 O O . PRO B 1 365 ? -28.016 7.125 -0.051 1 79.56 365 PRO B O 1
ATOM 6606 N N . GLY B 1 366 ? -26.062 7.949 -0.709 1 79.75 366 GLY B N 1
ATOM 6607 C CA . GLY B 1 366 ? -26.281 9.266 -0.136 1 79.75 366 GLY B CA 1
ATOM 6608 C C . GLY B 1 366 ? -25.578 9.469 1.19 1 79.75 366 GLY B C 1
ATOM 6609 O O . GLY B 1 366 ? -25.406 10.602 1.647 1 79.75 366 GLY B O 1
ATOM 6610 N N . HIS B 1 367 ? -25.219 8.242 1.8 1 82.69 367 HIS B N 1
ATOM 6611 C CA . HIS B 1 367 ? -24.453 8.367 3.033 1 82.69 367 HIS B CA 1
ATOM 6612 C C . HIS B 1 367 ? -23.047 8.867 2.754 1 82.69 367 HIS B C 1
ATOM 6614 O O . HIS B 1 367 ? -22.469 8.57 1.703 1 82.69 367 HIS B O 1
ATOM 6620 N N . GLN B 1 368 ? -22.547 9.695 3.654 1 84.81 368 GLN B N 1
ATOM 6621 C CA . GLN B 1 368 ? -21.125 9.977 3.67 1 84.81 368 GLN B CA 1
ATOM 6622 C C . GLN B 1 368 ? -20.359 8.891 4.414 1 84.81 368 GLN B C 1
ATOM 6624 O O . GLN B 1 368 ? -20.531 8.719 5.625 1 84.81 368 GLN B O 1
ATOM 6629 N N . VAL B 1 369 ? -19.641 8.172 3.672 1 87.62 369 VAL B N 1
ATOM 6630 C CA . VAL B 1 369 ? -18.875 7.066 4.258 1 87.62 369 VAL B CA 1
ATOM 6631 C C . VAL B 1 369 ? -17.578 7.586 4.848 1 87.62 369 VAL B C 1
ATOM 6633 O O . VAL B 1 369 ? -16.828 8.312 4.18 1 87.62 369 VAL B O 1
ATOM 6636 N N . CYS B 1 370 ? -17.328 7.246 6.156 1 88.69 370 CYS B N 1
ATOM 6637 C CA . CYS B 1 370 ? -16.188 7.793 6.875 1 88.69 370 CYS B CA 1
ATOM 6638 C C . CYS B 1 370 ? -15.359 6.68 7.508 1 88.69 370 CYS B C 1
ATOM 6640 O O . CYS B 1 370 ? -15.891 5.629 7.863 1 88.69 370 CYS B O 1
ATOM 6642 N N . VAL B 1 371 ? -14.109 6.883 7.531 1 87.44 371 VAL B N 1
ATOM 6643 C CA . VAL B 1 371 ? -13.195 6.105 8.367 1 87.44 371 VAL B CA 1
ATOM 6644 C C . VAL B 1 371 ? -12.539 7.02 9.398 1 87.44 371 VAL B C 1
ATOM 6646 O O . VAL B 1 371 ? -12.617 8.242 9.289 1 87.44 371 VAL B O 1
ATOM 6649 N N . SER B 1 372 ? -12.016 6.422 10.461 1 87.81 372 SER B N 1
ATOM 6650 C CA . SER B 1 372 ? -11.266 7.184 11.453 1 87.81 372 SER B CA 1
ATOM 6651 C C . SER B 1 372 ? -9.961 6.488 11.805 1 87.81 372 SER B C 1
ATOM 6653 O O . SER B 1 372 ? -9.93 5.613 12.672 1 87.81 372 SER B O 1
ATOM 6655 N N . PRO B 1 373 ? -8.898 6.945 11.148 1 82.88 373 PRO B N 1
ATOM 6656 C CA . PRO B 1 373 ? -7.59 6.391 11.508 1 82.88 373 PRO B CA 1
ATOM 6657 C C . PRO B 1 373 ? -7.266 6.555 12.992 1 82.88 373 PRO B C 1
ATOM 6659 O O . PRO B 1 373 ? -6.676 5.656 13.602 1 82.88 373 PRO B O 1
ATOM 6662 N N . THR B 1 374 ? -7.676 7.691 13.531 1 84.75 374 THR B N 1
ATOM 6663 C CA . THR B 1 374 ? -7.418 7.949 14.945 1 84.75 374 THR B CA 1
ATOM 6664 C C . THR B 1 374 ? -8.062 6.875 15.812 1 84.75 374 THR B C 1
ATOM 6666 O O . THR B 1 374 ? -7.422 6.324 16.719 1 84.75 374 THR B O 1
ATOM 6669 N N . VAL B 1 375 ? -9.281 6.535 15.5 1 84.62 375 VAL B N 1
ATOM 6670 C CA . VAL B 1 375 ? -10.008 5.547 16.297 1 84.62 375 VAL B CA 1
ATOM 6671 C C . VAL B 1 375 ? -9.469 4.148 15.992 1 84.62 375 VAL B C 1
ATOM 6673 O O . VAL B 1 375 ? -9.297 3.332 16.906 1 84.62 375 VAL B O 1
ATOM 6676 N N . ASN B 1 376 ? -9.211 3.904 14.711 1 80.19 376 ASN B N 1
ATOM 6677 C CA . ASN B 1 376 ? -8.641 2.613 14.336 1 80.19 376 ASN B CA 1
ATOM 6678 C C . ASN B 1 376 ? -7.359 2.322 15.109 1 80.19 376 ASN B C 1
ATOM 6680 O O . ASN B 1 376 ? -7.078 1.169 15.438 1 80.19 376 ASN B O 1
ATOM 6684 N N . GLN B 1 377 ? -6.562 3.355 15.453 1 78.94 377 GLN B N 1
ATOM 6685 C CA . GLN B 1 377 ? -5.27 3.203 16.109 1 78.94 377 GLN B CA 1
ATOM 6686 C C . GLN B 1 377 ? -5.434 3.1 17.625 1 78.94 377 GLN B C 1
ATOM 6688 O O . GLN B 1 377 ? -4.445 3.066 18.359 1 78.94 377 GLN B O 1
ATOM 6693 N N . ARG B 1 378 ? -6.766 3.082 18.062 1 80.81 378 ARG B N 1
ATOM 6694 C CA . ARG B 1 378 ? -7.035 3.061 19.5 1 80.81 378 ARG B CA 1
ATOM 6695 C C . ARG B 1 378 ? -7.996 1.934 19.859 1 80.81 378 ARG B C 1
ATOM 6697 O O . ARG B 1 378 ? -8.406 1.81 21.016 1 80.81 378 ARG B O 1
ATOM 6704 N N . LEU B 1 379 ? -8.344 1.174 18.922 1 79.94 379 LEU B N 1
ATOM 6705 C CA . LEU B 1 379 ? -9.352 0.151 19.172 1 79.94 379 LEU B CA 1
ATOM 6706 C C . LEU B 1 379 ? -8.82 -0.911 20.125 1 79.94 379 LEU B C 1
ATOM 6708 O O . LEU B 1 379 ? -7.715 -1.427 19.938 1 79.94 379 LEU B O 1
ATOM 6712 N N . LYS B 1 380 ? -9.602 -1.244 21.078 1 76.69 380 LYS B N 1
ATOM 6713 C CA . LYS B 1 380 ? -9.227 -2.17 22.141 1 76.69 380 LYS B CA 1
ATOM 6714 C C . LYS B 1 380 ? -8.906 -3.553 21.578 1 76.69 380 LYS B C 1
ATOM 6716 O O . LYS B 1 380 ? -8.039 -4.254 22.109 1 76.69 380 LYS B O 1
ATOM 6721 N N . ASP B 1 381 ? -9.578 -3.869 20.578 1 72.56 381 ASP B N 1
ATOM 6722 C CA . ASP B 1 381 ? -9.414 -5.223 20.047 1 72.56 381 ASP B CA 1
ATOM 6723 C C . ASP B 1 381 ? -8.227 -5.293 19.094 1 72.56 381 ASP B C 1
ATOM 6725 O O . ASP B 1 381 ? -7.855 -6.379 18.641 1 72.56 381 ASP B O 1
ATOM 6729 N N . SER B 1 382 ? -7.598 -4.125 18.906 1 70.56 382 SER B N 1
ATOM 6730 C CA . SER B 1 382 ? -6.504 -4.121 17.938 1 70.56 382 SER B CA 1
ATOM 6731 C C . SER B 1 382 ? -5.176 -3.805 18.609 1 70.56 382 SER B C 1
ATOM 6733 O O . SER B 1 382 ? -4.113 -4.195 18.125 1 70.56 382 SER B O 1
ATOM 6735 N N . TRP B 1 383 ? -5.266 -3.059 19.734 1 71.19 383 TRP B N 1
ATOM 6736 C CA . TRP B 1 383 ? -4.031 -2.537 20.328 1 71.19 383 TRP B CA 1
ATOM 6737 C C . TRP B 1 383 ? -3.949 -2.865 21.812 1 71.19 383 TRP B C 1
ATOM 6739 O O . TRP B 1 383 ? -4.918 -2.674 22.547 1 71.19 383 TRP B O 1
ATOM 6749 N N . VAL B 1 384 ? -2.73 -3.379 22.156 1 72.31 384 VAL B N 1
ATOM 6750 C CA . VAL B 1 384 ? -2.42 -3.545 23.562 1 72.31 384 VAL B CA 1
ATOM 6751 C C . VAL B 1 384 ? -1.857 -2.242 24.125 1 72.31 384 VAL B C 1
ATOM 6753 O O . VAL B 1 384 ? -1.03 -1.589 23.484 1 72.31 384 VAL B O 1
ATOM 6756 N N . GLU B 1 385 ? -2.291 -1.872 25.344 1 79.12 385 GLU B N 1
ATOM 6757 C CA . GLU B 1 385 ? -1.868 -0.615 25.953 1 79.12 385 GLU B CA 1
ATOM 6758 C C . GLU B 1 385 ? -2.059 0.557 25 1 79.12 385 GLU B C 1
ATOM 6760 O O . GLU B 1 385 ? -1.145 1.36 24.797 1 79.12 385 GLU B O 1
ATOM 6765 N N . ARG B 1 386 ? -3.23 0.58 24.438 1 76.69 386 ARG B N 1
ATOM 6766 C CA . ARG B 1 386 ? -3.566 1.409 23.297 1 76.69 386 ARG B CA 1
ATOM 6767 C C . ARG B 1 386 ? -3.432 2.891 23.625 1 76.69 386 ARG B C 1
ATOM 6769 O O . ARG B 1 386 ? -3.232 3.719 22.734 1 76.69 386 ARG B O 1
ATOM 6776 N N . LEU B 1 387 ? -3.506 3.309 24.875 1 80.44 387 LEU B N 1
ATOM 6777 C CA . LEU B 1 387 ? -3.525 4.727 25.219 1 80.44 387 LEU B CA 1
ATOM 6778 C C . LEU B 1 387 ? -2.152 5.191 25.703 1 80.44 387 LEU B C 1
ATOM 6780 O O . LEU B 1 387 ? -1.951 6.379 25.969 1 80.44 387 LEU B O 1
ATOM 6784 N N . ASP B 1 388 ? -1.213 4.188 25.75 1 80 388 ASP B N 1
ATOM 6785 C CA . ASP B 1 388 ? 0.109 4.527 26.281 1 80 388 ASP B CA 1
ATOM 6786 C C . ASP B 1 388 ? 1.045 4.965 25.156 1 80 388 ASP B C 1
ATOM 6788 O O . ASP B 1 388 ? 1.041 4.383 24.062 1 80 388 ASP B O 1
ATOM 6792 N N . PHE B 1 389 ? 1.742 6.055 25.469 1 82.38 389 PHE B N 1
ATOM 6793 C CA . PHE B 1 389 ? 2.834 6.441 24.578 1 82.38 389 PHE B CA 1
ATOM 6794 C C . PHE B 1 389 ? 4.035 5.523 24.781 1 82.38 389 PHE B C 1
ATOM 6796 O O . PHE B 1 389 ? 4.703 5.574 25.812 1 82.38 389 PHE B O 1
ATOM 6803 N N . ASN B 1 390 ? 4.184 4.598 23.828 1 77.38 390 ASN B N 1
ATOM 6804 C CA . ASN B 1 390 ? 5.309 3.668 23.828 1 77.38 390 ASN B CA 1
ATOM 6805 C C . ASN B 1 390 ? 6.141 3.816 22.547 1 77.38 390 ASN B C 1
ATOM 6807 O O . ASN B 1 390 ? 5.773 3.295 21.5 1 77.38 390 ASN B O 1
ATOM 6811 N N . PRO B 1 391 ? 7.27 4.582 22.641 1 77.19 391 PRO B N 1
ATOM 6812 C CA . PRO B 1 391 ? 8.094 4.832 21.469 1 77.19 391 PRO B CA 1
ATOM 6813 C C . PRO B 1 391 ? 8.664 3.553 20.859 1 77.19 391 PRO B C 1
ATOM 6815 O O . PRO B 1 391 ? 9.102 3.553 19.703 1 77.19 391 PRO B O 1
ATOM 6818 N N . ASP B 1 392 ? 8.625 2.508 21.703 1 68.62 392 ASP B N 1
ATOM 6819 C CA . ASP B 1 392 ? 9.203 1.253 21.234 1 68.62 392 ASP B CA 1
ATOM 6820 C C . ASP B 1 392 ? 8.117 0.316 20.703 1 68.62 392 ASP B C 1
ATOM 6822 O O . ASP B 1 392 ? 8.398 -0.833 20.359 1 68.62 392 ASP B O 1
ATOM 6826 N N . ARG B 1 393 ? 6.965 0.816 20.688 1 70.12 393 ARG B N 1
ATOM 6827 C CA . ARG B 1 393 ? 5.809 -0.013 20.359 1 70.12 393 ARG B CA 1
ATOM 6828 C C . ARG B 1 393 ? 6.004 -0.713 19.016 1 70.12 393 ARG B C 1
ATOM 6830 O O . ARG B 1 393 ? 5.598 -1.863 18.844 1 70.12 393 ARG B O 1
ATOM 6837 N N . TYR B 1 394 ? 6.594 0.084 18.234 1 61.5 394 TYR B N 1
ATOM 6838 C CA . TYR B 1 394 ? 6.672 -0.444 16.875 1 61.5 394 TYR B CA 1
ATOM 6839 C C . TYR B 1 394 ? 7.992 -1.164 16.641 1 61.5 394 TYR B C 1
ATOM 6841 O O . TYR B 1 394 ? 8.234 -1.707 15.562 1 61.5 394 TYR B O 1
ATOM 6849 N N . LEU B 1 395 ? 8.898 -0.873 17.594 1 57.19 395 LEU B N 1
ATOM 6850 C CA . LEU B 1 395 ? 10.156 -1.604 17.516 1 57.19 395 LEU B CA 1
ATOM 6851 C C . LEU B 1 395 ? 9.945 -3.08 17.828 1 57.19 395 LEU B C 1
ATOM 6853 O O . LEU B 1 395 ? 10.695 -3.934 17.344 1 57.19 395 LEU B O 1
ATOM 6857 N N . GLN B 1 396 ? 9.086 -3.199 18.812 1 49.72 396 GLN B N 1
ATOM 6858 C CA . GLN B 1 396 ? 8.836 -4.566 19.25 1 49.72 396 GLN B CA 1
ATOM 6859 C C . GLN B 1 396 ? 7.711 -5.211 18.438 1 49.72 396 GLN B C 1
ATOM 6861 O O . GLN B 1 396 ? 7.117 -4.562 17.578 1 49.72 396 GLN B O 1
ATOM 6866 N N . ASP B 1 397 ? 7.312 -6.375 18.578 1 47.34 397 ASP B N 1
ATOM 6867 C CA . ASP B 1 397 ? 6.312 -7.23 17.953 1 47.34 397 ASP B CA 1
ATOM 6868 C C . ASP B 1 397 ? 4.957 -6.535 17.875 1 47.34 397 ASP B C 1
ATOM 6870 O O . ASP B 1 397 ? 4.02 -6.926 18.578 1 47.34 397 ASP B O 1
ATOM 6874 N N . ASN B 1 398 ? 5.074 -5.18 17.844 1 45.97 398 ASN B N 1
ATOM 6875 C CA . ASN B 1 398 ? 3.721 -4.629 17.828 1 45.97 398 ASN B CA 1
ATOM 6876 C C . ASN B 1 398 ? 2.959 -5.043 16.562 1 45.97 398 ASN B C 1
ATOM 6878 O O . ASN B 1 398 ? 3.422 -4.812 15.453 1 45.97 398 ASN B O 1
ATOM 6882 N N . PRO B 1 399 ? 2.029 -5.758 16.688 1 44.97 399 PRO B N 1
ATOM 6883 C CA . PRO B 1 399 ? 1.242 -6.391 15.625 1 44.97 399 PRO B CA 1
ATOM 6884 C C . PRO B 1 399 ? 0.787 -5.395 14.555 1 44.97 399 PRO B C 1
ATOM 6886 O O . PRO B 1 399 ? 0.709 -5.746 13.375 1 44.97 399 PRO B O 1
ATOM 6889 N N . ALA B 1 400 ? 0.323 -4.188 15.039 1 44.84 400 ALA B N 1
ATOM 6890 C CA . ALA B 1 400 ? -0.366 -3.309 14.094 1 44.84 400 ALA B CA 1
ATOM 6891 C C . ALA B 1 400 ? 0.624 -2.637 13.148 1 44.84 400 ALA B C 1
ATOM 6893 O O . ALA B 1 400 ? 0.293 -2.352 12 1 44.84 400 ALA B O 1
ATOM 6894 N N . SER B 1 401 ? 1.654 -1.949 13.719 1 46.16 401 SER B N 1
ATOM 6895 C CA . SER B 1 401 ? 2.562 -1.089 12.969 1 46.16 401 SER B CA 1
ATOM 6896 C C . SER B 1 401 ? 3.447 -1.904 12.031 1 46.16 401 SER B C 1
ATOM 6898 O O . SER B 1 401 ? 3.9 -1.399 11 1 46.16 401 SER B O 1
ATOM 6900 N N . GLY B 1 402 ? 4.105 -2.883 12.625 1 46.62 402 GLY B N 1
ATOM 6901 C CA . GLY B 1 402 ? 5.367 -3.422 12.148 1 46.62 402 GLY B CA 1
ATOM 6902 C C . GLY B 1 402 ? 5.297 -3.916 10.719 1 46.62 402 GLY B C 1
ATOM 6903 O O . GLY B 1 402 ? 6.184 -3.627 9.906 1 46.62 402 GLY B O 1
ATOM 6904 N N . GLU B 1 403 ? 4.727 -5.02 10.352 1 56.5 403 GLU B N 1
ATOM 6905 C CA . GLU B 1 403 ? 5.469 -5.781 9.352 1 56.5 403 GLU B CA 1
ATOM 6906 C C . GLU B 1 403 ? 4.844 -5.641 7.973 1 56.5 403 GLU B C 1
ATOM 6908 O O . GLU B 1 403 ? 4.457 -6.633 7.352 1 56.5 403 GLU B O 1
ATOM 6913 N N . LYS B 1 404 ? 4.695 -4.316 7.773 1 62.25 404 LYS B N 1
ATOM 6914 C CA . LYS B 1 404 ? 4.105 -3.992 6.48 1 62.25 404 LYS B CA 1
ATOM 6915 C C . LYS B 1 404 ? 4.516 -5.008 5.418 1 62.25 404 LYS B C 1
ATOM 6917 O O . LYS B 1 404 ? 3.703 -5.395 4.574 1 62.25 404 LYS B O 1
ATOM 6922 N N . PHE B 1 405 ? 5.828 -5.328 5.602 1 70.19 405 PHE B N 1
ATOM 6923 C CA . PHE B 1 405 ? 6.316 -6.215 4.551 1 70.19 405 PHE B CA 1
ATOM 6924 C C . PHE B 1 405 ? 6.582 -7.613 5.102 1 70.19 405 PHE B C 1
ATOM 6926 O O . PHE B 1 405 ? 7.238 -8.43 4.449 1 70.19 405 PHE B O 1
ATOM 6933 N N . ALA B 1 406 ? 6.047 -7.812 6.285 1 69.94 406 ALA B N 1
ATOM 6934 C CA . ALA B 1 406 ? 6.168 -9.156 6.84 1 69.94 406 ALA B CA 1
ATOM 6935 C C . ALA B 1 406 ? 5.262 -10.141 6.105 1 69.94 406 ALA B C 1
ATOM 6937 O O . ALA B 1 406 ? 5.574 -11.328 6.012 1 69.94 406 ALA B O 1
ATOM 6938 N N . TYR B 1 407 ? 4.121 -9.633 5.641 1 73.31 407 TYR B N 1
ATOM 6939 C CA . TYR B 1 407 ? 3.18 -10.453 4.891 1 73.31 407 TYR B CA 1
ATOM 6940 C C . TYR B 1 407 ? 2.842 -9.812 3.549 1 73.31 407 TYR B C 1
ATOM 6942 O O . TYR B 1 407 ? 1.988 -8.93 3.477 1 73.31 407 TYR B O 1
ATOM 6950 N N . VAL B 1 408 ? 3.479 -10.266 2.543 1 77.12 408 VAL B N 1
ATOM 6951 C CA . VAL B 1 408 ? 3.281 -9.703 1.212 1 77.12 408 VAL B CA 1
ATOM 6952 C C . VAL B 1 408 ? 3.082 -10.82 0.198 1 77.12 408 VAL B C 1
ATOM 6954 O O . VAL B 1 408 ? 3.814 -10.914 -0.789 1 77.12 408 VAL B O 1
ATOM 6957 N N . PRO B 1 409 ? 1.945 -11.562 0.349 1 77.19 409 PRO B N 1
ATOM 6958 C CA . PRO B 1 409 ? 1.732 -12.719 -0.524 1 77.19 409 PRO B CA 1
ATOM 6959 C C . PRO B 1 409 ? 1.61 -12.328 -1.997 1 77.19 409 PRO B C 1
ATOM 6961 O O . PRO B 1 409 ? 1.881 -13.148 -2.879 1 77.19 409 PRO B O 1
ATOM 6964 N N . PHE B 1 410 ? 1.252 -11.109 -2.242 1 78.94 410 PHE B N 1
ATOM 6965 C CA . PHE B 1 410 ? 1.089 -10.688 -3.629 1 78.94 410 PHE B CA 1
ATOM 6966 C C . PHE B 1 410 ? 2.066 -9.57 -3.973 1 78.94 410 PHE B C 1
ATOM 6968 O O . PHE B 1 410 ? 1.822 -8.781 -4.891 1 78.94 410 PHE B O 1
ATOM 6975 N N . GLY B 1 411 ? 3.139 -9.516 -3.17 1 77.81 411 GLY B N 1
ATOM 6976 C CA . GLY B 1 411 ? 4.113 -8.461 -3.395 1 77.81 411 GLY B CA 1
ATOM 6977 C C . GLY B 1 411 ? 3.695 -7.125 -2.805 1 77.81 411 GLY B C 1
ATOM 6978 O O . GLY B 1 411 ? 2.709 -7.047 -2.07 1 77.81 411 GLY B O 1
ATOM 6979 N N . ALA B 1 412 ? 4.5 -6.094 -3.057 1 76.56 412 ALA B N 1
ATOM 6980 C CA . ALA B 1 412 ? 4.246 -4.762 -2.508 1 76.56 412 ALA B CA 1
ATOM 6981 C C . ALA B 1 412 ? 4.777 -3.676 -3.439 1 76.56 412 ALA B C 1
ATOM 6983 O O . ALA B 1 412 ? 5.59 -3.949 -4.324 1 76.56 412 ALA B O 1
ATOM 6984 N N . GLY B 1 413 ? 4.203 -2.496 -3.291 1 70.88 413 GLY B N 1
ATOM 6985 C CA . GLY B 1 413 ? 4.672 -1.37 -4.082 1 70.88 413 GLY B CA 1
ATOM 6986 C C . GLY B 1 413 ? 4.5 -1.58 -5.574 1 70.88 413 GLY B C 1
ATOM 6987 O O . GLY B 1 413 ? 3.424 -1.962 -6.035 1 70.88 413 GLY B O 1
ATOM 6988 N N . ARG B 1 414 ? 5.566 -1.372 -6.32 1 74.81 414 ARG B N 1
ATOM 6989 C CA . ARG B 1 414 ? 5.535 -1.476 -7.777 1 74.81 414 ARG B CA 1
ATOM 6990 C C . ARG B 1 414 ? 5.523 -2.934 -8.219 1 74.81 414 ARG B C 1
ATOM 6992 O O . ARG B 1 414 ? 5.223 -3.232 -9.383 1 74.81 414 ARG B O 1
ATOM 6999 N N . HIS B 1 415 ? 5.754 -3.795 -7.227 1 77.44 415 HIS B N 1
ATOM 7000 C CA . HIS B 1 415 ? 5.852 -5.215 -7.547 1 77.44 415 HIS B CA 1
ATOM 7001 C C . HIS B 1 415 ? 4.598 -5.965 -7.105 1 77.44 415 HIS B C 1
ATOM 7003 O O . HIS B 1 415 ? 4.578 -7.199 -7.094 1 77.44 415 HIS B O 1
ATOM 7009 N N . ARG B 1 416 ? 3.67 -5.195 -6.812 1 82.25 416 ARG B N 1
ATOM 7010 C CA . ARG B 1 416 ? 2.432 -5.828 -6.367 1 82.25 416 ARG B CA 1
ATOM 7011 C C . ARG B 1 416 ? 1.708 -6.492 -7.535 1 82.25 416 ARG B C 1
ATOM 7013 O O . ARG B 1 416 ? 1.657 -5.945 -8.633 1 82.25 416 ARG B O 1
ATOM 7020 N N . CYS B 1 417 ? 1.133 -7.547 -7.262 1 86.44 417 CYS B N 1
ATOM 7021 C CA . CYS B 1 417 ? 0.438 -8.328 -8.281 1 86.44 417 CYS B CA 1
ATOM 7022 C C . CYS B 1 417 ? -0.906 -7.703 -8.625 1 86.44 417 CYS B C 1
ATOM 7024 O O . CYS B 1 417 ? -1.749 -7.5 -7.75 1 86.44 417 CYS B O 1
ATOM 7026 N N . ILE B 1 418 ? -1.162 -7.535 -9.891 1 86.5 418 ILE B N 1
ATOM 7027 C CA . ILE B 1 418 ? -2.414 -6.93 -10.328 1 86.5 418 ILE B CA 1
ATOM 7028 C C . ILE B 1 418 ? -3.518 -7.984 -10.359 1 86.5 418 ILE B C 1
ATOM 7030 O O . ILE B 1 418 ? -4.703 -7.648 -10.406 1 86.5 418 ILE B O 1
ATOM 7034 N N . GLY B 1 419 ? -3.146 -9.289 -10.312 1 89.38 419 GLY B N 1
ATOM 7035 C CA . GLY B 1 419 ? -4.121 -10.367 -10.398 1 89.38 419 GLY B CA 1
ATOM 7036 C C . GLY B 1 419 ? -4.609 -10.836 -9.047 1 89.38 419 GLY B C 1
ATOM 7037 O O . GLY B 1 419 ? -5.293 -11.859 -8.945 1 89.38 419 GLY B O 1
ATOM 7038 N N . GLU B 1 420 ? -4.262 -10.109 -8.039 1 88.5 420 GLU B N 1
ATOM 7039 C CA . GLU B 1 420 ? -4.543 -10.531 -6.672 1 88.5 420 GLU B CA 1
ATOM 7040 C C . GLU B 1 420 ? -6.039 -10.773 -6.469 1 88.5 420 GLU B C 1
ATOM 7042 O O . GLU B 1 420 ? -6.441 -11.852 -6.02 1 88.5 420 GLU B O 1
ATOM 7047 N N . ASN B 1 421 ? -6.863 -9.844 -6.844 1 84.31 421 ASN B N 1
ATOM 7048 C CA . ASN B 1 421 ? -8.297 -9.945 -6.602 1 84.31 421 ASN B CA 1
ATOM 7049 C C . ASN B 1 421 ? -8.93 -11.062 -7.426 1 84.31 421 ASN B C 1
ATOM 7051 O O . ASN B 1 421 ? -9.805 -11.781 -6.938 1 84.31 421 ASN B O 1
ATOM 7055 N N . PHE B 1 422 ? -8.516 -11.203 -8.594 1 91.94 422 PHE B N 1
ATOM 7056 C CA . PHE B 1 422 ? -9.023 -12.289 -9.422 1 91.94 422 PHE B CA 1
ATOM 7057 C C . PHE B 1 422 ? -8.625 -13.641 -8.844 1 91.94 422 PHE B C 1
ATOM 7059 O O . PHE B 1 422 ? -9.414 -14.586 -8.852 1 91.94 422 PHE B O 1
ATOM 7066 N N . ALA B 1 423 ? -7.359 -13.727 -8.391 1 93.38 423 ALA B N 1
ATOM 7067 C CA . ALA B 1 423 ? -6.875 -14.969 -7.797 1 93.38 423 ALA B CA 1
ATOM 7068 C C . ALA B 1 423 ? -7.754 -15.391 -6.621 1 93.38 423 ALA B C 1
ATOM 7070 O O . ALA B 1 423 ? -8.125 -16.562 -6.504 1 93.38 423 ALA B O 1
ATOM 7071 N N . TYR B 1 424 ? -8.117 -14.461 -5.789 1 90.31 424 TYR B N 1
ATOM 7072 C CA . TYR B 1 424 ? -8.977 -14.766 -4.648 1 90.31 424 TYR B CA 1
ATOM 7073 C C . TYR B 1 424 ? -10.344 -15.242 -5.109 1 90.31 424 TYR B C 1
ATOM 7075 O O . TYR B 1 424 ? -10.867 -16.234 -4.598 1 90.31 424 TYR B O 1
ATOM 7083 N N . VAL B 1 425 ? -10.875 -14.547 -6.051 1 92.31 425 VAL B N 1
ATOM 7084 C CA . VAL B 1 425 ? -12.188 -14.922 -6.566 1 92.31 425 VAL B CA 1
ATOM 7085 C C . VAL B 1 425 ? -12.133 -16.328 -7.148 1 92.31 425 VAL B C 1
ATOM 7087 O O . VAL B 1 425 ? -13.008 -17.156 -6.871 1 92.31 425 VAL B O 1
ATOM 7090 N N . GLN B 1 426 ? -11.125 -16.562 -7.91 1 95.5 426 GLN B N 1
ATOM 7091 C CA . GLN B 1 426 ? -10.992 -17.844 -8.602 1 95.5 426 GLN B CA 1
ATOM 7092 C C . GLN B 1 426 ? -10.797 -18.984 -7.609 1 95.5 426 GLN B C 1
ATOM 7094 O O . GLN B 1 426 ? -11.578 -19.938 -7.59 1 95.5 426 GLN B O 1
ATOM 7099 N N . ILE B 1 427 ? -9.859 -18.844 -6.734 1 96.06 427 ILE B N 1
ATOM 7100 C CA . ILE B 1 427 ? -9.508 -19.938 -5.82 1 96.06 427 ILE B CA 1
ATOM 7101 C C . ILE B 1 427 ? -10.641 -20.156 -4.824 1 96.06 427 ILE B C 1
ATOM 7103 O O . ILE B 1 427 ? -11.023 -21.297 -4.562 1 96.06 427 ILE B O 1
ATOM 7107 N N . LYS B 1 428 ? -11.227 -19.078 -4.309 1 94.38 428 LYS B N 1
ATOM 7108 C CA . LYS B 1 428 ? -12.312 -19.219 -3.346 1 94.38 428 LYS B CA 1
ATOM 7109 C C . LYS B 1 428 ? -13.531 -19.875 -3.984 1 94.38 428 LYS B C 1
ATOM 7111 O O . LYS B 1 428 ? -14.188 -20.719 -3.367 1 94.38 428 LYS B O 1
ATOM 7116 N N . THR B 1 429 ? -13.828 -19.453 -5.18 1 96.88 429 THR B N 1
ATOM 7117 C CA . THR B 1 429 ? -14.992 -20.016 -5.855 1 96.88 429 THR B CA 1
ATOM 7118 C C . THR B 1 429 ? -14.773 -21.484 -6.16 1 96.88 429 THR B C 1
ATOM 7120 O O . THR B 1 429 ? -15.656 -22.312 -5.926 1 96.88 429 THR B O 1
ATOM 7123 N N . ILE B 1 430 ? -13.641 -21.812 -6.645 1 97.25 430 ILE B N 1
ATOM 7124 C CA . ILE B 1 430 ? -13.32 -23.188 -6.98 1 97.25 430 ILE B CA 1
ATOM 7125 C C . ILE B 1 430 ? -13.422 -24.062 -5.73 1 97.25 430 ILE B C 1
ATOM 7127 O O . ILE B 1 430 ? -14.133 -25.078 -5.734 1 97.25 430 ILE B O 1
ATOM 7131 N N . TRP B 1 431 ? -12.859 -23.656 -4.719 1 97.06 431 TRP B N 1
ATOM 7132 C CA . TRP B 1 431 ? -12.812 -24.516 -3.531 1 97.06 431 TRP B CA 1
ATOM 7133 C C . TRP B 1 431 ? -14.164 -24.531 -2.826 1 97.06 431 TRP B C 1
ATOM 7135 O O . TRP B 1 431 ? -14.555 -25.547 -2.246 1 97.06 431 TRP B O 1
ATOM 7145 N N . SER B 1 432 ? -14.852 -23.344 -2.824 1 96.5 432 SER B N 1
ATOM 7146 C CA . SER B 1 432 ? -16.219 -23.375 -2.295 1 96.5 432 SER B CA 1
ATOM 7147 C C . SER B 1 432 ? -17.062 -24.422 -3.023 1 96.5 432 SER B C 1
ATOM 7149 O O . SER B 1 432 ? -17.828 -25.156 -2.393 1 96.5 432 SER B O 1
ATOM 7151 N N . THR B 1 433 ? -16.891 -24.469 -4.301 1 97.81 433 THR B N 1
ATOM 7152 C CA . THR B 1 433 ? -17.641 -25.422 -5.117 1 97.81 433 THR B CA 1
ATOM 7153 C C . THR B 1 433 ? -17.172 -26.859 -4.848 1 97.81 433 THR B C 1
ATOM 7155 O O . THR B 1 433 ? -18 -27.75 -4.664 1 97.81 433 THR B O 1
ATOM 7158 N N . MET B 1 434 ? -15.922 -27.094 -4.801 1 97.94 434 MET B N 1
ATOM 7159 C CA . MET B 1 434 ? -15.352 -28.422 -4.594 1 97.94 434 MET B CA 1
ATOM 7160 C C . MET B 1 434 ? -15.781 -28.984 -3.246 1 97.94 434 MET B C 1
ATOM 7162 O O . MET B 1 434 ? -16.078 -30.188 -3.137 1 97.94 434 MET B O 1
ATOM 7166 N N . LEU B 1 435 ? -15.844 -28.141 -2.221 1 97.12 435 LEU B N 1
ATOM 7167 C CA . LEU B 1 435 ? -16.203 -28.578 -0.877 1 97.12 435 LEU B CA 1
ATOM 7168 C C . LEU B 1 435 ? -17.688 -28.969 -0.811 1 97.12 435 LEU B C 1
ATOM 7170 O O . LEU B 1 435 ? -18.094 -29.719 0.081 1 97.12 435 LEU B O 1
ATOM 7174 N N . ARG B 1 436 ? -18.422 -28.391 -1.684 1 96.69 436 ARG B N 1
ATOM 7175 C CA . ARG B 1 436 ? -19.828 -28.781 -1.784 1 96.69 436 ARG B CA 1
ATOM 7176 C C . ARG B 1 436 ? -19.969 -30.141 -2.477 1 96.69 436 ARG B C 1
ATOM 7178 O O . ARG B 1 436 ? -20.922 -30.875 -2.213 1 96.69 436 ARG B O 1
ATOM 7185 N N . LEU B 1 437 ? -19.094 -30.531 -3.326 1 97.06 437 LEU B N 1
ATOM 7186 C CA . LEU B 1 437 ? -19.188 -31.719 -4.164 1 97.06 437 LEU B CA 1
ATOM 7187 C C . LEU B 1 437 ? -18.547 -32.906 -3.484 1 97.06 437 LEU B C 1
ATOM 7189 O O . LEU B 1 437 ? -19.062 -34.031 -3.574 1 97.06 437 LEU B O 1
ATOM 7193 N N . TYR B 1 438 ? -17.391 -32.625 -2.816 1 97.94 438 TYR B N 1
ATOM 7194 C CA . TYR B 1 438 ? -16.594 -33.781 -2.375 1 97.94 438 TYR B CA 1
ATOM 7195 C C . TYR B 1 438 ? -16.062 -33.562 -0.963 1 97.94 438 TYR B C 1
ATOM 7197 O O . TYR B 1 438 ? -15.961 -32.438 -0.498 1 97.94 438 TYR B O 1
ATOM 7205 N N . GLU B 1 439 ? -15.812 -34.688 -0.319 1 97.56 439 GLU B N 1
ATOM 7206 C CA . GLU B 1 439 ? -14.898 -34.75 0.818 1 97.56 439 GLU B CA 1
ATOM 7207 C C . GLU B 1 439 ? -13.523 -35.25 0.388 1 97.56 439 GLU B C 1
ATOM 7209 O O . GLU B 1 439 ? -13.422 -36.156 -0.425 1 97.56 439 GLU B O 1
ATOM 7214 N N . PHE B 1 440 ? -12.484 -34.688 0.926 1 97.94 440 PHE B N 1
ATOM 7215 C CA . PHE B 1 440 ? -11.117 -35.031 0.529 1 97.94 440 PHE B CA 1
ATOM 7216 C C . PHE B 1 440 ? -10.344 -35.625 1.697 1 97.94 440 PHE B C 1
ATOM 7218 O O . PHE B 1 440 ? -10.484 -35.188 2.838 1 97.94 440 PHE B O 1
ATOM 7225 N N . ASP B 1 441 ? -9.539 -36.625 1.354 1 97.62 441 ASP B N 1
ATOM 7226 C CA . ASP B 1 441 ? -8.734 -37.312 2.355 1 97.62 441 ASP B CA 1
ATOM 7227 C C . ASP B 1 441 ? -7.305 -37.531 1.855 1 97.62 441 ASP B C 1
ATOM 7229 O O . ASP B 1 441 ? -7.074 -37.625 0.649 1 97.62 441 ASP B O 1
ATOM 7233 N N . LEU B 1 442 ? -6.395 -37.594 2.811 1 97.31 442 LEU B N 1
ATOM 7234 C CA . LEU B 1 442 ? -5.047 -38.031 2.473 1 97.31 442 LEU B CA 1
ATOM 7235 C C . LEU B 1 442 ? -5.016 -39.531 2.199 1 97.31 442 LEU B C 1
ATOM 7237 O O . LEU B 1 442 ? -5.766 -40.312 2.814 1 97.31 442 LEU B O 1
ATOM 7241 N N . ILE B 1 443 ? -4.207 -39.906 1.285 1 97.5 443 ILE B N 1
ATOM 7242 C CA . ILE B 1 443 ? -4 -41.312 1.034 1 97.5 443 ILE B CA 1
ATOM 7243 C C . ILE B 1 443 ? -2.949 -41.875 1.998 1 97.5 443 ILE B C 1
ATOM 7245 O O . ILE B 1 443 ? -1.763 -41.562 1.875 1 97.5 443 ILE B O 1
ATOM 7249 N N . ASP B 1 444 ? -3.379 -42.688 2.896 1 96.31 444 ASP B N 1
ATOM 7250 C CA . ASP B 1 444 ? -2.504 -43.312 3.881 1 96.31 444 ASP B CA 1
ATOM 7251 C C . ASP B 1 444 ? -1.693 -42.25 4.645 1 96.31 444 ASP B C 1
ATOM 7253 O O . ASP B 1 444 ? -0.485 -42.438 4.832 1 96.31 444 ASP B O 1
ATOM 7257 N N . GLY B 1 445 ? -2.273 -41.156 4.824 1 94 445 GLY B N 1
ATOM 7258 C CA . GLY B 1 445 ? -1.655 -40.125 5.641 1 94 445 GLY B CA 1
ATOM 7259 C C . GLY B 1 445 ? -0.58 -39.344 4.906 1 94 445 GLY B C 1
ATOM 7260 O O . GLY B 1 445 ? 0.065 -38.469 5.488 1 94 445 GLY B O 1
ATOM 7261 N N . TYR B 1 446 ? -0.435 -39.531 3.602 1 95.62 446 TYR B N 1
ATOM 7262 C CA . TYR B 1 446 ? 0.613 -38.875 2.822 1 95.62 446 TYR B CA 1
ATOM 7263 C C . TYR B 1 446 ? 0.341 -37.406 2.68 1 95.62 446 TYR B C 1
ATOM 7265 O O . TYR B 1 446 ? -0.707 -37 2.168 1 95.62 446 TYR B O 1
ATOM 7273 N N . PHE B 1 447 ? 1.232 -36.562 3.207 1 95.31 447 PHE B N 1
ATOM 7274 C CA . PHE B 1 447 ? 1.242 -35.125 2.971 1 95.31 447 PHE B CA 1
ATOM 7275 C C . PHE B 1 447 ? 2.436 -34.719 2.111 1 95.31 447 PHE B C 1
ATOM 7277 O O . PHE B 1 447 ? 3.58 -35.031 2.449 1 95.31 447 PHE B O 1
ATOM 7284 N N . PRO B 1 448 ? 2.24 -34.031 1.001 1 94.5 448 PRO B N 1
ATOM 7285 C CA . PRO B 1 448 ? 3.316 -33.75 0.042 1 94.5 448 PRO B CA 1
ATOM 7286 C C . PRO B 1 448 ? 4.426 -32.906 0.626 1 94.5 448 PRO B C 1
ATOM 7288 O O . PRO B 1 448 ? 4.16 -32.031 1.46 1 94.5 448 PRO B O 1
ATOM 7291 N N . THR B 1 449 ? 5.598 -33.219 0.176 1 90.56 449 THR B N 1
ATOM 7292 C CA . THR B 1 449 ? 6.711 -32.281 0.408 1 90.56 449 THR B CA 1
ATOM 7293 C C . THR B 1 449 ? 6.77 -31.219 -0.677 1 90.56 449 THR B C 1
ATOM 7295 O O . THR B 1 449 ? 6.066 -31.312 -1.684 1 90.56 449 THR B O 1
ATOM 7298 N N . VAL B 1 450 ? 7.559 -30.172 -0.441 1 88.31 450 VAL B N 1
ATOM 7299 C CA . VAL B 1 450 ? 7.691 -29.078 -1.391 1 88.31 450 VAL B CA 1
ATOM 7300 C C . VAL B 1 450 ? 8.625 -29.484 -2.527 1 88.31 450 VAL B C 1
ATOM 7302 O O . VAL B 1 450 ? 9.711 -30.016 -2.285 1 88.31 450 VAL B O 1
ATOM 7305 N N . ASN B 1 451 ? 8.164 -29.344 -3.684 1 86.12 451 ASN B N 1
ATOM 7306 C CA . ASN B 1 451 ? 8.984 -29.516 -4.879 1 86.12 451 ASN B CA 1
ATOM 7307 C C . ASN B 1 451 ? 9.727 -28.234 -5.234 1 86.12 451 ASN B C 1
ATOM 7309 O O . ASN B 1 451 ? 9.125 -27.281 -5.727 1 86.12 451 ASN B O 1
ATOM 7313 N N . TYR B 1 452 ? 11.055 -28.219 -5.066 1 80.06 452 TYR B N 1
ATOM 7314 C CA . TYR B 1 452 ? 11.852 -27.016 -5.277 1 80.06 452 TYR B CA 1
ATOM 7315 C C . TYR B 1 452 ? 12.461 -27 -6.676 1 80.06 452 TYR B C 1
ATOM 7317 O O . TYR B 1 452 ? 13.242 -26.109 -7.008 1 80.06 452 TYR B O 1
ATOM 7325 N N . THR B 1 453 ? 12.141 -27.875 -7.469 1 74.5 453 THR B N 1
ATOM 7326 C CA . THR B 1 453 ? 12.742 -27.969 -8.797 1 74.5 453 THR B CA 1
ATOM 7327 C C . THR B 1 453 ? 12.078 -26.984 -9.75 1 74.5 453 THR B C 1
ATOM 7329 O O . THR B 1 453 ? 12.586 -26.734 -10.844 1 74.5 453 THR B O 1
ATOM 7332 N N . THR B 1 454 ? 10.969 -26.453 -9.383 1 73 454 THR B N 1
ATOM 7333 C CA . THR B 1 454 ? 10.289 -25.438 -10.164 1 73 454 THR B CA 1
ATOM 7334 C C . THR B 1 454 ? 10.367 -24.078 -9.469 1 73 454 THR B C 1
ATOM 7336 O O . THR B 1 454 ? 10.648 -24.016 -8.266 1 73 454 THR B O 1
ATOM 7339 N N . MET B 1 455 ? 10.156 -23.062 -10.203 1 75.81 455 MET B N 1
ATOM 7340 C CA . MET B 1 455 ? 10.234 -21.719 -9.617 1 75.81 455 MET B CA 1
ATOM 7341 C C . MET B 1 455 ? 9.102 -21.5 -8.625 1 75.81 455 MET B C 1
ATOM 7343 O O . MET B 1 455 ? 9.242 -20.719 -7.68 1 75.81 455 MET B O 1
ATOM 7347 N N . ILE B 1 456 ? 8.031 -22.156 -8.906 1 80.25 456 ILE B N 1
ATOM 7348 C CA . ILE B 1 456 ? 6.914 -22.141 -7.965 1 80.25 456 ILE B CA 1
ATOM 7349 C C . ILE B 1 456 ? 6.898 -23.422 -7.152 1 80.25 456 ILE B C 1
ATOM 7351 O O . ILE B 1 456 ? 7.059 -24.516 -7.707 1 80.25 456 ILE B O 1
ATOM 7355 N N . HIS B 1 457 ? 6.758 -23.359 -5.867 1 84.56 457 HIS B N 1
ATOM 7356 C CA . HIS B 1 457 ? 6.871 -24.484 -4.945 1 84.56 457 HIS B CA 1
ATOM 7357 C C . HIS B 1 457 ? 5.617 -25.359 -4.98 1 84.56 457 HIS B C 1
ATOM 7359 O O . HIS B 1 457 ? 4.746 -25.234 -4.117 1 84.56 457 HIS B O 1
ATOM 7365 N N . THR B 1 458 ? 5.582 -26.297 -5.879 1 87.94 458 THR B N 1
ATOM 7366 C CA . THR B 1 458 ? 4.445 -27.203 -6.047 1 87.94 458 THR B CA 1
ATOM 7367 C C . THR B 1 458 ? 4.543 -28.375 -5.086 1 87.94 458 THR B C 1
ATOM 7369 O O . THR B 1 458 ? 5.605 -28.641 -4.52 1 87.94 458 THR B O 1
ATOM 7372 N N . PRO B 1 459 ? 3.438 -29.094 -4.836 1 92.06 459 PRO B N 1
ATOM 7373 C CA . PRO B 1 459 ? 3.484 -30.312 -4.012 1 92.06 459 PRO B CA 1
ATOM 7374 C C . PRO B 1 459 ? 4.008 -31.516 -4.777 1 92.06 459 PRO B C 1
ATOM 7376 O O . PRO B 1 459 ? 3.688 -31.703 -5.957 1 92.06 459 PRO B O 1
ATOM 7379 N N . GLU B 1 460 ? 4.828 -32.312 -4.09 1 91.69 460 GLU B N 1
ATOM 7380 C CA . GLU B 1 460 ? 5.352 -33.531 -4.676 1 91.69 460 GLU B CA 1
ATOM 7381 C C . GLU B 1 460 ? 4.297 -34.625 -4.676 1 91.69 460 GLU B C 1
ATOM 7383 O O . GLU B 1 460 ? 3.648 -34.875 -3.658 1 91.69 460 GLU B O 1
ATOM 7388 N N . ASN B 1 461 ? 4.141 -35.281 -5.738 1 94 461 ASN B N 1
ATOM 7389 C CA . ASN B 1 461 ? 3.191 -36.375 -5.883 1 94 461 ASN B CA 1
ATOM 7390 C C . ASN B 1 461 ? 1.827 -36.031 -5.301 1 94 461 ASN B C 1
ATOM 7392 O O . ASN B 1 461 ? 1.318 -36.719 -4.426 1 94 461 ASN B O 1
ATOM 7396 N N . PRO B 1 462 ? 1.172 -35 -5.859 1 96.31 462 PRO B N 1
ATOM 7397 C CA . PRO B 1 462 ? -0.042 -34.469 -5.254 1 96.31 462 PRO B CA 1
ATOM 7398 C C . PRO B 1 462 ? -1.293 -35.281 -5.602 1 96.31 462 PRO B C 1
ATOM 7400 O O . PRO B 1 462 ? -2.258 -34.719 -6.137 1 96.31 462 PRO B O 1
ATOM 7403 N N . VAL B 1 463 ? -1.295 -36.5 -5.203 1 97.75 463 VAL B N 1
ATOM 7404 C CA . VAL B 1 463 ? -2.469 -37.344 -5.383 1 97.75 463 VAL B CA 1
ATOM 7405 C C . VAL B 1 463 ? -3.344 -37.312 -4.133 1 97.75 463 VAL B C 1
ATOM 7407 O O . VAL B 1 463 ? -2.844 -37.438 -3.014 1 97.75 463 VAL B O 1
ATOM 7410 N N . ILE B 1 464 ? -4.652 -37.062 -4.359 1 97.75 464 ILE B N 1
ATOM 7411 C CA . ILE B 1 464 ? -5.574 -36.906 -3.24 1 97.75 464 ILE B CA 1
ATOM 7412 C C . ILE B 1 464 ? -6.758 -37.844 -3.404 1 97.75 464 ILE B C 1
ATOM 7414 O O . ILE B 1 464 ? -7.117 -38.219 -4.523 1 97.75 464 ILE B O 1
ATOM 7418 N N . ARG B 1 465 ? -7.297 -38.344 -2.275 1 98.31 465 ARG B N 1
ATOM 7419 C CA . ARG B 1 465 ? -8.508 -39.156 -2.281 1 98.31 465 ARG B CA 1
ATOM 7420 C C . ARG B 1 465 ? -9.75 -38.312 -2.139 1 98.31 465 ARG B C 1
ATOM 7422 O O . ARG B 1 465 ? -9.758 -37.344 -1.372 1 98.31 465 ARG B O 1
ATOM 7429 N N . TYR B 1 466 ? -10.789 -38.562 -2.922 1 98.25 466 TYR B N 1
ATOM 7430 C CA . TYR B 1 466 ? -12.031 -37.812 -2.846 1 98.25 466 TYR B CA 1
ATOM 7431 C C . TYR B 1 466 ? -13.242 -38.719 -2.795 1 98.25 466 TYR B C 1
ATOM 7433 O O . TYR B 1 466 ? -13.188 -39.844 -3.301 1 98.25 466 TYR B O 1
ATOM 7441 N N . LYS B 1 467 ? -14.273 -38.312 -2.156 1 98.12 467 LYS B N 1
ATOM 7442 C CA . LYS B 1 467 ? -15.578 -38.969 -2.092 1 98.12 467 LYS B CA 1
ATOM 7443 C C . LYS B 1 467 ? -16.719 -37.969 -2.215 1 98.12 467 LYS B C 1
ATOM 7445 O O . LYS B 1 467 ? -16.734 -36.969 -1.495 1 98.12 467 LYS B O 1
ATOM 7450 N N . ARG B 1 468 ? -17.594 -38.25 -3.154 1 97.5 468 ARG B N 1
ATOM 7451 C CA . ARG B 1 468 ? -18.719 -37.344 -3.379 1 97.5 468 ARG B CA 1
ATOM 7452 C C . ARG B 1 468 ? -19.594 -37.219 -2.133 1 97.5 468 ARG B C 1
ATOM 7454 O O . ARG B 1 468 ? -19.859 -38.25 -1.473 1 97.5 468 ARG B O 1
ATOM 7461 N N . ARG B 1 469 ? -19.906 -35.969 -1.805 1 94.75 469 ARG B N 1
ATOM 7462 C CA . ARG B 1 469 ? -20.797 -35.781 -0.674 1 94.75 469 ARG B CA 1
ATOM 7463 C C . ARG B 1 469 ? -22.219 -36.25 -1 1 94.75 469 ARG B C 1
ATOM 7465 O O . ARG B 1 469 ? -22.656 -36.125 -2.141 1 94.75 469 ARG B O 1
ATOM 7472 N N . SER B 1 470 ? -22.875 -36.781 0.046 1 83.75 470 SER B N 1
ATOM 7473 C CA . SER B 1 470 ? -24.266 -37.219 -0.121 1 83.75 470 SER B CA 1
ATOM 7474 C C . SER B 1 470 ? -25.219 -36.062 -0.216 1 83.75 470 SER B C 1
ATOM 7476 O O . SER B 1 470 ? -25.031 -35.031 0.449 1 83.75 470 SER B O 1
ATOM 7478 N N . LYS B 1 471 ? -26.219 -36.031 -1.145 1 66.19 471 LYS B N 1
ATOM 7479 C CA . LYS B 1 471 ? -27.234 -35 -1.307 1 66.19 471 LYS B CA 1
ATOM 7480 C C . LYS B 1 471 ? -28.156 -34.938 -0.1 1 66.19 471 LYS B C 1
ATOM 7482 O O . LYS B 1 471 ? -28.469 -35.969 0.491 1 66.19 471 LYS B O 1
#

Sequence (942 aa):
MLLLGLLQAGGSVLGQAMERVTGGNLLSMLLIACAFTLGLVYLFRLAVGHLAPMPPGAKSPPYIFSPIPFLGHAIAFGKSPIEFLENAYEKYGPVFSFTMVGKTFTYLLGSDAAALLFNSKNEDLNAEDVYSRLTTPVFGKGVAYDVPNPVFLEQKKMLKSGLNIAHFRQHVSIIEKETKEYFQSWGESGEKNLFEALSELIILTASHCLHGKEIRSQLNEKVAQLYADLDGGFSHAAWLLPGWLPLPSFRRRDRAHREIKNIFYKAIQKRRQSEEKLDDILQTLLDSTYKDGRPLTDDEVAGMLIGLLLAGQHTSSTTSAWMGFFLARDKTLQEKCYLEQKTVCGEDLPPLTYDQTVAGYTIPPGHQVCVSPTVNQRLKDSWVERLDFNPDRYLQDNPASGEKFAYVPFGAGRHRCIGENFAYVQIKTIWSTMLRLYEFDLIDGYFPTVNYTTMIHTPENPVIRYKRRSKMLLLGLLQAGGSVLGQAMERVTGGNLLSMLLIACAFTLGLVYLFRLAVGHLAPMPPGAKSPPYIFSPIPFLGHAIAFGKSPIEFLENAYEKYGPVFSFTMVGKTFTYLLGSDAAALLFNSKNEDLNAEDVYSRLTTPVFGKGVAYDVPNPVFLEQKKMLKSGLNIAHFRQHVSIIEKETKEYFQSWGESGEKNLFEALSELIILTASHCLHGKEIRSQLNEKVAQLYADLDGGFSHAAWLLPGWLPLPSFRRRDRAHREIKNIFYKAIQKRRQSEEKLDDILQTLLDSTYKDGRPLTDDEVAGMLIGLLLAGQHTSSTTSAWMGFFLARDKTLQEKCYLEQKTVCGEDLPPLTYDQTVAGYTIPPGHQVCVSPTVNQRLKDSWVERLDFNPDRYLQDNPASGEKFAYVPFGAGRHRCIGENFAYVQIKTIWSTMLRLYEFDLIDGYFPTVNYTTMIHTPENPVIRYKRRSK

Organism: Lynx canadensis (NCBI:txid61383)

Radius of gyration: 32.79 Å; Cα contacts (8 Å, |Δi|>4): 1224; chains: 2; bounding box: 93×90×75 Å

Solvent-accessible surface area (backbone atoms only — not comparable to full-atom values): 50844 Å² total; per-residue (Å²): 112,67,66,61,46,51,54,50,49,50,47,46,52,48,47,51,53,38,36,64,74,40,71,69,42,63,66,52,41,48,50,50,50,46,53,49,50,51,49,49,50,49,52,48,44,63,52,59,62,51,65,53,82,63,60,90,87,60,40,64,52,55,68,57,84,53,94,44,75,54,42,33,47,43,65,62,35,53,70,35,51,60,62,47,49,54,50,44,34,72,74,63,40,44,44,36,26,39,39,41,68,57,39,46,36,32,40,21,39,40,28,73,41,28,43,55,67,45,68,49,50,61,89,79,58,60,60,41,83,70,42,20,74,41,44,26,67,54,29,28,72,66,29,61,48,50,40,59,66,74,58,29,52,52,52,52,49,60,54,41,69,57,66,43,71,82,51,45,46,56,36,40,50,51,35,40,53,51,47,55,60,62,50,57,78,57,60,60,54,51,73,45,51,43,41,62,52,37,42,52,49,46,49,50,39,46,32,37,56,40,56,21,64,72,54,33,71,63,60,43,74,66,47,51,49,33,51,51,30,27,52,50,36,59,33,67,61,43,69,74,41,68,83,82,54,88,41,72,51,50,51,42,11,48,51,24,35,53,53,51,40,50,53,40,51,50,51,51,53,50,50,72,71,40,87,72,81,64,96,30,36,54,50,49,52,73,70,38,57,46,93,87,63,48,63,66,48,71,62,36,49,32,15,47,52,47,40,61,55,56,69,48,34,61,57,49,18,36,52,48,33,52,49,50,52,54,34,19,68,36,52,68,58,42,49,48,57,40,49,48,45,31,70,74,59,30,87,79,54,61,84,76,75,70,78,84,54,52,92,74,21,44,79,57,61,82,50,45,76,39,69,44,52,73,50,26,55,47,33,74,90,66,34,81,70,44,86,58,92,53,94,54,43,58,76,44,89,28,33,46,66,39,29,76,49,22,52,31,94,49,46,45,68,90,60,38,51,82,56,51,67,57,48,50,52,51,52,50,38,43,49,57,47,45,47,67,46,32,47,56,34,47,56,92,73,58,72,62,51,78,31,57,85,43,84,61,71,31,62,39,81,43,56,36,30,39,34,47,52,83,132,111,66,67,62,46,52,52,48,50,52,46,48,51,48,46,51,52,38,38,65,74,40,71,70,42,64,66,50,41,49,49,51,49,46,53,50,49,49,49,48,49,49,52,47,43,62,52,59,61,50,64,53,80,64,61,88,87,59,40,64,51,54,69,58,83,52,93,44,74,53,42,33,46,44,65,61,36,54,71,36,50,60,60,46,49,53,51,44,35,73,74,65,40,44,44,36,28,38,38,41,68,58,38,45,36,32,39,22,38,41,28,74,41,30,43,54,66,45,69,49,49,61,89,78,58,61,61,42,84,70,42,20,75,43,42,24,66,55,30,29,72,66,28,60,47,52,40,59,66,73,58,28,51,51,53,51,49,59,53,42,69,55,66,43,72,81,52,45,46,56,37,41,48,53,35,40,51,51,48,55,59,62,51,57,77,58,60,59,54,51,73,45,51,44,40,62,52,37,41,53,49,45,48,50,41,46,31,37,55,41,56,21,64,73,55,33,71,63,59,42,75,65,48,53,48,32,51,50,30,28,53,52,36,61,32,67,61,42,69,72,41,68,83,82,55,89,42,70,51,50,50,42,11,49,52,24,35,53,54,51,41,50,52,41,51,50,51,52,54,50,49,71,72,41,87,72,82,63,95,30,37,53,48,49,49,73,70,37,59,47,94,87,63,49,64,66,50,71,62,33,49,33,17,46,52,48,40,59,56,55,68,47,34,60,58,48,17,37,53,49,33,53,50,50,52,52,32,19,68,35,52,66,59,41,48,48,56,43,49,48,46,32,71,72,59,30,88,78,55,60,83,75,76,68,76,83,53,52,92,73,20,45,79,56,63,81,51,45,77,38,68,44,53,73,48,25,54,45,33,73,91,68,35,81,70,44,88,56,91,52,93,54,43,53,76,43,90,29,31,48,70,43,28,75,50,22,52,32,95,50,48,46,69,90,62,38,51,80,56,51,69,57,48,50,51,50,52,50,38,43,49,56,48,46,47,66,47,32,47,56,34,46,56,92,72,58,73,63,52,77,30,58,83,43,81,62,72,31,62,38,82,43,56,35,29,39,34,47,50,83,133

InterPro domains:
  IPR001128 Cytochrome P450 [PF00067] (65-349)
  IPR001128 Cytochrome P450 [PF00067] (354-460)
  IPR001128 Cytochrome P450 [PR00385] (311-328)
  IPR001128 Cytochrome P450 [PR00385] (408-417)
  IPR001128 Cytochrome P450 [PR00385] (417-428)
  IPR002403 Cytochrome P450, E-class, group IV [PR00465] (61-78)
  IPR002403 Cytochrome P450, E-class, group IV [PR00465] (83-106)
  IPR002403 Cytochrome P450, E-class, group IV [PR00465] (361-375)
  IPR002403 Cytochrome P450, E-class, group IV [PR00465] (377-395)
  IPR002403 Cytochrome P450, E-class, group IV [PR00465] (401-417)
  IPR002403 Cytochrome P450, E-class, group IV [PR00465] (417-435)
  IPR017972 Cytochrome P450, conserved site [PS00086] (410-419)
  IPR036396 Cytochrome P450 superfamily [G3DSA:1.10.630.10] (52-356)
  IPR036396 Cytochrome P450 superfamily [G3DSA:1.10.630.10] (357-471)
  IPR036396 Cytochrome P450 superfamily [SSF48264] (60-469)
  IPR050529 Lanosterol 14-alpha demethylase-like [PTHR24304] (28-348)

Secondary structure (DSSP, 8-state):
-HHHHHHHHHHHHHHHHHHHHHTT-HHHHHHHHHHHHHHHHHHHHHHHHT-----TTPPPPPB---SSTTTBTHHHHHH-HHHHHHHHHHHH-SEEEEEETTEEEEEE-SHHHHHHHHH--TTTS-SHHHHHHHHHHHH-TTSGGGS-HHHHHHHHHHHHHHS-HHHHHHHHHHHHHHHHHHGGGG-SEEEEEHHHHHHHHHHHHHIIIII-HHHHHH--HHHHHHHHHHHTTSSHHHHHS-TTS--HHHHHHHHHHHHHHHHHHHHHHHHHH-S----SHHHHHHH-B-TTSPBPPHHHHHHHHHHHHHHHHHHHHHHHHHHHHHHHH-HHHHHHHHHHHHHHH-TT-PPP-----BTTBPPPTT-EEEE-HHHHTT-TTT-TTTTS--TTTTTS--TTTS-TTT--TT--GGG--TTHHHHHHHHHHHHHHHHHHEEEE-STT--PPEETTSSS-EESS-EEEEEEPP-/-HHHHHHHHHHHHHHHHHHHHHTT-HHHHHHHHHHHHHHHHHHHHHHHHT-----TTPPPPPB---SSTTTBTHHHHHH-HHHHHHHHHHHH-SEEEEEETTEEEEEE-SHHHHHHHHH--TTTS-SHHHHHHHHHHHH-TTSGGGS-HHHHHHHHHHHHHHS-HHHHHHHHHHHHHHHHHHGGGG-SEEEEEHHHHHHHHHHHHHIIIII-HHHHHH--HHHHHHHHHHHTTSSHHHHHS-TTS--HHHHHHHHHHHHHHHHHHHHHHHHHH-S----SHHHHHHH-B-TTSPBPPHHHHHHHHHHHHHHHHHHHHHHHHHHHHHHHH-HHHHHHHHHHHHHHH-TT-PPP-----BTTBPPPTT-EEEE-HHHHTT-TTT-TTTTS--TTTTTS--TTTTTTTT--TT--GGG--TTHHHHHHHHHHHHHHHHHHEEEE-STT--PPEETTSSS-EESS-EEEEEEPP-

pLDDT: mean 83.16, std 13.2, range [38.44, 98.31]

Nearest PDB structures (foldseek):
  5tz1-assembly1_A  TM=8.370E-01  e=1.085E-24  Candida albicans
  7rtq-assembly4_D  TM=8.344E-01  e=9.024E-23  Naegleria fowleri
  7snm-assembly3_C  TM=8.226E-01  e=4.250E-22  Methylococcus capsulatus str. Bath
  6q2c-assembly1_A  TM=7.880E-01  e=2.050E-22  Acanthamoeba castellanii str. Neff
  6ux0-assembly6_F  TM=8.149E-01  e=1.387E-19  Acanthamoeba castellanii str. Neff